Protein AF-0000000077087539 (afdb_homodimer)

Structure (mmCIF, N/CA/C/O backbone):
data_AF-0000000077087539-model_v1
#
loop_
_entity.id
_entity.type
_entity.pdbx_description
1 polymer "5'-nucleotidase domain-containing protein 3"
#
loop_
_atom_site.group_PDB
_atom_site.id
_atom_site.type_symbol
_atom_site.label_atom_id
_atom_site.label_alt_id
_atom_site.label_comp_id
_atom_site.label_asym_id
_atom_site.label_entity_id
_atom_site.label_seq_id
_atom_site.pdbx_PDB_ins_code
_atom_site.Cartn_x
_atom_site.Cartn_y
_atom_site.Cartn_z
_atom_site.occupancy
_atom_site.B_iso_or_equiv
_atom_site.auth_seq_id
_atom_site.auth_comp_id
_atom_site.auth_asym_id
_atom_site.auth_atom_id
_atom_site.pdbx_PDB_model_num
ATOM 1 N N . MET A 1 1 ? 33.438 -67.75 -10.477 1 21.31 1 MET A N 1
ATOM 2 C CA . MET A 1 1 ? 32.438 -68.125 -9.492 1 21.31 1 MET A CA 1
ATOM 3 C C . MET A 1 1 ? 31.578 -66.875 -9.109 1 21.31 1 MET A C 1
ATOM 5 O O . MET A 1 1 ? 32.125 -65.812 -8.727 1 21.31 1 MET A O 1
ATOM 9 N N . LEU A 1 2 ? 30.234 -66.75 -9.617 1 21.5 2 LEU A N 1
ATOM 10 C CA . LEU A 1 2 ? 29.047 -66 -10 1 21.5 2 LEU A CA 1
ATOM 11 C C . LEU A 1 2 ? 28.25 -65.562 -8.766 1 21.5 2 LEU A C 1
ATOM 13 O O . LEU A 1 2 ? 27.516 -66.375 -8.195 1 21.5 2 LEU A O 1
ATOM 17 N N . SER A 1 3 ? 28.906 -65.188 -7.691 1 22.53 3 SER A N 1
ATOM 18 C CA . SER A 1 3 ? 28.234 -65.062 -6.395 1 22.53 3 SER A CA 1
ATOM 19 C C . SER A 1 3 ? 27.078 -64.062 -6.441 1 22.53 3 SER A C 1
ATOM 21 O O . SER A 1 3 ? 27.234 -62.938 -6.922 1 22.53 3 SER A O 1
ATOM 23 N N . PHE A 1 4 ? 25.812 -64.562 -6.543 1 22.36 4 PHE A N 1
ATOM 24 C CA . PHE A 1 4 ? 24.422 -64.188 -6.766 1 22.36 4 PHE A CA 1
ATOM 25 C C . PHE A 1 4 ? 23.906 -63.281 -5.656 1 22.36 4 PHE A C 1
ATOM 27 O O . PHE A 1 4 ? 23.641 -63.719 -4.547 1 22.36 4 PHE A O 1
ATOM 34 N N . ARG A 1 5 ? 24.547 -62.031 -5.441 1 22.62 5 ARG A N 1
ATOM 35 C CA . ARG A 1 5 ? 24.266 -61.062 -4.375 1 22.62 5 ARG A CA 1
ATOM 36 C C . ARG A 1 5 ? 22.797 -60.688 -4.359 1 22.62 5 ARG A C 1
ATOM 38 O O . ARG A 1 5 ? 22.266 -60.219 -5.371 1 22.62 5 ARG A O 1
ATOM 45 N N . ILE A 1 6 ? 22 -61.281 -3.537 1 21.91 6 ILE A N 1
ATOM 46 C CA . ILE A 1 6 ? 20.562 -61.312 -3.287 1 21.91 6 ILE A CA 1
ATOM 47 C C . ILE A 1 6 ? 20.062 -59.906 -2.938 1 21.91 6 ILE A C 1
ATOM 49 O O . ILE A 1 6 ? 20.531 -59.312 -1.961 1 21.91 6 ILE A O 1
ATOM 53 N N . ILE A 1 7 ? 19.734 -59.062 -3.955 1 21.69 7 ILE A N 1
ATOM 54 C CA . ILE A 1 7 ? 19.266 -57.688 -4.035 1 21.69 7 ILE A CA 1
ATOM 55 C C . ILE A 1 7 ? 17.969 -57.531 -3.236 1 21.69 7 ILE A C 1
ATOM 57 O O . ILE A 1 7 ? 16.953 -58.125 -3.59 1 21.69 7 ILE A O 1
ATOM 61 N N . LEU A 1 8 ? 18.109 -57.688 -1.898 1 20.67 8 LEU A N 1
ATOM 62 C CA . LEU A 1 8 ? 16.922 -57.719 -1.051 1 20.67 8 LEU A CA 1
ATOM 63 C C . LEU A 1 8 ? 16.047 -56.5 -1.306 1 20.67 8 LEU A C 1
ATOM 65 O O . LEU A 1 8 ? 16.516 -55.375 -1.283 1 20.67 8 LEU A O 1
ATOM 69 N N . ARG A 1 9 ? 14.914 -56.625 -2.014 1 20.92 9 ARG A N 1
ATOM 70 C CA . ARG A 1 9 ? 13.734 -55.906 -2.482 1 20.92 9 ARG A CA 1
ATOM 71 C C . ARG A 1 9 ? 12.969 -55.312 -1.314 1 20.92 9 ARG A C 1
ATOM 73 O O . ARG A 1 9 ? 12.086 -55.938 -0.743 1 20.92 9 ARG A O 1
ATOM 80 N N . CYS A 1 10 ? 13.648 -54.844 -0.232 1 21.03 10 CYS A N 1
ATOM 81 C CA . CYS A 1 10 ? 12.781 -54.562 0.905 1 21.03 10 CYS A CA 1
ATOM 82 C C . CYS A 1 10 ? 11.727 -53.531 0.537 1 21.03 10 CYS A C 1
ATOM 84 O O . CYS A 1 10 ? 12.047 -52.469 0.022 1 21.03 10 CYS A O 1
ATOM 86 N N . GLY A 1 11 ? 10.508 -53.906 0.21 1 21.8 11 GLY A N 1
ATOM 87 C CA . GLY A 1 11 ? 9.188 -53.375 -0.064 1 21.8 11 GLY A CA 1
ATOM 88 C C . GLY A 1 11 ? 8.711 -52.406 0.992 1 21.8 11 GLY A C 1
ATOM 89 O O . GLY A 1 11 ? 8.039 -52.781 1.948 1 21.8 11 GLY A O 1
ATOM 90 N N . ALA A 1 12 ? 9.523 -51.562 1.632 1 23.72 12 ALA A N 1
ATOM 91 C CA . ALA A 1 12 ? 8.953 -50.906 2.799 1 23.72 12 ALA A CA 1
ATOM 92 C C . ALA A 1 12 ? 7.742 -50.062 2.414 1 23.72 12 ALA A C 1
ATOM 94 O O . ALA A 1 12 ? 7.828 -49.188 1.529 1 23.72 12 ALA A O 1
ATOM 95 N N . ALA A 1 13 ? 6.539 -50.594 2.605 1 24.8 13 ALA A N 1
ATOM 96 C CA . ALA A 1 13 ? 5.176 -50.062 2.627 1 24.8 13 ALA A CA 1
ATOM 97 C C . ALA A 1 13 ? 5.094 -48.781 3.455 1 24.8 13 ALA A C 1
ATOM 99 O O . ALA A 1 13 ? 5.391 -48.781 4.652 1 24.8 13 ALA A O 1
ATOM 100 N N . ARG A 1 14 ? 5.484 -47.688 2.92 1 24.55 14 ARG A N 1
ATOM 101 C CA . ARG A 1 14 ? 5.406 -46.375 3.527 1 24.55 14 ARG A CA 1
ATOM 102 C C . ARG A 1 14 ? 4.039 -46.125 4.164 1 24.55 14 ARG A C 1
ATOM 104 O O . ARG A 1 14 ? 3.021 -46.094 3.469 1 24.55 14 ARG A O 1
ATOM 111 N N . GLN A 1 15 ? 3.857 -46.75 5.359 1 21.64 15 GLN A N 1
ATOM 112 C CA . GLN A 1 15 ? 2.68 -46.5 6.184 1 21.64 15 GLN A CA 1
ATOM 113 C C . GLN A 1 15 ? 2.363 -45.031 6.27 1 21.64 15 GLN A C 1
ATOM 115 O O . GLN A 1 15 ? 3.238 -44.219 6.59 1 21.64 15 GLN A O 1
ATOM 120 N N . ARG A 1 16 ? 1.445 -44.531 5.492 1 23.11 16 ARG A N 1
ATOM 121 C CA . ARG A 1 16 ? 0.649 -43.281 5.504 1 23.11 16 ARG A CA 1
ATOM 122 C C . ARG A 1 16 ? 0.201 -42.938 6.922 1 23.11 16 ARG A C 1
ATOM 124 O O . ARG A 1 16 ? -0.805 -43.469 7.406 1 23.11 16 ARG A O 1
ATOM 131 N N . LEU A 1 17 ? 1.149 -43.031 7.902 1 23.55 17 LEU A N 1
ATOM 132 C CA . LEU A 1 17 ? 0.597 -42.625 9.188 1 23.55 17 LEU A CA 1
ATOM 133 C C . LEU A 1 17 ? -0.102 -41.281 9.078 1 23.55 17 LEU A C 1
ATOM 135 O O . LEU A 1 17 ? 0.52 -40.281 8.703 1 23.55 17 LEU A O 1
ATOM 139 N N . GLY A 1 18 ? -1.341 -41.281 8.695 1 23.72 18 GLY A N 1
ATOM 140 C CA . GLY A 1 18 ? -2.369 -40.25 8.828 1 23.72 18 GLY A CA 1
ATOM 141 C C . GLY A 1 18 ? -2.285 -39.5 10.133 1 23.72 18 GLY A C 1
ATOM 142 O O . GLY A 1 18 ? -2.58 -40.031 11.203 1 23.72 18 GLY A O 1
ATOM 143 N N . TYR A 1 19 ? -1.202 -38.938 10.445 1 23.55 19 TYR A N 1
ATOM 144 C CA . TYR A 1 19 ? -1.21 -38.188 11.68 1 23.55 19 TYR A CA 1
ATOM 145 C C . TYR A 1 19 ? -2.441 -37.281 11.75 1 23.55 19 TYR A C 1
ATOM 147 O O . TYR A 1 19 ? -2.482 -36.219 11.125 1 23.55 19 TYR A O 1
ATOM 155 N N . LYS A 1 20 ? -3.637 -37.812 11.641 1 29.14 20 LYS A N 1
ATOM 156 C CA . LYS A 1 20 ? -4.844 -37.25 12.242 1 29.14 20 LYS A CA 1
ATOM 157 C C . LYS A 1 20 ? -4.57 -36.75 13.656 1 29.14 20 LYS A C 1
ATOM 159 O O . LYS A 1 20 ? -4.465 -37.531 14.602 1 29.14 20 LYS A O 1
ATOM 164 N N . ARG A 1 21 ? -3.646 -35.969 13.945 1 28.3 21 ARG A N 1
ATOM 165 C CA . ARG A 1 21 ? -3.781 -35.406 15.281 1 28.3 21 ARG A CA 1
ATOM 166 C C . ARG A 1 21 ? -5.25 -35.219 15.641 1 28.3 21 ARG A C 1
ATOM 168 O O . ARG A 1 21 ? -5.961 -34.469 14.953 1 28.3 21 ARG A O 1
ATOM 175 N N . CYS A 1 22 ? -5.867 -36.125 16.203 1 29.2 22 CYS A N 1
ATOM 176 C CA . CYS A 1 22 ? -7.09 -36.156 16.984 1 29.2 22 CYS A CA 1
ATOM 177 C C . CYS A 1 22 ? -7.145 -34.938 17.922 1 29.2 22 CYS A C 1
ATOM 179 O O . CYS A 1 22 ? -6.582 -35 19.031 1 29.2 22 CYS A O 1
ATOM 181 N N . LEU A 1 23 ? -6.672 -33.781 17.594 1 33.19 23 LEU A N 1
ATOM 182 C CA . LEU A 1 23 ? -7.195 -32.781 18.547 1 33.19 23 LEU A CA 1
ATOM 183 C C . LEU A 1 23 ? -8.539 -33.25 19.109 1 33.19 23 LEU A C 1
ATOM 185 O O . LEU A 1 23 ? -9.43 -33.625 18.359 1 33.19 23 LEU A O 1
ATOM 189 N N . SER A 1 24 ? -8.484 -34.031 20.094 1 35.06 24 SER A N 1
ATOM 190 C CA . SER A 1 24 ? -9.719 -34.312 20.812 1 35.06 24 SER A CA 1
ATOM 191 C C . SER A 1 24 ? -10.797 -33.281 20.5 1 35.06 24 SER A C 1
ATOM 193 O O . SER A 1 24 ? -10.609 -32.062 20.719 1 35.06 24 SER A O 1
ATOM 195 N N . GLU A 1 25 ? -11.289 -33.25 19.344 1 43.53 25 GLU A N 1
ATOM 196 C CA . GLU A 1 25 ? -12.516 -32.531 19.031 1 43.53 25 GLU A CA 1
ATOM 197 C C . GLU A 1 25 ? -13.43 -32.406 20.25 1 43.53 25 GLU A C 1
ATOM 199 O O . GLU A 1 25 ? -14.195 -33.344 20.531 1 43.53 25 GLU A O 1
ATOM 204 N N . GLN A 1 26 ? -12.867 -32.188 21.328 1 49.78 26 GLN A N 1
ATOM 205 C CA . GLN A 1 26 ? -13.883 -31.859 22.328 1 49.78 26 GLN A CA 1
ATOM 206 C C . GLN A 1 26 ? -15.125 -31.25 21.672 1 49.78 26 GLN A C 1
ATOM 208 O O . GLN A 1 26 ? -15.008 -30.344 20.828 1 49.78 26 GLN A O 1
ATOM 213 N N . ARG A 1 27 ? -16.141 -32.031 21.531 1 64.94 27 ARG A N 1
ATOM 214 C CA . ARG A 1 27 ? -17.438 -31.625 21 1 64.94 27 ARG A CA 1
ATOM 215 C C . ARG A 1 27 ? -17.719 -30.172 21.359 1 64.94 27 ARG A C 1
ATOM 217 O O . ARG A 1 27 ? -17.797 -29.812 22.547 1 64.94 27 ARG A O 1
ATOM 224 N N . VAL A 1 28 ? -17.406 -29.25 20.406 1 80.06 28 VAL A N 1
ATOM 225 C CA . VAL A 1 28 ? -17.766 -27.859 20.594 1 80.06 28 VAL A CA 1
ATOM 226 C C . VAL A 1 28 ? -19.266 -27.75 20.922 1 80.06 28 VAL A C 1
ATOM 228 O O . VAL A 1 28 ? -20.109 -28.25 20.172 1 80.06 28 VAL A O 1
ATOM 231 N N . THR A 1 29 ? -19.562 -27.578 22.188 1 84.62 29 THR A N 1
ATOM 232 C CA . THR A 1 29 ? -20.938 -27.328 22.641 1 84.62 29 THR A CA 1
ATOM 233 C C . THR A 1 29 ? -21.203 -25.844 22.75 1 84.62 29 THR A C 1
ATOM 235 O O . THR A 1 29 ? -20.281 -25.031 22.766 1 84.62 29 THR A O 1
ATOM 238 N N . PRO A 1 30 ? -22.453 -25.516 22.672 1 86.25 30 PRO A N 1
ATOM 239 C CA . PRO A 1 30 ? -22.797 -24.109 22.875 1 86.25 30 PRO A CA 1
ATOM 240 C C . PRO A 1 30 ? -22.219 -23.547 24.156 1 86.25 30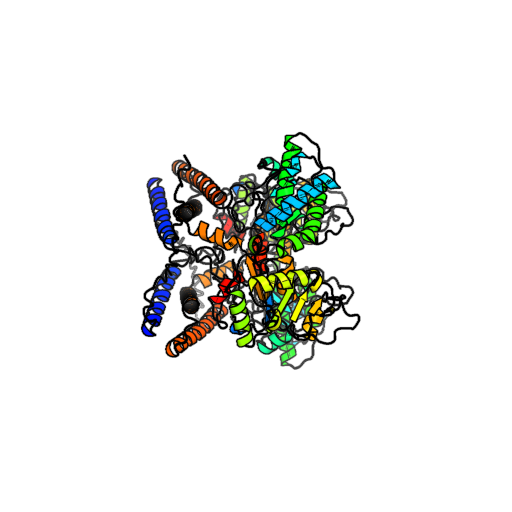 PRO A C 1
ATOM 242 O O . PRO A 1 30 ? -21.781 -22.391 24.188 1 86.25 30 PRO A O 1
ATOM 245 N N . GLU A 1 31 ? -22.188 -24.344 25.156 1 87.81 31 GLU A N 1
ATOM 246 C CA . GLU A 1 31 ? -21.656 -23.891 26.438 1 87.81 31 GLU A CA 1
ATOM 247 C C . GLU A 1 31 ? -20.141 -23.656 26.359 1 87.81 31 GLU A C 1
ATOM 249 O O . GLU A 1 31 ? -19.625 -22.688 26.922 1 87.81 31 GLU A O 1
ATOM 254 N N . SER A 1 32 ? -19.531 -24.5 25.656 1 88.69 32 SER A N 1
ATOM 255 C CA . SER A 1 32 ? -18.094 -24.328 25.5 1 88.69 32 SER A CA 1
ATOM 256 C C . SER A 1 32 ? -17.75 -23.094 24.672 1 88.69 32 SER A C 1
ATOM 258 O O . SER A 1 32 ? -16.75 -22.438 24.922 1 88.69 32 SER A O 1
ATOM 260 N N . LEU A 1 33 ? -18.578 -22.828 23.703 1 89.12 33 LEU A N 1
ATOM 261 C CA . LEU A 1 33 ? -18.359 -21.641 22.859 1 89.12 33 LEU A CA 1
ATOM 262 C C . LEU A 1 33 ? -18.578 -20.375 23.672 1 89.12 33 LEU A C 1
ATOM 264 O O . LEU A 1 33 ? -17.859 -19.391 23.484 1 89.12 33 LEU A O 1
ATOM 268 N N . LEU A 1 34 ? -19.547 -20.438 24.516 1 89.06 34 LEU A N 1
ATOM 269 C CA . LEU A 1 34 ? -19.828 -19.266 25.359 1 89.06 34 LEU A CA 1
ATOM 270 C C . LEU A 1 34 ? -18.688 -19.047 26.359 1 89.06 34 LEU A C 1
ATOM 272 O O . LEU A 1 34 ? -18.344 -17.891 26.656 1 89.06 34 LEU A O 1
ATOM 276 N N . GLU A 1 35 ? -18.109 -20.078 26.797 1 91.88 35 GLU A N 1
ATOM 277 C CA . GLU A 1 35 ? -16.969 -19.969 27.688 1 91.88 35 GLU A CA 1
ATOM 278 C C . GLU A 1 35 ? -15.758 -19.391 26.969 1 91.88 35 GLU A C 1
ATOM 280 O O . GLU A 1 35 ? -15.039 -18.547 27.516 1 91.88 35 GLU A O 1
ATOM 285 N N . GLU A 1 36 ? -15.609 -19.859 25.797 1 91.31 36 GLU A N 1
ATOM 286 C CA . GLU A 1 36 ? -14.508 -19.328 24.984 1 91.31 36 GLU A CA 1
ATOM 287 C C . GLU A 1 36 ? -14.711 -17.844 24.688 1 91.31 36 GLU A C 1
ATOM 289 O O . GLU A 1 36 ? -13.75 -17.078 24.688 1 91.31 36 GLU A O 1
ATOM 294 N N . TYR A 1 37 ? -15.93 -17.562 24.422 1 91.06 37 TYR A N 1
ATOM 295 C CA . TYR A 1 37 ? -16.281 -16.172 24.172 1 91.06 37 TYR A CA 1
ATOM 296 C C . TYR A 1 37 ? -15.938 -15.289 25.375 1 91.06 37 TYR A C 1
ATOM 298 O O . TYR A 1 37 ? -15.273 -14.258 25.219 1 91.06 37 TYR A O 1
ATOM 306 N N . ASN A 1 38 ? -16.297 -15.711 26.516 1 91.88 38 ASN A N 1
ATOM 307 C CA . ASN A 1 38 ? -16.031 -14.945 27.734 1 91.88 38 ASN A CA 1
ATOM 308 C C . ASN A 1 38 ? -14.539 -14.867 28.031 1 91.88 38 ASN A C 1
ATOM 310 O O . ASN A 1 38 ? -14.047 -13.828 28.484 1 91.88 38 ASN A O 1
ATOM 314 N N . GLU A 1 39 ? -13.93 -15.875 27.766 1 92 39 GLU A N 1
ATOM 315 C CA . GLU A 1 39 ? -12.492 -15.891 28.016 1 92 39 GLU A CA 1
ATOM 316 C C . GLU A 1 39 ? -11.766 -14.922 27.078 1 92 39 GLU A C 1
ATOM 318 O O . GLU A 1 39 ? -10.891 -14.172 27.5 1 92 39 GLU A O 1
ATOM 323 N N . LYS A 1 40 ? -12.141 -15 25.828 1 90.69 40 LYS A N 1
ATOM 324 C CA . LYS A 1 40 ? -11.492 -14.148 24.844 1 90.69 40 LYS A CA 1
ATOM 325 C C . LYS A 1 40 ? -11.773 -12.672 25.109 1 90.69 40 LYS A C 1
ATOM 327 O O . LYS A 1 40 ? -10.875 -11.836 25.031 1 90.69 40 LYS A O 1
ATOM 332 N N . ILE A 1 41 ? -12.969 -12.391 25.484 1 90 41 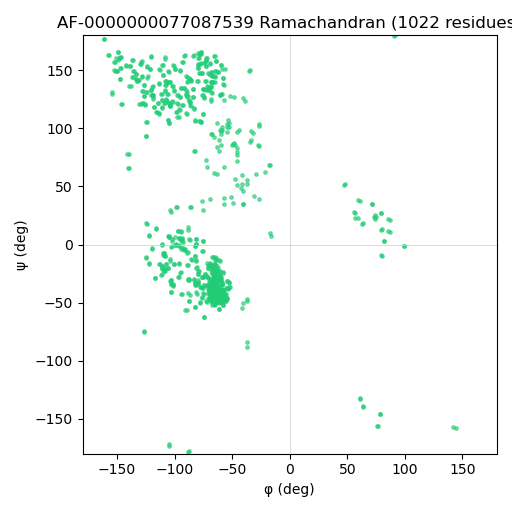ILE A N 1
ATOM 333 C CA . ILE A 1 41 ? -13.344 -11.008 25.734 1 90 41 ILE A CA 1
ATOM 334 C C . ILE A 1 41 ? -12.609 -10.492 26.969 1 90 41 ILE A C 1
ATOM 336 O O . ILE A 1 41 ? -12.102 -9.367 26.969 1 90 41 ILE A O 1
ATOM 340 N N . THR A 1 42 ? -12.539 -11.289 27.953 1 90.25 42 THR A N 1
ATOM 341 C CA . THR A 1 42 ? -11.883 -10.891 29.188 1 90.25 42 THR A CA 1
ATOM 342 C C . THR A 1 42 ? -10.391 -10.672 28.953 1 90.25 42 THR A C 1
ATOM 344 O O . THR A 1 42 ? -9.82 -9.688 29.438 1 90.25 42 THR A O 1
ATOM 347 N N . THR A 1 43 ? -9.836 -11.523 28.25 1 87.06 43 THR A N 1
ATOM 348 C CA . THR A 1 43 ? -8.406 -11.422 27.953 1 87.06 43 THR A CA 1
ATOM 349 C C . THR A 1 43 ? -8.117 -10.156 27.141 1 87.06 43 THR A C 1
ATOM 351 O O . THR A 1 43 ? -7.191 -9.406 27.469 1 87.06 43 THR A O 1
ATOM 354 N N . LEU A 1 44 ? -8.898 -9.938 26.141 1 87.88 44 LEU A N 1
ATOM 355 C CA . LEU A 1 44 ? -8.688 -8.773 25.266 1 87.88 44 LEU A CA 1
ATOM 356 C C . LEU A 1 44 ? -8.984 -7.48 26.016 1 87.88 44 LEU A C 1
ATOM 358 O O . LEU A 1 44 ? -8.289 -6.48 25.828 1 87.88 44 LEU A O 1
ATOM 362 N N . HIS A 1 45 ? -9.977 -7.523 26.859 1 87.56 45 HIS A N 1
ATOM 363 C CA . HIS A 1 45 ? -10.297 -6.348 27.672 1 87.56 45 HIS A CA 1
ATOM 364 C C . HIS A 1 45 ? -9.133 -5.973 28.578 1 87.56 45 HIS A C 1
ATOM 366 O O . HIS A 1 45 ? -8.812 -4.793 28.734 1 87.56 45 HIS A O 1
ATOM 372 N N . LYS A 1 46 ? -8.594 -6.938 29.141 1 84.81 46 LYS A N 1
ATOM 373 C CA . LYS A 1 46 ? -7.457 -6.695 30.031 1 84.81 46 LYS A CA 1
ATOM 374 C C . LYS A 1 46 ? -6.262 -6.152 29.25 1 84.81 46 LYS A C 1
ATOM 376 O O . LYS A 1 46 ? -5.555 -5.262 29.734 1 84.81 46 LYS A O 1
ATOM 381 N N . GLN A 1 47 ? -6.098 -6.645 28.109 1 81.75 47 GLN A N 1
ATOM 382 C CA . GLN A 1 47 ? -4.969 -6.23 27.297 1 81.75 47 GLN A CA 1
ATOM 383 C C . GLN A 1 47 ? -5.137 -4.789 26.812 1 81.75 47 GLN A C 1
ATOM 385 O O . GLN A 1 47 ? -4.172 -4.02 26.797 1 81.75 47 GLN A O 1
ATOM 390 N N . PHE A 1 48 ? -6.363 -4.406 26.469 1 84.69 48 PHE A N 1
ATOM 391 C CA . PHE A 1 48 ? -6.609 -3.08 25.922 1 84.69 48 PHE A CA 1
ATOM 392 C C . PHE A 1 48 ? -6.719 -2.045 27.031 1 84.69 48 PHE A C 1
ATOM 394 O O . PHE A 1 48 ? -6.367 -0.879 26.844 1 84.69 48 PHE A O 1
ATOM 401 N N . ALA A 1 49 ? -7.266 -2.439 28.141 1 81.25 49 ALA A N 1
ATOM 402 C CA . ALA A 1 49 ? -7.547 -1.505 29.234 1 81.25 49 ALA A CA 1
ATOM 403 C C . ALA A 1 49 ? -6.27 -0.823 29.719 1 81.25 49 ALA A C 1
ATOM 405 O O . ALA A 1 49 ? -6.27 0.375 30.016 1 81.25 49 ALA A O 1
ATOM 406 N N . GLY A 1 50 ? -5.188 -1.456 29.688 1 78.5 50 GLY A N 1
ATOM 407 C CA . GLY A 1 50 ? -3.963 -0.885 30.219 1 78.5 50 GLY A CA 1
ATOM 408 C C . GLY A 1 50 ? -3.109 -0.203 29.172 1 78.5 50 GLY A C 1
ATOM 409 O O . GLY A 1 50 ? -2.09 0.412 29.5 1 78.5 50 GLY A O 1
ATOM 410 N N . ARG A 1 51 ? -3.576 -0.128 28.016 1 84.12 51 ARG A N 1
ATOM 411 C CA . ARG A 1 51 ? -2.742 0.43 26.953 1 84.12 51 ARG A CA 1
ATOM 412 C C . ARG A 1 51 ? -3.227 1.819 26.547 1 84.12 51 ARG A C 1
ATOM 414 O O . ARG A 1 51 ? -4.426 2.031 26.344 1 84.12 51 ARG A O 1
ATOM 421 N N . THR A 1 52 ? -2.318 2.727 26.625 1 88.56 52 THR A N 1
ATOM 422 C CA . THR A 1 52 ? -2.648 4.094 26.219 1 88.56 52 THR A CA 1
ATOM 423 C C . THR A 1 52 ? -1.592 4.652 25.281 1 88.56 52 THR A C 1
ATOM 425 O O . THR A 1 52 ? -0.407 4.336 25.406 1 88.56 52 THR A O 1
ATOM 428 N N . VAL A 1 53 ? -2.037 5.359 24.359 1 92.25 53 VAL A N 1
ATOM 429 C CA . VAL A 1 53 ? -1.164 6.051 23.406 1 92.25 53 VAL A CA 1
ATOM 430 C C . VAL A 1 53 ? -1.19 7.555 23.688 1 92.25 53 VAL A C 1
ATOM 432 O O . VAL A 1 53 ? -2.26 8.133 23.891 1 92.25 53 VAL A O 1
ATOM 435 N N . SER A 1 54 ? -0.06 8.148 23.75 1 92.62 54 SER A N 1
ATOM 436 C CA . SER A 1 54 ? -0.002 9.586 23.984 1 92.62 54 SER A CA 1
ATOM 437 C C . SER A 1 54 ? -0.381 10.367 22.734 1 92.62 54 SER A C 1
ATOM 439 O O . SER A 1 54 ? 0.184 10.148 21.656 1 92.62 54 SER A O 1
ATOM 441 N N . PRO A 1 55 ? -1.28 11.273 22.875 1 93.5 55 PRO A N 1
ATOM 442 C CA . PRO A 1 55 ? -1.614 12.125 21.719 1 93.5 55 PRO A CA 1
ATOM 443 C C . PRO A 1 55 ? -0.448 13.008 21.281 1 93.5 55 PRO A C 1
ATOM 445 O O . PRO A 1 55 ? -0.49 13.594 20.203 1 93.5 55 PRO A O 1
ATOM 448 N N . ARG A 1 56 ? 0.595 13.086 22.062 1 93.38 56 ARG A N 1
ATOM 449 C CA . ARG A 1 56 ? 1.752 13.914 21.75 1 93.38 56 ARG A CA 1
ATOM 450 C C . ARG A 1 56 ? 2.854 13.086 21.094 1 93.38 56 ARG A C 1
ATOM 452 O O . ARG A 1 56 ? 3.979 13.562 20.922 1 93.38 56 ARG A O 1
ATOM 459 N N . SER A 1 57 ? 2.512 11.898 20.719 1 94.06 57 SER A N 1
ATOM 460 C CA . SER A 1 57 ? 3.508 11.016 20.125 1 94.06 57 SER A CA 1
ATOM 461 C C . SER A 1 57 ? 3.74 11.344 18.656 1 94.06 57 SER A C 1
ATOM 463 O O . SER A 1 57 ? 2.93 12.039 18.031 1 94.06 57 SER A O 1
ATOM 465 N N . VAL A 1 58 ? 4.938 10.984 18.172 1 97 58 VAL A N 1
ATOM 466 C CA . VAL A 1 58 ? 5.266 10.984 16.75 1 97 58 VAL A CA 1
ATOM 467 C C . VAL A 1 58 ? 5.305 9.555 16.234 1 97 58 VAL A C 1
ATOM 469 O O . VAL A 1 58 ? 6.031 8.711 16.75 1 97 58 VAL A O 1
ATOM 472 N N . PHE A 1 59 ? 4.527 9.344 15.297 1 96.31 59 PHE A N 1
ATOM 473 C CA . PHE A 1 59 ? 4.383 7.984 14.781 1 96.31 59 PHE A CA 1
ATOM 474 C C . PHE A 1 59 ? 5.176 7.809 13.492 1 96.31 59 PHE A C 1
ATOM 476 O O . PHE A 1 59 ? 5.418 8.773 12.766 1 96.31 59 PHE A O 1
ATOM 483 N N . THR A 1 60 ? 5.555 6.559 13.242 1 95 60 THR A N 1
ATOM 484 C CA . THR A 1 60 ? 6.441 6.344 12.102 1 95 60 THR A CA 1
ATOM 485 C C . THR A 1 60 ? 5.945 5.184 11.242 1 95 60 THR A C 1
ATOM 487 O O . THR A 1 60 ? 5.422 4.199 11.766 1 95 60 THR A O 1
ATOM 490 N N . ASN A 1 61 ? 6.062 5.371 9.914 1 90.56 61 ASN A N 1
ATOM 491 C CA . ASN A 1 61 ? 5.746 4.332 8.938 1 90.56 61 ASN A CA 1
ATOM 492 C C . ASN A 1 61 ? 7.004 3.637 8.43 1 90.56 61 ASN A C 1
ATOM 494 O O . ASN A 1 61 ? 6.93 2.547 7.859 1 90.56 61 ASN A O 1
ATOM 498 N N . SER A 1 62 ? 8.125 4.258 8.656 1 87.75 62 SER A N 1
ATOM 499 C CA . SER A 1 62 ? 9.414 3.709 8.25 1 87.75 62 SER A CA 1
ATOM 500 C C . SER A 1 62 ? 10.516 4.109 9.234 1 87.75 62 SER A C 1
ATOM 502 O O . SER A 1 62 ? 10.344 5.051 10.008 1 87.75 62 SER A O 1
ATOM 504 N N . GLU A 1 63 ? 11.57 3.381 9.172 1 88.12 63 GLU A N 1
ATOM 505 C CA . GLU A 1 63 ? 12.68 3.717 10.062 1 88.12 63 GLU A CA 1
ATOM 506 C C . GLU A 1 63 ? 13.312 5.055 9.672 1 88.12 63 GLU A C 1
ATOM 508 O O . GLU A 1 63 ? 13.539 5.32 8.492 1 88.12 63 GLU A O 1
ATOM 513 N N . LEU A 1 64 ? 13.469 5.898 10.68 1 92.06 64 LEU A N 1
ATOM 514 C CA . LEU A 1 64 ? 14.031 7.227 10.445 1 92.06 64 LEU A CA 1
ATOM 515 C C . LEU A 1 64 ? 14.875 7.676 11.641 1 92.06 64 LEU A C 1
ATOM 517 O O . LEU A 1 64 ? 14.398 7.676 12.773 1 92.06 64 LEU A O 1
ATOM 521 N N . SER A 1 65 ? 16.141 7.938 11.32 1 92.5 65 SER A N 1
ATOM 522 C CA . SER A 1 65 ? 17.031 8.484 12.336 1 92.5 65 SER A CA 1
ATOM 523 C C . SER A 1 65 ? 17.219 9.984 12.164 1 92.5 65 SER A C 1
ATOM 525 O O . SER A 1 65 ? 17.719 10.438 11.133 1 92.5 65 SER A O 1
ATOM 527 N N . LEU A 1 66 ? 16.906 10.719 13.18 1 95.5 66 LEU A N 1
ATOM 528 C CA . LEU A 1 66 ? 17.047 12.172 13.125 1 95.5 66 LEU A CA 1
ATOM 529 C C . LEU A 1 66 ? 18.516 12.57 13.086 1 95.5 66 LEU A C 1
ATOM 531 O O . LEU A 1 66 ? 18.859 13.695 12.703 1 95.5 66 LEU A O 1
ATOM 535 N N . ARG A 1 67 ? 19.359 11.656 13.43 1 92 67 ARG A N 1
ATOM 536 C CA . ARG A 1 67 ? 20.781 11.922 13.438 1 92 67 ARG A CA 1
ATOM 537 C C . ARG A 1 67 ? 21.281 12.266 12.039 1 92 67 ARG A C 1
ATOM 539 O O . ARG A 1 67 ? 22.188 13.086 11.875 1 92 67 ARG A O 1
ATOM 546 N N . TYR A 1 68 ? 20.641 11.719 11.086 1 91.75 68 TYR A N 1
ATOM 547 C CA . TYR A 1 68 ? 21.141 11.859 9.719 1 91.75 68 TYR A CA 1
ATOM 548 C C . TYR A 1 68 ? 20.375 12.953 8.977 1 91.75 68 TYR A C 1
ATOM 550 O O . TYR A 1 68 ? 20.656 13.211 7.805 1 91.75 68 TYR A O 1
ATOM 558 N N . ILE A 1 69 ? 19.453 13.547 9.625 1 96.31 69 ILE A N 1
ATOM 559 C CA . ILE A 1 69 ? 18.734 14.664 9.023 1 96.31 69 ILE A CA 1
ATOM 560 C C . ILE A 1 69 ? 19.5 15.961 9.273 1 96.31 69 ILE A C 1
ATOM 562 O O . ILE A 1 69 ? 19.656 16.391 10.422 1 96.31 69 ILE A O 1
ATOM 566 N N . ASN A 1 70 ? 19.891 16.609 8.195 1 97 70 ASN A N 1
ATOM 567 C CA . ASN A 1 70 ? 20.688 17.812 8.328 1 97 70 ASN A CA 1
ATOM 568 C C . ASN A 1 70 ? 19.922 19.047 7.852 1 97 70 ASN A C 1
ATOM 570 O O . ASN A 1 70 ? 20.312 20.188 8.141 1 97 70 ASN A O 1
ATOM 574 N N . VAL A 1 71 ? 18.906 18.797 7.133 1 98.31 71 VAL A N 1
ATOM 575 C CA . VAL A 1 71 ? 18.109 19.891 6.582 1 98.31 71 VAL A CA 1
ATOM 576 C C . VAL A 1 71 ? 16.641 19.703 6.945 1 98.31 71 VAL A C 1
ATOM 578 O O . VAL A 1 71 ? 16.078 18.625 6.711 1 98.31 71 VAL A O 1
ATOM 581 N N . TYR A 1 72 ? 16.078 20.719 7.5 1 98.44 72 TYR A N 1
ATOM 582 C CA . TYR A 1 72 ? 14.656 20.703 7.855 1 98.44 72 TYR A CA 1
ATOM 583 C C . TYR A 1 72 ? 13.875 21.719 7.031 1 98.44 72 TYR A C 1
ATOM 585 O O . TYR A 1 72 ? 14.219 22.906 7.012 1 98.44 72 TYR A O 1
ATOM 593 N N . GLY A 1 73 ? 12.906 21.266 6.328 1 98.31 73 GLY A N 1
ATOM 594 C CA . GLY A 1 73 ? 11.984 22.125 5.598 1 98.31 73 GLY A CA 1
ATOM 595 C C . GLY A 1 73 ? 10.586 22.141 6.188 1 98.31 73 GLY A C 1
ATOM 596 O O . GLY A 1 73 ? 10.094 21.109 6.66 1 98.31 73 GLY A O 1
ATOM 597 N N . PHE A 1 74 ? 9.961 23.312 6.09 1 98.44 74 PHE A N 1
ATOM 598 C CA . PHE A 1 74 ? 8.648 23.453 6.703 1 98.44 74 PHE A CA 1
ATOM 599 C C . PHE A 1 74 ? 7.672 24.125 5.742 1 98.44 74 PHE A C 1
ATOM 601 O O . PHE A 1 74 ? 8.047 25.047 5.008 1 98.44 74 PHE A O 1
ATOM 608 N N . ASP A 1 75 ? 6.434 23.609 5.836 1 97.56 75 ASP A N 1
ATOM 609 C CA . ASP A 1 75 ? 5.316 24.406 5.336 1 97.56 75 ASP A CA 1
ATOM 610 C C . ASP A 1 75 ? 4.852 25.422 6.379 1 97.56 75 ASP A C 1
ATOM 612 O O . ASP A 1 75 ? 5.301 25.391 7.527 1 97.56 75 ASP A O 1
ATOM 616 N N . TYR A 1 76 ? 4.109 26.375 5.867 1 97.31 76 TYR A N 1
ATOM 617 C CA . TYR A 1 76 ? 3.635 27.422 6.758 1 97.31 76 TYR A CA 1
ATOM 618 C C . TYR A 1 76 ? 2.281 27.062 7.355 1 97.31 76 TYR A C 1
ATOM 620 O O . TYR A 1 76 ? 2.164 26.859 8.562 1 97.31 76 TYR A O 1
ATOM 628 N N . ASP A 1 77 ? 1.259 26.781 6.469 1 94.62 77 ASP A N 1
ATOM 629 C CA . ASP A 1 77 ? -0.122 26.578 6.895 1 94.62 77 ASP A CA 1
ATOM 630 C C . ASP A 1 77 ? -0.289 25.219 7.57 1 94.62 77 ASP A C 1
ATOM 632 O O . ASP A 1 77 ? 0.037 24.188 6.98 1 94.62 77 ASP A O 1
ATOM 636 N N . PHE A 1 78 ? -0.822 25.266 8.766 1 94.25 78 PHE A N 1
ATOM 637 C CA . PHE A 1 78 ? -1.131 24.078 9.555 1 94.25 78 PHE A CA 1
ATOM 638 C C . PHE A 1 78 ? 0.141 23.312 9.906 1 94.25 78 PHE A C 1
ATOM 640 O O . PHE A 1 78 ? 0.096 22.109 10.18 1 94.25 78 PHE A O 1
ATOM 647 N N . THR A 1 79 ? 1.255 23.953 9.805 1 96.56 79 THR A N 1
ATOM 648 C CA . THR A 1 79 ? 2.539 23.391 10.188 1 96.56 79 THR A CA 1
ATOM 649 C C . THR A 1 79 ? 3.27 24.312 11.164 1 96.56 79 THR A C 1
ATOM 651 O O . THR A 1 79 ? 3.174 24.141 12.383 1 96.56 79 THR A O 1
ATOM 654 N N . LEU A 1 80 ? 3.852 25.453 10.656 1 97.69 80 LEU A N 1
ATOM 655 C CA . LEU A 1 80 ? 4.461 26.422 11.555 1 97.69 80 LEU A CA 1
ATOM 656 C C . LEU A 1 80 ? 3.395 27.219 12.297 1 97.69 80 LEU A C 1
ATOM 658 O O . LEU A 1 80 ? 3.6 27.625 13.445 1 97.69 80 LEU A O 1
ATOM 662 N N . VAL A 1 81 ? 2.338 27.438 11.547 1 96.25 81 VAL A N 1
ATOM 663 C CA . VAL A 1 81 ? 1.197 28.125 12.133 1 96.25 81 VAL A CA 1
ATOM 664 C C . VAL A 1 81 ? -0.038 27.234 12.078 1 96.25 81 VAL A C 1
ATOM 666 O O . VAL A 1 81 ? -0.351 26.656 11.031 1 96.25 81 VAL A O 1
ATOM 669 N N . GLN A 1 82 ? -0.649 27.094 13.188 1 94.88 82 GLN A N 1
ATOM 670 C CA . GLN A 1 82 ? -1.909 26.359 13.281 1 94.88 82 GLN A CA 1
ATOM 671 C C . GLN A 1 82 ? -3.086 27.312 13.453 1 94.88 82 GLN A C 1
ATOM 673 O O . GLN A 1 82 ? -2.939 28.391 14.023 1 94.88 82 GLN A O 1
ATOM 678 N N . TYR A 1 83 ? -4.18 26.922 12.961 1 94.69 83 TYR A N 1
ATOM 679 C CA . TYR A 1 83 ? -5.34 27.812 12.961 1 94.69 83 TYR A CA 1
ATOM 680 C C . TYR A 1 83 ? -6.438 27.266 13.875 1 94.69 83 TYR A C 1
ATOM 682 O O . TYR A 1 83 ? -6.566 26.062 14.047 1 94.69 83 TYR A O 1
ATOM 690 N N . THR A 1 84 ? -7.188 28.188 14.406 1 94.31 84 THR A N 1
ATOM 691 C CA . THR A 1 84 ? -8.391 27.812 15.148 1 94.31 84 THR A CA 1
ATOM 692 C C . THR A 1 84 ? -9.523 27.453 14.195 1 94.31 84 THR A C 1
ATOM 694 O O . THR A 1 84 ? -9.461 27.766 13 1 94.31 84 THR A O 1
ATOM 697 N N . PRO A 1 85 ? -10.57 26.781 14.734 1 91.88 85 PRO A N 1
ATOM 698 C CA . PRO A 1 85 ? -11.703 26.438 13.875 1 91.88 85 PRO A CA 1
ATOM 699 C C . PRO A 1 85 ? -12.398 27.656 13.281 1 91.88 85 PRO A C 1
ATOM 701 O O . PRO A 1 85 ? -13.164 27.531 12.32 1 91.88 85 PRO A O 1
ATOM 704 N N . GLU A 1 86 ? -12.086 28.797 13.82 1 95.38 86 GLU A N 1
ATOM 705 C CA . GLU A 1 86 ? -12.727 30.031 13.367 1 95.38 86 GLU A CA 1
ATOM 706 C C . GLU A 1 86 ? -12.344 30.344 11.922 1 95.38 86 GLU A C 1
ATOM 708 O O . GLU A 1 86 ? -13.086 31.031 11.211 1 95.38 86 GLU A O 1
ATOM 713 N N . VAL A 1 87 ? -11.203 29.891 11.508 1 94.75 87 VAL A N 1
ATOM 714 C CA . VAL A 1 87 ? -10.766 30.156 10.148 1 94.75 87 VAL A CA 1
ATOM 715 C C . VAL A 1 87 ? -11.656 29.406 9.156 1 94.75 87 VAL A C 1
ATOM 717 O O . VAL A 1 87 ? -12.055 29.969 8.133 1 94.75 87 VAL A O 1
ATOM 720 N N . MET A 1 88 ? -11.984 28.141 9.453 1 94.75 88 MET A N 1
ATOM 721 C CA . MET A 1 88 ? -12.867 27.359 8.586 1 94.75 88 MET A CA 1
ATOM 722 C C . MET A 1 88 ? -14.25 28 8.516 1 94.75 88 MET A C 1
ATOM 724 O O . MET A 1 88 ? -14.867 28.047 7.453 1 94.75 88 MET A O 1
ATOM 728 N N . LYS A 1 89 ? -14.656 28.469 9.672 1 96.12 89 LYS A N 1
ATOM 729 C CA . LYS A 1 89 ? -15.945 29.156 9.727 1 96.12 89 LYS A CA 1
ATOM 730 C C . LYS A 1 89 ? -15.93 30.422 8.859 1 96.12 89 LYS A C 1
ATOM 732 O O . LYS A 1 89 ? -16.906 30.703 8.156 1 96.12 89 LYS A O 1
ATOM 737 N N . LEU A 1 90 ? -14.844 31.125 8.961 1 96.25 90 LEU A N 1
ATOM 738 C CA . LEU A 1 90 ? -14.688 32.344 8.172 1 96.25 90 LEU A CA 1
ATOM 739 C C . LEU A 1 90 ? -14.773 32.031 6.68 1 96.25 90 LEU A C 1
ATOM 741 O O . LEU A 1 90 ? -15.492 32.719 5.941 1 96.25 90 LEU A O 1
ATOM 745 N N . ILE A 1 91 ? -14.062 31.031 6.223 1 96.12 91 ILE A N 1
ATOM 746 C CA . ILE A 1 91 ? -14.047 30.656 4.812 1 96.12 91 ILE A CA 1
ATOM 747 C C . ILE A 1 91 ? -15.438 30.203 4.379 1 96.12 91 ILE A C 1
ATOM 749 O O . ILE A 1 91 ? -15.922 30.609 3.318 1 96.12 91 ILE A O 1
ATOM 753 N N . TYR A 1 92 ? -16.078 29.391 5.215 1 97.44 92 TYR A N 1
ATOM 754 C CA . TYR A 1 92 ? -17.438 28.938 4.949 1 97.44 92 TYR A CA 1
ATOM 755 C C . TYR A 1 92 ? -18.391 30.109 4.801 1 97.44 92 TYR A C 1
ATOM 757 O O . TYR A 1 92 ? -19.141 30.188 3.824 1 97.44 92 TYR A O 1
ATOM 765 N N . ASP A 1 93 ? -18.328 31.062 5.672 1 97.25 93 ASP A N 1
ATOM 766 C CA . ASP A 1 93 ? -19.25 32.188 5.715 1 97.25 93 ASP A CA 1
ATOM 767 C C . ASP A 1 93 ? -19.031 33.125 4.52 1 97.25 93 ASP A C 1
ATOM 769 O O . ASP A 1 93 ? -19.984 33.562 3.883 1 97.25 93 ASP A O 1
ATOM 773 N N . GLU A 1 94 ? -17.797 33.406 4.266 1 96.81 94 GLU A N 1
ATOM 774 C CA . GLU A 1 94 ? -17.5 34.281 3.143 1 96.81 94 GLU A CA 1
ATOM 775 C C . GLU A 1 94 ? -17.875 33.625 1.814 1 96.81 94 GLU A C 1
ATOM 777 O O . GLU A 1 94 ? -18.297 34.312 0.875 1 96.81 94 GLU A O 1
ATOM 782 N N . SER A 1 95 ? -17.703 32.312 1.71 1 97.5 95 SER A N 1
ATOM 783 C CA . SER A 1 95 ? -18.016 31.594 0.482 1 97.5 95 SER A CA 1
ATOM 784 C C . SER A 1 95 ? -19.516 31.562 0.238 1 97.5 95 SER A C 1
ATOM 786 O O . SER A 1 95 ? -19.969 31.766 -0.888 1 97.5 95 SER A O 1
ATOM 788 N N . LYS A 1 96 ? -20.281 31.25 1.28 1 97.69 96 LYS A N 1
ATOM 789 C CA . LYS A 1 96 ? -21.734 31.188 1.096 1 97.69 96 LYS A CA 1
ATOM 790 C C . LYS A 1 96 ? -22.281 32.562 0.675 1 97.69 96 LYS A C 1
ATOM 792 O O . LYS A 1 96 ? -23.203 32.625 -0.154 1 97.69 96 LYS A O 1
ATOM 797 N N . LYS A 1 97 ? -21.766 33.625 1.246 1 96.94 97 LYS A N 1
ATOM 798 C CA . LYS A 1 97 ? -22.188 34.969 0.854 1 96.94 97 LYS A CA 1
ATOM 799 C C . LYS A 1 97 ? -21.891 35.219 -0.622 1 96.94 97 LYS A C 1
ATOM 801 O O . LYS A 1 97 ? -22.719 35.812 -1.335 1 96.94 97 LYS A O 1
ATOM 806 N N . ARG A 1 98 ? -20.75 34.812 -1.012 1 96.25 98 ARG A N 1
ATOM 807 C CA . ARG A 1 98 ? -20.344 35.031 -2.396 1 96.25 98 ARG A CA 1
ATOM 808 C C . ARG A 1 98 ? -21.203 34.219 -3.357 1 96.25 98 ARG A C 1
ATOM 810 O O . ARG A 1 98 ? -21.531 34.688 -4.453 1 96.25 98 ARG A O 1
ATOM 817 N N . LEU A 1 99 ? -21.531 33 -3 1 97.56 99 LEU A N 1
ATOM 818 C CA . LEU A 1 99 ? -22.375 32.156 -3.834 1 97.56 99 LEU A CA 1
ATOM 819 C C . LEU A 1 99 ? -23.75 32.812 -4.047 1 97.56 99 LEU A C 1
ATOM 821 O O . LEU A 1 99 ? -24.266 32.812 -5.164 1 97.56 99 LEU A O 1
ATOM 825 N N . VAL A 1 100 ? -24.297 33.438 -3.041 1 97.44 100 VAL A N 1
ATOM 826 C CA . VAL A 1 100 ? -25.609 34.062 -3.119 1 97.44 100 VAL A CA 1
ATOM 827 C C . VAL A 1 100 ? -25.5 35.375 -3.885 1 97.44 100 VAL A C 1
ATOM 829 O O . VAL A 1 100 ? -26.266 35.625 -4.82 1 97.44 100 VAL A O 1
ATOM 832 N N . ASN A 1 101 ? -24.5 36.156 -3.566 1 96.56 101 ASN A N 1
ATOM 833 C CA . ASN A 1 101 ? -24.406 37.531 -4.09 1 96.56 101 ASN A CA 1
ATOM 834 C C . ASN A 1 101 ? -23.906 37.531 -5.531 1 96.56 101 ASN A C 1
ATOM 836 O O . ASN A 1 101 ? -24.328 38.375 -6.332 1 96.56 101 ASN A O 1
ATOM 840 N N . LYS A 1 102 ? -23.016 36.656 -5.875 1 94.88 102 LYS A N 1
ATOM 841 C CA . LYS A 1 102 ? -22.375 36.719 -7.188 1 94.88 102 LYS A CA 1
ATOM 842 C C . LYS A 1 102 ? -22.953 35.688 -8.141 1 94.88 102 LYS A C 1
ATOM 844 O O . LYS A 1 102 ? -22.953 35.875 -9.359 1 94.88 102 LYS A O 1
ATOM 849 N N . LEU A 1 103 ? -23.359 34.5 -7.617 1 95.56 103 LEU A N 1
ATOM 850 C CA . LEU A 1 103 ? -23.781 33.438 -8.516 1 95.56 103 LEU A CA 1
ATOM 851 C C . LEU A 1 103 ? -25.281 33.219 -8.438 1 95.56 103 LEU A C 1
ATOM 853 O O . LEU A 1 103 ? -25.828 32.375 -9.156 1 95.56 103 LEU A O 1
ATOM 857 N N . GLY A 1 104 ? -26.047 33.844 -7.527 1 94.94 104 GLY A N 1
ATOM 858 C CA . GLY A 1 104 ? -27.5 33.875 -7.527 1 94.94 104 GLY A CA 1
ATOM 859 C C . GLY A 1 104 ? -28.109 32.688 -6.812 1 94.94 104 GLY A C 1
ATOM 860 O O . GLY A 1 104 ? -29.234 32.281 -7.109 1 94.94 104 GLY A O 1
ATOM 861 N N . TYR A 1 105 ? -27.406 32.062 -5.98 1 96.75 105 TYR A N 1
ATOM 862 C CA . TYR A 1 105 ? -27.969 30.984 -5.184 1 96.75 105 TYR A CA 1
ATOM 863 C C . TYR A 1 105 ? -29.047 31.516 -4.238 1 96.75 105 TYR A C 1
ATOM 865 O O . TYR A 1 105 ? -29.125 32.719 -3.988 1 96.75 105 TYR A O 1
ATOM 873 N N . PRO A 1 106 ? -29.891 30.672 -3.721 1 96 106 PRO A N 1
ATOM 874 C CA . PRO A 1 106 ? -30.984 31.109 -2.852 1 96 106 PRO A CA 1
ATOM 875 C C . PRO A 1 106 ? -30.5 31.875 -1.627 1 96 106 PRO A C 1
ATOM 877 O O . PRO A 1 106 ? -29.5 31.516 -1.02 1 96 106 PRO A O 1
ATOM 880 N N . GLU A 1 107 ? -31.219 32.875 -1.205 1 96.62 107 GLU A N 1
ATOM 881 C CA . GLU A 1 107 ? -30.859 33.781 -0.121 1 96.62 107 GLU A CA 1
ATOM 882 C C . GLU A 1 107 ? -30.75 33.031 1.208 1 96.62 107 GLU A C 1
ATOM 884 O O . GLU A 1 107 ? -29.953 33.406 2.068 1 96.62 107 GLU A O 1
ATOM 889 N N . ARG A 1 108 ? -31.484 32.031 1.37 1 95.94 108 ARG A N 1
ATOM 890 C CA . ARG A 1 108 ? -31.516 31.25 2.611 1 95.94 108 ARG A CA 1
ATOM 891 C C . ARG A 1 108 ? -30.156 30.656 2.928 1 95.94 108 ARG A C 1
ATOM 893 O O . ARG A 1 108 ? -29.844 30.375 4.086 1 95.94 108 ARG A O 1
ATOM 900 N N . ILE A 1 109 ? -29.359 30.516 1.966 1 96.62 109 ILE A N 1
ATOM 901 C CA . ILE A 1 109 ? -28.047 29.906 2.119 1 96.62 109 ILE A CA 1
ATOM 902 C C . ILE A 1 109 ? -27.172 30.797 3.008 1 96.62 109 ILE A C 1
ATOM 904 O O . ILE A 1 109 ? -26.312 30.297 3.744 1 96.62 109 ILE A O 1
ATOM 908 N N . LYS A 1 110 ? -27.375 32.062 3.061 1 96.38 110 LYS A N 1
ATOM 909 C CA . LYS A 1 110 ? -26.609 33 3.875 1 96.38 110 LYS A CA 1
ATOM 910 C C . LYS A 1 110 ? -26.766 32.719 5.363 1 96.38 110 LYS A C 1
ATOM 912 O O . LYS A 1 110 ? -25.922 33.094 6.172 1 96.38 110 LYS A O 1
ATOM 917 N N . SER A 1 111 ? -27.812 31.969 5.723 1 96.12 111 SER A N 1
ATOM 918 C CA . SER A 1 111 ? -28.094 31.703 7.125 1 96.12 111 SER A CA 1
ATOM 919 C C . SER A 1 111 ? -27.469 30.391 7.586 1 96.12 111 SER A C 1
ATOM 921 O O . SER A 1 111 ? -27.516 30.062 8.773 1 96.12 111 SER A O 1
ATOM 923 N N . PHE A 1 112 ? -26.875 29.75 6.68 1 97.25 112 PHE A N 1
ATOM 924 C CA . PHE A 1 112 ? -26.234 28.484 7.039 1 97.25 112 PHE A CA 1
ATOM 925 C C . PHE A 1 112 ? -25.125 28.703 8.062 1 97.25 112 PHE A C 1
ATOM 927 O O . PHE A 1 112 ? -24.531 29.781 8.117 1 97.25 112 PHE A O 1
ATOM 934 N N . GLU A 1 113 ? -24.922 27.734 8.898 1 96.56 113 GLU A N 1
ATOM 935 C CA . GLU A 1 113 ? -23.844 27.75 9.883 1 96.56 113 GLU A CA 1
ATOM 936 C C . GLU A 1 113 ? -22.891 26.594 9.688 1 96.56 113 GLU A C 1
ATOM 938 O O . GLU A 1 113 ? -23.312 25.453 9.453 1 96.56 113 GLU A O 1
ATOM 943 N N . TYR A 1 114 ? -21.656 26.953 9.773 1 96.44 114 TYR A N 1
ATOM 944 C CA . TYR A 1 114 ? -20.625 25.938 9.594 1 96.44 114 TYR A CA 1
ATOM 945 C C . TYR A 1 114 ? -20.641 24.953 10.75 1 96.44 114 TYR A C 1
ATOM 947 O O . TYR A 1 114 ? -20.578 25.344 11.914 1 96.44 114 TYR A O 1
ATOM 955 N N . ASN A 1 115 ? -20.766 23.656 10.453 1 94.81 115 ASN A N 1
ATOM 956 C CA . ASN A 1 115 ? -20.656 22.562 11.414 1 94.81 115 ASN A CA 1
ATOM 957 C C . ASN A 1 115 ? -19.344 21.812 11.258 1 94.81 115 ASN A C 1
ATOM 959 O O . ASN A 1 115 ? -19.188 21.031 10.312 1 94.81 115 ASN A O 1
ATOM 963 N N . PRO A 1 116 ? -18.406 21.984 12.188 1 91.56 116 PRO A N 1
ATOM 964 C CA . PRO A 1 116 ? -17.094 21.359 12.055 1 91.56 116 PRO A CA 1
ATOM 965 C C . PRO A 1 116 ? -17.172 19.828 12.102 1 91.56 116 PRO A C 1
ATOM 967 O O . PRO A 1 116 ? -16.219 19.156 11.695 1 91.56 116 PRO A O 1
ATOM 970 N N . ASP A 1 117 ? -18.266 19.234 12.5 1 90.44 117 ASP A N 1
ATOM 971 C CA . ASP A 1 117 ? -18.375 17.781 12.641 1 90.44 117 ASP A CA 1
ATOM 972 C C . ASP A 1 117 ? -19.125 17.172 11.461 1 90.44 117 ASP A C 1
ATOM 974 O O . ASP A 1 117 ? -19.344 15.961 11.422 1 90.44 117 ASP A O 1
ATOM 978 N N . LEU A 1 118 ? -19.484 18 10.531 1 94.25 118 LEU A N 1
ATOM 979 C CA . LEU A 1 118 ? -20.312 17.531 9.43 1 94.25 118 LEU A CA 1
ATOM 980 C C . LEU A 1 118 ? -19.516 16.594 8.516 1 94.25 118 LEU A C 1
ATOM 982 O O . LEU A 1 118 ? -20.031 15.562 8.086 1 94.25 118 LEU A O 1
ATOM 986 N N . VAL A 1 119 ? -18.312 17.047 8.188 1 95.12 119 VAL A N 1
ATOM 987 C CA . VAL A 1 119 ? -17.484 16.297 7.25 1 95.12 119 VAL A CA 1
ATOM 988 C C . VAL A 1 119 ? -16.094 16.094 7.832 1 95.12 119 VAL A C 1
ATOM 990 O O . VAL A 1 119 ? -15.672 16.828 8.734 1 95.12 119 VAL A O 1
ATOM 993 N N . ILE A 1 120 ? -15.422 15.078 7.398 1 95.31 120 ILE A N 1
ATOM 994 C CA . ILE A 1 120 ? -14.07 14.781 7.852 1 95.31 120 ILE A CA 1
ATOM 995 C C . ILE A 1 120 ? -13.109 14.789 6.664 1 95.31 120 ILE A C 1
ATOM 997 O O . ILE A 1 120 ? -13.539 14.664 5.512 1 95.31 120 ILE A O 1
ATOM 1001 N N . ARG A 1 121 ? -11.883 14.906 6.945 1 94.31 121 ARG A N 1
ATOM 1002 C CA . ARG A 1 121 ? -10.844 14.852 5.926 1 94.31 121 ARG A CA 1
ATOM 1003 C C . ARG A 1 121 ? -10.758 13.461 5.309 1 94.31 121 ARG A C 1
ATOM 1005 O O . ARG A 1 121 ? -10.992 12.461 5.988 1 94.31 121 ARG A O 1
ATOM 1012 N N . GLY A 1 122 ? -10.461 13.398 4.043 1 94.88 122 GLY A N 1
ATOM 1013 C CA . GLY A 1 122 ? -10.211 12.117 3.396 1 94.88 122 GLY A CA 1
ATOM 1014 C C . GLY A 1 122 ? -11.406 11.594 2.627 1 94.88 122 GLY A C 1
ATOM 1015 O O . GLY A 1 122 ? -11.32 10.57 1.95 1 94.88 122 GLY A O 1
ATOM 1016 N N . LEU A 1 123 ? -12.508 12.32 2.645 1 96.25 123 LEU A N 1
ATOM 1017 C CA . LEU A 1 123 ? -13.719 11.883 1.951 1 96.25 123 LEU A CA 1
ATOM 1018 C C . LEU A 1 123 ? -13.562 12.031 0.442 1 96.25 123 LEU A C 1
ATOM 1020 O O . LEU A 1 123 ? -12.734 12.82 -0.026 1 96.25 123 LEU A O 1
ATOM 1024 N N . HIS A 1 124 ? -14.328 11.188 -0.283 1 95.5 124 HIS A N 1
ATOM 1025 C CA . HIS A 1 124 ? -14.438 11.273 -1.734 1 95.5 124 HIS A CA 1
ATOM 1026 C C . HIS A 1 124 ? -15.789 11.836 -2.152 1 95.5 124 HIS A C 1
ATOM 1028 O O . HIS A 1 124 ? -16.812 11.539 -1.525 1 95.5 124 HIS A O 1
ATOM 1034 N N . LEU A 1 125 ? -15.781 12.656 -3.117 1 95.62 125 LEU A N 1
ATOM 1035 C CA . LEU A 1 125 ? -17.016 13.133 -3.736 1 95.62 125 LEU A CA 1
ATOM 1036 C C . LEU A 1 125 ? -17.156 12.578 -5.152 1 95.62 125 LEU A C 1
ATOM 1038 O O . LEU A 1 125 ? -16.281 12.766 -5.988 1 95.62 125 LEU A O 1
ATOM 1042 N N . ASP A 1 126 ? -18.188 11.828 -5.367 1 94.31 126 ASP A N 1
ATOM 1043 C CA . ASP A 1 126 ? -18.609 11.531 -6.73 1 94.31 126 ASP A CA 1
ATOM 1044 C C . ASP A 1 126 ? -19.391 12.695 -7.332 1 94.31 126 ASP A C 1
ATOM 1046 O O . ASP A 1 126 ? -20.578 12.875 -7.035 1 94.31 126 ASP A O 1
ATOM 1050 N N . ILE A 1 127 ? -18.844 13.406 -8.195 1 92.06 127 ILE A N 1
ATOM 1051 C CA . ILE A 1 127 ? -19.359 14.672 -8.703 1 92.06 127 ILE A CA 1
ATOM 1052 C C . ILE A 1 127 ? -20.641 14.414 -9.492 1 92.06 127 ILE A C 1
ATOM 1054 O O . ILE A 1 127 ? -21.594 15.203 -9.414 1 92.06 127 ILE A O 1
ATOM 1058 N N . ARG A 1 128 ? -20.75 13.383 -10.211 1 89.75 128 ARG A N 1
ATOM 1059 C CA . ARG A 1 128 ? -21.875 13.094 -11.078 1 89.75 128 ARG A CA 1
ATOM 1060 C C . ARG A 1 128 ? -23.125 12.766 -10.25 1 89.75 128 ARG A C 1
ATOM 1062 O O . ARG A 1 128 ? -24.203 13.281 -10.516 1 89.75 128 ARG A O 1
ATOM 1069 N N . ASN A 1 129 ? -22.938 11.992 -9.227 1 91.88 129 ASN A N 1
ATOM 1070 C CA . ASN A 1 129 ? -24.078 11.547 -8.43 1 91.88 129 ASN A CA 1
ATOM 1071 C C . ASN A 1 129 ? -24.281 12.438 -7.203 1 91.88 129 ASN A C 1
ATOM 1073 O O . ASN A 1 129 ? -25.344 12.398 -6.578 1 91.88 129 ASN A O 1
ATOM 1077 N N . GLY A 1 130 ? -23.266 13.203 -6.871 1 95 130 GLY A N 1
ATOM 1078 C CA . GLY A 1 130 ? -23.344 14.039 -5.684 1 95 130 GLY A CA 1
ATOM 1079 C C . GLY A 1 130 ? -23.188 13.258 -4.391 1 95 130 GLY A C 1
ATOM 1080 O O . GLY A 1 130 ? -23.703 13.664 -3.348 1 95 130 GLY A O 1
ATOM 1081 N N . TYR A 1 131 ? -22.531 12.078 -4.434 1 96.44 131 TYR A N 1
ATOM 1082 C CA . TYR A 1 131 ? -22.328 11.25 -3.252 1 96.44 131 TYR A CA 1
ATOM 1083 C C . TYR A 1 131 ? -21.031 11.633 -2.541 1 96.44 131 TYR A C 1
ATOM 1085 O O . TYR A 1 131 ? -19.984 11.797 -3.18 1 96.44 131 TYR A O 1
ATOM 1093 N N . ILE A 1 132 ? -21.141 11.898 -1.277 1 97.25 132 ILE A N 1
ATOM 1094 C CA . ILE A 1 132 ? -19.969 11.969 -0.422 1 97.25 132 ILE A CA 1
ATOM 1095 C C . ILE A 1 132 ? -19.75 10.617 0.262 1 97.25 132 ILE A C 1
ATOM 1097 O O . ILE A 1 132 ? -20.672 10.07 0.875 1 97.25 132 ILE A O 1
ATOM 1101 N N . MET A 1 133 ? -18.547 10.086 0.13 1 95.75 133 MET A N 1
ATOM 1102 C CA . MET A 1 133 ? -18.375 8.719 0.62 1 95.75 133 MET A CA 1
ATOM 1103 C C . MET A 1 133 ? -16.953 8.508 1.137 1 95.75 133 MET A C 1
ATOM 1105 O O . MET A 1 133 ? -16.062 9.32 0.868 1 95.75 133 MET A O 1
ATOM 1109 N N . LYS A 1 134 ? -16.797 7.547 1.907 1 95.62 134 LYS A N 1
ATOM 1110 C CA . LYS A 1 134 ? -15.492 7.086 2.385 1 95.62 134 LYS A CA 1
ATOM 1111 C C . LYS A 1 134 ? -15.094 5.77 1.723 1 95.62 134 LYS A C 1
ATOM 1113 O O . LYS A 1 134 ? -15.938 4.895 1.521 1 95.62 134 LYS A O 1
ATOM 1118 N N . MET A 1 135 ? -13.891 5.645 1.333 1 93.38 135 MET A N 1
ATOM 1119 C CA . MET A 1 135 ? -13.375 4.438 0.7 1 93.38 135 MET A CA 1
ATOM 1120 C C . MET A 1 135 ? -12.211 3.859 1.499 1 93.38 135 MET A C 1
ATOM 1122 O O . MET A 1 135 ? -11.477 4.598 2.16 1 93.38 135 MET A O 1
ATOM 1126 N N . ASP A 1 136 ? -12.078 2.604 1.409 1 90.94 136 ASP A N 1
ATOM 1127 C CA . ASP A 1 136 ? -10.953 1.974 2.104 1 90.94 136 ASP A CA 1
ATOM 1128 C C . ASP A 1 136 ? -9.711 1.95 1.226 1 90.94 136 ASP A C 1
ATOM 1130 O O . ASP A 1 136 ? -9.695 2.523 0.135 1 90.94 136 ASP A O 1
ATOM 1134 N N . ALA A 1 137 ? -8.648 1.38 1.739 1 88.38 137 ALA A N 1
ATOM 1135 C CA . ALA A 1 137 ? -7.344 1.37 1.082 1 88.38 137 ALA A CA 1
ATOM 1136 C C . ALA A 1 137 ? -7.379 0.533 -0.193 1 88.38 137 ALA A C 1
ATOM 1138 O O . ALA A 1 137 ? -6.465 0.609 -1.019 1 88.38 137 ALA A O 1
ATOM 1139 N N . TYR A 1 138 ? -8.422 -0.226 -0.432 1 81.06 138 TYR A N 1
ATOM 1140 C CA . TYR A 1 138 ? -8.5 -1.157 -1.552 1 81.06 138 TYR A CA 1
ATOM 1141 C C . TYR A 1 138 ? -9.602 -0.756 -2.523 1 81.06 138 TYR A C 1
ATOM 1143 O O . TYR A 1 138 ? -10.117 -1.593 -3.27 1 81.06 138 TYR A O 1
ATOM 1151 N N . HIS A 1 139 ? -10.125 0.464 -2.412 1 86.94 139 HIS A N 1
ATOM 1152 C CA . HIS A 1 139 ? -11.031 1.107 -3.354 1 86.94 139 HIS A CA 1
ATOM 1153 C C . HIS A 1 139 ? -12.461 0.598 -3.178 1 86.94 139 HIS A C 1
ATOM 1155 O O . HIS A 1 139 ? -13.234 0.556 -4.141 1 86.94 139 HIS A O 1
ATOM 1161 N N . HIS A 1 140 ? -12.766 0.176 -2.018 1 87.62 140 HIS A N 1
ATOM 1162 C CA . HIS A 1 140 ? -14.141 -0.222 -1.754 1 87.62 140 HIS A CA 1
ATOM 1163 C C . HIS A 1 140 ? -14.891 0.864 -0.991 1 87.62 140 HIS A C 1
ATOM 1165 O O . HIS A 1 140 ? -14.383 1.393 0.002 1 87.62 140 HIS A O 1
ATOM 1171 N N . ILE A 1 141 ? -16.062 1.066 -1.432 1 92.75 141 ILE A N 1
ATOM 1172 C CA . ILE A 1 141 ? -16.922 2.057 -0.808 1 92.75 141 ILE A CA 1
ATOM 1173 C C . ILE A 1 141 ? -17.438 1.523 0.526 1 92.75 141 ILE A C 1
ATOM 1175 O O . ILE A 1 141 ? -17.828 0.353 0.629 1 92.75 141 ILE A O 1
ATOM 1179 N N . GLN A 1 142 ? -17.359 2.352 1.52 1 93.69 142 GLN A N 1
ATOM 1180 C CA . GLN A 1 142 ? -18.047 2.033 2.766 1 93.69 142 GLN A CA 1
ATOM 1181 C C . GLN A 1 142 ? -19.516 2.422 2.695 1 93.69 142 GLN A C 1
ATOM 1183 O O . GLN A 1 142 ? -19.875 3.584 2.906 1 93.69 142 GLN A O 1
ATOM 1188 N N . LEU A 1 143 ? -20.344 1.466 2.586 1 92.38 143 LEU A N 1
ATOM 1189 C CA . LEU A 1 143 ? -21.75 1.687 2.262 1 92.38 143 LEU A CA 1
ATOM 1190 C C . LEU A 1 143 ? -22.453 2.492 3.357 1 92.38 143 LEU A C 1
ATOM 1192 O O . LEU A 1 143 ? -23.297 3.332 3.07 1 92.38 143 LEU A O 1
ATOM 1196 N N . ALA A 1 144 ? -21.984 2.32 4.555 1 91.56 144 ALA A N 1
ATOM 1197 C CA . ALA A 1 144 ? -22.641 2.977 5.676 1 91.56 144 ALA A CA 1
ATOM 1198 C C . ALA A 1 144 ? -22.203 4.434 5.801 1 91.56 144 ALA A C 1
ATOM 1200 O O . ALA A 1 144 ? -22.672 5.152 6.688 1 91.56 144 ALA A O 1
ATOM 1201 N N . SER A 1 145 ? -21.422 4.895 4.879 1 93.88 145 SER A N 1
ATOM 1202 C CA . SER A 1 145 ? -20.906 6.254 4.973 1 93.88 145 SER A CA 1
ATOM 1203 C C . SER A 1 145 ? -21.281 7.082 3.748 1 93.88 145 SER A C 1
ATOM 1205 O O . SER A 1 145 ? -20.828 8.219 3.594 1 93.88 145 SER A O 1
ATOM 1207 N N . VAL A 1 146 ? -22.094 6.562 2.896 1 96.94 146 VAL A N 1
ATOM 1208 C CA . VAL A 1 146 ? -22.422 7.273 1.663 1 96.94 146 VAL A CA 1
ATOM 1209 C C . VAL A 1 146 ? -23.594 8.219 1.9 1 96.94 146 VAL A C 1
ATOM 1211 O O . VAL A 1 146 ? -24.672 7.789 2.34 1 96.94 146 VAL A O 1
ATOM 1214 N N . HIS A 1 147 ? -23.344 9.484 1.591 1 97.62 147 HIS A N 1
ATOM 1215 C CA . HIS A 1 147 ? -24.391 10.484 1.811 1 97.62 147 HIS A CA 1
ATOM 1216 C C . HIS A 1 147 ? -24.641 11.312 0.555 1 97.62 147 HIS A C 1
ATOM 1218 O O . HIS A 1 147 ? -23.703 11.57 -0.216 1 97.62 147 HIS A O 1
ATOM 1224 N N . ARG A 1 148 ? -25.797 11.672 0.313 1 97.19 148 ARG A N 1
ATOM 1225 C CA . ARG A 1 148 ? -26.234 12.734 -0.59 1 97.19 148 ARG A CA 1
ATOM 1226 C C . ARG A 1 148 ? -26.922 13.859 0.179 1 97.19 148 ARG A C 1
ATOM 1228 O O . ARG A 1 148 ? -28 13.68 0.729 1 97.19 148 ARG A O 1
ATOM 1235 N N . GLY A 1 149 ? -26.281 15.031 0.181 1 96.81 149 GLY A N 1
ATOM 1236 C CA . GLY A 1 149 ? -26.688 15.992 1.198 1 96.81 149 GLY A CA 1
ATOM 1237 C C . GLY A 1 149 ? -26.469 15.484 2.613 1 96.81 149 GLY A C 1
ATOM 1238 O O . GLY A 1 149 ? -25.391 15.008 2.947 1 96.81 149 GLY A O 1
ATOM 1239 N N . HIS A 1 150 ? -27.469 15.625 3.453 1 96.44 150 HIS A N 1
ATOM 1240 C CA . HIS A 1 150 ? -27.359 15.172 4.836 1 96.44 150 HIS A CA 1
ATOM 1241 C C . HIS A 1 150 ? -27.922 13.758 4.996 1 96.44 150 HIS A C 1
ATOM 1243 O O . HIS A 1 150 ? -27.953 13.227 6.105 1 96.44 150 HIS A O 1
ATOM 1249 N N . ARG A 1 151 ? -28.203 13.094 3.928 1 95.75 151 ARG A N 1
ATOM 1250 C CA . ARG A 1 151 ? -28.969 11.852 4.02 1 95.75 151 ARG A CA 1
ATOM 1251 C C . ARG A 1 151 ? -28.109 10.656 3.607 1 95.75 151 ARG A C 1
ATOM 1253 O O . ARG A 1 151 ? -27.391 10.711 2.611 1 95.75 151 ARG A O 1
ATOM 1260 N N . LEU A 1 152 ? -28.312 9.648 4.387 1 96.12 152 LEU A N 1
ATOM 1261 C CA . LEU A 1 152 ? -27.672 8.383 4.043 1 96.12 152 LEU A CA 1
ATOM 1262 C C . LEU A 1 152 ? -28.312 7.754 2.816 1 96.12 152 LEU A C 1
ATOM 1264 O O . LEU A 1 152 ? -29.547 7.734 2.701 1 96.12 152 LEU A O 1
ATOM 1268 N N . VAL A 1 153 ? -27.547 7.328 1.902 1 96.94 153 VAL A N 1
ATOM 1269 C CA . VAL A 1 153 ? -28.047 6.695 0.688 1 96.94 153 VAL A CA 1
ATOM 1270 C C . VAL A 1 153 ? -28.25 5.199 0.928 1 96.94 153 VAL A C 1
ATOM 1272 O O . VAL A 1 153 ? -27.438 4.559 1.598 1 96.94 153 VAL A O 1
ATOM 1275 N N . ASP A 1 154 ? -29.25 4.668 0.383 1 96.25 154 ASP A N 1
ATOM 1276 C CA . ASP A 1 154 ? -29.5 3.234 0.479 1 96.25 154 ASP A CA 1
ATOM 1277 C C . ASP A 1 154 ? -28.359 2.434 -0.13 1 96.25 154 ASP A C 1
ATOM 1279 O O . ASP A 1 154 ? -27.953 2.688 -1.265 1 96.25 154 ASP A O 1
ATOM 1283 N N . PRO A 1 155 ? -27.875 1.502 0.645 1 94 155 PRO A N 1
ATOM 1284 C CA . PRO A 1 155 ? -26.75 0.701 0.157 1 94 155 PRO A CA 1
ATOM 1285 C C . PRO A 1 155 ? -27.031 0.065 -1.204 1 94 155 PRO A C 1
ATOM 1287 O O . PRO A 1 155 ? -26.125 -0.02 -2.043 1 94 155 PRO A O 1
ATOM 1290 N N . GLN A 1 156 ? -28.25 -0.378 -1.428 1 94.12 156 GLN A N 1
ATOM 1291 C CA . GLN A 1 156 ? -28.562 -1.025 -2.695 1 94.12 156 GLN A CA 1
ATOM 1292 C C . GLN A 1 156 ? -28.469 -0.041 -3.857 1 94.12 156 GLN A C 1
ATOM 1294 O O . GLN A 1 156 ? -28.031 -0.406 -4.953 1 94.12 156 GLN A O 1
ATOM 1299 N N . VAL A 1 157 ? -28.828 1.15 -3.596 1 94.94 157 VAL A N 1
ATOM 1300 C CA . VAL A 1 157 ? -28.734 2.184 -4.621 1 94.94 157 VAL A CA 1
ATOM 1301 C C . VAL A 1 157 ? -27.266 2.432 -4.969 1 94.94 157 VAL A C 1
ATOM 1303 O O . VAL A 1 157 ? -26.922 2.611 -6.141 1 94.94 157 VAL A O 1
ATOM 1306 N N . VAL A 1 158 ? -26.453 2.422 -3.973 1 93.88 158 VAL A N 1
ATOM 1307 C CA . VAL A 1 158 ? -25.016 2.619 -4.184 1 93.88 158 VAL A CA 1
ATOM 1308 C C . VAL A 1 158 ? -24.438 1.449 -4.977 1 93.88 158 VAL A C 1
ATOM 1310 O O . VAL A 1 158 ? -23.719 1.651 -5.953 1 93.88 158 VAL A O 1
ATOM 1313 N N . ILE A 1 159 ? -24.797 0.269 -4.641 1 89.69 159 ILE A N 1
ATOM 1314 C CA . ILE A 1 159 ? -24.297 -0.937 -5.297 1 89.69 159 ILE A CA 1
ATOM 1315 C C . ILE A 1 159 ? -24.734 -0.935 -6.766 1 89.69 159 ILE A C 1
ATOM 1317 O O . ILE A 1 159 ? -23.938 -1.274 -7.648 1 89.69 159 ILE A O 1
ATOM 1321 N N . ASP A 1 160 ? -25.906 -0.514 -7.027 1 89.31 160 ASP A N 1
ATOM 1322 C CA . ASP A 1 160 ? -26.438 -0.47 -8.391 1 89.31 160 ASP A CA 1
ATOM 1323 C C . ASP A 1 160 ? -25.734 0.602 -9.219 1 89.31 160 ASP A C 1
ATOM 1325 O O . ASP A 1 160 ? -25.516 0.426 -10.414 1 89.31 160 ASP A O 1
ATOM 1329 N N . SER A 1 161 ? -25.375 1.654 -8.555 1 88.88 161 SER A N 1
ATOM 1330 C CA . SER A 1 161 ? -24.75 2.775 -9.25 1 88.88 161 SER A CA 1
ATOM 1331 C C . SER A 1 161 ? -23.344 2.414 -9.734 1 88.88 161 SER A C 1
ATOM 1333 O O . SER A 1 161 ? -22.891 2.898 -10.773 1 88.88 161 SER A O 1
ATOM 1335 N N . TYR A 1 162 ? -22.703 1.506 -9.008 1 85.19 162 TYR A N 1
ATOM 1336 C CA . TYR A 1 162 ? -21.297 1.237 -9.336 1 85.19 162 TYR A CA 1
ATOM 1337 C C . TYR A 1 162 ? -21.109 -0.223 -9.719 1 85.19 162 TYR A C 1
ATOM 1339 O O . TYR A 1 162 ? -20.016 -0.622 -10.125 1 85.19 162 TYR A O 1
ATOM 1347 N N . GLY A 1 163 ? -22.172 -0.974 -9.625 1 78.31 163 GLY A N 1
ATOM 1348 C CA . GLY A 1 163 ? -22.047 -2.396 -9.906 1 78.31 163 GLY A CA 1
ATOM 1349 C C . GLY A 1 163 ? -21.344 -3.162 -8.797 1 78.31 163 GLY A C 1
ATOM 1350 O O . GLY A 1 163 ? -20.703 -4.191 -9.055 1 78.31 163 GLY A O 1
ATOM 1351 N N . GLY A 1 164 ? -21.359 -2.574 -7.621 1 83.19 164 GLY A N 1
ATOM 1352 C CA . GLY A 1 164 ? -20.688 -3.113 -6.453 1 83.19 164 GLY A CA 1
ATOM 1353 C C . GLY A 1 164 ? -20.094 -2.041 -5.559 1 83.19 164 GLY A C 1
ATOM 1354 O O . GLY A 1 164 ? -20.562 -0.899 -5.559 1 83.19 164 GLY A O 1
ATOM 1355 N N . THR A 1 165 ? -19.125 -2.467 -4.793 1 87.19 165 THR A N 1
ATOM 1356 C CA . THR A 1 165 ? -18.531 -1.483 -3.893 1 87.19 165 THR A CA 1
ATOM 1357 C C . THR A 1 165 ? -17.125 -1.092 -4.363 1 87.19 165 THR A C 1
ATOM 1359 O O . THR A 1 165 ? -16.547 -0.135 -3.854 1 87.19 165 THR A O 1
ATOM 1362 N N . HIS A 1 166 ? -16.656 -1.844 -5.324 1 86.06 166 HIS A N 1
ATOM 1363 C CA . HIS A 1 166 ? -15.305 -1.562 -5.805 1 86.06 166 HIS A CA 1
ATOM 1364 C C . HIS A 1 166 ? -15.305 -0.448 -6.844 1 86.06 166 HIS A C 1
ATOM 1366 O O . HIS A 1 166 ? -16.125 -0.452 -7.762 1 86.06 166 HIS A O 1
ATOM 1372 N N . ILE A 1 167 ? -14.422 0.494 -6.719 1 88.06 167 ILE A N 1
ATOM 1373 C CA . ILE A 1 167 ? -14.234 1.56 -7.695 1 88.06 167 ILE A CA 1
ATOM 1374 C C . ILE A 1 167 ? -12.984 1.287 -8.523 1 88.06 167 ILE A C 1
ATOM 1376 O O . ILE A 1 167 ? -11.875 1.221 -7.984 1 88.06 167 ILE A O 1
ATOM 1380 N N . PRO A 1 168 ? -13.164 1.135 -9.828 1 82.5 168 PRO A N 1
ATOM 1381 C CA . PRO A 1 168 ? -12.008 0.863 -10.68 1 82.5 168 PRO A CA 1
ATOM 1382 C C . PRO A 1 168 ? -11 2.012 -10.695 1 82.5 168 PRO A C 1
ATOM 1384 O O . PRO A 1 168 ? -11.375 3.168 -10.484 1 82.5 168 PRO A O 1
ATOM 1387 N N . LEU A 1 169 ? -9.797 1.694 -11.039 1 76.75 169 LEU A N 1
ATOM 1388 C CA . LEU A 1 169 ? -8.672 2.631 -10.992 1 76.75 169 LEU A CA 1
ATOM 1389 C C . LEU A 1 169 ? -8.898 3.793 -11.953 1 76.75 169 LEU A C 1
ATOM 1391 O O . LEU A 1 169 ? -8.539 4.934 -11.648 1 76.75 169 LEU A O 1
ATOM 1395 N N . HIS A 1 170 ? -9.461 3.533 -13.047 1 72.25 170 HIS A N 1
ATOM 1396 C CA . HIS A 1 170 ? -9.602 4.574 -14.062 1 72.25 170 HIS A CA 1
ATOM 1397 C C . HIS A 1 170 ? -10.586 5.645 -13.609 1 72.25 170 HIS A C 1
ATOM 1399 O O . HIS A 1 170 ? -10.531 6.785 -14.078 1 72.25 170 HIS A O 1
ATOM 1405 N N . ILE A 1 171 ? -11.383 5.262 -12.641 1 74.31 171 ILE A N 1
ATOM 1406 C CA . ILE A 1 171 ? -12.328 6.223 -12.078 1 74.31 171 ILE A CA 1
ATOM 1407 C C . ILE A 1 171 ? -11.656 7.008 -10.953 1 74.31 171 ILE A C 1
ATOM 1409 O O . ILE A 1 171 ? -11.977 8.172 -10.727 1 74.31 171 ILE A O 1
ATOM 1413 N N . MET A 1 172 ? -10.664 6.34 -10.25 1 72.19 172 MET A N 1
ATOM 1414 C CA . MET A 1 172 ? -9.992 6.93 -9.094 1 72.19 172 MET A CA 1
ATOM 1415 C C . MET A 1 172 ? -9 8 -9.531 1 72.19 172 MET A C 1
ATOM 1417 O O . MET A 1 172 ? -8.797 8.992 -8.828 1 72.19 172 MET A O 1
ATOM 1421 N N . ASP A 1 173 ? -7.918 7.625 -10.344 1 56.62 173 ASP A N 1
ATOM 1422 C CA . ASP A 1 173 ? -6.762 8.445 -10.695 1 56.62 173 ASP A CA 1
ATOM 1423 C C . ASP A 1 173 ? -7.191 9.836 -11.156 1 56.62 173 ASP A C 1
ATOM 1425 O O . ASP A 1 173 ? -7.973 9.969 -12.102 1 56.62 173 ASP A O 1
ATOM 1429 N N . ASP A 1 174 ? -7.352 10.672 -10.086 1 49.47 174 ASP A N 1
ATOM 1430 C CA . ASP A 1 174 ? -7.586 12.117 -10.078 1 49.47 174 ASP A CA 1
ATOM 1431 C C . ASP A 1 174 ? -6.797 12.805 -11.188 1 49.47 174 ASP A C 1
ATOM 1433 O O . ASP A 1 174 ? -7.031 13.977 -11.484 1 49.47 174 ASP A O 1
ATOM 1437 N N . HIS A 1 175 ? -5.465 12.305 -11.148 1 40.69 175 HIS A N 1
ATOM 1438 C CA . HIS A 1 175 ? -4.57 13.336 -11.664 1 40.69 175 HIS A CA 1
ATOM 1439 C C . HIS A 1 175 ? -5.215 14.094 -12.812 1 40.69 175 HIS A C 1
ATOM 1441 O O . HIS A 1 175 ? -5.082 15.32 -12.906 1 40.69 175 HIS A O 1
ATOM 1447 N N . HIS A 1 176 ? -5.027 13.539 -14.148 1 33.25 176 HIS A N 1
ATOM 1448 C CA . HIS A 1 176 ? -5.234 14.469 -15.258 1 33.25 176 HIS A CA 1
ATOM 1449 C C . HIS A 1 176 ? -6.715 14.789 -15.438 1 33.25 176 HIS A C 1
ATOM 1451 O O . HIS A 1 176 ? -7.516 13.898 -15.727 1 33.25 176 HIS A O 1
ATOM 1457 N N . HIS A 1 177 ? -7.316 15.562 -14.57 1 35.38 177 HIS A N 1
ATOM 1458 C CA . HIS A 1 177 ? -8.344 16.281 -15.32 1 35.38 177 HIS A CA 1
ATOM 1459 C C . HIS A 1 177 ? -8.078 16.203 -16.828 1 35.38 177 HIS A C 1
ATOM 1461 O O . HIS A 1 177 ? -7.898 17.234 -17.484 1 35.38 177 HIS A O 1
ATOM 1467 N N . ARG A 1 178 ? -7.125 15.375 -17.297 1 33.5 178 ARG A N 1
ATOM 1468 C CA . ARG A 1 178 ? -7.066 15.406 -18.75 1 33.5 178 ARG A CA 1
ATOM 1469 C C . ARG A 1 178 ? -8.398 14.984 -19.359 1 33.5 178 ARG A C 1
ATOM 1471 O O . ARG A 1 178 ? -8.992 13.992 -18.938 1 33.5 178 ARG A O 1
ATOM 1478 N N . THR A 1 179 ? -9.102 15.867 -19.672 1 33.62 179 THR A N 1
ATOM 1479 C CA . THR A 1 179 ? -10.016 15.602 -20.781 1 33.62 179 THR A CA 1
ATOM 1480 C C . THR A 1 179 ? -9.516 14.438 -21.641 1 33.62 179 THR A C 1
ATOM 1482 O O . THR A 1 179 ? -8.469 14.547 -22.281 1 33.62 179 THR A O 1
ATOM 1485 N N . THR A 1 180 ? -9.359 13.266 -21.266 1 34.84 180 THR A N 1
ATOM 1486 C CA . THR A 1 180 ? -9.133 12.289 -22.328 1 34.84 180 THR A CA 1
ATOM 1487 C C . THR A 1 180 ? -9.945 12.648 -23.578 1 34.84 180 THR A C 1
ATOM 1489 O O . THR A 1 180 ? -10.914 13.398 -23.484 1 34.84 180 THR A O 1
ATOM 1492 N N . ALA A 1 181 ? -9.352 12.266 -24.734 1 32.62 181 ALA A N 1
ATOM 1493 C CA . ALA A 1 181 ? -10.039 12.508 -26 1 32.62 181 ALA A CA 1
ATOM 1494 C C . ALA A 1 181 ? -11.531 12.227 -25.875 1 32.62 181 ALA A C 1
ATOM 1496 O O . ALA A 1 181 ? -12.344 12.867 -26.547 1 32.62 181 ALA A O 1
ATOM 1497 N N . GLU A 1 182 ? -11.852 11 -25.312 1 37.81 182 GLU A N 1
ATOM 1498 C CA . GLU A 1 182 ? -13.266 10.703 -25.469 1 37.81 182 GLU A CA 1
ATOM 1499 C C . GLU A 1 182 ? -14.094 11.289 -24.328 1 37.81 182 GLU A C 1
ATOM 1501 O O . GLU A 1 182 ? -15.219 10.852 -24.078 1 37.81 182 GLU A O 1
ATOM 1506 N N . GLY A 1 183 ? -13.805 12.445 -23.656 1 37.84 183 GLY A N 1
ATOM 1507 C CA . GLY A 1 183 ? -14.711 13.219 -22.828 1 37.84 183 GLY A CA 1
ATOM 1508 C C . GLY A 1 183 ? -14.891 12.641 -21.438 1 37.84 183 GLY A C 1
ATOM 1509 O O . GLY A 1 183 ? -15.812 13.023 -20.703 1 37.84 183 GLY A O 1
ATOM 1510 N N . SER A 1 184 ? -14.453 11.508 -21.047 1 40.28 184 SER A N 1
ATOM 1511 C CA . SER A 1 184 ? -14.93 11.016 -19.766 1 40.28 184 SER A CA 1
ATOM 1512 C C . SER A 1 184 ? -14.133 11.602 -18.609 1 40.28 184 SER A C 1
ATOM 1514 O O . SER A 1 184 ? -12.914 11.414 -18.531 1 40.28 184 SER A O 1
ATOM 1516 N N . SER A 1 185 ? -14.266 12.781 -18.047 1 46.5 185 SER A N 1
ATOM 1517 C CA . SER A 1 185 ? -13.844 13.484 -16.844 1 46.5 185 SER A CA 1
ATOM 1518 C C . SER A 1 185 ? -13.914 12.57 -15.625 1 46.5 185 SER A C 1
ATOM 1520 O O . SER A 1 185 ? -14.812 11.742 -15.516 1 46.5 185 SER A O 1
ATOM 1522 N N . THR A 1 186 ? -12.844 12.477 -14.953 1 56.53 186 THR A N 1
ATOM 1523 C CA . THR A 1 186 ? -12.836 11.75 -13.688 1 56.53 186 THR A CA 1
ATOM 1524 C C . THR A 1 186 ? -13.953 12.242 -12.766 1 56.53 186 THR A C 1
ATOM 1526 O O . THR A 1 186 ? -14.203 13.445 -12.68 1 56.53 186 THR A O 1
ATOM 1529 N N . ASN A 1 187 ? -14.773 11.359 -12.242 1 79.19 187 ASN A N 1
ATOM 1530 C CA . ASN A 1 187 ? -16 11.641 -11.516 1 79.19 187 ASN A CA 1
ATOM 1531 C C . ASN A 1 187 ? -15.773 11.633 -10.008 1 79.19 187 ASN A C 1
ATOM 1533 O O . ASN A 1 187 ? -16.656 12.047 -9.242 1 79.19 187 ASN A O 1
ATOM 1537 N N . LEU A 1 188 ? -14.406 11.352 -9.602 1 89.69 188 LEU A N 1
ATOM 1538 C CA . LEU A 1 188 ? -14.227 11.266 -8.156 1 89.69 188 LEU A CA 1
ATOM 1539 C C . LEU A 1 188 ? -13.141 12.219 -7.68 1 89.69 188 LEU A C 1
ATOM 1541 O O . LEU A 1 188 ? -12.078 12.312 -8.289 1 89.69 188 LEU A O 1
ATOM 1545 N N . VAL A 1 189 ? -13.406 13 -6.664 1 91.38 189 VAL A N 1
ATOM 1546 C CA . VAL A 1 189 ? -12.453 13.914 -6.047 1 91.38 189 VAL A CA 1
ATOM 1547 C C . VAL A 1 189 ? -12.266 13.555 -4.574 1 91.38 189 VAL A C 1
ATOM 1549 O O . VAL A 1 189 ? -13.234 13.273 -3.869 1 91.38 189 VAL A O 1
ATOM 1552 N N . GLN A 1 190 ? -10.992 13.484 -4.137 1 93 190 GLN A N 1
ATOM 1553 C CA . GLN A 1 190 ? -10.727 13.242 -2.725 1 93 190 GLN A CA 1
ATOM 1554 C C . GLN A 1 190 ? -10.289 14.523 -2.018 1 93 190 GLN A C 1
ATOM 1556 O O . GLN A 1 190 ? -9.5 15.297 -2.559 1 93 190 GLN A O 1
ATOM 1561 N N . PHE A 1 191 ? -10.758 14.734 -0.82 1 93.81 191 PHE A N 1
ATOM 1562 C CA . PHE A 1 191 ? -10.445 15.93 -0.045 1 93.81 191 PHE A CA 1
ATOM 1563 C C . PHE A 1 191 ? -9.438 15.617 1.05 1 93.81 191 PHE A C 1
ATOM 1565 O O . PHE A 1 191 ? -9.805 15.148 2.129 1 93.81 191 PHE A O 1
ATOM 1572 N N . LEU A 1 192 ? -8.203 16.031 0.827 1 91.31 192 LEU A N 1
ATOM 1573 C CA . LEU A 1 192 ? -7.109 15.625 1.705 1 91.31 192 LEU A CA 1
ATOM 1574 C C . LEU A 1 192 ? -6.656 16.797 2.576 1 91.31 192 LEU A C 1
ATOM 1576 O O . LEU A 1 192 ? -5.969 16.594 3.578 1 91.31 192 LEU A O 1
ATOM 1580 N N . ASP A 1 193 ? -7.031 17.922 2.195 1 87.12 193 ASP A N 1
ATOM 1581 C CA . ASP A 1 193 ? -6.527 19.125 2.852 1 87.12 193 ASP A CA 1
ATOM 1582 C C . ASP A 1 193 ? -7.543 19.672 3.857 1 87.12 193 ASP A C 1
ATOM 1584 O O . ASP A 1 193 ? -8.75 19.578 3.637 1 87.12 193 ASP A O 1
ATOM 1588 N N . SER A 1 194 ? -7.023 20.281 4.812 1 86.25 194 SER A N 1
ATOM 1589 C CA . SER A 1 194 ? -7.887 20.844 5.848 1 86.25 194 SER A CA 1
ATOM 1590 C C . SER A 1 194 ? -8.727 21.984 5.301 1 86.25 194 SER A C 1
ATOM 1592 O O . SER A 1 194 ? -9.875 22.172 5.703 1 86.25 194 SER A O 1
ATOM 1594 N N . PHE A 1 195 ? -8.188 22.688 4.371 1 86.5 195 PHE A N 1
ATOM 1595 C CA . PHE A 1 195 ? -8.883 23.844 3.844 1 86.5 195 PHE A CA 1
ATOM 1596 C C . PHE A 1 195 ? -10.023 23.438 2.922 1 86.5 195 PHE A C 1
ATOM 1598 O O . PHE A 1 195 ? -10.844 24.266 2.527 1 86.5 195 PHE A O 1
ATOM 1605 N N . SER A 1 196 ? -10.094 22.156 2.68 1 90.69 196 SER A N 1
ATOM 1606 C CA . SER A 1 196 ? -11.164 21.688 1.799 1 90.69 196 SER A CA 1
ATOM 1607 C C . SER A 1 196 ? -12.43 21.375 2.582 1 90.69 196 SER A C 1
ATOM 1609 O O . SER A 1 196 ? -13.5 21.188 1.994 1 90.69 196 SER A O 1
ATOM 1611 N N . LEU A 1 197 ? -12.398 21.422 3.85 1 94.12 197 LEU A N 1
ATOM 1612 C CA . LEU A 1 197 ? -13.531 21.016 4.684 1 94.12 197 LEU A CA 1
ATOM 1613 C C . LEU A 1 197 ? -14.711 21.969 4.496 1 94.12 197 LEU A C 1
ATOM 1615 O O . LEU A 1 197 ? -15.844 21.516 4.336 1 94.12 197 LEU A O 1
ATOM 1619 N N . PRO A 1 198 ? -14.445 23.281 4.434 1 95.56 198 PRO A N 1
ATOM 1620 C CA . PRO A 1 198 ? -15.578 24.172 4.176 1 95.56 198 PRO A CA 1
ATOM 1621 C C . PRO A 1 198 ? -16.219 23.938 2.805 1 95.56 198 PRO A C 1
ATOM 1623 O O . PRO A 1 198 ? -17.422 24.109 2.645 1 95.56 198 PRO A O 1
ATOM 1626 N N . GLU A 1 199 ? -15.375 23.594 1.885 1 96.31 199 GLU A N 1
ATOM 1627 C CA . GLU A 1 199 ? -15.859 23.312 0.538 1 96.31 199 GLU A CA 1
ATOM 1628 C C . GLU A 1 199 ? -16.828 22.125 0.538 1 96.31 199 GLU A C 1
ATOM 1630 O O . GLU A 1 199 ? -17.922 22.203 -0.016 1 96.31 199 GLU A O 1
ATOM 1635 N N . VAL A 1 200 ? -16.453 21.094 1.191 1 96.75 200 VAL A N 1
ATOM 1636 C CA . VAL A 1 200 ? -17.266 19.891 1.25 1 96.75 200 VAL A CA 1
ATOM 1637 C C . VAL A 1 200 ? -18.547 20.172 2.055 1 96.75 200 VAL A C 1
ATOM 1639 O O . VAL A 1 200 ? -19.641 19.766 1.663 1 96.75 200 VAL A O 1
ATOM 1642 N N . ALA A 1 201 ? -18.375 20.844 3.15 1 97.5 201 ALA A N 1
ATOM 1643 C CA . ALA A 1 201 ? -19.516 21.156 3.996 1 97.5 201 ALA A CA 1
ATOM 1644 C C . ALA A 1 201 ? -20.547 22 3.234 1 97.5 201 ALA A C 1
ATOM 1646 O O . ALA A 1 201 ? -21.75 21.734 3.311 1 97.5 201 ALA A O 1
ATOM 1647 N N . LEU A 1 202 ? -20.047 23 2.527 1 97.75 202 LEU A N 1
ATOM 1648 C CA . LEU A 1 202 ? -20.938 23.844 1.757 1 97.75 202 LEU A CA 1
ATOM 1649 C C . LEU A 1 202 ? -21.656 23.047 0.675 1 97.75 202 LEU A C 1
ATOM 1651 O O . LEU A 1 202 ? -22.844 23.25 0.441 1 97.75 202 LEU A O 1
ATOM 1655 N N . PHE A 1 203 ? -20.953 22.203 -0.005 1 98.06 203 PHE A N 1
ATOM 1656 C CA . PHE A 1 203 ? -21.547 21.359 -1.022 1 98.06 203 PHE A CA 1
ATOM 1657 C C . PHE A 1 203 ? -22.672 20.516 -0.43 1 98.06 203 PHE A C 1
ATOM 1659 O O . PHE A 1 203 ? -23.75 20.422 -1.01 1 98.06 203 PHE A O 1
ATOM 1666 N N . VAL A 1 204 ? -22.391 19.922 0.717 1 97.81 204 VAL A N 1
ATOM 1667 C CA . VAL A 1 204 ? -23.359 19.031 1.374 1 97.81 204 VAL A CA 1
ATOM 1668 C C . VAL A 1 204 ? -24.578 19.844 1.81 1 97.81 204 VAL A C 1
ATOM 1670 O O . VAL A 1 204 ? -25.719 19.422 1.566 1 97.81 204 VAL A O 1
ATOM 1673 N N . ASP A 1 205 ? -24.391 20.984 2.43 1 98.12 205 ASP A N 1
ATOM 1674 C CA . ASP A 1 205 ? -25.469 21.812 2.953 1 98.12 205 ASP A CA 1
ATOM 1675 C C . ASP A 1 205 ? -26.359 22.344 1.824 1 98.12 205 ASP A C 1
ATOM 1677 O O . ASP A 1 205 ? -27.578 22.297 1.922 1 98.12 205 ASP A O 1
ATOM 1681 N N . ILE A 1 206 ? -25.719 22.828 0.78 1 98.12 206 ILE A N 1
ATOM 1682 C CA . ILE A 1 206 ? -26.484 23.391 -0.33 1 98.12 206 ILE A CA 1
ATOM 1683 C C . ILE A 1 206 ? -27.234 22.266 -1.052 1 98.12 206 ILE A C 1
ATOM 1685 O O . ILE A 1 206 ? -28.406 22.438 -1.428 1 98.12 206 ILE A O 1
ATOM 1689 N N . SER A 1 207 ? -26.562 21.125 -1.275 1 97.69 207 SER A N 1
ATOM 1690 C CA . SER A 1 207 ? -27.234 19.984 -1.882 1 97.69 207 SER A CA 1
ATOM 1691 C C . SER A 1 207 ? -28.5 19.609 -1.105 1 97.69 207 SER A C 1
ATOM 1693 O O . SER A 1 207 ? -29.547 19.375 -1.698 1 97.69 207 SER A O 1
ATOM 1695 N N . GLU A 1 208 ? -28.359 19.531 0.226 1 97.44 208 GLU A N 1
ATOM 1696 C CA . GLU A 1 208 ? -29.5 19.188 1.076 1 97.44 208 GLU A CA 1
ATOM 1697 C C . GLU A 1 208 ? -30.641 20.188 0.911 1 97.44 208 GLU A C 1
ATOM 1699 O O . GLU A 1 208 ? -31.797 19.812 0.831 1 97.44 208 GLU A O 1
ATOM 1704 N N . TYR A 1 209 ? -30.281 21.438 0.908 1 97.5 209 TYR A N 1
ATOM 1705 C CA . TYR A 1 209 ? -31.281 22.484 0.758 1 97.5 209 TYR A CA 1
ATOM 1706 C C . TYR A 1 209 ? -32.031 22.359 -0.571 1 97.5 209 TYR A C 1
ATOM 1708 O O . TYR A 1 209 ? -33.25 22.422 -0.617 1 97.5 209 TYR A O 1
ATOM 1716 N N . LEU A 1 210 ? -31.266 22.172 -1.654 1 96.75 210 LEU A N 1
ATOM 1717 C CA . LEU A 1 210 ? -31.859 22.078 -2.982 1 96.75 210 LEU A CA 1
ATOM 1718 C C . LEU A 1 210 ? -32.719 20.828 -3.092 1 96.75 210 LEU A C 1
ATOM 1720 O O . LEU A 1 210 ? -33.812 20.891 -3.658 1 96.75 210 LEU A O 1
ATOM 1724 N N . ILE A 1 211 ? -32.312 19.781 -2.512 1 96.12 211 ILE A N 1
ATOM 1725 C CA . ILE A 1 211 ? -33.062 18.547 -2.539 1 96.12 211 ILE A CA 1
ATOM 1726 C C . ILE A 1 211 ? -34.344 18.703 -1.724 1 96.12 211 ILE A C 1
ATOM 1728 O O . ILE A 1 211 ? -35.438 18.359 -2.191 1 96.12 211 ILE A O 1
ATOM 1732 N N . SER A 1 212 ? -34.25 19.234 -0.542 1 96.31 212 SER A N 1
ATOM 1733 C CA . SER A 1 212 ? -35.375 19.344 0.377 1 96.31 212 SER A CA 1
ATOM 1734 C C . SER A 1 212 ? -36.438 20.312 -0.161 1 96.31 212 SER A C 1
ATOM 1736 O O . SER A 1 212 ? -37.594 20.203 0.177 1 96.31 212 SER A O 1
ATOM 1738 N N . HIS A 1 213 ? -36.062 21.172 -0.99 1 96.25 213 HIS A N 1
ATOM 1739 C CA . HIS A 1 213 ? -36.969 22.156 -1.548 1 96.25 213 HIS A CA 1
ATOM 1740 C C . HIS A 1 213 ? -37.344 21.797 -2.986 1 96.25 213 HIS A C 1
ATOM 1742 O O . HIS A 1 213 ? -37.906 22.625 -3.705 1 96.25 213 HIS A O 1
ATOM 1748 N N . ASN A 1 214 ? -36.969 20.719 -3.463 1 95.31 214 ASN A N 1
ATOM 1749 C CA . ASN A 1 214 ? -37.281 20.172 -4.773 1 95.31 214 ASN A CA 1
ATOM 1750 C C . ASN A 1 214 ? -36.812 21.094 -5.898 1 95.31 214 ASN A C 1
ATOM 1752 O O . ASN A 1 214 ? -37.562 21.344 -6.848 1 95.31 214 ASN A O 1
ATOM 1756 N N . ILE A 1 215 ? -35.719 21.625 -5.656 1 94.5 215 ILE A N 1
ATOM 1757 C CA . ILE A 1 215 ? -35.094 22.438 -6.699 1 94.5 215 ILE A CA 1
ATOM 1758 C C . ILE A 1 215 ? -34.125 21.562 -7.508 1 94.5 215 ILE A C 1
ATOM 1760 O O . ILE A 1 215 ? -33.219 20.953 -6.949 1 94.5 215 ILE A O 1
ATOM 1764 N N . SER A 1 216 ? -34.406 21.484 -8.758 1 93.12 216 SER A N 1
ATOM 1765 C CA . SER A 1 216 ? -33.562 20.672 -9.625 1 93.12 216 SER A CA 1
ATOM 1766 C C . SER A 1 216 ? -32.188 21.297 -9.797 1 93.12 216 SER A C 1
ATOM 1768 O O . SER A 1 216 ? -32.062 22.516 -9.945 1 93.12 216 SER A O 1
ATOM 1770 N N . PHE A 1 217 ? -31.141 20.484 -9.695 1 94 217 PHE A N 1
ATOM 1771 C CA . PHE A 1 217 ? -29.781 20.969 -9.891 1 94 217 PHE A CA 1
ATOM 1772 C C . PHE A 1 217 ? -28.859 19.844 -10.391 1 94 217 PHE A C 1
ATOM 1774 O O . PHE A 1 217 ? -29.203 18.672 -10.273 1 94 217 PHE A O 1
ATOM 1781 N N . ASP A 1 218 ? -27.781 20.234 -11.031 1 94.44 218 ASP A N 1
ATOM 1782 C CA . ASP A 1 218 ? -26.719 19.328 -11.422 1 94.44 218 ASP A CA 1
ATOM 1783 C C . ASP A 1 218 ? -25.562 19.359 -10.414 1 94.44 218 ASP A C 1
ATOM 1785 O O . ASP A 1 218 ? -24.938 20.406 -10.219 1 94.44 218 ASP A O 1
ATOM 1789 N N . PRO A 1 219 ? -25.25 18.25 -9.852 1 94.56 219 PRO A N 1
ATOM 1790 C CA . PRO A 1 219 ? -24.203 18.234 -8.828 1 94.56 219 PRO A CA 1
ATOM 1791 C C . PRO A 1 219 ? -22.859 18.703 -9.359 1 94.56 219 PRO A C 1
ATOM 1793 O O . PRO A 1 219 ? -22.047 19.266 -8.609 1 94.56 219 PRO A O 1
ATOM 1796 N N . GLU A 1 220 ? -22.578 18.516 -10.57 1 93.06 220 GLU A N 1
ATOM 1797 C CA . GLU A 1 220 ? -21.312 18.938 -11.148 1 93.06 220 GLU A CA 1
ATOM 1798 C C . GLU A 1 220 ? -21.203 20.469 -11.164 1 93.06 220 GLU A C 1
ATOM 1800 O O . GLU A 1 220 ? -20.156 21.016 -10.844 1 93.06 220 GLU A O 1
ATOM 1805 N N . TYR A 1 221 ? -22.281 21.094 -11.531 1 94.19 221 TYR A N 1
ATOM 1806 C CA . TYR A 1 221 ? -22.281 22.562 -11.531 1 94.19 221 TYR A CA 1
ATOM 1807 C C . TYR A 1 221 ? -22.141 23.109 -10.117 1 94.19 221 TYR A C 1
ATOM 1809 O O . TYR A 1 221 ? -21.438 24.078 -9.883 1 94.19 221 TYR A O 1
ATOM 1817 N N . LEU A 1 222 ? -22.875 22.469 -9.305 1 96.5 222 LEU A N 1
ATOM 1818 C CA . LEU A 1 222 ? -22.797 22.891 -7.914 1 96.5 222 LEU A CA 1
ATOM 1819 C C . LEU A 1 222 ? -21.359 22.75 -7.391 1 96.5 222 LEU A C 1
ATOM 1821 O O . LEU A 1 222 ? -20.844 23.672 -6.742 1 96.5 222 LEU A O 1
ATOM 1825 N N . TYR A 1 223 ? -20.766 21.641 -7.688 1 96.06 223 TYR A N 1
ATOM 1826 C CA . TYR A 1 223 ? -19.406 21.406 -7.223 1 96.06 223 TYR A CA 1
ATOM 1827 C C . TYR A 1 223 ? -18.438 22.453 -7.777 1 96.06 223 TYR A C 1
ATOM 1829 O O . TYR A 1 223 ? -17.641 23.016 -7.035 1 96.06 223 TYR A O 1
ATOM 1837 N N . LEU A 1 224 ? -18.5 22.688 -9.031 1 94.81 224 LEU A N 1
ATOM 1838 C CA . LEU A 1 224 ? -17.594 23.641 -9.688 1 94.81 224 LEU A CA 1
ATOM 1839 C C . LEU A 1 224 ? -17.766 25.031 -9.109 1 94.81 224 LEU A C 1
ATOM 1841 O O . LEU A 1 224 ? -16.781 25.734 -8.859 1 94.81 224 LEU A O 1
ATOM 1845 N N . ASP A 1 225 ? -18.984 25.406 -8.844 1 96.88 225 ASP A N 1
ATOM 1846 C CA . ASP A 1 225 ? -19.266 26.719 -8.273 1 96.88 225 ASP A CA 1
ATOM 1847 C C . ASP A 1 225 ? -18.688 26.828 -6.863 1 96.88 225 ASP A C 1
ATOM 1849 O O . ASP A 1 225 ? -18.062 27.828 -6.527 1 96.88 225 ASP A O 1
ATOM 1853 N N . VAL A 1 226 ? -18.938 25.797 -6.133 1 97.19 226 VAL A N 1
ATOM 1854 C CA . VAL A 1 226 ? -18.5 25.812 -4.746 1 97.19 226 VAL A CA 1
ATOM 1855 C C . VAL A 1 226 ? -16.969 25.781 -4.691 1 97.19 226 VAL A C 1
ATOM 1857 O O . VAL A 1 226 ? -16.344 26.547 -3.953 1 97.19 226 VAL A O 1
ATOM 1860 N N . GLU A 1 227 ? -16.375 24.875 -5.418 1 95.25 227 GLU A N 1
ATOM 1861 C CA . GLU A 1 227 ? -14.914 24.719 -5.438 1 95.25 227 GLU A CA 1
ATOM 1862 C C . GLU A 1 227 ? -14.234 26.031 -5.84 1 95.25 227 GLU A C 1
ATOM 1864 O O . GLU A 1 227 ? -13.312 26.484 -5.168 1 95.25 227 GLU A O 1
ATOM 1869 N N . GLU A 1 228 ? -14.703 26.625 -6.906 1 94.56 228 GLU A N 1
ATOM 1870 C CA . GLU A 1 228 ? -14.133 27.875 -7.398 1 94.56 228 GLU A CA 1
ATOM 1871 C C . GLU A 1 228 ? -14.312 29 -6.379 1 94.56 228 GLU A C 1
ATOM 1873 O O . GLU A 1 228 ? -13.398 29.797 -6.156 1 94.56 228 GLU A O 1
ATOM 1878 N N . THR A 1 229 ? -15.469 29.078 -5.852 1 96.12 229 THR A N 1
ATOM 1879 C CA . THR A 1 229 ? -15.766 30.125 -4.891 1 96.12 229 THR A CA 1
ATOM 1880 C C . THR A 1 229 ? -14.883 30 -3.654 1 96.12 229 THR A C 1
ATOM 1882 O O . THR A 1 229 ? -14.305 30.984 -3.195 1 96.12 229 THR A O 1
ATOM 1885 N N . VAL A 1 230 ? -14.82 28.812 -3.096 1 95.19 230 VAL A N 1
ATOM 1886 C CA . VAL A 1 230 ? -14.023 28.594 -1.894 1 95.19 230 VAL A CA 1
ATOM 1887 C C . VAL A 1 230 ? -12.555 28.875 -2.189 1 95.19 230 VAL A C 1
ATOM 1889 O O . VAL A 1 230 ? -11.852 29.469 -1.371 1 95.19 230 VAL A O 1
ATOM 1892 N N . LYS A 1 231 ? -12.078 28.406 -3.293 1 91.06 231 LYS A N 1
ATOM 1893 C CA . LYS A 1 231 ? -10.703 28.672 -3.689 1 91.06 231 LYS A CA 1
ATOM 1894 C C . LYS A 1 231 ? -10.43 30.172 -3.777 1 91.06 231 LYS A C 1
ATOM 1896 O O . LYS A 1 231 ? -9.406 30.641 -3.289 1 91.06 231 LYS A O 1
ATOM 1901 N N . ASN A 1 232 ? -11.344 30.875 -4.336 1 91.19 232 ASN A N 1
ATOM 1902 C CA . ASN A 1 232 ? -11.211 32.312 -4.477 1 91.19 232 ASN A CA 1
ATOM 1903 C C . ASN A 1 232 ? -11.219 33.031 -3.121 1 91.19 232 ASN A C 1
ATOM 1905 O O . ASN A 1 232 ? -10.461 33.969 -2.904 1 91.19 232 ASN A O 1
ATOM 1909 N N . VAL A 1 233 ? -12.07 32.562 -2.34 1 92.5 233 VAL A N 1
ATOM 1910 C CA . VAL A 1 233 ? -12.148 33.156 -1.006 1 92.5 233 VAL A CA 1
ATOM 1911 C C . VAL A 1 233 ? -10.859 32.875 -0.237 1 92.5 233 VAL A C 1
ATOM 1913 O O . VAL A 1 233 ? -10.297 33.75 0.395 1 92.5 233 VAL A O 1
ATOM 1916 N N . HIS A 1 234 ? -10.414 31.672 -0.302 1 84.69 234 HIS A N 1
ATOM 1917 C CA . HIS A 1 234 ? -9.219 31.25 0.412 1 84.69 234 HIS A CA 1
ATOM 1918 C C . HIS A 1 234 ? -8.008 32.062 -0.008 1 84.69 234 HIS A C 1
ATOM 1920 O O . HIS A 1 234 ? -7.195 32.469 0.834 1 84.69 234 HIS A O 1
ATOM 1926 N N . TYR A 1 235 ? -7.91 32.344 -1.284 1 79.75 235 TYR A N 1
ATOM 1927 C CA . TYR A 1 235 ? -6.723 33.031 -1.788 1 79.75 235 TYR A CA 1
ATOM 1928 C C . TYR A 1 235 ? -6.957 34.531 -1.885 1 79.75 235 TYR A C 1
ATOM 1930 O O . TYR A 1 235 ? -6.082 35.281 -2.334 1 79.75 235 TYR A O 1
ATOM 1938 N N . SER A 1 236 ? -8.07 34.844 -1.41 1 83.56 236 SER A N 1
ATOM 1939 C CA . SER A 1 236 ? -8.383 36.281 -1.451 1 83.56 236 SER A CA 1
ATOM 1940 C C . SER A 1 236 ? -7.676 37.031 -0.325 1 83.56 236 SER A C 1
ATOM 1942 O O . SER A 1 236 ? -7.328 36.438 0.699 1 83.56 236 SER A O 1
ATOM 1944 N N . ASN A 1 237 ? -7.566 38.25 -0.496 1 83.69 237 ASN A N 1
ATOM 1945 C CA . ASN A 1 237 ? -6.98 39.125 0.509 1 83.69 237 ASN A CA 1
ATOM 1946 C C . ASN A 1 237 ? -7.883 39.281 1.732 1 83.69 237 ASN A C 1
ATOM 1948 O O . ASN A 1 237 ? -7.406 39.562 2.832 1 83.69 237 ASN A O 1
ATOM 1952 N N . LEU A 1 238 ? -9.047 38.969 1.51 1 89.44 238 LEU A N 1
ATOM 1953 C CA . LEU A 1 238 ? -10.016 39.156 2.59 1 89.44 238 LEU A CA 1
ATOM 1954 C C . LEU A 1 238 ? -9.711 38.188 3.744 1 89.44 238 LEU A C 1
ATOM 1956 O O . LEU A 1 238 ? -9.672 38.625 4.902 1 89.44 238 LEU A O 1
ATOM 1960 N N . VAL A 1 239 ? -9.586 36.969 3.486 1 91.31 239 VAL A N 1
ATOM 1961 C CA . VAL A 1 239 ? -9.336 35.969 4.523 1 91.31 239 VAL A CA 1
ATOM 1962 C C . VAL A 1 239 ? -8 36.25 5.203 1 91.31 239 VAL A C 1
ATOM 1964 O O . VAL A 1 239 ? -7.91 36.25 6.434 1 91.31 239 VAL A O 1
ATOM 1967 N N . HIS A 1 240 ? -7.051 36.531 4.434 1 90.81 240 HIS A N 1
ATOM 1968 C CA . HIS A 1 240 ? -5.727 36.812 4.965 1 90.81 240 HIS A CA 1
ATOM 1969 C C . HIS A 1 240 ? -5.75 38.062 5.867 1 90.81 240 HIS A C 1
ATOM 1971 O O . HIS A 1 240 ? -5.211 38.031 6.977 1 90.81 240 HIS A O 1
ATOM 1977 N N . THR A 1 241 ? -6.371 39.062 5.41 1 93.62 241 THR A N 1
ATOM 1978 C CA . THR A 1 241 ? -6.438 40.312 6.16 1 93.62 241 THR A CA 1
ATOM 1979 C C . THR A 1 241 ? -7.215 40.125 7.457 1 93.62 241 THR A C 1
ATOM 1981 O O . THR A 1 241 ? -6.852 40.688 8.492 1 93.62 241 THR A O 1
ATOM 1984 N N . THR A 1 242 ? -8.258 39.406 7.328 1 95.25 242 THR A N 1
ATOM 1985 C CA . THR A 1 242 ? -9.078 39.156 8.516 1 95.25 242 THR A CA 1
ATOM 1986 C C . THR A 1 242 ? -8.266 38.406 9.578 1 95.25 242 THR A C 1
ATOM 1988 O O . THR A 1 242 ? -8.336 38.75 10.766 1 95.25 242 THR A O 1
ATOM 1991 N N . ILE A 1 243 ? -7.535 37.438 9.188 1 94.75 243 ILE A N 1
ATOM 1992 C CA . ILE A 1 243 ? -6.723 36.656 10.109 1 94.75 243 ILE A CA 1
ATOM 1993 C C . ILE A 1 243 ? -5.641 37.531 10.727 1 94.75 243 ILE A C 1
ATOM 1995 O O . ILE A 1 243 ? -5.43 37.5 11.945 1 94.75 243 ILE A O 1
ATOM 1999 N N . VAL A 1 244 ? -4.98 38.375 9.906 1 93.25 244 VAL A N 1
ATOM 2000 C CA . VAL A 1 244 ? -3.85 39.188 10.344 1 93.25 244 VAL A CA 1
ATOM 2001 C C . VAL A 1 244 ? -4.336 40.312 11.266 1 93.25 244 VAL A C 1
ATOM 2003 O O . VAL A 1 244 ? -3.615 40.75 12.172 1 93.25 244 VAL A O 1
ATOM 2006 N N . ASN A 1 245 ? -5.527 40.688 11.078 1 95.12 245 ASN A N 1
ATOM 2007 C CA . ASN A 1 245 ? -6.082 41.781 11.883 1 95.12 245 ASN A CA 1
ATOM 2008 C C . ASN A 1 245 ? -6.508 41.312 13.266 1 95.12 245 ASN A C 1
ATOM 2010 O O . ASN A 1 245 ? -6.66 42.125 14.188 1 95.12 245 ASN A O 1
ATOM 2014 N N . ASP A 1 246 ? -6.766 40.062 13.398 1 96.75 246 ASP A N 1
ATOM 2015 C CA . ASP A 1 246 ? -7.109 39.469 14.688 1 96.75 246 ASP A CA 1
ATOM 2016 C C . ASP A 1 246 ? -6.453 38.094 14.859 1 96.75 246 ASP A C 1
ATOM 2018 O O . ASP A 1 246 ? -7.145 37.094 14.992 1 96.75 246 ASP A O 1
ATOM 2022 N N . PRO A 1 247 ? -5.199 38.125 14.922 1 96.12 247 PRO A N 1
ATOM 2023 C CA . PRO A 1 247 ? -4.484 36.844 14.953 1 96.12 247 PRO A CA 1
ATOM 2024 C C . PRO A 1 247 ? -4.793 36.031 16.203 1 96.12 247 PRO A C 1
ATOM 2026 O O . PRO A 1 247 ? -4.785 34.781 16.156 1 96.12 247 PRO A O 1
ATOM 2029 N N . ASP A 1 248 ? -5.117 36.594 17.344 1 96.25 248 ASP A N 1
ATOM 2030 C CA . ASP A 1 248 ? -5.414 35.875 18.578 1 96.25 248 ASP A CA 1
ATOM 2031 C C . ASP A 1 248 ? -6.664 35 18.422 1 96.25 248 ASP A C 1
ATOM 2033 O O . ASP A 1 248 ? -6.781 33.969 19.047 1 96.25 248 ASP A O 1
ATOM 2037 N N . ARG A 1 249 ? -7.527 35.469 17.609 1 96.56 249 ARG A N 1
ATOM 2038 C CA . ARG A 1 249 ? -8.773 34.75 17.375 1 96.56 249 ARG A CA 1
ATOM 2039 C C . ARG A 1 249 ? -8.57 33.594 16.391 1 96.56 249 ARG A C 1
ATOM 2041 O O . ARG A 1 249 ? -9.195 32.562 16.531 1 96.56 249 ARG A O 1
ATOM 2048 N N . TYR A 1 250 ? -7.695 33.75 15.453 1 96.88 250 TYR A N 1
ATOM 2049 C CA . TYR A 1 250 ? -7.668 32.844 14.312 1 96.88 250 TYR A CA 1
ATOM 2050 C C . TYR A 1 250 ? -6.426 31.969 14.352 1 96.88 250 TYR A C 1
ATOM 2052 O O . TYR A 1 250 ? -6.387 30.906 13.711 1 96.88 250 TYR A O 1
ATOM 2060 N N . ILE A 1 251 ? -5.414 32.344 15.047 1 97 251 ILE A N 1
ATOM 2061 C CA . ILE A 1 251 ? -4.16 31.594 15.086 1 97 251 ILE A CA 1
ATOM 2062 C C . ILE A 1 251 ? -3.973 30.984 16.469 1 97 251 ILE A C 1
ATOM 2064 O O . ILE A 1 251 ? -4.164 31.656 17.484 1 97 251 ILE A O 1
ATOM 2068 N N . GLU A 1 252 ? -3.689 29.688 16.484 1 95.44 252 GLU A N 1
ATOM 2069 C CA . GLU A 1 252 ? -3.408 29 17.75 1 95.44 252 GLU A CA 1
ATOM 2070 C C . GLU A 1 252 ? -2.033 29.375 18.281 1 95.44 252 GLU A C 1
ATOM 2072 O O . GLU A 1 252 ? -1.079 29.531 17.516 1 95.44 252 GLU A O 1
ATOM 2077 N N . PRO A 1 253 ? -1.961 29.547 19.609 1 94.06 253 PRO A N 1
ATOM 2078 C CA . PRO A 1 253 ? -0.637 29.797 20.172 1 94.06 253 PRO A CA 1
ATOM 2079 C C . PRO A 1 253 ? 0.311 28.609 20.016 1 94.06 253 PRO A C 1
ATOM 2081 O O . PRO A 1 253 ? -0.128 27.453 20.016 1 94.06 253 PRO A O 1
ATOM 2084 N N . PHE A 1 254 ? 1.552 28.922 19.797 1 93.81 254 PHE A N 1
ATOM 2085 C CA . PHE A 1 254 ? 2.605 27.922 19.672 1 93.81 254 PHE A CA 1
ATOM 2086 C C . PHE A 1 254 ? 3.877 28.375 20.375 1 93.81 254 PHE A C 1
ATOM 2088 O O . PHE A 1 254 ? 4.887 28.656 19.734 1 93.81 254 PHE A O 1
ATOM 2095 N N . PRO A 1 255 ? 3.887 28.25 21.688 1 91.62 255 PRO A N 1
ATOM 2096 C CA . PRO A 1 255 ? 5.004 28.812 22.453 1 91.62 255 PRO A CA 1
ATOM 2097 C C . PRO A 1 255 ? 6.324 28.109 22.172 1 91.62 255 PRO A C 1
ATOM 2099 O O . PRO A 1 255 ? 7.391 28.719 22.281 1 91.62 255 PRO A O 1
ATOM 2102 N N . ASN A 1 256 ? 6.277 26.844 21.719 1 93.69 256 ASN A N 1
ATOM 2103 C CA . ASN A 1 256 ? 7.508 26.078 21.578 1 93.69 256 ASN A CA 1
ATOM 2104 C C . ASN A 1 256 ? 8.07 26.188 20.156 1 93.69 256 ASN A C 1
ATOM 2106 O O . ASN A 1 256 ? 9.047 25.5 19.828 1 93.69 256 ASN A O 1
ATOM 2110 N N . LEU A 1 257 ? 7.473 27 19.359 1 96.19 257 LEU A N 1
ATOM 2111 C CA . LEU A 1 257 ? 7.961 27.094 17.984 1 96.19 257 LEU A CA 1
ATOM 2112 C C . LEU A 1 257 ? 9.367 27.688 17.938 1 96.19 257 LEU A C 1
ATOM 2114 O O . LEU A 1 257 ? 10.266 27.109 17.312 1 96.19 257 LEU A O 1
ATOM 2118 N N . LEU A 1 258 ? 9.555 28.859 18.609 1 95.75 258 LEU A N 1
ATOM 2119 C CA . LEU A 1 258 ? 10.859 29.516 18.594 1 95.75 258 LEU A CA 1
ATOM 2120 C C . LEU A 1 258 ? 11.922 28.625 19.219 1 95.75 258 LEU A C 1
ATOM 2122 O O . LEU A 1 258 ? 13.008 28.453 18.656 1 95.75 258 LEU A O 1
ATOM 2126 N N . PRO A 1 259 ? 11.617 28.016 20.375 1 96.12 259 PRO A N 1
ATOM 2127 C CA . PRO A 1 259 ? 12.586 27.078 20.938 1 96.12 259 PRO A CA 1
ATOM 2128 C C . PRO A 1 259 ? 12.938 25.938 20 1 96.12 259 PRO A C 1
ATOM 2130 O O . PRO A 1 259 ? 14.094 25.516 19.922 1 96.12 259 PRO A O 1
ATOM 2133 N N . LEU A 1 260 ? 12.008 25.438 19.312 1 96.75 260 LEU A N 1
ATOM 2134 C CA . LEU A 1 260 ? 12.227 24.344 18.391 1 96.75 260 LEU A CA 1
ATOM 2135 C C . LEU A 1 260 ? 13.164 24.75 17.25 1 96.75 260 LEU A C 1
ATOM 2137 O O . LEU A 1 260 ? 14.148 24.062 16.969 1 96.75 260 LEU A O 1
ATOM 2141 N N . LEU A 1 261 ? 12.898 25.859 16.625 1 97.56 261 LEU A N 1
ATOM 2142 C CA . LEU A 1 261 ? 13.719 26.359 15.516 1 97.56 261 LEU A CA 1
ATOM 2143 C C . LEU A 1 261 ? 15.117 26.719 16 1 97.56 261 LEU A C 1
ATOM 2145 O O . LEU A 1 261 ? 16.109 26.469 15.297 1 97.56 261 LEU A O 1
ATOM 2149 N N . THR A 1 262 ? 15.188 27.281 17.172 1 97.12 262 THR A N 1
ATOM 2150 C CA . THR A 1 262 ? 16.469 27.641 17.75 1 97.12 262 THR A CA 1
ATOM 2151 C C . THR A 1 262 ? 17.312 26.406 18.031 1 97.12 262 THR A C 1
ATOM 2153 O O . THR A 1 262 ? 18.531 26.406 17.797 1 97.12 262 THR A O 1
ATOM 2156 N N . ARG A 1 263 ? 16.688 25.422 18.531 1 97.06 263 ARG A N 1
ATOM 2157 C CA . ARG A 1 263 ? 17.375 24.172 18.781 1 97.06 263 ARG A CA 1
ATOM 2158 C C . ARG A 1 263 ? 17.984 23.609 17.516 1 97.06 263 ARG A C 1
ATOM 2160 O O . ARG A 1 263 ? 19.125 23.141 17.516 1 97.06 263 ARG A O 1
ATOM 2167 N N . LEU A 1 264 ? 17.281 23.656 16.453 1 97.75 264 LEU A N 1
ATOM 2168 C CA . LEU A 1 264 ? 17.781 23.156 15.18 1 97.75 264 LEU A CA 1
ATOM 2169 C C . LEU A 1 264 ? 18.938 24 14.68 1 97.75 264 LEU A C 1
ATOM 2171 O O . LEU A 1 264 ? 19.969 23.469 14.258 1 97.75 264 LEU A O 1
ATOM 2175 N N . LYS A 1 265 ? 18.766 25.266 14.82 1 96.94 265 LYS A N 1
ATOM 2176 C CA . LYS A 1 265 ? 19.828 26.172 14.383 1 96.94 265 LYS A CA 1
ATOM 2177 C C . LYS A 1 265 ? 21.094 25.984 15.203 1 96.94 265 LYS A C 1
ATOM 2179 O O . LYS A 1 265 ? 22.188 25.938 14.648 1 96.94 265 LYS A O 1
ATOM 2184 N N . ASP A 1 266 ? 20.953 25.875 16.453 1 97.12 266 ASP A N 1
ATOM 2185 C CA . ASP A 1 266 ? 22.094 25.703 17.359 1 97.12 266 ASP A CA 1
ATOM 2186 C C . ASP A 1 266 ? 22.828 24.391 17.094 1 97.12 266 ASP A C 1
ATOM 2188 O O . ASP A 1 266 ? 24.031 24.297 17.312 1 97.12 266 ASP A O 1
ATOM 2192 N N . ALA A 1 267 ? 22.094 23.453 16.641 1 97.06 267 ALA A N 1
ATOM 2193 C CA . ALA A 1 267 ? 22.688 22.141 16.344 1 97.06 267 ALA A CA 1
ATOM 2194 C C . ALA A 1 267 ? 23.344 22.141 14.969 1 97.06 267 ALA A C 1
ATOM 2196 O O . ALA A 1 267 ? 23.859 21.109 14.523 1 97.06 267 ALA A O 1
ATOM 2197 N N . GLY A 1 268 ? 23.266 23.25 14.289 1 96.88 268 GLY A N 1
ATOM 2198 C CA . GLY A 1 268 ? 23.922 23.375 13 1 96.88 268 GLY A CA 1
ATOM 2199 C C . GLY A 1 268 ? 23.078 22.859 11.844 1 96.88 268 GLY A C 1
ATOM 2200 O O . GLY A 1 268 ? 23.594 22.672 10.734 1 96.88 268 GLY A O 1
ATOM 2201 N N . LYS A 1 269 ? 21.828 22.594 12.102 1 97.88 269 LYS A N 1
ATOM 2202 C CA . LYS A 1 269 ? 20.938 22.141 11.031 1 97.88 269 LYS A CA 1
ATOM 2203 C C . LYS A 1 269 ? 20.531 23.297 10.125 1 97.88 269 LYS A C 1
ATOM 2205 O O . LYS A 1 269 ? 20.438 24.438 10.578 1 97.88 269 LYS A O 1
ATOM 2210 N N . LYS A 1 270 ? 20.344 22.953 8.836 1 98.25 270 LYS A N 1
ATOM 2211 C CA . LYS A 1 270 ? 19.797 23.938 7.906 1 98.25 270 LYS A CA 1
ATOM 2212 C C . LYS A 1 270 ? 18.266 23.938 7.938 1 98.25 270 LYS A C 1
ATOM 2214 O O . LYS A 1 270 ? 17.641 22.875 8.07 1 98.25 270 LYS A O 1
ATOM 2219 N N . ILE A 1 271 ? 17.734 25.141 7.84 1 98.44 271 ILE A N 1
ATOM 2220 C CA . ILE A 1 271 ? 16.297 25.281 7.938 1 98.44 271 ILE A CA 1
ATOM 2221 C C . ILE A 1 271 ? 15.773 26.078 6.75 1 98.44 271 ILE A C 1
ATOM 2223 O O . ILE A 1 271 ? 16.328 27.141 6.414 1 98.44 271 ILE A O 1
ATOM 2227 N N . PHE A 1 272 ? 14.688 25.578 6.086 1 98.44 272 PHE A N 1
ATOM 2228 C CA . PHE A 1 272 ? 14.078 26.375 5.027 1 98.44 272 PHE A CA 1
ATOM 2229 C C . PHE A 1 272 ? 12.555 26.344 5.137 1 98.44 272 PHE A C 1
ATOM 2231 O O . PHE A 1 272 ? 11.984 25.422 5.715 1 98.44 272 PHE A O 1
ATOM 2238 N N . LEU A 1 273 ? 11.961 27.438 4.703 1 98.44 273 LEU A N 1
ATOM 2239 C CA . LEU A 1 273 ? 10.516 27.562 4.586 1 98.44 273 LEU A CA 1
ATOM 2240 C C . LEU A 1 273 ? 10.086 27.562 3.123 1 98.44 273 LEU A C 1
ATOM 2242 O O . LEU A 1 273 ? 10.641 28.312 2.312 1 98.44 273 LEU A O 1
ATOM 2246 N N . LEU A 1 274 ? 9.273 26.656 2.746 1 97.88 274 LEU A N 1
ATOM 2247 C CA . LEU A 1 274 ? 8.695 26.547 1.409 1 97.88 274 LEU A CA 1
ATOM 2248 C C . LEU A 1 274 ? 7.176 26.516 1.471 1 97.88 274 LEU A C 1
ATOM 2250 O O . LEU A 1 274 ? 6.578 25.516 1.854 1 97.88 274 LEU A O 1
ATOM 2254 N N . THR A 1 275 ? 6.477 27.594 1.112 1 96.88 275 THR A N 1
ATOM 2255 C CA . THR A 1 275 ? 5.035 27.719 1.303 1 96.88 275 THR A CA 1
ATOM 2256 C C . THR A 1 275 ? 4.383 28.375 0.086 1 96.88 275 THR A C 1
ATOM 2258 O O . THR A 1 275 ? 5.059 29.031 -0.71 1 96.88 275 THR A O 1
ATOM 2261 N N . ASN A 1 276 ? 3.141 28.094 -0.125 1 93 276 ASN A N 1
ATOM 2262 C CA . ASN A 1 276 ? 2.365 28.734 -1.18 1 93 276 ASN A CA 1
ATOM 2263 C C . ASN A 1 276 ? 1.841 30.094 -0.739 1 93 276 ASN A C 1
ATOM 2265 O O . ASN A 1 276 ? 1.378 30.891 -1.564 1 93 276 ASN A O 1
ATOM 2269 N N . SER A 1 277 ? 1.942 30.453 0.503 1 93.25 277 SER A N 1
ATOM 2270 C CA . SER A 1 277 ? 1.413 31.703 1.045 1 93.25 277 SER A CA 1
ATOM 2271 C C . SER A 1 277 ? 2.334 32.875 0.73 1 93.25 277 SER A C 1
ATOM 2273 O O . SER A 1 277 ? 3.549 32.688 0.608 1 93.25 277 SER A O 1
ATOM 2275 N N . GLU A 1 278 ? 1.737 34.031 0.636 1 91.75 278 GLU A N 1
ATOM 2276 C CA . GLU A 1 278 ? 2.502 35.25 0.401 1 91.75 278 GLU A CA 1
ATOM 2277 C C . GLU A 1 278 ? 3.258 35.656 1.656 1 91.75 278 GLU A C 1
ATOM 2279 O O . GLU A 1 278 ? 2.805 35.406 2.775 1 91.75 278 GLU A O 1
ATOM 2284 N N . PHE A 1 279 ? 4.297 36.406 1.439 1 93.31 279 PHE A N 1
ATOM 2285 C CA . PHE A 1 279 ? 5.211 36.719 2.537 1 93.31 279 PHE A CA 1
ATOM 2286 C C . PHE A 1 279 ? 4.535 37.594 3.584 1 93.31 279 PHE A C 1
ATOM 2288 O O . PHE A 1 279 ? 4.766 37.438 4.785 1 93.31 279 PHE A O 1
ATOM 2295 N N . ASP A 1 280 ? 3.814 38.531 3.139 1 91.06 280 ASP A N 1
ATOM 2296 C CA . ASP A 1 280 ? 3.188 39.438 4.102 1 91.06 280 ASP A CA 1
ATOM 2297 C C . ASP A 1 280 ? 2.336 38.656 5.105 1 91.06 280 ASP A C 1
ATOM 2299 O O . ASP A 1 280 ? 2.377 38.938 6.305 1 91.06 280 ASP A O 1
ATOM 2303 N N . PHE A 1 281 ? 1.609 37.812 4.629 1 93.88 281 PHE A N 1
ATOM 2304 C CA . PHE A 1 281 ? 0.775 36.969 5.473 1 93.88 281 PHE A CA 1
ATOM 2305 C C . PHE A 1 281 ? 1.633 36.125 6.391 1 93.88 281 PHE A C 1
ATOM 2307 O O . PHE A 1 281 ? 1.368 36.031 7.59 1 93.88 281 PHE A O 1
ATOM 2314 N N . VAL A 1 282 ? 2.672 35.5 5.816 1 95.44 282 VAL A N 1
ATOM 2315 C CA . VAL A 1 282 ? 3.582 34.625 6.559 1 95.44 282 VAL A CA 1
ATOM 2316 C C . VAL A 1 282 ? 4.277 35.438 7.656 1 95.44 282 VAL A C 1
ATOM 2318 O O . VAL A 1 282 ? 4.363 34.969 8.805 1 95.44 282 VAL A O 1
ATOM 2321 N N . ASN A 1 283 ? 4.742 36.625 7.273 1 94.38 283 ASN A N 1
ATOM 2322 C CA . ASN A 1 283 ? 5.488 37.438 8.203 1 94.38 283 ASN A CA 1
ATOM 2323 C C . ASN A 1 283 ? 4.645 37.844 9.414 1 94.38 283 ASN A C 1
ATOM 2325 O O . ASN A 1 283 ? 5.113 37.75 10.555 1 94.38 283 ASN A O 1
ATOM 2329 N N . ARG A 1 284 ? 3.461 38.188 9.211 1 94.38 284 ARG A N 1
ATOM 2330 C CA . ARG A 1 284 ? 2.582 38.594 10.297 1 94.38 284 ARG A CA 1
ATOM 2331 C C . ARG A 1 284 ? 2.262 37.438 11.211 1 94.38 284 ARG A C 1
ATOM 2333 O O . ARG A 1 284 ? 2.244 37.562 12.438 1 94.38 284 ARG A O 1
ATOM 2340 N N . GLY A 1 285 ? 1.972 36.312 10.578 1 96.06 285 GLY A N 1
ATOM 2341 C CA . GLY A 1 285 ? 1.698 35.125 11.367 1 96.06 285 GLY A CA 1
ATOM 2342 C C . GLY A 1 285 ? 2.889 34.688 12.195 1 96.06 285 GLY A C 1
ATOM 2343 O O . GLY A 1 285 ? 2.746 34.375 13.383 1 96.06 285 GLY A O 1
ATOM 2344 N N . MET A 1 286 ? 4.016 34.688 11.578 1 97.06 286 MET A N 1
ATOM 2345 C CA . MET A 1 286 ? 5.23 34.25 12.266 1 97.06 286 MET A CA 1
ATOM 2346 C C . MET A 1 286 ? 5.594 35.219 13.391 1 97.06 286 MET A C 1
ATOM 2348 O O . MET A 1 286 ? 6 34.781 14.477 1 97.06 286 MET A O 1
ATOM 2352 N N . CYS A 1 287 ? 5.492 36.469 13.148 1 96 287 CYS A N 1
ATOM 2353 C CA . CYS A 1 287 ? 5.746 37.469 14.195 1 96 287 CYS A CA 1
ATOM 2354 C C . CYS A 1 287 ? 4.809 37.25 15.383 1 96 287 CYS A C 1
ATOM 2356 O O . CYS A 1 287 ? 5.227 37.344 16.531 1 96 287 CYS A O 1
ATOM 2358 N N . HIS A 1 288 ? 3.613 36.938 15.039 1 96.06 288 HIS A N 1
ATOM 2359 C CA . HIS A 1 288 ? 2.613 36.75 16.078 1 96.06 288 HIS A CA 1
ATOM 2360 C C . HIS A 1 288 ? 2.914 35.5 16.922 1 96.06 288 HIS A C 1
ATOM 2362 O O . HIS A 1 288 ? 2.861 35.531 18.141 1 96.06 288 HIS A O 1
ATOM 2368 N N . VAL A 1 289 ? 3.225 34.406 16.266 1 96.38 289 VAL A N 1
ATOM 2369 C CA . VAL A 1 289 ? 3.381 33.125 16.953 1 96.38 289 VAL A CA 1
ATOM 2370 C C . VAL A 1 289 ? 4.707 33.094 17.703 1 96.38 289 VAL A C 1
ATOM 2372 O O . VAL A 1 289 ? 4.789 32.562 18.812 1 96.38 289 VAL A O 1
ATOM 2375 N N . THR A 1 290 ? 5.742 33.656 17.141 1 95.75 290 THR A N 1
ATOM 2376 C CA . THR A 1 290 ? 7.07 33.594 17.75 1 95.75 290 THR A CA 1
ATOM 2377 C C . THR A 1 290 ? 7.285 34.75 18.703 1 95.75 290 THR A C 1
ATOM 2379 O O . THR A 1 290 ? 8.219 34.75 19.516 1 95.75 290 THR A O 1
ATOM 2382 N N . LYS A 1 291 ? 6.504 35.75 18.594 1 94.25 291 LYS A N 1
ATOM 2383 C CA . LYS A 1 291 ? 6.691 37 19.328 1 94.25 291 LYS A CA 1
ATOM 2384 C C . LYS A 1 291 ? 8.078 37.594 19.078 1 94.25 291 LYS A C 1
ATOM 2386 O O . LYS A 1 291 ? 8.688 38.156 19.984 1 94.25 291 LYS A O 1
ATOM 2391 N N . SER A 1 292 ? 8.586 37.281 17.922 1 92.94 292 SER A N 1
ATOM 2392 C CA . SER A 1 292 ? 9.898 37.781 17.516 1 92.94 292 SER A CA 1
ATOM 2393 C C . SER A 1 292 ? 9.852 38.375 16.125 1 92.94 292 SER A C 1
ATOM 2395 O O . SER A 1 292 ? 9.586 37.688 15.133 1 92.94 292 SER A O 1
ATOM 2397 N N . PRO A 1 293 ? 10.195 39.625 16.016 1 92.25 293 PRO A N 1
ATOM 2398 C CA . PRO A 1 293 ? 10.227 40.281 14.695 1 92.25 293 PRO A CA 1
ATOM 2399 C C . PRO A 1 293 ? 11.375 39.781 13.82 1 92.25 293 PRO A C 1
ATOM 2401 O O . PRO A 1 293 ? 11.352 39.938 12.602 1 92.25 293 PRO A O 1
ATOM 2404 N N . ASP A 1 294 ? 12.391 39.125 14.477 1 94.38 294 ASP A N 1
ATOM 2405 C CA . ASP A 1 294 ? 13.562 38.688 13.734 1 94.38 294 ASP A CA 1
ATOM 2406 C C . ASP A 1 294 ? 13.516 37.156 13.484 1 94.38 294 ASP A C 1
ATOM 2408 O O . ASP A 1 294 ? 14.562 36.5 13.445 1 94.38 294 ASP A O 1
ATOM 2412 N N . TRP A 1 295 ? 12.297 36.625 13.391 1 96.19 295 TRP A N 1
ATOM 2413 C CA . TRP A 1 295 ? 12.141 35.188 13.227 1 96.19 295 TRP A CA 1
ATOM 2414 C C . TRP A 1 295 ? 12.867 34.688 11.977 1 96.19 295 TRP A C 1
ATOM 2416 O O . TRP A 1 295 ? 13.297 33.531 11.914 1 96.19 295 TRP A O 1
ATOM 2426 N N . ARG A 1 296 ? 13.094 35.531 10.984 1 95.75 296 ARG A N 1
ATOM 2427 C CA . ARG A 1 296 ? 13.719 35.188 9.711 1 95.75 296 ARG A CA 1
ATOM 2428 C C . ARG A 1 296 ? 15.156 34.719 9.914 1 95.75 296 ARG A C 1
ATOM 2430 O O . ARG A 1 296 ? 15.68 33.938 9.125 1 95.75 296 ARG A O 1
ATOM 2437 N N . ASP A 1 297 ? 15.781 35.156 10.977 1 95.81 297 ASP A N 1
ATOM 2438 C CA . ASP A 1 297 ? 17.172 34.844 11.242 1 95.81 297 ASP A CA 1
ATOM 2439 C C . ASP A 1 297 ? 17.359 33.344 11.484 1 95.81 297 ASP A C 1
ATOM 2441 O O . ASP A 1 297 ? 18.469 32.844 11.391 1 95.81 297 ASP A O 1
ATOM 2445 N N . LEU A 1 298 ? 16.328 32.719 11.75 1 96.38 298 LEU A N 1
ATOM 2446 C CA . LEU A 1 298 ? 16.406 31.312 12.078 1 96.38 298 LEU A CA 1
ATOM 2447 C C . LEU A 1 298 ? 16.406 30.453 10.812 1 96.38 298 LEU A C 1
ATOM 2449 O O . LEU A 1 298 ? 16.719 29.266 10.859 1 96.38 298 LEU A O 1
ATOM 2453 N N . PHE A 1 299 ? 16.078 31.016 9.672 1 98.06 299 PHE A N 1
ATOM 2454 C CA . PHE A 1 299 ? 15.93 30.266 8.438 1 98.06 299 PHE A CA 1
ATOM 2455 C C . PHE A 1 299 ? 17.094 30.547 7.492 1 98.06 299 PHE A C 1
ATOM 2457 O O . PHE A 1 299 ? 17.562 31.688 7.398 1 98.06 299 PHE A O 1
ATOM 2464 N N . ASP A 1 300 ? 17.516 29.531 6.848 1 98 300 ASP A N 1
ATOM 2465 C CA . ASP A 1 300 ? 18.516 29.703 5.812 1 98 300 ASP A CA 1
ATOM 2466 C C . ASP A 1 300 ? 17.891 30.188 4.504 1 98 300 ASP A C 1
ATOM 2468 O O . ASP A 1 300 ? 18.469 31.031 3.809 1 98 300 ASP A O 1
ATOM 2472 N N . VAL A 1 301 ? 16.797 29.641 4.145 1 97.88 301 VAL A N 1
ATOM 2473 C CA . VAL A 1 301 ? 16.109 30.016 2.912 1 97.88 301 VAL A CA 1
ATOM 2474 C C . VAL A 1 301 ? 14.602 30.109 3.17 1 97.88 301 VAL A C 1
ATOM 2476 O O . VAL A 1 301 ? 14.039 29.281 3.883 1 97.88 301 VAL A O 1
ATOM 2479 N N . ILE A 1 302 ? 14 31.141 2.646 1 97.75 302 ILE A N 1
ATOM 2480 C CA . ILE A 1 302 ? 12.547 31.281 2.693 1 97.75 302 ILE A CA 1
ATOM 2481 C C . ILE A 1 302 ? 12 31.5 1.282 1 97.75 302 ILE A C 1
ATOM 2483 O O . ILE A 1 302 ? 12.398 32.438 0.591 1 97.75 302 ILE A O 1
ATOM 2487 N N . VAL A 1 303 ? 11.133 30.609 0.875 1 97.44 303 VAL A N 1
ATOM 2488 C CA . VAL A 1 303 ? 10.461 30.719 -0.419 1 97.44 303 VAL A CA 1
ATOM 2489 C C . VAL A 1 303 ? 8.953 30.859 -0.214 1 97.44 303 VAL A C 1
ATOM 2491 O O . VAL A 1 303 ? 8.312 29.953 0.316 1 97.44 303 VAL A O 1
ATOM 2494 N N . CYS A 1 304 ? 8.359 31.922 -0.615 1 95.25 304 CYS A N 1
ATOM 2495 C CA . CYS A 1 304 ? 6.926 32.156 -0.548 1 95.25 304 CYS A CA 1
ATOM 2496 C C . CYS A 1 304 ? 6.297 32.094 -1.936 1 95.25 304 CYS A C 1
ATOM 2498 O O . CYS A 1 304 ? 7 32.188 -2.943 1 95.25 304 CYS A O 1
ATOM 2500 N N . SER A 1 305 ? 5.008 31.906 -1.996 1 93.81 305 SER A N 1
ATOM 2501 C CA . SER A 1 305 ? 4.309 31.766 -3.268 1 93.81 305 SER A CA 1
ATOM 2502 C C . SER A 1 305 ? 5.031 30.781 -4.191 1 93.81 305 SER A C 1
ATOM 2504 O O . SER A 1 305 ? 5.32 31.109 -5.344 1 93.81 305 SER A O 1
ATOM 2506 N N . ALA A 1 306 ? 5.312 29.641 -3.672 1 94.88 306 ALA A N 1
ATOM 2507 C CA . ALA A 1 306 ? 6.148 28.672 -4.359 1 94.88 306 ALA A CA 1
ATOM 2508 C C . ALA A 1 306 ? 5.344 27.891 -5.395 1 94.88 306 ALA A C 1
ATOM 2510 O O . ALA A 1 306 ? 5.914 27.219 -6.266 1 94.88 306 ALA A O 1
ATOM 2511 N N . ARG A 1 307 ? 3.988 27.875 -5.27 1 92.56 307 ARG A N 1
ATOM 2512 C CA . ARG A 1 307 ? 3.09 27.234 -6.227 1 92.56 307 ARG A CA 1
ATOM 2513 C C . ARG A 1 307 ? 3.178 25.719 -6.133 1 92.56 307 ARG A C 1
ATOM 2515 O O . ARG A 1 307 ? 3.26 25.031 -7.156 1 92.56 307 ARG A O 1
ATOM 2522 N N . LYS A 1 308 ? 3.369 25.234 -4.957 1 91.62 308 LYS A N 1
ATOM 2523 C CA . LYS A 1 308 ? 3.256 23.781 -4.805 1 91.62 308 LYS A CA 1
ATOM 2524 C C . LYS A 1 308 ? 1.887 23.281 -5.262 1 91.62 308 LYS A C 1
ATOM 2526 O O . LYS A 1 308 ? 0.873 23.953 -5.031 1 91.62 308 LYS A O 1
ATOM 2531 N N . PRO A 1 309 ? 1.815 22.203 -5.965 1 89.81 309 PRO A N 1
ATOM 2532 C CA . PRO A 1 309 ? 2.812 21.156 -6.223 1 89.81 309 PRO A CA 1
ATOM 2533 C C . PRO A 1 309 ? 3.641 21.438 -7.477 1 89.81 309 PRO A C 1
ATOM 2535 O O . PRO A 1 309 ? 4.59 20.703 -7.77 1 89.81 309 PRO A O 1
ATOM 2538 N N . LEU A 1 310 ? 3.357 22.469 -8.227 1 89.12 310 LEU A N 1
ATOM 2539 C CA . LEU A 1 310 ? 4.066 22.781 -9.461 1 89.12 310 LEU A CA 1
ATOM 2540 C C . LEU A 1 310 ? 5.547 23.031 -9.195 1 89.12 310 LEU A C 1
ATOM 2542 O O . LEU A 1 310 ? 6.383 22.812 -10.078 1 89.12 310 LEU A O 1
ATOM 2546 N N . PHE A 1 311 ? 5.824 23.453 -8.031 1 93.94 311 PHE A N 1
ATOM 2547 C CA . PHE A 1 311 ? 7.207 23.672 -7.621 1 93.94 311 PHE A CA 1
ATOM 2548 C C . PHE A 1 311 ? 8.047 22.422 -7.883 1 93.94 311 PHE A C 1
ATOM 2550 O O . PHE A 1 311 ? 9.227 22.516 -8.234 1 93.94 311 PHE A O 1
ATOM 2557 N N . TYR A 1 312 ? 7.453 21.266 -7.758 1 90.06 312 TYR A N 1
ATOM 2558 C CA . TYR A 1 312 ? 8.18 20 -7.82 1 90.06 312 TYR A CA 1
ATOM 2559 C C . TYR A 1 312 ? 8.148 19.422 -9.227 1 90.06 312 TYR A C 1
ATOM 2561 O O . TYR A 1 312 ? 8.992 18.594 -9.586 1 90.06 312 TYR A O 1
ATOM 2569 N N . SER A 1 313 ? 7.211 19.781 -9.992 1 83.25 313 SER A N 1
ATOM 2570 C CA . SER A 1 313 ? 7.02 19.141 -11.281 1 83.25 313 SER A CA 1
ATOM 2571 C C . SER A 1 313 ? 7.527 20.016 -12.422 1 83.25 313 SER A C 1
ATOM 2573 O O . SER A 1 313 ? 7.902 19.516 -13.484 1 83.25 313 SER A O 1
ATOM 2575 N N . SER A 1 314 ? 7.461 21.344 -12.25 1 78.69 314 SER A N 1
ATOM 2576 C CA . SER A 1 314 ? 7.863 22.281 -13.297 1 78.69 314 SER A CA 1
ATOM 2577 C C . SER A 1 314 ? 9.344 22.625 -13.188 1 78.69 314 SER A C 1
ATOM 2579 O O . SER A 1 314 ? 9.844 22.922 -12.102 1 78.69 314 SER A O 1
ATOM 2581 N N . VAL A 1 315 ? 10 22.531 -14.328 1 80 315 VAL A N 1
ATOM 2582 C CA . VAL A 1 315 ? 11.422 22.828 -14.312 1 80 315 VAL A CA 1
ATOM 2583 C C . VAL A 1 315 ? 11.664 24.203 -14.93 1 80 315 VAL A C 1
ATOM 2585 O O . VAL A 1 315 ? 12.797 24.703 -14.93 1 80 315 VAL A O 1
ATOM 2588 N N . ASN A 1 316 ? 10.672 24.891 -15.219 1 83.12 316 ASN A N 1
ATOM 2589 C CA . ASN A 1 316 ? 10.891 26.062 -16.062 1 83.12 316 ASN A CA 1
ATOM 2590 C C . ASN A 1 316 ? 10.695 27.359 -15.273 1 83.12 316 ASN A C 1
ATOM 2592 O O . ASN A 1 316 ? 11.023 28.438 -15.766 1 83.12 316 ASN A O 1
ATOM 2596 N N . ARG A 1 317 ? 10.227 27.375 -14.109 1 88.56 317 ARG A N 1
ATOM 2597 C CA . ARG A 1 317 ? 9.992 28.609 -13.367 1 88.56 317 ARG A CA 1
ATOM 2598 C C . ARG A 1 317 ? 11.164 28.922 -12.445 1 88.56 317 ARG A C 1
ATOM 2600 O O . ARG A 1 317 ? 11.352 28.266 -11.422 1 88.56 317 ARG A O 1
ATOM 2607 N N . PRO A 1 318 ? 11.883 29.906 -12.75 1 91.44 318 PRO A N 1
ATOM 2608 C CA . PRO A 1 318 ? 13.047 30.219 -11.922 1 91.44 318 PRO A CA 1
ATOM 2609 C C . PRO A 1 318 ? 12.68 30.953 -10.633 1 91.44 318 PRO A C 1
ATOM 2611 O O . PRO A 1 318 ? 11.578 31.5 -10.523 1 91.44 318 PRO A O 1
ATOM 2614 N N . PHE A 1 319 ? 13.625 30.969 -9.688 1 94.75 319 PHE A N 1
ATOM 2615 C CA . PHE A 1 319 ? 13.484 31.766 -8.469 1 94.75 319 PHE A CA 1
ATOM 2616 C C . PHE A 1 319 ? 13.547 33.25 -8.781 1 94.75 319 PHE A C 1
ATOM 2618 O O . PHE A 1 319 ? 14.266 33.656 -9.695 1 94.75 319 PHE A O 1
ATOM 2625 N N . ARG A 1 320 ? 12.781 34 -8.023 1 94.44 320 ARG A N 1
ATOM 2626 C CA . ARG A 1 320 ? 12.914 35.438 -8.023 1 94.44 320 ARG A CA 1
ATOM 2627 C C . ARG A 1 320 ? 13.109 35.969 -6.605 1 94.44 320 ARG A C 1
ATOM 2629 O O . ARG A 1 320 ? 12.461 35.5 -5.668 1 94.44 320 ARG A O 1
ATOM 2636 N N . ALA A 1 321 ? 14.031 36.906 -6.496 1 94.75 321 ALA A N 1
ATOM 2637 C CA . ALA A 1 321 ? 14.25 37.531 -5.199 1 94.75 321 ALA A CA 1
ATOM 2638 C C . ALA A 1 321 ? 13.203 38.625 -4.934 1 94.75 321 ALA A C 1
ATOM 2640 O O . ALA A 1 321 ? 12.812 39.344 -5.848 1 94.75 321 ALA A O 1
ATOM 2641 N N . LEU A 1 322 ? 12.797 38.656 -3.701 1 92.44 322 LEU A N 1
ATOM 2642 C CA . LEU A 1 322 ? 11.867 39.688 -3.309 1 92.44 322 LEU A CA 1
ATOM 2643 C C . LEU A 1 322 ? 12.617 40.875 -2.717 1 92.44 322 LEU A C 1
ATOM 2645 O O . LEU A 1 322 ? 13.516 40.719 -1.892 1 92.44 322 LEU A O 1
ATOM 2649 N N . ASP A 1 323 ? 12.156 42 -3.195 1 83.5 323 ASP A N 1
ATOM 2650 C CA . ASP A 1 323 ? 12.727 43.219 -2.629 1 83.5 323 ASP A CA 1
ATOM 2651 C C . ASP A 1 323 ? 12.312 43.406 -1.17 1 83.5 323 ASP A C 1
ATOM 2653 O O . ASP A 1 323 ? 11.133 43.25 -0.832 1 83.5 323 ASP A O 1
ATOM 2657 N N . GLN A 1 324 ? 13.172 43.75 -0.29 1 77.06 324 GLN A N 1
ATOM 2658 C CA . GLN A 1 324 ? 12.906 43.812 1.144 1 77.06 324 GLN A CA 1
ATOM 2659 C C . GLN A 1 324 ? 11.945 44.969 1.475 1 77.06 324 GLN A C 1
ATOM 2661 O O . GLN A 1 324 ? 11.172 44.875 2.426 1 77.06 324 GLN A O 1
ATOM 2666 N N . GLU A 1 325 ? 12.062 46.031 0.722 1 77.31 325 GLU A N 1
ATOM 2667 C CA . GLU A 1 325 ? 11.266 47.219 1.008 1 77.31 325 GLU A CA 1
ATOM 2668 C C . GLU A 1 325 ? 9.898 47.125 0.331 1 77.31 325 GLU A C 1
ATOM 2670 O O . GLU A 1 325 ? 8.867 47.375 0.965 1 77.31 325 GLU A O 1
ATOM 2675 N N . THR A 1 326 ? 9.891 46.688 -0.904 1 79.44 326 THR A N 1
ATOM 2676 C CA . THR A 1 326 ? 8.664 46.75 -1.686 1 79.44 326 THR A CA 1
ATOM 2677 C C . THR A 1 326 ? 8.023 45.375 -1.791 1 79.44 326 THR A C 1
ATOM 2679 O O . THR A 1 326 ? 6.852 45.25 -2.158 1 79.44 326 THR A O 1
ATOM 2682 N N . MET A 1 327 ? 8.719 44.406 -1.438 1 82 327 MET A N 1
ATOM 2683 C CA . MET A 1 327 ? 8.289 43 -1.554 1 82 327 MET A CA 1
ATOM 2684 C C . MET A 1 327 ? 7.934 42.656 -2.996 1 82 327 MET A C 1
ATOM 2686 O O . MET A 1 327 ? 7.145 41.75 -3.246 1 82 327 MET A O 1
ATOM 2690 N N . MET A 1 328 ? 8.523 43.469 -3.977 1 85.88 328 MET A N 1
ATOM 2691 C CA . MET A 1 328 ? 8.359 43.156 -5.398 1 85.88 328 MET A CA 1
ATOM 2692 C C . MET A 1 328 ? 9.469 42.25 -5.898 1 85.88 328 MET A C 1
ATOM 2694 O O . MET A 1 328 ? 10.617 42.375 -5.488 1 85.88 328 MET A O 1
ATOM 2698 N N . PRO A 1 329 ? 9.094 41.406 -6.777 1 89.56 329 PRO A N 1
ATOM 2699 C CA . PRO A 1 329 ? 10.102 40.5 -7.312 1 89.56 329 PRO A CA 1
ATOM 2700 C C . PRO A 1 329 ? 11.156 41.219 -8.156 1 89.56 329 PRO A C 1
ATOM 2702 O O . PRO A 1 329 ? 10.828 42.125 -8.93 1 89.56 329 PRO A O 1
ATOM 2705 N N . SER A 1 330 ? 12.336 40.781 -7.973 1 87.75 330 SER A N 1
ATOM 2706 C CA . SER A 1 330 ? 13.453 41.312 -8.742 1 87.75 330 SER A CA 1
ATOM 2707 C C . SER A 1 330 ? 13.492 40.75 -10.148 1 87.75 330 SER A C 1
ATOM 2709 O O . SER A 1 330 ? 12.969 39.656 -10.391 1 87.75 330 SER A O 1
ATOM 2711 N N . TRP A 1 331 ? 14.156 41.5 -11.133 1 85.69 331 TRP A N 1
ATOM 2712 C CA . TRP A 1 331 ? 14.297 41.062 -12.516 1 85.69 331 TRP A CA 1
ATOM 2713 C C . TRP A 1 331 ? 15.617 40.344 -12.719 1 85.69 331 TRP A C 1
ATOM 2715 O O . TRP A 1 331 ? 15.859 39.75 -13.781 1 85.69 331 TRP A O 1
ATOM 2725 N N . GLN A 1 332 ? 16.375 40.312 -11.703 1 86.12 332 GLN A N 1
ATOM 2726 C CA . GLN A 1 332 ? 17.672 39.656 -11.812 1 86.12 332 GLN A CA 1
ATOM 2727 C C . GLN A 1 332 ? 17.562 38.156 -11.492 1 86.12 332 GLN A C 1
ATOM 2729 O O . GLN A 1 332 ? 16.859 37.781 -10.555 1 86.12 332 GLN A O 1
ATOM 2734 N N . ARG A 1 333 ? 18.312 37.438 -12.281 1 89.31 333 ARG A N 1
ATOM 2735 C CA . ARG A 1 333 ? 18.328 36 -12.062 1 89.31 333 ARG A CA 1
ATOM 2736 C C . ARG A 1 333 ? 19.016 35.656 -10.742 1 89.31 333 ARG A C 1
ATOM 2738 O O . ARG A 1 333 ? 20.031 36.281 -10.383 1 89.31 333 ARG A O 1
ATOM 2745 N N . VAL A 1 334 ? 18.484 34.75 -10.078 1 91.94 334 VAL A N 1
ATOM 2746 C CA . VAL A 1 334 ? 19.031 34.312 -8.797 1 91.94 334 VAL A CA 1
ATOM 2747 C C . VAL A 1 334 ? 20.156 33.312 -9.016 1 91.94 334 VAL A C 1
ATOM 2749 O O . VAL A 1 334 ? 19.953 32.25 -9.609 1 91.94 334 VAL A O 1
ATOM 2752 N N . ALA A 1 335 ? 21.328 33.625 -8.633 1 89.5 335 ALA A N 1
ATOM 2753 C CA . ALA A 1 335 ? 22.5 32.75 -8.812 1 89.5 335 ALA A CA 1
ATOM 2754 C C . ALA A 1 335 ? 22.781 31.938 -7.555 1 89.5 335 ALA A C 1
ATOM 2756 O O . ALA A 1 335 ? 23.375 30.875 -7.621 1 89.5 335 ALA A O 1
ATOM 2757 N N . GLU A 1 336 ? 22.391 32.5 -6.477 1 92.5 336 GLU A N 1
ATOM 2758 C CA . GLU A 1 336 ? 22.562 31.828 -5.195 1 92.5 336 GLU A CA 1
ATOM 2759 C C . GLU A 1 336 ? 21.438 32.156 -4.23 1 92.5 336 GLU A C 1
ATOM 2761 O O . GLU A 1 336 ? 20.828 33.25 -4.328 1 92.5 336 GLU A O 1
ATOM 2766 N N . LEU A 1 337 ? 21.203 31.25 -3.379 1 92.44 337 LEU A N 1
ATOM 2767 C CA . LEU A 1 337 ? 20.219 31.516 -2.336 1 92.44 337 LEU A CA 1
ATOM 2768 C C . LEU A 1 337 ? 20.906 31.984 -1.058 1 92.44 337 LEU A C 1
ATOM 2770 O O . LEU A 1 337 ? 21.656 31.25 -0.436 1 92.44 337 LEU A O 1
ATOM 2774 N N . ARG A 1 338 ? 20.578 33.188 -0.726 1 91.56 338 ARG A N 1
ATOM 2775 C CA . ARG A 1 338 ? 21.172 33.812 0.446 1 91.56 338 ARG A CA 1
ATOM 2776 C C . ARG A 1 338 ? 20.328 33.562 1.69 1 91.56 338 ARG A C 1
ATOM 2778 O O . ARG A 1 338 ? 19.141 33.219 1.588 1 91.56 338 ARG A O 1
ATOM 2785 N N . PRO A 1 339 ? 20.953 33.781 2.824 1 91.62 339 PRO A N 1
ATOM 2786 C CA . PRO A 1 339 ? 20.203 33.562 4.066 1 91.62 339 PRO A CA 1
ATOM 2787 C C . PRO A 1 339 ? 18.938 34.438 4.141 1 91.62 339 PRO A C 1
ATOM 2789 O O . PRO A 1 339 ? 18.922 35.562 3.641 1 91.62 339 PRO A O 1
ATOM 2792 N N . ALA A 1 340 ? 17.969 33.906 4.848 1 91.5 340 ALA A N 1
ATOM 2793 C CA . ALA A 1 340 ? 16.641 34.5 4.879 1 91.5 340 ALA A CA 1
ATOM 2794 C C . ALA A 1 340 ? 16.672 35.906 5.5 1 91.5 340 ALA A C 1
ATOM 2796 O O . ALA A 1 340 ? 15.812 36.75 5.211 1 91.5 340 ALA A O 1
ATOM 2797 N N . ARG A 1 341 ? 17.672 36.188 6.297 1 89.38 341 ARG A N 1
ATOM 2798 C CA . ARG A 1 341 ? 17.828 37.5 6.887 1 89.38 341 ARG A CA 1
ATOM 2799 C C . ARG A 1 341 ? 18.094 38.562 5.809 1 89.38 341 ARG A C 1
ATOM 2801 O O . ARG A 1 341 ? 17.734 39.719 5.961 1 89.38 341 ARG A O 1
ATOM 2808 N N . GLU A 1 342 ? 18.625 38.125 4.734 1 90.19 342 GLU A N 1
ATOM 2809 C CA . GLU A 1 342 ? 19.078 39.031 3.697 1 90.19 342 GLU A CA 1
ATOM 2810 C C . GLU A 1 342 ? 18.109 39.062 2.529 1 90.19 342 GLU A C 1
ATOM 2812 O O . GLU A 1 342 ? 17.844 40.156 1.97 1 90.19 342 GLU A O 1
ATOM 2817 N N . CYS A 1 343 ? 17.625 37.906 2.203 1 92.44 343 CYS A N 1
ATOM 2818 C CA . CYS A 1 343 ? 16.828 37.875 0.982 1 92.44 343 CYS A CA 1
ATOM 2819 C C . CYS A 1 343 ? 15.727 36.844 1.087 1 92.44 343 CYS A C 1
ATOM 2821 O O . CYS A 1 343 ? 15.914 35.781 1.698 1 92.44 343 CYS A O 1
ATOM 2823 N N . LEU A 1 344 ? 14.602 37.281 0.492 1 95.38 344 LEU A N 1
ATOM 2824 C CA . LEU A 1 344 ? 13.461 36.375 0.353 1 95.38 344 LEU A CA 1
ATOM 2825 C C . LEU A 1 344 ? 13.234 36 -1.109 1 95.38 344 LEU A C 1
ATOM 2827 O O . LEU A 1 344 ? 13.617 36.75 -2.01 1 95.38 344 LEU A O 1
ATOM 2831 N N . TYR A 1 345 ? 12.625 34.844 -1.296 1 96.62 345 TYR A N 1
ATOM 2832 C CA . TYR A 1 345 ? 12.453 34.375 -2.674 1 96.62 345 TYR A CA 1
ATOM 2833 C C . TYR A 1 345 ? 11.008 34 -2.943 1 96.62 345 TYR A C 1
ATOM 2835 O O . TYR A 1 345 ? 10.25 33.719 -2.012 1 96.62 345 TYR A O 1
ATOM 2843 N N . THR A 1 346 ? 10.609 34 -4.172 1 95 346 THR A N 1
ATOM 2844 C CA . THR A 1 346 ? 9.305 33.562 -4.652 1 95 346 THR A CA 1
ATOM 2845 C C . THR A 1 346 ? 9.453 32.719 -5.914 1 95 346 THR A C 1
ATOM 2847 O O . THR A 1 346 ? 10.523 32.688 -6.523 1 95 346 THR A O 1
ATOM 2850 N N . GLN A 1 347 ? 8.375 31.859 -6.215 1 93.94 347 GLN A N 1
ATOM 2851 C CA . GLN A 1 347 ? 8.383 30.969 -7.379 1 93.94 347 GLN A CA 1
ATOM 2852 C C . GLN A 1 347 ? 9.5 29.938 -7.273 1 93.94 347 GLN A C 1
ATOM 2854 O O . GLN A 1 347 ? 9.672 29.297 -6.23 1 93.94 347 GLN A O 1
ATOM 2859 N N . GLY A 1 348 ? 10.133 29.672 -8.336 1 93.38 348 GLY A N 1
ATOM 2860 C CA . GLY A 1 348 ? 11.219 28.703 -8.32 1 93.38 348 GLY A CA 1
ATOM 2861 C C . GLY A 1 348 ? 10.773 27.281 -8.625 1 93.38 348 GLY A C 1
ATOM 2862 O O . GLY A 1 348 ? 9.594 27.047 -8.898 1 93.38 348 GLY A O 1
ATOM 2863 N N . ASN A 1 349 ? 11.68 26.391 -8.625 1 94.38 349 ASN A N 1
ATOM 2864 C CA . ASN A 1 349 ? 11.438 24.969 -8.836 1 94.38 349 ASN A CA 1
ATOM 2865 C C . ASN A 1 349 ? 12.453 24.109 -8.086 1 94.38 349 ASN A C 1
ATOM 2867 O O . ASN A 1 349 ? 13.508 24.594 -7.688 1 94.38 349 ASN A O 1
ATOM 2871 N N . ILE A 1 350 ? 12.133 22.891 -7.992 1 93.69 350 ILE A N 1
ATOM 2872 C CA . ILE A 1 350 ? 12.875 21.984 -7.109 1 93.69 350 ILE A CA 1
ATOM 2873 C C . ILE A 1 350 ? 14.258 21.719 -7.691 1 93.69 350 ILE A C 1
ATOM 2875 O O . ILE A 1 350 ? 15.234 21.562 -6.953 1 93.69 350 ILE A O 1
ATOM 2879 N N . SER A 1 351 ? 14.367 21.594 -8.984 1 90.88 351 SER A N 1
ATOM 2880 C CA . SER A 1 351 ? 15.656 21.344 -9.617 1 90.88 351 SER A CA 1
ATOM 2881 C C . SER A 1 351 ? 16.656 22.438 -9.297 1 90.88 351 SER A C 1
ATOM 2883 O O . SER A 1 351 ? 17.812 22.156 -8.945 1 90.88 351 SER A O 1
ATOM 2885 N N . GLU A 1 352 ? 16.234 23.625 -9.484 1 94 352 GLU A N 1
ATOM 2886 C CA . GLU A 1 352 ? 17.078 24.781 -9.164 1 94 352 GLU A CA 1
ATOM 2887 C C . GLU A 1 352 ? 17.375 24.844 -7.672 1 94 352 GLU A C 1
ATOM 2889 O O . GLU A 1 352 ? 18.484 25.203 -7.27 1 94 352 GLU A O 1
ATOM 2894 N N . PHE A 1 353 ? 16.406 24.547 -6.902 1 95.56 353 PHE A N 1
ATOM 2895 C CA . PHE A 1 353 ? 16.578 24.562 -5.453 1 95.56 353 PHE A CA 1
ATOM 2896 C C . PHE A 1 353 ? 17.688 23.625 -5.023 1 95.56 353 PHE A C 1
ATOM 2898 O O . PHE A 1 353 ? 18.578 24 -4.25 1 95.56 353 PHE A O 1
ATOM 2905 N N . ILE A 1 354 ? 17.641 22.438 -5.516 1 92.31 354 ILE A N 1
ATOM 2906 C CA . ILE A 1 354 ? 18.625 21.406 -5.172 1 92.31 354 ILE A CA 1
ATOM 2907 C C . ILE A 1 354 ? 20 21.812 -5.715 1 92.31 354 ILE A C 1
ATOM 2909 O O . ILE A 1 354 ? 21.016 21.641 -5.039 1 92.31 354 ILE A O 1
ATOM 2913 N N . LYS A 1 355 ? 20 22.328 -6.879 1 92.19 355 LYS A N 1
ATOM 2914 C CA . LYS A 1 355 ? 21.25 22.75 -7.488 1 92.19 355 LYS A CA 1
ATOM 2915 C C . LYS A 1 355 ? 21.922 23.844 -6.656 1 92.19 355 LYS A C 1
ATOM 2917 O O . LYS A 1 355 ? 23.125 23.828 -6.441 1 92.19 355 LYS A O 1
ATOM 2922 N N . LEU A 1 356 ? 21.172 24.766 -6.211 1 94.62 356 LEU A N 1
ATOM 2923 C CA . LEU A 1 356 ? 21.703 25.953 -5.527 1 94.62 356 LEU A CA 1
ATOM 2924 C C . LEU A 1 356 ? 22.031 25.625 -4.074 1 94.62 356 LEU A C 1
ATOM 2926 O O . LEU A 1 356 ? 22.938 26.219 -3.494 1 94.62 356 LEU A O 1
ATOM 2930 N N . THR A 1 357 ? 21.328 24.703 -3.428 1 94.75 357 THR A N 1
ATOM 2931 C CA . THR A 1 357 ? 21.5 24.453 -2.004 1 94.75 357 THR A CA 1
ATOM 2932 C C . THR A 1 357 ? 22.328 23.172 -1.788 1 94.75 357 THR A C 1
ATOM 2934 O O . THR A 1 357 ? 23 23.031 -0.761 1 94.75 357 THR A O 1
ATOM 2937 N N . GLY A 1 358 ? 22.109 22.203 -2.75 1 91.31 358 GLY A N 1
ATOM 2938 C CA . GLY A 1 358 ? 22.734 20.906 -2.588 1 91.31 358 GLY A CA 1
ATOM 2939 C C . GLY A 1 358 ? 21.969 19.984 -1.641 1 91.31 358 GLY A C 1
ATOM 2940 O O . GLY A 1 358 ? 22.453 18.906 -1.286 1 91.31 358 GLY A O 1
ATOM 2941 N N . TRP A 1 359 ? 20.859 20.438 -1.157 1 92.44 359 TRP A N 1
ATOM 2942 C CA . TRP A 1 359 ? 20.078 19.656 -0.208 1 92.44 359 TRP A CA 1
ATOM 2943 C C . TRP A 1 359 ? 19.297 18.547 -0.919 1 92.44 359 TRP A C 1
ATOM 2945 O O . TRP A 1 359 ? 18.266 18.812 -1.533 1 92.44 359 TRP A O 1
ATOM 2955 N N . ARG A 1 360 ? 19.75 17.266 -0.784 1 86 360 ARG A N 1
ATOM 2956 C CA . ARG A 1 360 ? 19.141 16.172 -1.538 1 86 360 ARG A CA 1
ATOM 2957 C C . ARG A 1 360 ? 19.062 14.914 -0.692 1 86 360 ARG A C 1
ATOM 2959 O O . ARG A 1 360 ? 19.766 14.773 0.307 1 86 360 ARG A O 1
ATOM 2966 N N . GLY A 1 361 ? 18.062 14.125 -1.092 1 84.06 361 GLY A N 1
ATOM 2967 C CA . GLY A 1 361 ? 18.031 12.75 -0.613 1 84.06 361 GLY A CA 1
ATOM 2968 C C . GLY A 1 361 ? 17.516 12.625 0.808 1 84.06 361 GLY A C 1
ATOM 2969 O O . GLY A 1 361 ? 16.672 13.414 1.235 1 84.06 361 GLY A O 1
ATOM 2970 N N . ASN A 1 362 ? 18.062 11.664 1.553 1 84.44 362 ASN A N 1
ATOM 2971 C CA . ASN A 1 362 ? 17.484 11.211 2.814 1 84.44 362 ASN A CA 1
ATOM 2972 C C . ASN A 1 362 ? 18 12.039 3.992 1 84.44 362 ASN A C 1
ATOM 2974 O O . ASN A 1 362 ? 17.719 11.711 5.148 1 84.44 362 ASN A O 1
ATOM 2978 N N . HIS A 1 363 ? 18.609 13.18 3.658 1 92 363 HIS A N 1
ATOM 2979 C CA . HIS A 1 363 ? 19.078 14.039 4.738 1 92 363 HIS A CA 1
ATOM 2980 C C . HIS A 1 363 ? 18.141 15.234 4.93 1 92 363 HIS A C 1
ATOM 2982 O O . HIS A 1 363 ? 18.375 16.062 5.805 1 92 363 HIS A O 1
ATOM 2988 N N . VAL A 1 364 ? 17.156 15.273 4.094 1 96.06 364 VAL A N 1
ATOM 2989 C CA . VAL A 1 364 ? 16.188 16.359 4.168 1 96.06 364 VAL A CA 1
ATOM 2990 C C . VAL A 1 364 ? 14.875 15.828 4.758 1 96.06 364 VAL A C 1
ATOM 2992 O O . VAL A 1 364 ? 14.383 14.773 4.352 1 96.06 364 VAL A O 1
ATOM 2995 N N . LEU A 1 365 ? 14.383 16.5 5.727 1 97.75 365 LEU A N 1
ATOM 2996 C CA . LEU A 1 365 ? 13.062 16.219 6.285 1 97.75 365 LEU A CA 1
ATOM 2997 C C . LEU A 1 365 ? 12.102 17.375 6.023 1 97.75 365 LEU A C 1
ATOM 2999 O O . LEU A 1 365 ? 12.312 18.484 6.523 1 97.75 365 LEU A O 1
ATOM 3003 N N . TYR A 1 366 ? 11.148 17.156 5.246 1 98.12 366 TYR A N 1
ATOM 3004 C CA . TYR A 1 366 ? 10.141 18.172 4.98 1 98.12 366 TYR A CA 1
ATOM 3005 C C . TYR A 1 366 ? 8.875 17.906 5.785 1 98.12 366 TYR A C 1
ATOM 3007 O O . TYR A 1 366 ? 8.375 16.781 5.816 1 98.12 366 TYR A O 1
ATOM 3015 N N . ILE A 1 367 ? 8.367 18.906 6.418 1 98.38 367 ILE A N 1
ATOM 3016 C CA . ILE A 1 367 ? 7.219 18.766 7.305 1 98.38 367 ILE A CA 1
ATOM 3017 C C . ILE A 1 367 ? 6.066 19.625 6.777 1 98.38 367 ILE A C 1
ATOM 3019 O O . ILE A 1 367 ? 6.23 20.828 6.539 1 98.38 367 ILE A O 1
ATOM 3023 N N . GLY A 1 368 ? 4.918 19.016 6.598 1 97 368 GLY A N 1
ATOM 3024 C CA . GLY A 1 368 ? 3.748 19.719 6.094 1 97 368 GLY A CA 1
ATOM 3025 C C . GLY A 1 368 ? 2.447 18.984 6.379 1 97 368 GLY A C 1
ATOM 3026 O O . GLY A 1 368 ? 2.457 17.875 6.91 1 97 368 GLY A O 1
ATOM 3027 N N . ASP A 1 369 ? 1.36 19.594 6.008 1 94 369 ASP A N 1
ATOM 3028 C CA . ASP A 1 369 ? 0.061 19.016 6.344 1 94 369 ASP A CA 1
ATOM 3029 C C . ASP A 1 369 ? -0.634 18.469 5.105 1 94 369 ASP A C 1
ATOM 3031 O O . ASP A 1 369 ? -1.543 17.641 5.215 1 94 369 ASP A O 1
ATOM 3035 N N . HIS A 1 370 ? -0.247 18.969 3.967 1 92.81 370 HIS A N 1
ATOM 3036 C CA . HIS A 1 370 ? -0.898 18.516 2.74 1 92.81 370 HIS A CA 1
ATOM 3037 C C . HIS A 1 370 ? -0.191 17.297 2.154 1 92.81 370 HIS A C 1
ATOM 3039 O O . HIS A 1 370 ? 0.871 17.438 1.541 1 92.81 370 HIS A O 1
ATOM 3045 N N . LEU A 1 371 ? -0.842 16.219 2.178 1 91.44 371 LEU A N 1
ATOM 3046 C CA . LEU A 1 371 ? -0.228 14.961 1.773 1 91.44 371 LEU A CA 1
ATOM 3047 C C . LEU A 1 371 ? 0.222 15.023 0.318 1 91.44 371 LEU A C 1
ATOM 3049 O O . LEU A 1 371 ? 1.316 14.562 -0.017 1 91.44 371 LEU A O 1
ATOM 3053 N N . LEU A 1 372 ? -0.514 15.602 -0.488 1 88.5 372 LEU A N 1
ATOM 3054 C CA . LEU A 1 372 ? -0.223 15.57 -1.917 1 88.5 372 LEU A CA 1
ATOM 3055 C C . LEU A 1 372 ? 0.727 16.703 -2.305 1 88.5 372 LEU A C 1
ATOM 3057 O O . LEU A 1 372 ? 1.79 16.453 -2.879 1 88.5 372 LEU A O 1
ATOM 3061 N N . SER A 1 373 ? 0.427 17.875 -1.875 1 87.44 373 SER A N 1
ATOM 3062 C CA . SER A 1 373 ? 1.198 19.016 -2.334 1 87.44 373 SER A CA 1
ATOM 3063 C C . SER A 1 373 ? 2.518 19.141 -1.578 1 87.44 373 SER A C 1
ATOM 3065 O O . SER A 1 373 ? 3.51 19.625 -2.123 1 87.44 373 SER A O 1
ATOM 3067 N N . ASP A 1 374 ? 2.51 18.609 -0.381 1 91.06 374 ASP A N 1
ATOM 3068 C CA . ASP A 1 374 ? 3.699 18.797 0.443 1 91.06 374 ASP A CA 1
ATOM 3069 C C . ASP A 1 374 ? 4.574 17.547 0.435 1 91.06 374 ASP A C 1
ATOM 3071 O O . ASP A 1 374 ? 5.801 17.641 0.542 1 91.06 374 ASP A O 1
ATOM 3075 N N . LEU A 1 375 ? 3.936 16.438 0.381 1 93.38 375 LEU A N 1
ATOM 3076 C CA . LEU A 1 375 ? 4.707 15.281 0.813 1 93.38 375 LEU A CA 1
ATOM 3077 C C . LEU A 1 375 ? 4.887 14.289 -0.331 1 93.38 375 LEU A C 1
ATOM 3079 O O . LEU A 1 375 ? 5.891 13.578 -0.385 1 93.38 375 LEU A O 1
ATOM 3083 N N . SER A 1 376 ? 3.996 14.219 -1.237 1 91.38 376 SER A N 1
ATOM 3084 C CA . SER A 1 376 ? 4.02 13.188 -2.271 1 91.38 376 SER A CA 1
ATOM 3085 C C . SER A 1 376 ? 5.281 13.297 -3.127 1 91.38 376 SER A C 1
ATOM 3087 O O . SER A 1 376 ? 6.07 12.352 -3.191 1 91.38 376 SER A O 1
ATOM 3089 N N . ASN A 1 377 ? 5.512 14.43 -3.689 1 88.94 377 ASN A N 1
ATOM 3090 C CA . ASN A 1 377 ? 6.641 14.609 -4.598 1 88.94 377 ASN A CA 1
ATOM 3091 C C . ASN A 1 377 ? 7.973 14.523 -3.857 1 88.94 377 ASN A C 1
ATOM 3093 O O . ASN A 1 377 ? 8.875 13.797 -4.273 1 88.94 377 ASN A O 1
ATOM 3097 N N . PRO A 1 378 ? 8.102 15.219 -2.746 1 91.06 378 PRO A N 1
ATOM 3098 C CA . PRO A 1 378 ? 9.359 15.102 -1.998 1 91.06 378 PRO A CA 1
ATOM 3099 C C . PRO A 1 378 ? 9.695 13.656 -1.636 1 91.06 378 PRO A C 1
ATOM 3101 O O . PRO A 1 378 ? 10.859 13.258 -1.71 1 91.06 378 PRO A O 1
ATOM 3104 N N . SER A 1 379 ? 8.734 12.93 -1.319 1 89.81 379 SER A N 1
ATOM 3105 C CA . SER A 1 379 ? 8.953 11.547 -0.91 1 89.81 379 SER A CA 1
ATOM 3106 C C . SER A 1 379 ? 9.211 10.648 -2.115 1 89.81 379 SER A C 1
ATOM 3108 O O . SER A 1 379 ? 10.234 9.961 -2.172 1 89.81 379 SER A O 1
ATOM 3110 N N . LEU A 1 380 ? 8.383 10.734 -3.102 1 86.25 380 LEU A N 1
ATOM 3111 C CA . LEU A 1 380 ? 8.375 9.766 -4.188 1 86.25 380 LEU A CA 1
ATOM 3112 C C . LEU A 1 380 ? 9.422 10.109 -5.238 1 86.25 380 LEU A C 1
ATOM 3114 O O . LEU A 1 380 ? 9.969 9.227 -5.895 1 86.25 380 LEU A O 1
ATOM 3118 N N . HIS A 1 381 ? 9.711 11.367 -5.395 1 84.25 381 HIS A N 1
ATOM 3119 C CA . HIS A 1 381 ? 10.562 11.758 -6.516 1 84.25 381 HIS A CA 1
ATOM 3120 C C . HIS A 1 381 ? 11.922 12.25 -6.031 1 84.25 381 HIS A C 1
ATOM 3122 O O . HIS A 1 381 ? 12.914 12.141 -6.754 1 84.25 381 HIS A O 1
ATOM 3128 N N . LEU A 1 382 ? 11.977 12.75 -4.805 1 86.56 382 LEU A N 1
ATOM 3129 C CA . LEU A 1 382 ? 13.234 13.352 -4.355 1 86.56 382 LEU A CA 1
ATOM 3130 C C . LEU A 1 382 ? 13.914 12.477 -3.312 1 86.56 382 LEU A C 1
ATOM 3132 O O . LEU A 1 382 ? 15.094 12.672 -3.012 1 86.56 382 LEU A O 1
ATOM 3136 N N . GLY A 1 383 ? 13.117 11.625 -2.721 1 85.94 383 GLY A N 1
ATOM 3137 C CA . GLY A 1 383 ? 13.688 10.773 -1.685 1 85.94 383 GLY A CA 1
ATOM 3138 C C . GLY A 1 383 ? 13.836 11.484 -0.353 1 85.94 383 GLY A C 1
ATOM 3139 O O . GLY A 1 383 ? 14.578 11.023 0.519 1 85.94 383 GLY A O 1
ATOM 3140 N N . TRP A 1 384 ? 13.227 12.633 -0.204 1 92.88 384 TRP A N 1
ATOM 3141 C CA . TRP A 1 384 ? 13.203 13.312 1.088 1 92.88 384 TRP A CA 1
ATOM 3142 C C . TRP A 1 384 ? 12.43 12.492 2.119 1 92.88 384 TRP A C 1
ATOM 3144 O O . TRP A 1 384 ? 11.586 11.664 1.76 1 92.88 384 TRP A O 1
ATOM 3154 N N . LYS A 1 385 ? 12.883 12.672 3.342 1 95.19 385 LYS A N 1
ATOM 3155 C CA . LYS A 1 385 ? 11.992 12.234 4.414 1 95.19 385 LYS A CA 1
ATOM 3156 C C . LYS A 1 385 ? 10.875 13.25 4.648 1 95.19 385 LYS A C 1
ATOM 3158 O O . LYS A 1 385 ? 11.047 14.438 4.375 1 95.19 385 LYS A O 1
ATOM 3163 N N . THR A 1 386 ? 9.766 12.719 5.027 1 97.25 386 THR A N 1
ATOM 3164 C CA . THR A 1 386 ? 8.617 13.609 5.184 1 97.25 386 THR A CA 1
ATOM 3165 C C . THR A 1 386 ? 7.898 13.336 6.504 1 97.25 386 THR A C 1
ATOM 3167 O O . THR A 1 386 ? 7.902 12.203 6.996 1 97.25 386 THR A O 1
ATOM 3170 N N . CYS A 1 387 ? 7.375 14.359 7.062 1 98.25 387 CYS A N 1
ATOM 3171 C CA . CYS A 1 387 ? 6.562 14.297 8.273 1 98.25 387 CYS A CA 1
ATOM 3172 C C . CYS A 1 387 ? 5.23 15.008 8.07 1 98.25 387 CYS A C 1
ATOM 3174 O O . CYS A 1 387 ? 5.199 16.203 7.77 1 98.25 387 CYS A O 1
ATOM 3176 N N . ALA A 1 388 ? 4.172 14.273 8.266 1 97.81 388 ALA A N 1
ATOM 3177 C CA . ALA A 1 388 ? 2.842 14.852 8.094 1 97.81 388 ALA A CA 1
ATOM 3178 C C . ALA A 1 388 ? 2.305 15.406 9.406 1 97.81 388 ALA A C 1
ATOM 3180 O O . ALA A 1 388 ? 2.42 14.758 10.453 1 97.81 388 ALA A O 1
ATOM 3181 N N . ILE A 1 389 ? 1.76 16.594 9.328 1 97.25 389 ILE A N 1
ATOM 3182 C CA . ILE A 1 389 ? 1.046 17.172 10.461 1 97.25 389 ILE A CA 1
ATOM 3183 C C . ILE A 1 389 ? -0.457 16.953 10.289 1 97.25 389 ILE A C 1
ATOM 3185 O O . ILE A 1 389 ? -1.065 17.516 9.367 1 97.25 389 ILE A O 1
ATOM 3189 N N . ILE A 1 390 ? -1.002 16.156 11.188 1 96.31 390 ILE A N 1
ATOM 3190 C CA . ILE A 1 390 ? -2.424 15.828 11.148 1 96.31 390 ILE A CA 1
ATOM 3191 C C . ILE A 1 390 ? -3.072 16.172 12.484 1 96.31 390 ILE A C 1
ATOM 3193 O O . ILE A 1 390 ? -3.203 15.312 13.359 1 96.31 390 ILE A O 1
ATOM 3197 N N . PRO A 1 391 ? -3.611 17.344 12.586 1 94.06 391 PRO A N 1
ATOM 3198 C CA . PRO A 1 391 ? -4.168 17.781 13.867 1 94.06 391 PRO A CA 1
ATOM 3199 C C . PRO A 1 391 ? -5.289 16.875 14.367 1 94.06 391 PRO A C 1
ATOM 3201 O O . PRO A 1 391 ? -5.453 16.703 15.578 1 94.06 391 PRO A O 1
ATOM 3204 N N . GLU A 1 392 ? -6.031 16.203 13.508 1 93.94 392 GLU A N 1
ATOM 3205 C CA . GLU A 1 392 ? -7.152 15.344 13.867 1 93.94 392 GLU A CA 1
ATOM 3206 C C . GLU A 1 392 ? -6.68 14.133 14.664 1 93.94 392 GLU A C 1
ATOM 3208 O O . GLU A 1 392 ? -7.48 13.469 15.32 1 93.94 392 GLU A O 1
ATOM 3213 N N . LEU A 1 393 ? -5.426 13.898 14.57 1 95.56 393 LEU A N 1
ATOM 3214 C CA . LEU A 1 393 ? -4.844 12.742 15.25 1 95.56 393 LEU A CA 1
ATOM 3215 C C . LEU A 1 393 ? -5.039 12.844 16.75 1 95.56 393 LEU A C 1
ATOM 3217 O O . LEU A 1 393 ? -5.227 11.828 17.422 1 95.56 393 LEU A O 1
ATOM 3221 N N . ASP A 1 394 ? -4.973 14.031 17.312 1 94.88 394 ASP A N 1
ATOM 3222 C CA . ASP A 1 394 ? -5.141 14.234 18.75 1 94.88 394 ASP A CA 1
ATOM 3223 C C . ASP A 1 394 ? -6.496 13.711 19.219 1 94.88 394 ASP A C 1
ATOM 3225 O O . ASP A 1 394 ? -6.559 12.883 20.125 1 94.88 394 ASP A O 1
ATOM 3229 N N . LYS A 1 395 ? -7.535 14.141 18.562 1 93.19 395 LYS A N 1
ATOM 3230 C CA . LYS A 1 395 ? -8.883 13.703 18.906 1 93.19 395 LYS A CA 1
ATOM 3231 C C . LYS A 1 395 ? -9.047 12.203 18.672 1 93.19 395 LYS A C 1
ATOM 3233 O O . LYS A 1 395 ? -9.672 11.508 19.484 1 93.19 395 LYS A O 1
ATOM 3238 N N . GLU A 1 396 ? -8.5 11.711 17.609 1 94.31 396 GLU A N 1
ATOM 3239 C CA . GLU A 1 396 ? -8.57 10.289 17.281 1 94.31 396 GLU A CA 1
ATOM 3240 C C . GLU A 1 396 ? -7.949 9.43 18.375 1 94.31 396 GLU A C 1
ATOM 3242 O O . GLU A 1 396 ? -8.523 8.422 18.781 1 94.31 396 GLU A O 1
ATOM 3247 N N . ILE A 1 397 ? -6.809 9.844 18.828 1 95.31 397 ILE A N 1
ATOM 3248 C CA . ILE A 1 397 ? -6.078 9.078 19.828 1 95.31 397 ILE A CA 1
ATOM 3249 C C . ILE A 1 397 ? -6.82 9.133 21.172 1 95.31 397 ILE A C 1
ATOM 3251 O O . ILE A 1 397 ? -6.93 8.125 21.859 1 95.31 397 ILE A O 1
ATOM 3255 N N . ARG A 1 398 ? -7.34 10.258 21.531 1 94.62 398 ARG A N 1
ATOM 3256 C CA . ARG A 1 398 ? -8.086 10.391 22.781 1 94.62 398 ARG A CA 1
ATOM 3257 C C . ARG A 1 398 ? -9.312 9.492 22.781 1 94.62 398 ARG A C 1
ATOM 3259 O O . ARG A 1 398 ? -9.625 8.867 23.797 1 94.62 398 ARG A O 1
ATOM 3266 N N . LYS A 1 399 ? -9.992 9.438 21.688 1 93.06 399 LYS A N 1
ATOM 3267 C CA . LYS A 1 399 ? -11.141 8.547 21.562 1 93.06 399 LYS A CA 1
ATOM 3268 C C . LYS A 1 399 ? -10.719 7.086 21.672 1 93.06 399 LYS A C 1
ATOM 3270 O O . LYS A 1 399 ? -11.359 6.297 22.359 1 93.06 399 LYS A O 1
ATOM 3275 N N . ALA A 1 400 ? -9.648 6.777 21.047 1 91.31 400 ALA A N 1
ATOM 3276 C CA . ALA A 1 400 ? -9.148 5.402 21.062 1 91.31 400 ALA A CA 1
ATOM 3277 C C . ALA A 1 400 ? -8.672 5.008 22.453 1 91.31 400 ALA A C 1
ATOM 3279 O O . ALA A 1 400 ? -8.656 3.822 22.797 1 91.31 400 ALA A O 1
ATOM 3280 N N . ASN A 1 401 ? -8.305 6.055 23.234 1 92.88 401 ASN A N 1
ATOM 3281 C CA . ASN A 1 401 ? -7.832 5.809 24.594 1 92.88 401 ASN A CA 1
ATOM 3282 C C . ASN A 1 401 ? -8.992 5.617 25.562 1 92.88 401 ASN A C 1
ATOM 3284 O O . ASN A 1 401 ? -8.789 5.16 26.703 1 92.88 401 ASN A O 1
ATOM 3288 N N . SER A 1 402 ? -10.18 5.945 25.172 1 93.5 402 SER A N 1
ATOM 3289 C CA . SER A 1 402 ? -11.32 5.84 26.078 1 93.5 402 SER A CA 1
ATOM 3290 C C . SER A 1 402 ? -11.641 4.383 26.391 1 93.5 402 SER A C 1
ATOM 3292 O O . SER A 1 402 ? -11.469 3.506 25.547 1 93.5 402 SER A O 1
ATOM 3294 N N . LEU A 1 403 ? -12.141 4.137 27.594 1 91.94 403 LEU A N 1
ATOM 3295 C CA . LEU A 1 403 ? -12.477 2.787 28.031 1 91.94 403 LEU A CA 1
ATOM 3296 C C . LEU A 1 403 ? -13.633 2.221 27.203 1 91.94 403 LEU A C 1
ATOM 3298 O O . LEU A 1 403 ? -13.656 1.023 26.906 1 91.94 403 LEU A O 1
ATOM 3302 N N . GLN A 1 404 ? -14.516 3.049 26.875 1 92.75 404 GLN A N 1
ATOM 3303 C CA . GLN A 1 404 ? -15.672 2.613 26.094 1 92.75 404 GLN A CA 1
ATOM 3304 C C . GLN A 1 404 ? -15.242 2.113 24.719 1 92.75 404 GLN A C 1
ATOM 3306 O O . GLN A 1 404 ? -15.688 1.053 24.281 1 92.75 404 GLN A O 1
ATOM 3311 N N . TYR A 1 405 ? -14.438 2.893 24.094 1 92.62 405 TYR A N 1
ATOM 3312 C CA . TYR A 1 405 ? -13.953 2.496 22.781 1 92.62 405 TYR A CA 1
ATOM 3313 C C . TYR A 1 405 ? -13.18 1.186 22.859 1 92.62 405 TYR A C 1
ATOM 3315 O O . TYR A 1 405 ? -13.414 0.272 22.062 1 92.62 405 TYR A O 1
ATOM 3323 N N . LYS A 1 406 ? -12.336 1.044 23.797 1 91.31 406 LYS A N 1
ATOM 3324 C CA . LYS A 1 406 ? -11.484 -0.132 23.969 1 91.31 406 LYS A CA 1
ATOM 3325 C C . LYS A 1 406 ? -12.32 -1.377 24.266 1 91.31 406 LYS A C 1
ATOM 3327 O O . LYS A 1 406 ? -12.031 -2.457 23.734 1 91.31 406 LYS A O 1
ATOM 3332 N N . ALA A 1 407 ? -13.297 -1.175 25.047 1 92.31 407 ALA A N 1
ATOM 3333 C CA . ALA A 1 407 ? -14.156 -2.303 25.391 1 92.31 407 ALA A CA 1
ATOM 3334 C C . ALA A 1 407 ? -14.891 -2.832 24.172 1 92.31 407 ALA A C 1
ATOM 3336 O O . ALA A 1 407 ? -14.992 -4.047 23.969 1 92.31 407 ALA A O 1
ATOM 3337 N N . GLN A 1 408 ? -15.391 -1.909 23.375 1 93 408 GLN A N 1
ATOM 3338 C CA . GLN A 1 408 ? -16.125 -2.309 22.172 1 93 408 GLN A CA 1
ATOM 3339 C C . GLN A 1 408 ? -15.18 -2.926 21.141 1 93 408 GLN A C 1
ATOM 3341 O O . GLN A 1 408 ? -15.547 -3.881 20.453 1 93 408 GLN A O 1
ATOM 3346 N N . LEU A 1 409 ? -14.023 -2.387 21.062 1 90.69 409 LEU A N 1
ATOM 3347 C CA . LEU A 1 409 ? -13.031 -2.947 20.141 1 90.69 409 LEU A CA 1
ATOM 3348 C C . LEU A 1 409 ? -12.633 -4.352 20.562 1 90.69 409 LEU A C 1
ATOM 3350 O O . LEU A 1 409 ? -12.516 -5.25 19.734 1 90.69 409 LEU A O 1
ATOM 3354 N N . ALA A 1 410 ? -12.398 -4.555 21.828 1 89.94 410 ALA A N 1
ATOM 3355 C CA . ALA A 1 410 ? -12.062 -5.875 22.359 1 89.94 410 ALA A CA 1
ATOM 3356 C C . ALA A 1 410 ? -13.141 -6.895 22.031 1 89.94 410 ALA A C 1
ATOM 3358 O O . ALA A 1 410 ? -12.836 -8.016 21.609 1 89.94 410 ALA A O 1
ATOM 3359 N N . SER A 1 411 ? -14.367 -6.43 22.219 1 92.12 411 SER A N 1
ATOM 3360 C CA . SER A 1 411 ? -15.484 -7.309 21.906 1 92.12 411 SER A CA 1
ATOM 3361 C C . SER A 1 411 ? -15.539 -7.641 20.422 1 92.12 411 SER A C 1
ATOM 3363 O O . SER A 1 411 ? -15.836 -8.781 20.047 1 92.12 411 SER A O 1
ATOM 3365 N N . LEU A 1 412 ? -15.336 -6.68 19.594 1 91.69 412 LEU A N 1
ATOM 3366 C CA . LEU A 1 412 ? -15.344 -6.891 18.156 1 91.69 412 LEU A CA 1
ATOM 3367 C C . LEU A 1 412 ? -14.281 -7.898 17.75 1 91.69 412 LEU A C 1
ATOM 3369 O O . LEU A 1 412 ? -14.562 -8.844 17 1 91.69 412 LEU A O 1
ATOM 3373 N N . LEU A 1 413 ? -13.094 -7.754 18.234 1 88.81 413 LEU A N 1
ATOM 3374 C CA . LEU A 1 413 ? -11.992 -8.633 17.875 1 88.81 413 LEU A CA 1
ATOM 3375 C C . LEU A 1 413 ? -12.227 -10.047 18.375 1 88.81 413 LEU A C 1
ATOM 3377 O O . LEU A 1 413 ? -11.914 -11.023 17.688 1 88.81 413 LEU A O 1
ATOM 3381 N N . ALA A 1 414 ? -12.789 -10.133 19.578 1 90.69 414 ALA A N 1
ATOM 3382 C CA . ALA A 1 414 ? -13.109 -11.445 20.125 1 90.69 414 ALA A CA 1
ATOM 3383 C C . ALA A 1 414 ? -14.102 -12.188 19.25 1 90.69 414 ALA A C 1
ATOM 3385 O O . ALA A 1 414 ? -13.906 -13.359 18.922 1 90.69 414 ALA A O 1
ATOM 3386 N N . VAL A 1 415 ? -15.102 -11.469 18.891 1 92.25 415 VAL A N 1
ATOM 3387 C CA . VAL A 1 415 ? -16.156 -12.07 18.078 1 92.25 415 VAL A CA 1
ATOM 3388 C C . VAL A 1 415 ? -15.586 -12.477 16.719 1 92.25 415 VAL A C 1
ATOM 3390 O O . VAL A 1 415 ? -15.922 -13.539 16.203 1 92.25 415 VAL A O 1
ATOM 3393 N N . GLU A 1 416 ? -14.773 -11.688 16.125 1 89.75 416 GLU A N 1
ATOM 3394 C CA . GLU A 1 416 ? -14.18 -11.992 14.836 1 89.75 416 GLU A CA 1
ATOM 3395 C C . GLU A 1 416 ? -13.266 -13.211 14.922 1 89.75 416 GLU A C 1
ATOM 3397 O O . GLU A 1 416 ? -13.234 -14.039 14.008 1 89.75 416 GLU A O 1
ATOM 3402 N N . MET A 1 417 ? -12.539 -13.266 15.977 1 88.31 417 MET A N 1
ATOM 3403 C CA . MET A 1 417 ? -11.688 -14.43 16.172 1 88.31 417 MET A CA 1
ATOM 3404 C C . MET A 1 417 ? -12.523 -15.703 16.297 1 88.31 417 MET A C 1
ATOM 3406 O O . MET A 1 417 ? -12.172 -16.734 15.734 1 88.31 417 MET A O 1
ATOM 3410 N N . LEU A 1 418 ? -13.602 -15.586 17.016 1 90.81 418 LEU A N 1
ATOM 3411 C CA . LEU A 1 418 ? -14.469 -16.734 17.219 1 90.81 418 LEU A CA 1
ATOM 3412 C C . LEU A 1 418 ? -15.156 -17.141 15.922 1 90.81 418 LEU A C 1
ATOM 3414 O O . LEU A 1 418 ? -15.297 -18.328 15.625 1 90.81 418 LEU A O 1
ATOM 3418 N N . LEU A 1 419 ? -15.562 -16.141 15.195 1 90.12 419 LEU A N 1
ATOM 3419 C CA . LEU A 1 419 ? -16.172 -16.438 13.906 1 90.12 419 LEU A CA 1
ATOM 3420 C C . LEU A 1 419 ? -15.18 -17.109 12.969 1 90.12 419 LEU A C 1
ATOM 3422 O O . LEU A 1 419 ? -15.539 -18.016 12.227 1 90.12 419 LEU A O 1
ATOM 3426 N N . LYS A 1 420 ? -13.977 -16.641 12.969 1 87.44 420 LYS A N 1
ATOM 3427 C CA . LYS A 1 420 ? -12.938 -17.234 12.133 1 87.44 420 LYS A CA 1
ATOM 3428 C C . LYS A 1 420 ? -12.742 -18.703 12.461 1 87.44 420 LYS A C 1
ATOM 3430 O O . LYS A 1 420 ? -12.555 -19.531 11.562 1 87.44 420 LYS A O 1
ATOM 3435 N N . GLU A 1 421 ? -12.883 -19.047 13.695 1 85.88 421 GLU A N 1
ATOM 3436 C CA . GLU A 1 421 ? -12.57 -20.406 14.156 1 85.88 421 GLU A CA 1
ATOM 3437 C C . GLU A 1 421 ? -13.773 -21.328 14.031 1 85.88 421 GLU A C 1
ATOM 3439 O O . GLU A 1 421 ? -13.625 -22.516 13.781 1 85.88 421 GLU A O 1
ATOM 3444 N N . HIS A 1 422 ? -15 -20.75 14.148 1 88.31 422 HIS A N 1
ATOM 3445 C CA . HIS A 1 422 ? -16.141 -21.641 14.336 1 88.31 422 HIS A CA 1
ATOM 3446 C C . HIS A 1 422 ? -17.203 -21.406 13.273 1 88.31 422 HIS A C 1
ATOM 3448 O O . HIS A 1 422 ? -18.328 -21.875 13.406 1 88.31 422 HIS A O 1
ATOM 3454 N N . GLN A 1 423 ? -17 -20.797 12.148 1 85.94 423 GLN A N 1
ATOM 3455 C CA . GLN A 1 423 ? -18.031 -20.422 11.188 1 85.94 423 GLN A CA 1
ATOM 3456 C C . GLN A 1 423 ? -18.562 -21.641 10.445 1 85.94 423 GLN A C 1
ATOM 3458 O O . GLN A 1 423 ? -19.688 -21.625 9.953 1 85.94 423 GLN A O 1
ATOM 3463 N N . ASN A 1 424 ? -17.844 -22.703 10.297 1 76.06 424 ASN A N 1
ATOM 3464 C CA . ASN A 1 424 ? -18.219 -23.781 9.398 1 76.06 424 ASN A CA 1
ATOM 3465 C C . ASN A 1 424 ? -18.891 -24.938 10.156 1 76.06 424 ASN A C 1
ATOM 3467 O O . ASN A 1 424 ? -18.875 -26.078 9.695 1 76.06 424 ASN A O 1
ATOM 3471 N N . LYS A 1 425 ? -19.562 -24.625 11.164 1 70.31 425 LYS A N 1
ATOM 3472 C CA . LYS A 1 425 ? -20.156 -25.719 11.914 1 70.31 425 LYS A CA 1
ATOM 3473 C C . LYS A 1 425 ? -21.609 -25.938 11.508 1 70.31 425 LYS A C 1
ATOM 3475 O O . LYS A 1 425 ? -22.344 -24.984 11.227 1 70.31 425 LYS A O 1
ATOM 3480 N N . ASN A 1 426 ? -21.922 -27.141 11.188 1 72.19 426 ASN A N 1
ATOM 3481 C CA . ASN A 1 426 ? -23.219 -27.547 10.625 1 72.19 426 ASN A CA 1
ATOM 3482 C C . ASN A 1 426 ? -24.234 -27.844 11.719 1 72.19 426 ASN A C 1
ATOM 3484 O O . ASN A 1 426 ? -25.359 -28.219 11.43 1 72.19 426 ASN A O 1
ATOM 3488 N N . ASP A 1 427 ? -23.875 -27.641 12.875 1 80.31 427 ASP A N 1
ATOM 3489 C CA . ASP A 1 427 ? -24.812 -27.859 13.977 1 80.31 427 ASP A CA 1
ATOM 3490 C C . ASP A 1 427 ? -25.703 -26.641 14.188 1 80.31 427 ASP A C 1
ATOM 3492 O O . ASP A 1 427 ? -25.219 -25.5 14.266 1 80.31 427 ASP A O 1
ATOM 3496 N N . SER A 1 428 ? -27.016 -26.891 14.195 1 82.06 428 SER A N 1
ATOM 3497 C CA . SER A 1 428 ? -28 -25.828 14.297 1 82.06 428 SER A CA 1
ATOM 3498 C C . SER A 1 428 ? -27.766 -24.969 15.531 1 82.06 428 SER A C 1
ATOM 3500 O O . SER A 1 428 ? -27.891 -23.734 15.477 1 82.06 428 SER A O 1
ATOM 3502 N N . SER A 1 429 ? -27.469 -25.609 16.594 1 82.06 429 SER A N 1
ATOM 3503 C CA . SER A 1 429 ? -27.234 -24.859 17.828 1 82.06 429 SER A CA 1
ATOM 3504 C C . SER A 1 429 ? -26 -23.984 17.703 1 82.06 429 SER A C 1
ATOM 3506 O O . SER A 1 429 ? -25.984 -22.844 18.203 1 82.06 429 SER A O 1
ATOM 3508 N N . LEU A 1 430 ? -25.094 -24.453 17.031 1 84.94 430 LEU A N 1
ATOM 3509 C CA . LEU A 1 430 ? -23.859 -23.703 16.828 1 84.94 430 LEU A CA 1
ATOM 3510 C C . LEU A 1 430 ? -24.062 -22.578 15.82 1 84.94 430 LEU A C 1
ATOM 3512 O O . LEU A 1 430 ? -23.5 -21.5 15.961 1 84.94 430 LEU A O 1
ATOM 3516 N N . MET A 1 431 ? -24.984 -22.828 14.961 1 87 431 MET A N 1
ATOM 3517 C CA . MET A 1 431 ? -25.297 -21.812 13.961 1 87 431 MET A CA 1
ATOM 3518 C C . MET A 1 431 ? -26.016 -20.625 14.586 1 87 431 MET A C 1
ATOM 3520 O O . MET A 1 431 ? -25.797 -19.484 14.188 1 87 431 MET A O 1
ATOM 3524 N N . ALA A 1 432 ? -26.797 -20.953 15.539 1 89.62 432 ALA A N 1
ATOM 3525 C CA . ALA A 1 432 ? -27.484 -19.875 16.234 1 89.62 432 ALA A CA 1
ATOM 3526 C C . ALA A 1 432 ? -26.5 -18.953 16.969 1 89.62 432 ALA A C 1
ATOM 3528 O O . ALA A 1 432 ? -26.688 -17.734 17 1 89.62 432 ALA A O 1
ATOM 3529 N N . ILE A 1 433 ? -25.5 -19.578 17.5 1 90.81 433 ILE A N 1
ATOM 3530 C CA . ILE A 1 433 ? -24.484 -18.828 18.219 1 90.81 433 ILE A CA 1
ATOM 3531 C C . ILE A 1 433 ? -23.672 -17.984 17.234 1 90.81 433 ILE A C 1
ATOM 3533 O O . ILE A 1 433 ? -23.422 -16.797 17.469 1 90.81 433 ILE A O 1
ATOM 3537 N N . THR A 1 434 ? -23.328 -18.547 16.125 1 90.31 434 THR A N 1
ATOM 3538 C CA . THR A 1 434 ? -22.547 -17.828 15.133 1 90.31 434 THR A CA 1
ATOM 3539 C C . THR A 1 434 ? -23.359 -16.688 14.531 1 90.31 434 THR A C 1
ATOM 3541 O O . THR A 1 434 ? -22.812 -15.625 14.211 1 90.31 434 THR A O 1
ATOM 3544 N N . ASP A 1 435 ? -24.594 -16.875 14.477 1 91.25 435 ASP A N 1
ATOM 3545 C CA . ASP A 1 435 ? -25.469 -15.805 13.977 1 91.25 435 ASP A CA 1
ATOM 3546 C C . ASP A 1 435 ? -25.531 -14.648 14.969 1 91.25 435 ASP A C 1
ATO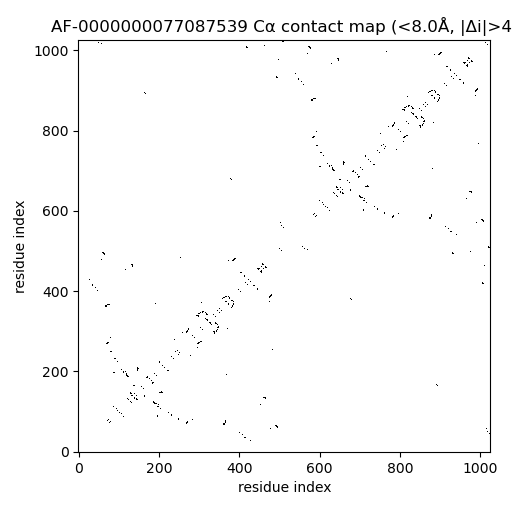M 3548 O O . ASP A 1 435 ? -25.562 -13.484 14.57 1 91.25 435 ASP A O 1
ATOM 3552 N N . LYS A 1 436 ? -25.609 -15.023 16.188 1 93.06 436 LYS A N 1
ATOM 3553 C CA . LYS A 1 436 ? -25.578 -13.992 17.219 1 93.06 436 LYS A CA 1
ATOM 3554 C C . LYS A 1 436 ? -24.266 -13.211 17.172 1 93.06 436 LYS A C 1
ATOM 3556 O O . LYS A 1 436 ? -24.25 -11.992 17.344 1 93.06 436 LYS A O 1
ATOM 3561 N N . TRP A 1 437 ? -23.172 -13.938 16.922 1 93.5 437 TRP A N 1
ATOM 3562 C CA . TRP A 1 437 ? -21.875 -13.289 16.828 1 93.5 437 TRP A CA 1
ATOM 3563 C C . TRP A 1 437 ? -21.797 -12.367 15.617 1 93.5 437 TRP A C 1
ATOM 3565 O O . TRP A 1 437 ? -21.188 -11.297 15.68 1 93.5 437 TRP A O 1
ATOM 3575 N N . ARG A 1 438 ? -22.406 -12.758 14.594 1 92.5 438 ARG A N 1
ATOM 3576 C CA . ARG A 1 438 ? -22.438 -11.922 13.398 1 92.5 438 ARG A CA 1
ATOM 3577 C C . ARG A 1 438 ? -23.203 -10.633 13.656 1 92.5 438 ARG A C 1
ATOM 3579 O O . ARG A 1 438 ? -22.797 -9.555 13.203 1 92.5 438 ARG A O 1
ATOM 3586 N N . LYS A 1 439 ? -24.25 -10.773 14.344 1 95 439 LYS A N 1
ATOM 3587 C CA . LYS A 1 439 ? -25.031 -9.602 14.703 1 95 439 LYS A CA 1
ATOM 3588 C C . LYS A 1 439 ? -24.25 -8.688 15.648 1 95 439 LYS A C 1
ATOM 3590 O O . LYS A 1 439 ? -24.266 -7.465 15.492 1 95 439 LYS A O 1
ATOM 3595 N N . GLU A 1 440 ? -23.625 -9.281 16.578 1 95.56 440 GLU A N 1
ATOM 3596 C CA . GLU A 1 440 ? -22.812 -8.516 17.516 1 95.56 440 GLU A CA 1
ATOM 3597 C C . GLU A 1 440 ? -21.672 -7.801 16.797 1 95.56 440 GLU A C 1
ATOM 3599 O O . GLU A 1 440 ? -21.359 -6.656 17.109 1 95.56 440 GLU A O 1
ATOM 3604 N N . ARG A 1 441 ? -21.062 -8.5 15.883 1 93.75 441 ARG A N 1
ATOM 3605 C CA . ARG A 1 441 ? -20 -7.898 15.078 1 93.75 441 ARG A CA 1
ATOM 3606 C C . ARG A 1 441 ? -20.5 -6.637 14.375 1 93.75 441 ARG A C 1
ATOM 3608 O O . ARG A 1 441 ? -19.828 -5.598 14.414 1 93.75 441 ARG A O 1
ATOM 3615 N N . ALA A 1 442 ? -21.656 -6.719 13.789 1 92.88 442 ALA A N 1
ATOM 3616 C CA . ALA A 1 442 ? -22.234 -5.582 13.078 1 92.88 442 ALA A CA 1
ATOM 3617 C C . ALA A 1 442 ? -22.531 -4.426 14.031 1 92.88 442 ALA A C 1
ATOM 3619 O O . ALA A 1 442 ? -22.297 -3.264 13.695 1 92.88 442 ALA A O 1
ATOM 3620 N N . GLU A 1 443 ? -22.984 -4.762 15.172 1 95.25 443 GLU A N 1
ATOM 3621 C CA . GLU A 1 443 ? -23.312 -3.75 16.172 1 95.25 443 GLU A CA 1
ATOM 3622 C C . GLU A 1 443 ? -22.047 -3.041 16.672 1 95.25 443 GLU A C 1
ATOM 3624 O O . GLU A 1 443 ? -22.047 -1.816 16.812 1 95.25 443 GLU A O 1
ATOM 3629 N N . LYS A 1 444 ? -21.062 -3.82 16.969 1 94.44 444 LYS A N 1
ATOM 3630 C CA . LYS A 1 444 ? -19.828 -3.24 17.453 1 94.44 444 LYS A CA 1
ATOM 3631 C C . LYS A 1 444 ? -19.156 -2.381 16.391 1 94.44 444 LYS A C 1
ATOM 3633 O O . LYS A 1 444 ? -18.609 -1.322 16.688 1 94.44 444 LYS A O 1
ATOM 3638 N N . ARG A 1 445 ? -19.219 -2.844 15.188 1 92.25 445 ARG A N 1
ATOM 3639 C CA . ARG A 1 445 ? -18.656 -2.068 14.078 1 92.25 445 ARG A CA 1
ATOM 3640 C C . ARG A 1 445 ? -19.375 -0.729 13.938 1 92.25 445 ARG A C 1
ATOM 3642 O O . ARG A 1 445 ? -18.734 0.307 13.75 1 92.25 445 ARG A O 1
ATOM 3649 N N . LYS A 1 446 ? -20.672 -0.765 14.016 1 92.69 446 LYS A N 1
ATOM 3650 C CA . LYS A 1 446 ? -21.453 0.465 13.938 1 92.69 446 LYS A CA 1
ATOM 3651 C C . LYS A 1 446 ? -21.125 1.398 15.102 1 92.69 446 LYS A C 1
ATOM 3653 O O . LYS A 1 446 ? -20.984 2.609 14.906 1 92.69 446 LYS A O 1
ATOM 3658 N N . PHE A 1 447 ? -21 0.855 16.219 1 94.31 447 PHE A N 1
ATOM 3659 C CA . PHE A 1 447 ? -20.688 1.658 17.391 1 94.31 447 PHE A CA 1
ATOM 3660 C C . PHE A 1 447 ? -19.344 2.361 17.219 1 94.31 447 PHE A C 1
ATOM 3662 O O . PHE A 1 447 ? -19.219 3.561 17.469 1 94.31 447 PHE A O 1
ATOM 3669 N N . LEU A 1 448 ? -18.344 1.593 16.844 1 92.69 448 LEU A N 1
ATOM 3670 C CA . LEU A 1 448 ? -17 2.141 16.703 1 92.69 448 LEU A CA 1
ATOM 3671 C C . LEU A 1 448 ? -16.969 3.229 15.633 1 92.69 448 LEU A C 1
ATOM 3673 O O . LEU A 1 448 ? -16.281 4.238 15.797 1 92.69 448 LEU A O 1
ATOM 3677 N N . LYS A 1 449 ? -17.672 3.025 14.562 1 92.56 449 LYS A N 1
ATOM 3678 C CA . LYS A 1 449 ? -17.766 4.055 13.531 1 92.56 449 LYS A CA 1
ATOM 3679 C C . LYS A 1 449 ? -18.406 5.324 14.094 1 92.56 449 LYS A C 1
ATOM 3681 O O . LYS A 1 449 ? -17.844 6.414 13.953 1 92.56 449 LYS A O 1
ATOM 3686 N N . ASP A 1 450 ? -19.531 5.152 14.812 1 92.94 450 ASP A N 1
ATOM 3687 C CA . ASP A 1 450 ? -20.297 6.289 15.32 1 92.94 450 ASP A CA 1
ATOM 3688 C C . ASP A 1 450 ? -19.516 7.031 16.406 1 92.94 450 ASP A C 1
ATOM 3690 O O . ASP A 1 450 ? -19.656 8.25 16.547 1 92.94 450 ASP A O 1
ATOM 3694 N N . TYR A 1 451 ? -18.734 6.242 17.109 1 92.06 451 TYR A N 1
ATOM 3695 C CA . TYR A 1 451 ? -17.953 6.836 18.188 1 92.06 451 TYR A CA 1
ATOM 3696 C C . TYR A 1 451 ? -16.953 7.844 17.625 1 92.06 451 TYR A C 1
ATOM 3698 O O . TYR A 1 451 ? -16.656 8.852 18.281 1 92.06 451 TYR A O 1
ATOM 3706 N N . SER A 1 452 ? -16.422 7.613 16.453 1 91.12 452 SER A N 1
ATOM 3707 C CA . SER A 1 452 ? -15.477 8.523 15.82 1 91.12 452 SER A CA 1
ATOM 3708 C C . SER A 1 452 ? -16.203 9.672 15.117 1 91.12 452 SER A C 1
ATOM 3710 O O . SER A 1 452 ? -15.852 10.836 15.305 1 91.12 452 SER A O 1
ATOM 3712 N N . ASN A 1 453 ? -17.047 9.391 14.328 1 92.12 453 ASN A N 1
ATOM 3713 C CA . ASN A 1 453 ? -17.938 10.305 13.609 1 92.12 453 ASN A CA 1
ATOM 3714 C C . ASN A 1 453 ? -19.234 9.617 13.188 1 92.12 453 ASN A C 1
ATOM 3716 O O . ASN A 1 453 ? -19.203 8.562 12.547 1 92.12 453 ASN A O 1
ATOM 3720 N N . ILE A 1 454 ? -20.297 10.172 13.438 1 92.19 454 ILE A N 1
ATOM 3721 C CA . ILE A 1 454 ? -21.594 9.539 13.281 1 92.19 454 ILE A CA 1
ATOM 3722 C C . ILE A 1 454 ? -21.875 9.266 11.805 1 92.19 454 ILE A C 1
ATOM 3724 O O . ILE A 1 454 ? -22.5 8.266 11.461 1 92.19 454 ILE A O 1
ATOM 3728 N N . LYS A 1 455 ? -21.359 10.094 10.953 1 93.31 455 LYS A N 1
ATOM 3729 C CA . LYS A 1 455 ? -21.656 9.945 9.531 1 93.31 455 LYS A CA 1
ATOM 3730 C C . LYS A 1 455 ? -20.594 9.125 8.82 1 93.31 455 LYS A C 1
ATOM 3732 O O . LYS A 1 455 ? -20.906 8.219 8.047 1 93.31 455 LYS A O 1
ATOM 3737 N N . PHE A 1 456 ? -19.281 9.398 9.148 1 95.19 456 PHE A N 1
ATOM 3738 C CA . PHE A 1 456 ? -18.25 8.867 8.266 1 95.19 456 PHE A CA 1
ATOM 3739 C C . PHE A 1 456 ? -17.25 8.023 9.055 1 95.19 456 PHE A C 1
ATOM 3741 O O . PHE A 1 456 ? -16.438 7.305 8.469 1 95.19 456 PHE A O 1
ATOM 3748 N N . GLY A 1 457 ? -17.312 8.07 10.375 1 94.12 457 GLY A N 1
ATOM 3749 C CA . GLY A 1 457 ? -16.375 7.305 11.18 1 94.12 457 GLY A CA 1
ATOM 3750 C C . GLY A 1 457 ? -14.984 7.918 11.242 1 94.12 457 GLY A C 1
ATOM 3751 O O . GLY A 1 457 ? -14.836 9.133 11.094 1 94.12 457 GLY A O 1
ATOM 3752 N N . SER A 1 458 ? -13.984 7.129 11.516 1 94.62 458 SER A N 1
ATOM 3753 C CA . SER A 1 458 ? -12.602 7.559 11.688 1 94.62 458 SER A CA 1
ATOM 3754 C C . SER A 1 458 ? -11.992 7.992 10.359 1 94.62 458 SER A C 1
ATOM 3756 O O . SER A 1 458 ? -12.273 7.406 9.312 1 94.62 458 SER A O 1
ATOM 3758 N N . ILE A 1 459 ? -11.109 8.969 10.438 1 94.94 459 ILE A N 1
ATOM 3759 C CA . ILE A 1 459 ? -10.352 9.414 9.281 1 94.94 459 ILE A CA 1
ATOM 3760 C C . ILE A 1 459 ? -9.398 8.305 8.828 1 94.94 459 ILE A C 1
ATOM 3762 O O . ILE A 1 459 ? -9.062 8.211 7.645 1 94.94 459 ILE A O 1
ATOM 3766 N N . PHE A 1 460 ? -9.086 7.41 9.734 1 95.62 460 PHE A N 1
ATOM 3767 C CA . PHE A 1 460 ? -7.965 6.516 9.477 1 95.62 460 PHE A CA 1
ATOM 3768 C C . PHE A 1 460 ? -8.453 5.09 9.258 1 95.62 460 PHE A C 1
ATOM 3770 O O . PHE A 1 460 ? -7.727 4.258 8.703 1 95.62 460 PHE A O 1
ATOM 3777 N N . ARG A 1 461 ? -9.656 4.824 9.68 1 91.5 461 ARG A N 1
ATOM 3778 C CA . ARG A 1 461 ? -10.094 3.43 9.641 1 91.5 461 ARG A CA 1
ATOM 3779 C C . ARG A 1 461 ? -11.523 3.316 9.117 1 91.5 461 ARG A C 1
ATOM 3781 O O . ARG A 1 461 ? -12.352 4.184 9.375 1 91.5 461 ARG A O 1
ATOM 3788 N N . THR A 1 462 ? -11.672 2.277 8.422 1 82.69 462 THR A N 1
ATOM 3789 C CA . THR A 1 462 ? -13.008 1.782 8.117 1 82.69 462 THR A CA 1
ATOM 3790 C C . THR A 1 462 ? -13.328 0.546 8.953 1 82.69 462 THR A C 1
ATOM 3792 O O . THR A 1 462 ? -12.672 0.278 9.953 1 82.69 462 THR A O 1
ATOM 3795 N N . GLU A 1 463 ? -14.406 -0.095 8.68 1 73.75 463 GLU A N 1
ATOM 3796 C CA . GLU A 1 463 ? -14.82 -1.266 9.445 1 73.75 463 GLU A CA 1
ATOM 3797 C C . GLU A 1 463 ? -13.758 -2.355 9.414 1 73.75 463 GLU A C 1
ATOM 3799 O O . GLU A 1 463 ? -13.43 -2.941 10.453 1 73.75 463 GLU A O 1
ATOM 3804 N N . LYS A 1 464 ? -13.211 -2.49 8.312 1 70.94 464 LYS A N 1
ATOM 3805 C CA . LYS A 1 464 ? -12.383 -3.682 8.148 1 70.94 464 LYS A CA 1
ATOM 3806 C C . LYS A 1 464 ? -10.953 -3.311 7.77 1 70.94 464 LYS A C 1
ATOM 3808 O O . LYS A 1 464 ? -10.039 -4.137 7.863 1 70.94 464 LYS A O 1
ATOM 3813 N N . ALA A 1 465 ? -10.781 -2.1 7.348 1 84.25 465 ALA A N 1
ATOM 3814 C CA . ALA A 1 465 ? -9.516 -1.778 6.691 1 84.25 465 ALA A CA 1
ATOM 3815 C C . ALA A 1 465 ? -9.133 -0.319 6.922 1 84.25 465 ALA A C 1
ATOM 3817 O O . ALA A 1 465 ? -9.969 0.487 7.344 1 84.25 465 ALA A O 1
ATOM 3818 N N . PRO A 1 466 ? -7.836 -0.042 6.754 1 91.5 466 PRO A N 1
ATOM 3819 C CA . PRO A 1 466 ? -7.469 1.377 6.73 1 91.5 466 PRO A CA 1
ATOM 3820 C C . PRO A 1 466 ? -8.156 2.148 5.609 1 91.5 466 PRO A C 1
ATOM 3822 O O . PRO A 1 466 ? -8.602 1.549 4.625 1 91.5 466 PRO A O 1
ATOM 3825 N N . THR A 1 467 ? -8.305 3.4 5.801 1 95.25 467 THR A N 1
ATOM 3826 C CA . THR A 1 467 ? -8.93 4.234 4.781 1 95.25 467 THR A CA 1
ATOM 3827 C C . THR A 1 467 ? -7.949 4.516 3.643 1 95.25 467 THR A C 1
ATOM 3829 O O . THR A 1 467 ? -6.754 4.242 3.766 1 95.25 467 THR A O 1
ATOM 3832 N N . TYR A 1 468 ? -8.508 5.02 2.502 1 93.25 468 TYR A N 1
ATOM 3833 C CA . TYR A 1 468 ? -7.672 5.48 1.399 1 93.25 468 TYR A CA 1
ATOM 3834 C C . TYR A 1 468 ? -6.738 6.598 1.854 1 93.25 468 TYR A C 1
ATOM 3836 O O . TYR A 1 468 ? -5.598 6.688 1.394 1 93.25 468 TYR A O 1
ATOM 3844 N N . PHE A 1 469 ? -7.18 7.426 2.781 1 94.94 469 PHE A N 1
ATOM 3845 C CA . PHE A 1 469 ? -6.359 8.469 3.389 1 94.94 469 PHE A CA 1
ATOM 3846 C C . PHE A 1 469 ? -5.152 7.863 4.09 1 94.94 469 PHE A C 1
ATOM 3848 O O . PHE A 1 469 ? -4.023 8.328 3.908 1 94.94 469 PHE A O 1
ATOM 3855 N N . SER A 1 470 ? -5.41 6.855 4.898 1 95.19 470 SER A N 1
ATOM 3856 C CA . SER A 1 470 ? -4.336 6.184 5.625 1 95.19 470 SER A CA 1
ATOM 3857 C C . SER A 1 470 ? -3.326 5.562 4.668 1 95.19 470 SER A C 1
ATOM 3859 O O . SER A 1 470 ? -2.127 5.535 4.953 1 95.19 470 SER A O 1
ATOM 3861 N N . ARG A 1 471 ? -3.834 5.031 3.633 1 91.5 471 ARG A N 1
ATOM 3862 C CA . ARG A 1 471 ? -2.943 4.445 2.635 1 91.5 471 ARG A CA 1
ATOM 3863 C C . ARG A 1 471 ? -2.01 5.5 2.049 1 91.5 471 ARG A C 1
ATOM 3865 O O . ARG A 1 471 ? -0.811 5.258 1.895 1 91.5 471 ARG A O 1
ATOM 3872 N N . ARG A 1 472 ? -2.504 6.621 1.705 1 92.62 472 ARG A N 1
ATOM 3873 C CA . ARG A 1 472 ? -1.687 7.707 1.171 1 92.62 472 ARG A CA 1
ATOM 3874 C C . ARG A 1 472 ? -0.702 8.219 2.217 1 92.62 472 ARG A C 1
ATOM 3876 O O . ARG A 1 472 ? 0.449 8.523 1.897 1 92.62 472 ARG A O 1
ATOM 3883 N N . LEU A 1 473 ? -1.203 8.312 3.395 1 94.75 473 LEU A N 1
ATOM 3884 C CA . LEU A 1 473 ? -0.347 8.75 4.492 1 94.75 473 LEU A CA 1
ATOM 3885 C C . LEU A 1 473 ? 0.855 7.82 4.645 1 94.75 473 LEU A C 1
ATOM 3887 O O . LEU A 1 473 ? 1.99 8.289 4.773 1 94.75 473 LEU A O 1
ATOM 3891 N N . ALA A 1 474 ? 0.597 6.57 4.617 1 91.25 474 ALA A N 1
ATOM 3892 C CA . ALA A 1 474 ? 1.657 5.578 4.777 1 91.25 474 ALA A CA 1
ATOM 3893 C C . ALA A 1 474 ? 2.629 5.617 3.602 1 91.25 474 ALA A C 1
ATOM 3895 O O . ALA A 1 474 ? 3.816 5.328 3.758 1 91.25 474 ALA A O 1
ATOM 3896 N N . ARG A 1 475 ? 2.135 6.02 2.512 1 89.06 475 ARG A N 1
ATOM 3897 C CA . ARG A 1 475 ? 2.947 6.031 1.301 1 89.06 475 ARG A CA 1
ATOM 3898 C C . ARG A 1 475 ? 3.82 7.281 1.238 1 89.06 475 ARG A C 1
ATOM 3900 O O . ARG A 1 475 ? 4.965 7.227 0.782 1 89.06 475 ARG A O 1
ATOM 3907 N N . PHE A 1 476 ? 3.291 8.367 1.764 1 93.19 476 PHE A N 1
ATOM 3908 C CA . PHE A 1 476 ? 3.943 9.648 1.493 1 93.19 476 PHE A CA 1
ATOM 3909 C C . PHE A 1 476 ? 4.691 10.141 2.723 1 93.19 476 PHE A C 1
ATOM 3911 O O . PHE A 1 476 ? 5.594 10.977 2.613 1 93.19 476 PHE A O 1
ATOM 3918 N N . ALA A 1 477 ? 4.328 9.633 3.846 1 96 477 ALA A N 1
ATOM 3919 C CA . ALA A 1 477 ? 4.895 10.195 5.066 1 96 477 ALA A CA 1
ATOM 3920 C C . ALA A 1 477 ? 5.699 9.148 5.832 1 96 477 ALA A C 1
ATOM 3922 O O . ALA A 1 477 ? 5.191 8.07 6.148 1 96 477 ALA A O 1
ATOM 3923 N N . ASN A 1 478 ? 6.934 9.531 6.168 1 95.12 478 ASN A N 1
ATOM 3924 C CA . ASN A 1 478 ? 7.723 8.695 7.07 1 95.12 478 ASN A CA 1
ATOM 3925 C C . ASN A 1 478 ? 7.234 8.805 8.508 1 95.12 478 ASN A C 1
ATOM 3927 O O . ASN A 1 478 ? 7.125 7.805 9.219 1 95.12 478 ASN A O 1
ATOM 3931 N N . LEU A 1 479 ? 6.953 10.047 8.852 1 97.38 479 LEU A N 1
ATOM 3932 C CA . LEU A 1 479 ? 6.457 10.375 10.188 1 97.38 479 LEU A CA 1
ATOM 3933 C C . LEU A 1 479 ? 5.125 11.117 10.102 1 97.38 479 LEU A C 1
ATOM 3935 O O . LEU A 1 479 ? 4.828 11.75 9.086 1 97.38 479 LEU A O 1
ATOM 3939 N N . TYR A 1 480 ? 4.34 11.008 11.094 1 97.88 480 TYR A N 1
ATOM 3940 C CA . TYR A 1 480 ? 3.18 11.883 11.211 1 97.88 480 TYR A CA 1
ATOM 3941 C C . TYR A 1 480 ? 2.832 12.125 12.672 1 97.88 480 TYR A C 1
ATOM 3943 O O . TYR A 1 480 ? 3.125 11.297 13.539 1 97.88 480 TYR A O 1
ATOM 3951 N N . THR A 1 481 ? 2.318 13.211 12.969 1 98.12 481 THR A N 1
ATOM 3952 C CA . THR A 1 481 ? 2.006 13.672 14.32 1 98.12 481 THR A CA 1
ATOM 3953 C C . THR A 1 481 ? 0.922 14.742 14.289 1 98.12 481 THR A C 1
ATOM 3955 O O . THR A 1 481 ? 0.568 15.242 13.219 1 98.12 481 THR A O 1
ATOM 3958 N N . SER A 1 482 ? 0.315 14.992 15.422 1 96.5 482 SER A N 1
ATOM 3959 C CA . SER A 1 482 ? -0.776 15.961 15.5 1 96.5 482 SER A CA 1
ATOM 3960 C C . SER A 1 482 ? -0.25 17.391 15.461 1 96.5 482 SER A C 1
ATOM 3962 O O . SER A 1 482 ? -0.949 18.297 15.008 1 96.5 482 SER A O 1
ATOM 3964 N N . SER A 1 483 ? 0.969 17.547 15.938 1 95.81 483 SER A N 1
ATOM 3965 C CA . SER A 1 483 ? 1.535 18.891 16.031 1 95.81 483 SER A CA 1
ATOM 3966 C C . SER A 1 483 ? 3.057 18.859 15.93 1 95.81 483 SER A C 1
ATOM 3968 O O . SER A 1 483 ? 3.693 17.906 16.375 1 95.81 483 SER A O 1
ATOM 3970 N N . LEU A 1 484 ? 3.547 19.953 15.367 1 96.44 484 LEU A N 1
ATOM 3971 C CA . LEU A 1 484 ? 4.996 20.094 15.25 1 96.44 484 LEU A CA 1
ATOM 3972 C C . LEU A 1 484 ? 5.656 20.109 16.625 1 96.44 484 LEU A C 1
ATOM 3974 O O . LEU A 1 484 ? 6.797 19.672 16.766 1 96.44 484 LEU A O 1
ATOM 3978 N N . ASP A 1 485 ? 4.938 20.516 17.594 1 94.19 485 ASP A N 1
ATOM 3979 C CA . ASP A 1 485 ? 5.406 20.625 18.969 1 94.19 485 ASP A CA 1
ATOM 3980 C C . ASP A 1 485 ? 5.867 19.266 19.5 1 94.19 485 ASP A C 1
ATOM 3982 O O . ASP A 1 485 ? 6.754 19.188 20.359 1 94.19 485 ASP A O 1
ATOM 3986 N N . ASN A 1 486 ? 5.324 18.25 19.047 1 96.06 486 ASN A N 1
ATOM 3987 C CA . ASN A 1 486 ? 5.602 16.906 19.547 1 96.06 486 ASN A CA 1
ATOM 3988 C C . ASN A 1 486 ? 7.031 16.484 19.219 1 96.06 486 ASN A C 1
ATOM 3990 O O . ASN A 1 486 ? 7.578 15.602 19.891 1 96.06 486 ASN A O 1
ATOM 3994 N N . LEU A 1 487 ? 7.645 17.094 18.281 1 95.31 487 LEU A N 1
ATOM 3995 C CA . LEU A 1 487 ? 9.016 16.766 17.922 1 95.31 487 LEU A CA 1
ATOM 3996 C C . LEU A 1 487 ? 9.992 17.219 19 1 95.31 487 LEU A C 1
ATOM 3998 O O . LEU A 1 487 ? 11.125 16.719 19.062 1 95.31 487 LEU A O 1
ATOM 4002 N N . MET A 1 488 ? 9.562 18.156 19.844 1 93.88 488 MET A N 1
ATOM 4003 C CA . MET A 1 488 ? 10.406 18.688 20.906 1 93.88 488 MET A CA 1
ATOM 4004 C C . MET A 1 488 ? 10.68 17.609 21.969 1 93.88 488 MET A C 1
ATOM 4006 O O . MET A 1 488 ? 11.656 17.703 22.719 1 93.88 488 MET A O 1
ATOM 4010 N N . ASP A 1 489 ? 9.859 16.625 21.953 1 92.31 489 ASP A N 1
ATOM 4011 C CA . ASP A 1 489 ? 9.984 15.578 22.969 1 92.31 489 ASP A CA 1
ATOM 4012 C C . ASP A 1 489 ? 11.078 14.57 22.594 1 92.31 489 ASP A C 1
ATOM 4014 O O . ASP A 1 489 ? 11.414 13.688 23.375 1 92.31 489 ASP A O 1
ATOM 4018 N N . PHE A 1 490 ? 11.703 14.812 21.469 1 93 490 PHE A N 1
ATOM 4019 C CA . PHE A 1 490 ? 12.711 13.875 21 1 93 490 PHE A CA 1
ATOM 4020 C C . PHE A 1 490 ? 14.047 14.57 20.781 1 93 490 PHE A C 1
ATOM 4022 O O . PHE A 1 490 ? 14.094 15.727 20.359 1 93 490 PHE A O 1
ATOM 4029 N N . SER A 1 491 ? 15.094 13.812 21.109 1 92.5 491 SER A N 1
ATOM 4030 C CA . SER A 1 491 ? 16.422 14.328 20.812 1 92.5 491 SER A CA 1
ATOM 4031 C C . SER A 1 491 ? 16.703 14.312 19.312 1 92.5 491 SER A C 1
ATOM 4033 O O . SER A 1 491 ? 16.062 13.562 18.562 1 92.5 491 SER A O 1
ATOM 4035 N N . LEU A 1 492 ? 17.672 15.094 18.859 1 94.12 492 LEU A N 1
ATOM 4036 C CA . LEU A 1 492 ? 18.031 15.156 17.438 1 94.12 492 LEU A CA 1
ATOM 4037 C C . LEU A 1 492 ? 18.812 13.922 17.016 1 94.12 492 LEU A C 1
ATOM 4039 O O . LEU A 1 492 ? 19.156 13.766 15.844 1 94.12 492 LEU A O 1
ATOM 4043 N N . GLU A 1 493 ? 19 12.961 17.922 1 91.62 493 GLU A N 1
ATOM 4044 C CA . GLU A 1 493 ? 19.688 11.695 17.641 1 91.62 493 GLU A CA 1
ATOM 4045 C C . GLU A 1 493 ? 18.703 10.523 17.672 1 91.62 493 GLU A C 1
ATOM 4047 O O . GLU A 1 493 ? 19.078 9.383 17.406 1 91.62 493 GLU A O 1
ATOM 4052 N N . HIS A 1 494 ? 17.5 10.898 17.922 1 93.94 494 HIS A N 1
ATOM 4053 C CA . HIS A 1 494 ? 16.484 9.859 18.109 1 93.94 494 HIS A CA 1
ATOM 4054 C C . HIS A 1 494 ? 16.234 9.102 16.797 1 93.94 494 HIS A C 1
ATOM 4056 O O . HIS A 1 494 ? 16.203 9.703 15.727 1 93.94 494 HIS A O 1
ATOM 4062 N N . ARG A 1 495 ? 16.078 7.793 16.969 1 92.94 495 ARG A N 1
ATOM 4063 C CA . ARG A 1 495 ? 15.703 6.934 15.844 1 92.94 495 ARG A CA 1
ATOM 4064 C C . ARG A 1 495 ? 14.289 6.398 16.016 1 92.94 495 ARG A C 1
ATOM 4066 O O . ARG A 1 495 ? 13.953 5.828 17.062 1 92.94 495 ARG A O 1
ATOM 4073 N N . PHE A 1 496 ? 13.484 6.648 15.023 1 93.62 496 PHE A N 1
ATOM 4074 C CA . PHE A 1 496 ? 12.133 6.105 15.016 1 93.62 496 PHE A CA 1
ATOM 4075 C C . PHE A 1 496 ? 12.109 4.707 14.414 1 93.62 496 PHE A C 1
ATOM 4077 O O . PHE A 1 496 ? 12.578 4.504 13.289 1 93.62 496 PHE A O 1
ATOM 4084 N N . TYR A 1 497 ? 11.625 3.799 15.219 1 88.62 497 TYR A N 1
ATOM 4085 C CA . TYR A 1 497 ? 11.5 2.42 14.766 1 88.62 497 TYR A CA 1
ATOM 4086 C C . TYR A 1 497 ? 10.055 2.08 14.438 1 88.62 497 TYR A C 1
ATOM 4088 O O . TYR A 1 497 ? 9.172 2.188 15.297 1 88.62 497 TYR A O 1
ATOM 4096 N N . PRO A 1 498 ? 9.836 1.709 13.203 1 87.5 498 PRO A N 1
ATOM 4097 C CA . PRO A 1 498 ? 8.461 1.306 12.883 1 87.5 498 PRO A CA 1
ATOM 4098 C C . PRO A 1 498 ? 8.07 -0.01 13.547 1 87.5 498 PRO A C 1
ATOM 4100 O O . PRO A 1 498 ? 8.93 -0.835 13.859 1 87.5 498 PRO A O 1
ATOM 4103 N N . ARG A 1 499 ? 6.797 -0.131 13.711 1 81.06 499 ARG A N 1
ATOM 4104 C CA . ARG A 1 499 ? 6.281 -1.396 14.227 1 81.06 499 ARG A CA 1
ATOM 4105 C C . ARG A 1 499 ? 6.301 -2.473 13.148 1 81.06 499 ARG A C 1
ATOM 4107 O O . ARG A 1 499 ? 5.977 -2.205 11.992 1 81.06 499 ARG A O 1
ATOM 4114 N N . ARG A 1 500 ? 6.785 -3.627 13.531 1 80.31 500 ARG A N 1
ATOM 4115 C CA . ARG A 1 500 ? 6.77 -4.742 12.594 1 80.31 500 ARG A CA 1
ATOM 4116 C C . ARG A 1 500 ? 5.367 -5.324 12.453 1 80.31 500 ARG A C 1
ATOM 4118 O O . ARG A 1 500 ? 4.781 -5.785 13.43 1 80.31 500 ARG A O 1
ATOM 4125 N N . ALA A 1 501 ? 4.773 -5.188 11.352 1 77.06 501 ALA A N 1
ATOM 4126 C CA . ALA A 1 501 ? 3.471 -5.797 11.102 1 77.06 501 ALA A CA 1
ATOM 4127 C C . ALA A 1 501 ? 3.619 -7.191 10.508 1 77.06 501 ALA A C 1
ATOM 4129 O O . ALA A 1 501 ? 4.375 -7.391 9.555 1 77.06 501 ALA A O 1
ATOM 4130 N N . SER A 1 502 ? 2.945 -8.094 11.117 1 83.31 502 SER A N 1
ATOM 4131 C CA . SER A 1 502 ? 2.975 -9.453 10.586 1 83.31 502 SER A CA 1
ATOM 4132 C C . SER A 1 502 ? 2.193 -9.555 9.281 1 83.31 502 SER A C 1
ATOM 4134 O O . SER A 1 502 ? 1.106 -8.992 9.156 1 83.31 502 SER A O 1
ATOM 4136 N N . LEU A 1 503 ? 2.812 -10.234 8.383 1 89.19 503 LEU A N 1
ATOM 4137 C CA . LEU A 1 503 ? 2.076 -10.594 7.176 1 89.19 503 LEU A CA 1
ATOM 4138 C C . LEU A 1 503 ? 1.057 -11.695 7.465 1 89.19 503 LEU A C 1
ATOM 4140 O O . LEU A 1 503 ? 1.182 -12.414 8.461 1 89.19 503 LEU A O 1
ATOM 4144 N N . PRO A 1 504 ? 0.036 -11.836 6.637 1 89 504 PRO A N 1
ATOM 4145 C CA . PRO A 1 504 ? -1.022 -12.805 6.922 1 89 504 PRO A CA 1
ATOM 4146 C C . PRO A 1 504 ? -0.485 -14.219 7.137 1 89 504 PRO A C 1
ATOM 4148 O O . PRO A 1 504 ? -1.039 -14.977 7.934 1 89 504 PRO A O 1
ATOM 4151 N N . HIS A 1 505 ? 0.608 -14.555 6.469 1 92.31 505 HIS A N 1
ATOM 4152 C CA . HIS A 1 505 ? 1.091 -15.922 6.57 1 92.31 505 HIS A CA 1
ATOM 4153 C C . HIS A 1 505 ? 2.133 -16.062 7.676 1 92.31 505 HIS A C 1
ATOM 4155 O O . HIS A 1 505 ? 2.732 -17.125 7.844 1 92.31 505 HIS A O 1
ATOM 4161 N N . GLU A 1 506 ? 2.395 -15.008 8.383 1 87.5 506 GLU A N 1
ATOM 4162 C CA . GLU A 1 506 ? 3.312 -15.047 9.516 1 87.5 506 GLU A CA 1
ATOM 4163 C C . GLU A 1 506 ? 2.561 -15.242 10.828 1 87.5 506 GLU A C 1
ATOM 4165 O O . GLU A 1 506 ? 1.39 -14.875 10.945 1 87.5 506 GLU A O 1
ATOM 4170 N N . PRO A 1 507 ? 3.277 -15.906 11.758 1 78.19 507 PRO A N 1
ATOM 4171 C CA . PRO A 1 507 ? 2.609 -16.031 13.055 1 78.19 507 PRO A CA 1
ATOM 4172 C C . PRO A 1 507 ? 2.277 -14.688 13.688 1 78.19 507 PRO A C 1
ATOM 4174 O O . PRO A 1 507 ? 3.055 -13.734 13.562 1 78.19 507 PRO A O 1
ATOM 4177 N N . ASP A 1 508 ? 1.012 -14.664 14.062 1 66.44 508 ASP A N 1
ATOM 4178 C CA . ASP A 1 508 ? 0.564 -13.422 14.688 1 66.44 508 ASP A CA 1
ATOM 4179 C C . ASP A 1 508 ? 1.228 -13.219 16.047 1 66.44 508 ASP A C 1
ATOM 4181 O O . ASP A 1 508 ? 1.145 -14.086 16.922 1 66.44 508 ASP A O 1
ATOM 4185 N N . VAL A 1 509 ? 2.225 -12.555 16.172 1 57.56 509 VAL A N 1
ATOM 4186 C CA . VAL A 1 509 ? 2.832 -12.305 17.469 1 57.56 509 VAL A CA 1
ATOM 4187 C C . VAL A 1 509 ? 1.875 -11.492 18.344 1 57.56 509 VAL A C 1
ATOM 4189 O O . VAL A 1 509 ? 2.1 -11.336 19.547 1 57.56 509 VAL A O 1
ATOM 4192 N N . ASN A 1 510 ? 0.967 -10.828 17.781 1 50.06 510 ASN A N 1
ATOM 4193 C CA . ASN A 1 510 ? 0.146 -9.898 18.547 1 50.06 510 ASN A CA 1
ATOM 4194 C C . ASN A 1 510 ? -0.841 -10.633 19.453 1 50.06 510 ASN A C 1
ATOM 4196 O O . ASN A 1 510 ? -1.161 -10.156 20.531 1 50.06 510 ASN A O 1
ATOM 4200 N N . PHE A 1 511 ? -1.677 -11.727 18.938 1 43.41 511 PHE A N 1
ATOM 4201 C CA . PHE A 1 511 ? -2.918 -12.047 19.625 1 43.41 511 PHE A CA 1
ATOM 4202 C C . PHE A 1 511 ? -2.732 -13.258 20.531 1 43.41 511 PHE A C 1
ATOM 4204 O O . PHE A 1 511 ? -3.701 -13.773 21.094 1 43.41 511 PHE A O 1
ATOM 4211 N N . ASP A 1 512 ? -1.722 -13.898 20.828 1 35.91 512 ASP A N 1
ATOM 4212 C CA . ASP A 1 512 ? -2.047 -15.055 21.656 1 35.91 512 ASP A CA 1
ATOM 4213 C C . ASP A 1 512 ? -2.68 -14.617 22.969 1 35.91 512 ASP A C 1
ATOM 4215 O O . ASP A 1 512 ? -2.047 -13.922 23.766 1 35.91 512 ASP A O 1
ATOM 4219 N N . VAL A 1 513 ? -3.928 -14.289 23.078 1 29.25 513 VAL A N 1
ATOM 4220 C CA . VAL A 1 513 ? -4.574 -14.414 24.375 1 29.25 513 VAL A CA 1
ATOM 4221 C C . VAL A 1 513 ? -4.43 -15.844 24.891 1 29.25 513 VAL A C 1
ATOM 4223 O O . VAL A 1 513 ? -4.645 -16.797 24.156 1 29.25 513 VAL A O 1
ATOM 4226 N N . MET B 1 1 ? -34.062 52.094 44.75 1 20.72 1 MET B N 1
ATOM 4227 C CA . MET B 1 1 ? -32.969 51.625 45.594 1 20.72 1 MET B CA 1
ATOM 4228 C C . MET B 1 1 ? -32 50.75 44.812 1 20.72 1 MET B C 1
ATOM 4230 O O . MET B 1 1 ? -32.406 49.844 44.125 1 20.72 1 MET B O 1
ATOM 4234 N N . LEU B 1 2 ? -30.609 51.188 44.562 1 21.3 2 LEU B N 1
ATOM 4235 C CA . LEU B 1 2 ? -29.344 51.188 43.844 1 21.3 2 LEU B CA 1
ATOM 4236 C C . LEU B 1 2 ? -28.531 49.938 44.156 1 21.3 2 LEU B C 1
ATOM 4238 O O . LEU B 1 2 ? -27.844 49.875 45.188 1 21.3 2 LEU B O 1
ATOM 4242 N N . SER B 1 3 ? -29.125 48.812 44.469 1 23.55 3 SER B N 1
ATOM 4243 C CA . SER B 1 3 ? -28.328 47.781 45.125 1 23.55 3 SER B CA 1
ATOM 4244 C C . SER B 1 3 ? -27.109 47.406 44.281 1 23.55 3 SER B C 1
ATOM 4246 O O . SER B 1 3 ? -27.188 47.375 43.062 1 23.55 3 SER B O 1
ATOM 4248 N N . PHE B 1 4 ? -25.875 47.469 44.781 1 22.95 4 PHE B N 1
ATOM 4249 C CA . PHE B 1 4 ? -24.422 47.375 44.656 1 22.95 4 PHE B CA 1
ATOM 4250 C C . PHE B 1 4 ? -24.016 46.031 44.062 1 22.95 4 PHE B C 1
ATOM 4252 O O . PHE B 1 4 ? -24.391 44.969 44.562 1 22.95 4 PHE B O 1
ATOM 4259 N N . ARG B 1 5 ? -23.516 45.875 42.688 1 21.28 5 ARG B N 1
ATOM 4260 C CA . ARG B 1 5 ? -23.078 45.094 41.5 1 21.28 5 ARG B CA 1
ATOM 4261 C C . ARG B 1 5 ? -21.75 44.406 41.781 1 21.28 5 ARG B C 1
ATOM 4263 O O . ARG B 1 5 ? -20.688 44.969 41.469 1 21.28 5 ARG B O 1
ATOM 4270 N N . ILE B 1 6 ? -21.453 43.844 43 1 22.08 6 ILE B N 1
ATOM 4271 C CA . ILE B 1 6 ? -20.062 43.531 43.312 1 22.08 6 ILE B CA 1
ATOM 4272 C C . ILE B 1 6 ? -19.547 42.438 42.406 1 22.08 6 ILE B C 1
ATOM 4274 O O . ILE B 1 6 ? -20.094 41.344 42.375 1 22.08 6 ILE B O 1
ATOM 4278 N N . ILE B 1 7 ? -18.906 42.781 41.25 1 21.89 7 ILE B N 1
ATOM 4279 C CA . ILE B 1 7 ? -18.344 42.062 40.094 1 21.89 7 ILE B CA 1
ATOM 4280 C C . ILE B 1 7 ? -17.172 41.219 40.562 1 21.89 7 ILE B C 1
ATOM 4282 O O . ILE B 1 7 ? -16.125 41.75 40.969 1 21.89 7 ILE B O 1
ATOM 4286 N N . LEU B 1 8 ? -17.406 40.25 41.469 1 20.97 8 LEU B N 1
ATOM 4287 C CA . LEU B 1 8 ? -16.297 39.531 42.062 1 20.97 8 LEU B CA 1
ATOM 4288 C C . LEU B 1 8 ? -15.391 38.906 41.031 1 20.97 8 LEU B C 1
ATOM 4290 O O . LEU B 1 8 ? -15.859 38.188 40.125 1 20.97 8 LEU B O 1
ATOM 4294 N N . ARG B 1 9 ? -14.18 39.5 40.75 1 21.31 9 ARG B N 1
ATOM 4295 C CA . ARG B 1 9 ? -12.961 39.312 39.938 1 21.31 9 ARG B CA 1
ATOM 4296 C C . ARG B 1 9 ? -12.297 37.969 40.25 1 21.31 9 ARG B C 1
ATOM 4298 O O . ARG B 1 9 ? -11.516 37.875 41.188 1 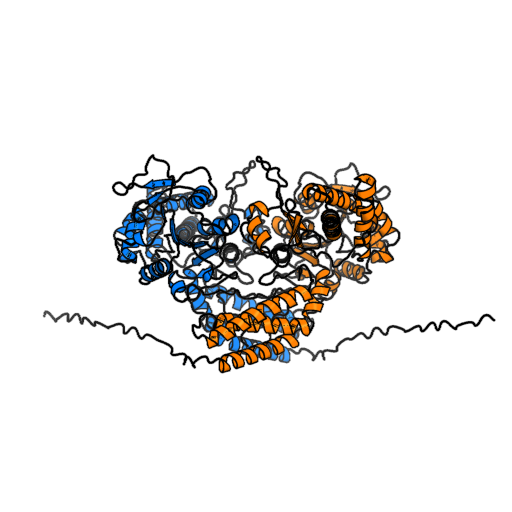21.31 9 ARG B O 1
ATOM 4305 N N . CYS B 1 10 ? -13.031 36.875 40.438 1 20.77 10 CYS B N 1
ATOM 4306 C CA . CYS B 1 10 ? -12.305 35.75 40.969 1 20.77 10 CYS B CA 1
ATOM 4307 C C . CYS B 1 10 ? -11.195 35.312 40.031 1 20.77 10 CYS B C 1
ATOM 4309 O O . CYS B 1 10 ? -11.453 35 38.844 1 20.77 10 CYS B O 1
ATOM 4311 N N . GLY B 1 11 ? -9.969 35.844 40.156 1 22.05 11 GLY B N 1
ATOM 4312 C CA . GLY B 1 11 ? -8.656 35.625 39.562 1 22.05 11 GLY B CA 1
ATOM 4313 C C . GLY B 1 11 ? -8.219 34.188 39.594 1 22.05 11 GLY B C 1
ATOM 4314 O O . GLY B 1 11 ? -7.656 33.719 40.594 1 22.05 11 GLY B O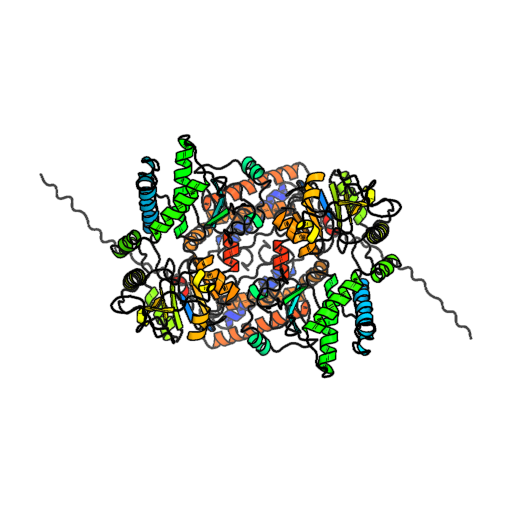 1
ATOM 4315 N N . ALA B 1 12 ? -9.023 33.156 39.344 1 23 12 ALA B N 1
ATOM 4316 C CA . ALA B 1 12 ? -8.555 31.797 39.625 1 23 12 ALA B CA 1
ATOM 4317 C C . ALA B 1 12 ? -7.297 31.484 38.812 1 23 12 ALA B C 1
ATOM 4319 O O . ALA B 1 12 ? -7.289 31.594 37.594 1 23 12 ALA B O 1
ATOM 4320 N N . ALA B 1 13 ? -6.145 31.672 39.406 1 24.62 13 ALA B N 1
ATOM 4321 C CA . ALA B 1 13 ? -4.781 31.266 39.094 1 24.62 13 ALA B CA 1
ATOM 4322 C C . ALA B 1 13 ? -4.734 29.797 38.688 1 24.62 13 ALA B C 1
ATOM 4324 O O . ALA B 1 13 ? -5.113 28.922 39.469 1 24.62 13 ALA B O 1
ATOM 4325 N N . ARG B 1 14 ? -5.008 29.484 37.469 1 24.56 14 ARG B N 1
ATOM 4326 C CA . ARG B 1 14 ? -4.918 28.156 36.844 1 24.56 14 ARG B CA 1
ATOM 4327 C C . ARG B 1 14 ? -3.598 27.484 37.219 1 24.56 14 ARG B C 1
ATOM 4329 O O . ARG B 1 14 ? -2.531 27.906 36.781 1 24.56 14 ARG B O 1
ATOM 4336 N N . GLN B 1 15 ? -3.516 27.062 38.5 1 21.92 15 GLN B N 1
ATOM 4337 C CA . GLN B 1 15 ? -2.373 26.25 38.906 1 21.92 15 GLN B CA 1
ATOM 4338 C C . GLN B 1 15 ? -2.088 25.141 37.906 1 21.92 15 GLN B C 1
ATOM 4340 O O . GLN B 1 15 ? -2.98 24.375 37.562 1 21.92 15 GLN B O 1
ATOM 4345 N N . ARG B 1 16 ? -1.178 25.344 37 1 23.2 16 ARG B N 1
ATOM 4346 C CA . ARG B 1 16 ? -0.436 24.453 36.094 1 23.2 16 ARG B CA 1
ATOM 4347 C C . ARG B 1 16 ? 0 23.188 36.844 1 23.2 16 ARG B C 1
ATOM 4349 O O . ARG B 1 16 ? 1.001 23.188 37.562 1 23.2 16 ARG B O 1
ATOM 4356 N N . LEU B 1 17 ? -0.915 22.547 37.562 1 23.11 17 LEU B N 1
ATOM 4357 C CA . LEU B 1 17 ? -0.399 21.312 38.125 1 23.11 17 LEU B CA 1
ATOM 4358 C C . LEU B 1 17 ? 0.305 20.469 37.094 1 23.11 17 LEU B C 1
ATOM 4360 O O . LEU B 1 17 ? -0.302 20.094 36.062 1 23.11 17 LEU B O 1
ATOM 4364 N N . GLY B 1 18 ? 1.558 20.703 36.875 1 23.58 18 GLY B N 1
ATOM 4365 C CA . GLY B 1 18 ? 2.578 19.906 36.219 1 23.58 18 GLY B CA 1
ATOM 4366 C C . GLY B 1 18 ? 2.441 18.422 36.5 1 23.58 18 GLY B C 1
ATOM 4367 O O . GLY B 1 18 ? 2.693 17.969 37.625 1 23.58 18 GLY B O 1
ATOM 4368 N N . TYR B 1 19 ? 1.354 17.859 36.312 1 23.5 19 TYR B N 1
ATOM 4369 C CA . TYR B 1 19 ? 1.321 16.406 36.5 1 23.5 19 TYR B CA 1
ATOM 4370 C C . TYR B 1 19 ? 2.559 15.742 35.906 1 23.5 19 TYR B C 1
ATOM 4372 O O . TYR B 1 19 ? 2.645 15.547 34.688 1 23.5 19 TYR B O 1
ATOM 4380 N N . LYS B 1 20 ? 3.736 16.109 36.375 1 28.48 20 LYS B N 1
ATOM 4381 C CA . LYS B 1 20 ? 4.93 15.273 36.344 1 28.48 20 LYS B CA 1
ATOM 4382 C C . LYS B 1 20 ? 4.602 13.852 36.812 1 28.48 20 LYS B C 1
ATOM 4384 O O . LYS B 1 20 ? 4.438 13.594 38 1 28.48 20 LYS B O 1
ATOM 4389 N N . ARG B 1 21 ? 3.676 13.18 36.344 1 28.38 21 ARG B N 1
ATOM 4390 C CA . ARG B 1 21 ? 3.748 11.773 36.719 1 28.38 21 ARG B CA 1
ATOM 4391 C C . ARG B 1 21 ? 5.195 11.305 36.812 1 28.38 21 ARG B C 1
ATOM 4393 O O . ARG B 1 21 ? 5.934 11.352 35.844 1 28.38 21 ARG B O 1
ATOM 4400 N N . CYS B 1 22 ? 5.805 11.438 37.906 1 29.38 22 CYS B N 1
ATOM 4401 C CA . CYS B 1 22 ? 7.004 10.805 38.469 1 29.38 22 CYS B CA 1
ATOM 4402 C C . CYS B 1 22 ? 7.016 9.312 38.156 1 29.38 22 CYS B C 1
ATOM 4404 O O . CYS B 1 22 ? 6.414 8.523 38.906 1 29.38 22 CYS B O 1
ATOM 4406 N N . LEU B 1 23 ? 6.547 8.805 37.031 1 33.22 23 LEU B N 1
ATOM 4407 C CA . LEU B 1 23 ? 7.066 7.445 36.906 1 33.22 23 LEU B CA 1
ATOM 4408 C C . LEU B 1 23 ? 8.406 7.309 37.625 1 33.22 23 LEU B C 1
ATOM 4410 O O . LEU B 1 23 ? 9.297 8.141 37.438 1 33.22 23 LEU B O 1
ATOM 4414 N N . SER B 1 24 ? 8.344 7.051 38.844 1 35.12 24 SER B N 1
ATOM 4415 C CA . SER B 1 24 ? 9.57 6.676 39.562 1 35.12 24 SER B CA 1
ATOM 4416 C C . SER B 1 24 ? 10.648 6.238 38.562 1 35.12 24 SER B C 1
ATOM 4418 O O . SER B 1 24 ? 10.461 5.281 37.812 1 35.12 24 SER B O 1
ATOM 4420 N N . GLU B 1 25 ? 11.141 7.078 37.812 1 43.56 25 GLU B N 1
ATOM 4421 C CA . GLU B 1 25 ? 12.367 6.82 37.031 1 43.56 25 GLU B CA 1
ATOM 4422 C C . GLU B 1 25 ? 13.281 5.848 37.781 1 43.56 25 GLU B C 1
ATOM 4424 O O . GLU B 1 25 ? 14.039 6.246 38.656 1 43.56 25 GLU B O 1
ATOM 4429 N N . GLN B 1 26 ? 12.711 4.863 38.344 1 50.03 26 GLN B N 1
ATOM 4430 C CA . GLN B 1 26 ? 13.727 3.906 38.75 1 50.03 26 GLN B CA 1
ATOM 4431 C C . GLN B 1 26 ? 14.977 4.004 37.875 1 50.03 26 GLN B C 1
ATOM 4433 O O . GLN B 1 26 ? 14.883 4.039 36.656 1 50.03 26 GLN B O 1
ATOM 4438 N N . ARG B 1 27 ? 15.992 4.602 38.406 1 65.25 27 ARG B N 1
ATOM 4439 C CA . ARG B 1 27 ? 17.297 4.723 37.75 1 65.25 27 ARG B CA 1
ATOM 4440 C C . ARG B 1 27 ? 17.578 3.498 36.906 1 65.25 27 ARG B C 1
ATOM 4442 O O . ARG B 1 27 ? 17.656 2.377 37.406 1 65.25 27 ARG B O 1
ATOM 4449 N N . VAL B 1 28 ? 17.297 3.625 35.562 1 80.38 28 VAL B N 1
ATOM 4450 C CA . VAL B 1 28 ? 17.656 2.562 34.656 1 80.38 28 VAL B CA 1
ATOM 4451 C C . VAL B 1 28 ? 19.141 2.238 34.781 1 80.38 28 VAL B C 1
ATOM 4453 O O . VAL B 1 28 ? 20 3.125 34.688 1 80.38 28 VAL B O 1
ATOM 4456 N N . THR B 1 29 ? 19.453 1.171 35.5 1 84.69 29 THR B N 1
ATOM 4457 C CA . THR B 1 29 ? 20.812 0.671 35.625 1 84.69 29 THR B CA 1
ATOM 4458 C C . THR B 1 29 ? 21.094 -0.394 34.562 1 84.69 29 THR B C 1
ATOM 4460 O O . THR B 1 29 ? 20.172 -0.938 33.938 1 84.69 29 THR B O 1
ATOM 4463 N N . PRO B 1 30 ? 22.344 -0.552 34.281 1 86.12 30 PRO B N 1
ATOM 4464 C CA . PRO B 1 30 ? 22.688 -1.631 33.344 1 86.12 30 PRO B CA 1
ATOM 4465 C C . PRO B 1 30 ? 22.109 -2.977 33.75 1 86.12 30 PRO B C 1
ATOM 4467 O O . PRO B 1 30 ? 21.672 -3.756 32.906 1 86.12 30 PRO B O 1
ATOM 4470 N N . GLU B 1 31 ? 22.078 -3.209 35.031 1 87.81 31 GLU B N 1
ATOM 4471 C CA . GLU B 1 31 ? 21.531 -4.469 35.531 1 87.81 31 GLU B CA 1
ATOM 4472 C C . GLU B 1 31 ? 20.031 -4.559 35.281 1 87.81 31 GLU B C 1
ATOM 4474 O O . GLU B 1 31 ? 19.516 -5.613 34.906 1 87.81 31 GLU B O 1
ATOM 4479 N N . SER B 1 32 ? 19.422 -3.469 35.438 1 88.75 32 SER B N 1
ATOM 4480 C CA . SER B 1 32 ? 17.984 -3.463 35.219 1 88.75 32 SER B CA 1
ATOM 4481 C C . SER B 1 32 ? 17.656 -3.641 33.75 1 88.75 32 SER B C 1
ATOM 4483 O O . SER B 1 32 ? 16.656 -4.262 33.375 1 88.75 32 SER B O 1
ATOM 4485 N N . LEU B 1 33 ? 18.484 -3.086 32.906 1 89.12 33 LEU B N 1
ATOM 4486 C CA . LEU B 1 33 ? 18.281 -3.223 31.453 1 89.12 33 LEU B CA 1
ATOM 4487 C C . LEU B 1 33 ? 18.5 -4.664 31.016 1 89.12 33 LEU B C 1
ATOM 4489 O O . LEU B 1 33 ? 17.781 -5.168 30.141 1 89.12 33 LEU B O 1
ATOM 4493 N N . LEU B 1 34 ? 19.469 -5.277 31.625 1 89.06 34 LEU B N 1
ATOM 4494 C CA . LEU B 1 34 ? 19.734 -6.672 31.297 1 89.06 34 LEU B CA 1
ATOM 4495 C C . LEU B 1 34 ? 18.594 -7.566 31.766 1 89.06 34 LEU B C 1
ATOM 4497 O O . LEU B 1 34 ? 18.25 -8.547 31.094 1 89.06 34 LEU B O 1
ATOM 4501 N N . GLU B 1 35 ? 18.016 -7.227 32.844 1 91.88 35 GLU B N 1
ATOM 4502 C CA . GLU B 1 35 ? 16.859 -7.973 33.344 1 91.88 35 GLU B CA 1
ATOM 4503 C C . GLU B 1 35 ? 15.656 -7.801 32.406 1 91.88 35 GLU B C 1
ATOM 4505 O O . GLU B 1 35 ? 14.938 -8.766 32.125 1 91.88 35 GLU B O 1
ATOM 4510 N N . GLU B 1 36 ? 15.523 -6.602 32 1 91.38 36 GLU B N 1
ATOM 4511 C CA . GLU B 1 36 ? 14.43 -6.336 31.062 1 91.38 36 GLU B CA 1
ATOM 4512 C C . GLU B 1 36 ? 14.633 -7.078 29.75 1 91.38 36 GLU B C 1
ATOM 4514 O O . GLU B 1 36 ? 13.68 -7.586 29.156 1 91.38 36 GLU B O 1
ATOM 4519 N N . TYR B 1 37 ? 15.844 -7.078 29.359 1 91.12 37 TYR B N 1
ATOM 4520 C CA . TYR B 1 37 ? 16.203 -7.801 28.156 1 91.12 37 TYR B CA 1
ATOM 4521 C C . TYR B 1 37 ? 15.852 -9.281 28.266 1 91.12 37 TYR B C 1
ATOM 4523 O O . TYR B 1 37 ? 15.195 -9.836 27.391 1 91.12 37 TYR B O 1
ATOM 4531 N N . ASN B 1 38 ? 16.219 -9.875 29.328 1 91.81 38 ASN B N 1
ATOM 4532 C CA . ASN B 1 38 ? 15.953 -11.297 29.547 1 91.81 38 ASN B CA 1
ATOM 4533 C C . ASN B 1 38 ? 14.461 -11.578 29.672 1 91.81 38 ASN B C 1
ATOM 4535 O O . ASN B 1 38 ? 13.969 -12.594 29.188 1 91.81 38 ASN B O 1
ATOM 4539 N N . GLU B 1 39 ? 13.852 -10.711 30.266 1 92 39 GLU B N 1
ATOM 4540 C CA . GLU B 1 39 ? 12.406 -10.875 30.422 1 92 39 GLU B CA 1
ATOM 4541 C C . GLU B 1 39 ? 11.695 -10.797 29.078 1 92 39 GLU B C 1
ATOM 4543 O O . GLU B 1 39 ? 10.82 -11.617 28.781 1 92 39 GLU B O 1
ATOM 4548 N N . LYS B 1 40 ? 12.078 -9.812 28.312 1 90.62 40 LYS B N 1
ATOM 4549 C CA . LYS B 1 40 ? 11.43 -9.617 27.016 1 90.62 40 LYS B CA 1
ATOM 4550 C C . LYS B 1 40 ? 11.727 -10.789 26.094 1 90.62 40 LYS B C 1
ATOM 4552 O O . LYS B 1 40 ? 10.828 -11.273 25.391 1 90.62 40 LYS B O 1
ATOM 4557 N N . ILE B 1 41 ? 12.914 -11.242 26.109 1 90.06 41 ILE B N 1
ATOM 4558 C CA . ILE B 1 41 ? 13.297 -12.344 25.234 1 90.06 41 ILE B CA 1
ATOM 4559 C C . ILE B 1 41 ? 12.562 -13.617 25.641 1 90.06 41 ILE B C 1
ATOM 4561 O O . ILE B 1 41 ? 12.055 -14.352 24.797 1 90.06 41 ILE B O 1
ATOM 4565 N N . THR B 1 42 ? 12.477 -13.836 26.906 1 90.19 42 THR B N 1
ATOM 4566 C CA . THR B 1 42 ? 11.812 -15.039 27.406 1 90.19 42 THR B CA 1
ATOM 4567 C C . THR B 1 42 ? 10.32 -15.008 27.078 1 90.19 42 THR B C 1
ATOM 4569 O O . THR B 1 42 ? 9.75 -16.016 26.656 1 90.19 42 THR B O 1
ATOM 4572 N N . THR B 1 43 ? 9.773 -13.906 27.25 1 87.19 43 THR B N 1
ATOM 4573 C CA . THR B 1 43 ? 8.352 -13.758 26.969 1 87.19 43 THR B CA 1
ATOM 4574 C C . THR B 1 43 ? 8.07 -13.969 25.484 1 87.19 43 THR B C 1
ATOM 4576 O O . THR B 1 43 ? 7.145 -14.695 25.125 1 87.19 43 THR B O 1
ATOM 4579 N N . LEU B 1 44 ? 8.852 -13.352 24.656 1 87.88 44 LEU B N 1
ATOM 4580 C CA . LEU B 1 44 ? 8.648 -13.453 23.219 1 87.88 44 LEU B CA 1
ATOM 4581 C C . LEU B 1 44 ? 8.945 -14.867 22.719 1 87.88 44 LEU B C 1
ATOM 4583 O O . LEU B 1 44 ? 8.258 -15.383 21.844 1 87.88 44 LEU B O 1
ATOM 4587 N N . HIS B 1 45 ? 9.938 -15.477 23.328 1 87.56 45 HIS B N 1
ATOM 4588 C CA . HIS B 1 45 ? 10.258 -16.859 22.969 1 87.56 45 HIS B CA 1
ATOM 4589 C C . HIS B 1 45 ? 9.086 -17.781 23.266 1 87.56 45 HIS B C 1
ATOM 4591 O O . HIS B 1 45 ? 8.766 -18.672 22.469 1 87.56 45 HIS B O 1
ATOM 4597 N N . LYS B 1 46 ? 8.547 -17.594 24.359 1 84.81 46 LYS B N 1
ATOM 4598 C CA . LYS B 1 46 ? 7.402 -18.406 24.75 1 84.81 46 LYS B CA 1
ATOM 4599 C C . LYS B 1 46 ? 6.215 -18.172 23.828 1 84.81 46 LYS B C 1
ATOM 4601 O O . LYS B 1 46 ? 5.508 -19.125 23.453 1 84.81 46 LYS B O 1
ATOM 4606 N N . GLN B 1 47 ? 6.062 -17 23.453 1 81.69 47 GLN B N 1
ATOM 4607 C CA . GLN B 1 47 ? 4.938 -16.641 22.594 1 81.69 47 GLN B CA 1
ATOM 4608 C C . GLN B 1 47 ? 5.109 -17.219 21.188 1 81.69 47 GLN B C 1
ATOM 4610 O O . GLN B 1 47 ? 4.148 -17.719 20.594 1 81.69 47 GLN B O 1
ATOM 4615 N N . PHE B 1 48 ? 6.328 -17.203 20.688 1 84.81 48 PHE B N 1
ATOM 4616 C CA . PHE B 1 48 ? 6.578 -17.656 19.328 1 84.81 48 PHE B CA 1
ATOM 4617 C C . PHE B 1 48 ? 6.688 -19.172 19.266 1 84.81 48 PHE B C 1
ATOM 4619 O O . PHE B 1 48 ? 6.34 -19.781 18.25 1 84.81 48 PHE B O 1
ATOM 4626 N N . ALA B 1 49 ? 7.23 -19.766 20.297 1 81.19 49 ALA B N 1
ATOM 4627 C CA . ALA B 1 49 ? 7.504 -21.203 20.297 1 81.19 49 ALA B CA 1
ATOM 4628 C C . ALA B 1 49 ? 6.223 -22.016 20.078 1 81.19 49 ALA B C 1
ATOM 4630 O O . ALA B 1 49 ? 6.223 -23.016 19.375 1 81.19 49 ALA B O 1
ATOM 4631 N N . GLY B 1 50 ? 5.141 -21.578 20.531 1 78.56 50 GLY B N 1
ATOM 4632 C CA . GLY B 1 50 ? 3.914 -22.344 20.438 1 78.56 50 GLY B CA 1
ATOM 4633 C C . GLY B 1 50 ? 3.07 -22 19.234 1 78.56 50 GLY B C 1
ATOM 4634 O O . GLY B 1 50 ? 2.053 -22.641 18.969 1 78.56 50 GLY B O 1
ATOM 4635 N N . ARG B 1 51 ? 3.545 -21.172 18.422 1 84 51 ARG B N 1
ATOM 4636 C CA . ARG B 1 51 ? 2.719 -20.734 17.297 1 84 51 ARG B CA 1
ATOM 4637 C C . ARG B 1 51 ? 3.209 -21.328 15.984 1 84 51 ARG B C 1
ATOM 4639 O O . ARG B 1 51 ? 4.406 -21.312 15.703 1 84 51 ARG B O 1
ATOM 4646 N N . THR B 1 52 ? 2.303 -21.969 15.328 1 88.44 52 THR B N 1
ATOM 4647 C CA . THR B 1 52 ? 2.639 -22.562 14.039 1 88.44 52 THR B CA 1
ATOM 4648 C C . THR B 1 52 ? 1.594 -22.203 12.992 1 88.44 52 THR B C 1
ATOM 4650 O O . THR B 1 52 ? 0.406 -22.078 13.297 1 88.44 52 THR B O 1
ATOM 4653 N N . VAL B 1 53 ? 2.047 -21.969 11.859 1 92.19 53 VAL B N 1
ATOM 4654 C CA . VAL B 1 53 ? 1.184 -21.703 10.711 1 92.19 53 VAL B CA 1
ATOM 4655 C C . VAL B 1 53 ? 1.218 -22.906 9.758 1 92.19 53 VAL B C 1
ATOM 4657 O O . VAL B 1 53 ? 2.289 -23.438 9.453 1 92.19 53 VAL B O 1
ATOM 4660 N N . SER B 1 54 ? 0.091 -23.328 9.328 1 92.56 54 SER B N 1
ATOM 4661 C CA . SER B 1 54 ? 0.039 -24.453 8.398 1 92.56 54 SER B CA 1
ATOM 4662 C C . SER B 1 54 ? 0.429 -24.016 6.988 1 92.56 54 SER B C 1
ATOM 4664 O O . SER B 1 54 ? -0.13 -23.047 6.453 1 92.56 54 SER B O 1
ATOM 4666 N N . PRO B 1 55 ? 1.332 -24.703 6.398 1 93.38 55 PRO B N 1
ATOM 4667 C CA . PRO B 1 55 ? 1.676 -24.391 5.012 1 93.38 55 PRO B CA 1
ATOM 4668 C C . PRO B 1 55 ? 0.515 -24.625 4.047 1 93.38 55 PRO B C 1
ATOM 4670 O O . PRO B 1 55 ? 0.567 -24.203 2.893 1 93.38 55 PRO B O 1
ATOM 4673 N N . ARG B 1 56 ? -0.538 -25.266 4.484 1 93.38 56 ARG B N 1
ATOM 4674 C CA . ARG B 1 56 ? -1.691 -25.562 3.637 1 93.38 56 ARG B CA 1
ATOM 4675 C C . ARG B 1 56 ? -2.789 -24.516 3.834 1 93.38 56 ARG B C 1
ATOM 4677 O O . ARG B 1 56 ? -3.91 -24.688 3.35 1 93.38 56 ARG B O 1
ATOM 4684 N N . SER B 1 57 ? -2.453 -23.469 4.492 1 94 57 SER B N 1
ATOM 4685 C CA . SER B 1 57 ? -3.443 -22.438 4.773 1 94 57 SER B CA 1
ATOM 4686 C C . SER B 1 57 ? -3.662 -21.531 3.561 1 94 57 SER B C 1
ATOM 4688 O O . SER B 1 57 ? -2.846 -21.516 2.637 1 94 57 SER B O 1
ATOM 4690 N N . VAL B 1 58 ? -4.855 -20.938 3.512 1 97 58 VAL B N 1
ATOM 4691 C CA . VAL B 1 58 ? -5.176 -19.859 2.578 1 97 58 VAL B CA 1
ATOM 4692 C C . VAL B 1 58 ? -5.211 -18.516 3.32 1 97 58 VAL B C 1
ATOM 4694 O O . VAL B 1 58 ? -5.949 -18.375 4.297 1 97 58 VAL B O 1
ATOM 4697 N N . PHE B 1 59 ? -4.426 -17.688 2.883 1 96.31 59 PHE B N 1
ATOM 4698 C CA . PHE B 1 59 ? -4.281 -16.406 3.57 1 96.31 59 PHE B CA 1
ATOM 4699 C C . PHE B 1 59 ? -5.066 -15.312 2.857 1 96.31 59 PHE B C 1
ATOM 4701 O O . PHE B 1 59 ? -5.297 -15.391 1.648 1 96.31 59 PHE B O 1
ATOM 4708 N N . THR B 1 60 ? -5.453 -14.312 3.625 1 94.94 60 THR B N 1
ATOM 4709 C CA . THR B 1 60 ? -6.332 -13.305 3.037 1 94.94 60 THR B CA 1
ATOM 4710 C C . THR B 1 60 ? -5.832 -11.898 3.357 1 94.94 60 THR B C 1
ATOM 4712 O O . THR B 1 60 ? -5.316 -11.648 4.449 1 94.94 60 THR B O 1
ATOM 4715 N N . ASN B 1 61 ? -5.934 -11.008 2.355 1 90.56 61 ASN B N 1
ATOM 4716 C CA . ASN B 1 61 ? -5.613 -9.594 2.514 1 90.56 61 ASN B CA 1
ATOM 4717 C C . ASN B 1 61 ? -6.875 -8.75 2.699 1 90.56 61 ASN B C 1
ATOM 4719 O O . ASN B 1 61 ? -6.797 -7.605 3.146 1 90.56 61 ASN B O 1
ATOM 4723 N N . SER B 1 62 ? -7.996 -9.328 2.361 1 87.69 62 SER B N 1
ATOM 4724 C CA . SER B 1 62 ? -9.289 -8.664 2.506 1 87.69 62 SER B CA 1
ATOM 4725 C C . SER B 1 62 ? -10.391 -9.664 2.84 1 87.69 62 SER B C 1
ATOM 4727 O O . SER B 1 62 ? -10.219 -10.875 2.643 1 87.69 62 SER B O 1
ATOM 4729 N N . GLU B 1 63 ? -11.453 -9.133 3.338 1 88 63 GLU B N 1
ATOM 4730 C CA . GLU B 1 63 ? -12.562 -10.031 3.654 1 88 63 GLU B CA 1
ATOM 4731 C C . GLU B 1 63 ? -13.18 -10.609 2.387 1 88 63 GLU B C 1
ATOM 4733 O O . GLU B 1 63 ? -13.406 -9.883 1.414 1 88 63 GLU B O 1
ATOM 4738 N N . LEU B 1 64 ? -13.352 -11.922 2.4 1 92 64 LEU B N 1
ATOM 4739 C CA . LEU B 1 64 ? -13.906 -12.609 1.239 1 92 64 LEU B CA 1
ATOM 4740 C C . LEU B 1 64 ? -14.758 -13.805 1.668 1 92 64 LEU B C 1
ATOM 4742 O O . LEU B 1 64 ? -14.289 -14.672 2.41 1 92 64 LEU B O 1
ATOM 4746 N N . SER B 1 65 ? -16.016 -13.727 1.246 1 92.5 65 SER B N 1
ATOM 4747 C CA . SER B 1 65 ? -16.906 -14.852 1.491 1 92.5 65 SER B CA 1
ATOM 4748 C C . SER B 1 65 ? -17.094 -15.703 0.237 1 92.5 65 SER B C 1
ATOM 4750 O O . SER B 1 65 ? -17.578 -15.211 -0.787 1 92.5 65 SER B O 1
ATOM 4752 N N . LEU B 1 66 ? -16.797 -16.953 0.35 1 95.44 66 LEU B N 1
ATOM 4753 C CA . LEU B 1 66 ? -16.922 -17.859 -0.788 1 95.44 66 LEU B CA 1
ATOM 4754 C C . LEU B 1 66 ? -18.391 -18.078 -1.127 1 95.44 66 LEU B C 1
ATOM 4756 O O . LEU B 1 66 ? -18.719 -18.516 -2.232 1 95.44 66 LEU B O 1
ATOM 4760 N N . ARG B 1 67 ? -19.234 -17.75 -0.216 1 92 67 ARG B N 1
ATOM 4761 C CA . ARG B 1 67 ? -20.656 -17.922 -0.426 1 92 67 ARG B CA 1
ATOM 4762 C C . ARG B 1 67 ? -21.141 -17.078 -1.604 1 92 67 ARG B C 1
ATOM 4764 O O . ARG B 1 67 ? -22.047 -17.484 -2.338 1 92 67 ARG B O 1
ATOM 4771 N N . TYR B 1 68 ? -20.516 -16 -1.808 1 91.69 68 TYR B N 1
ATOM 4772 C CA . TYR B 1 68 ? -21 -15.062 -2.812 1 91.69 68 TYR B CA 1
ATOM 4773 C C . TYR B 1 68 ? -20.219 -15.219 -4.117 1 91.69 68 TYR B C 1
ATOM 4775 O O . TYR B 1 68 ? -20.484 -14.5 -5.086 1 91.69 68 TYR B O 1
ATOM 4783 N N . ILE B 1 69 ? -19.297 -16.094 -4.148 1 96.31 69 ILE B N 1
ATOM 4784 C CA . ILE B 1 69 ? -18.562 -16.375 -5.383 1 96.31 69 ILE B CA 1
ATOM 4785 C C . ILE B 1 69 ? -19.328 -17.406 -6.207 1 96.31 69 ILE B C 1
ATOM 4787 O O . ILE B 1 69 ? -19.5 -18.562 -5.781 1 96.31 69 ILE B O 1
ATOM 4791 N N . ASN B 1 70 ? -19.719 -17.016 -7.391 1 97 70 ASN B N 1
ATOM 4792 C CA . ASN B 1 70 ? -20.5 -17.906 -8.227 1 97 70 ASN B CA 1
ATOM 4793 C C . ASN B 1 70 ? -19.734 -18.344 -9.469 1 97 70 ASN B C 1
ATOM 4795 O O . ASN B 1 70 ? -20.125 -19.297 -10.141 1 97 70 ASN B O 1
ATOM 4799 N N . VAL B 1 71 ? -18.719 -17.641 -9.742 1 98.25 71 VAL B N 1
ATOM 4800 C CA . VAL B 1 71 ? -17.906 -17.938 -10.922 1 98.25 71 VAL B CA 1
ATOM 4801 C C . VAL B 1 71 ? -16.438 -18.094 -10.531 1 98.25 71 VAL B C 1
ATOM 4803 O O . VAL B 1 71 ? -15.883 -17.219 -9.867 1 98.25 71 VAL B O 1
ATOM 4806 N N . TYR B 1 72 ? -15.875 -19.188 -10.938 1 98.44 72 TYR B N 1
ATOM 4807 C CA . TYR B 1 72 ? -14.461 -19.453 -10.68 1 98.44 72 TYR B CA 1
ATOM 4808 C C . TYR B 1 72 ? -13.672 -19.5 -11.984 1 98.44 72 TYR B C 1
ATOM 4810 O O . TYR B 1 72 ? -14.008 -20.25 -12.898 1 98.44 72 TYR B O 1
ATOM 4818 N N . GLY B 1 73 ? -12.695 -18.672 -12.094 1 98.31 73 GLY B N 1
ATOM 4819 C CA . GLY B 1 73 ? -11.766 -18.672 -13.211 1 98.31 73 GLY B CA 1
ATOM 4820 C C . GLY B 1 73 ? -10.375 -19.141 -12.82 1 98.31 73 GLY B C 1
ATOM 4821 O O . GLY B 1 73 ? -9.891 -18.828 -11.734 1 98.31 73 GLY B O 1
ATOM 4822 N N . PHE B 1 74 ? -9.742 -19.828 -13.766 1 98.44 74 PHE B N 1
ATOM 4823 C CA . PHE B 1 74 ? -8.438 -20.406 -13.461 1 98.44 74 PHE B CA 1
ATOM 4824 C C . PHE B 1 74 ? -7.445 -20.109 -14.586 1 98.44 74 PHE B C 1
ATOM 4826 O O . PHE B 1 74 ? -7.809 -20.156 -15.766 1 98.44 74 PHE B O 1
ATOM 4833 N N . ASP B 1 75 ? -6.211 -19.859 -14.125 1 97.56 75 ASP B N 1
ATOM 4834 C CA . ASP B 1 75 ? -5.086 -20 -15.039 1 97.56 75 ASP B CA 1
ATOM 4835 C C . ASP B 1 75 ? -4.621 -21.453 -15.125 1 97.56 75 ASP B C 1
ATOM 4837 O O . ASP B 1 75 ? -5.07 -22.297 -14.344 1 97.56 75 ASP B O 1
ATOM 4841 N N . TYR B 1 76 ? -3.885 -21.688 -16.188 1 97.31 76 TYR B N 1
ATOM 4842 C CA . TYR B 1 76 ? -3.408 -23.047 -16.391 1 97.31 76 TYR B CA 1
ATOM 4843 C C . TYR B 1 76 ? -2.061 -23.266 -15.711 1 97.31 76 TYR B C 1
ATOM 4845 O O . TYR B 1 76 ? -1.955 -24.047 -14.766 1 97.31 76 TYR B O 1
ATOM 4853 N N . ASP B 1 77 ? -1.028 -22.406 -16.062 1 94.69 77 ASP B N 1
ATOM 4854 C CA . ASP B 1 77 ? 0.348 -22.609 -15.617 1 94.69 77 ASP B CA 1
ATOM 4855 C C . ASP B 1 77 ? 0.503 -22.234 -14.141 1 94.69 77 ASP B C 1
ATOM 4857 O O . ASP B 1 77 ? 0.174 -21.109 -13.742 1 94.69 77 ASP B O 1
ATOM 4861 N N . PHE B 1 78 ? 1.039 -23.156 -13.398 1 94.31 78 PHE B N 1
ATOM 4862 C CA . PHE B 1 78 ? 1.335 -22.984 -11.984 1 94.31 78 PHE B CA 1
ATOM 4863 C C . PHE B 1 78 ? 0.056 -22.75 -11.188 1 94.31 78 PHE B C 1
ATOM 4865 O O . PHE B 1 78 ? 0.092 -22.156 -10.102 1 94.31 78 PHE B O 1
ATOM 4872 N N . THR B 1 79 ? -1.055 -23.078 -11.75 1 96.62 79 THR B N 1
ATOM 4873 C CA . THR B 1 79 ? -2.346 -23 -11.078 1 96.62 79 THR B CA 1
ATOM 4874 C C . THR B 1 79 ? -3.082 -24.328 -11.148 1 96.62 79 THR B C 1
ATOM 4876 O O . THR B 1 79 ? -2.99 -25.141 -10.227 1 96.62 79 THR B O 1
ATOM 4879 N N . LEU B 1 80 ? -3.65 -24.703 -12.344 1 97.69 80 LEU B N 1
ATOM 4880 C CA . LEU B 1 80 ? -4.266 -26.016 -12.5 1 97.69 80 LEU B CA 1
ATOM 4881 C C . LEU B 1 80 ? -3.199 -27.094 -12.609 1 97.69 80 LEU B C 1
ATOM 4883 O O . LEU B 1 80 ? -3.412 -28.219 -12.156 1 97.69 80 LEU B O 1
ATOM 4887 N N . VAL B 1 81 ? -2.146 -26.672 -13.25 1 96.31 81 VAL B N 1
ATOM 4888 C CA . VAL B 1 81 ? -1.009 -27.578 -13.383 1 96.31 81 VAL B CA 1
ATOM 4889 C C . VAL B 1 81 ? 0.225 -26.953 -12.734 1 96.31 81 VAL B C 1
ATOM 4891 O O . VAL B 1 81 ? 0.543 -25.781 -12.977 1 96.31 81 VAL B O 1
ATOM 4894 N N . GLN B 1 82 ? 0.833 -27.703 -11.898 1 94.81 82 GLN B N 1
ATOM 4895 C CA . GLN B 1 82 ? 2.088 -27.312 -11.273 1 94.81 82 GLN B CA 1
ATOM 4896 C C . GLN B 1 82 ? 3.27 -28.062 -11.883 1 94.81 82 GLN B C 1
ATOM 4898 O O . GLN B 1 82 ? 3.125 -29.203 -12.32 1 94.81 82 GLN B O 1
ATOM 4903 N N . TYR B 1 83 ? 4.363 -27.438 -11.906 1 94.69 83 TYR B N 1
ATOM 4904 C CA . TYR B 1 83 ? 5.523 -28.016 -12.562 1 94.69 83 TYR B CA 1
ATOM 4905 C C . TYR B 1 83 ? 6.613 -28.359 -11.555 1 94.69 83 TYR B C 1
ATOM 4907 O O . TYR B 1 83 ? 6.734 -27.703 -10.516 1 94.69 83 TYR B O 1
ATOM 4915 N N . THR B 1 84 ? 7.363 -29.359 -11.883 1 94.25 84 THR B N 1
ATOM 4916 C CA . THR B 1 84 ? 8.562 -29.688 -11.109 1 94.25 84 THR B CA 1
ATOM 4917 C C . THR B 1 84 ? 9.695 -28.734 -11.453 1 94.25 84 THR B C 1
ATOM 4919 O O . THR B 1 84 ? 9.648 -28.031 -12.461 1 94.25 84 THR B O 1
ATOM 4922 N N . PRO B 1 85 ? 10.734 -28.688 -10.594 1 91.69 85 PRO B N 1
ATOM 4923 C CA . PRO B 1 85 ? 11.883 -27.812 -10.875 1 91.69 85 PRO B CA 1
ATOM 4924 C C . PRO B 1 85 ? 12.586 -28.172 -12.18 1 91.69 85 PRO B C 1
ATOM 4926 O O . PRO B 1 85 ? 13.352 -27.359 -12.711 1 91.69 85 PRO B O 1
ATOM 4929 N N . GLU B 1 86 ? 12.273 -29.328 -12.695 1 95.31 86 GLU B N 1
ATOM 4930 C CA . GLU B 1 86 ? 12.914 -29.797 -13.922 1 95.31 86 GLU B CA 1
ATOM 4931 C C . GLU B 1 86 ? 12.539 -28.906 -15.109 1 95.31 86 GLU B C 1
ATOM 4933 O O . GLU B 1 86 ? 13.297 -28.828 -16.078 1 95.31 86 GLU B O 1
ATOM 4938 N N . VAL B 1 87 ? 11.406 -28.281 -15.039 1 94.75 87 VAL B N 1
ATOM 4939 C CA . VAL B 1 87 ? 10.977 -27.422 -16.141 1 94.75 87 VAL B CA 1
ATOM 4940 C C . VAL B 1 87 ? 11.875 -26.188 -16.219 1 94.75 87 VAL B C 1
ATOM 4942 O O . VAL B 1 87 ? 12.281 -25.781 -17.312 1 94.75 87 VAL B O 1
ATOM 4945 N N . MET B 1 88 ? 12.195 -25.594 -15.055 1 94.69 88 MET B N 1
ATOM 4946 C CA . MET B 1 88 ? 13.078 -24.438 -15.031 1 94.69 88 MET B CA 1
ATOM 4947 C C . MET B 1 88 ? 14.469 -24.797 -15.547 1 94.69 88 MET B C 1
ATOM 4949 O O . MET B 1 88 ? 15.094 -24.031 -16.281 1 94.69 88 MET B O 1
ATOM 4953 N N . LYS B 1 89 ? 14.875 -25.984 -15.156 1 96.12 89 LYS B N 1
ATOM 4954 C CA . LYS B 1 89 ? 16.156 -26.484 -15.633 1 96.12 89 LYS B CA 1
ATOM 4955 C C . LYS B 1 89 ? 16.156 -26.641 -17.156 1 96.12 89 LYS B C 1
ATOM 4957 O O . LYS B 1 89 ? 17.125 -26.312 -17.812 1 96.12 89 LYS B O 1
ATOM 4962 N N . LEU B 1 90 ? 15.078 -27.188 -17.625 1 96.19 90 LEU B N 1
ATOM 4963 C CA . LEU B 1 90 ? 14.93 -27.375 -19.062 1 96.19 90 LEU B CA 1
ATOM 4964 C C . LEU B 1 90 ? 15.023 -26.047 -19.812 1 96.19 90 LEU B C 1
ATOM 4966 O O . LEU B 1 90 ? 15.75 -25.938 -20.797 1 96.19 90 LEU B O 1
ATOM 4970 N N . ILE B 1 91 ? 14.312 -25.047 -19.344 1 96.12 91 ILE B N 1
ATOM 4971 C CA . ILE B 1 91 ? 14.305 -23.734 -19.984 1 96.12 91 ILE B CA 1
ATOM 4972 C C . ILE B 1 91 ? 15.703 -23.125 -19.922 1 96.12 91 ILE B C 1
ATOM 4974 O O . ILE B 1 91 ? 16.188 -22.578 -20.906 1 96.12 91 ILE B O 1
ATOM 4978 N N . TYR B 1 92 ? 16.328 -23.219 -18.75 1 97.44 92 TYR B N 1
ATOM 4979 C CA . TYR B 1 92 ? 17.688 -22.719 -18.562 1 97.44 92 TYR B CA 1
ATOM 4980 C C . TYR B 1 92 ? 18.656 -23.375 -19.547 1 97.44 92 TYR B C 1
ATOM 4982 O O . TYR B 1 92 ? 19.406 -22.703 -20.234 1 97.44 92 TYR B O 1
ATOM 4990 N N . ASP B 1 93 ? 18.578 -24.656 -19.688 1 97.19 93 ASP B N 1
ATOM 4991 C CA . ASP B 1 93 ? 19.5 -25.438 -20.516 1 97.19 93 ASP B CA 1
ATOM 4992 C C . ASP B 1 93 ? 19.297 -25.141 -22 1 97.19 93 ASP B C 1
ATOM 4994 O O . ASP B 1 93 ? 20.266 -24.938 -22.734 1 97.19 93 ASP B O 1
ATOM 4998 N N . GLU B 1 94 ? 18.078 -25.125 -22.391 1 96.88 94 GLU B N 1
ATOM 4999 C CA . GLU B 1 94 ? 17.797 -24.859 -23.797 1 96.88 94 GLU B CA 1
ATOM 5000 C C . GLU B 1 94 ? 18.156 -23.422 -24.156 1 96.88 94 GLU B C 1
ATOM 5002 O O . GLU B 1 94 ? 18.594 -23.156 -25.281 1 96.88 94 GLU B O 1
ATOM 5007 N N . SER B 1 95 ? 17.984 -22.5 -23.25 1 97.5 95 SER B N 1
ATOM 5008 C CA . SER B 1 95 ? 18.312 -21.094 -23.5 1 97.5 95 SER B CA 1
ATOM 5009 C C . SER B 1 95 ? 19.812 -20.891 -23.609 1 97.5 95 SER B C 1
ATOM 5011 O O . SER B 1 95 ? 20.281 -20.172 -24.5 1 97.5 95 SER B O 1
ATOM 5013 N N . LYS B 1 96 ? 20.578 -21.484 -22.688 1 97.62 96 LYS B N 1
ATOM 5014 C CA . LYS B 1 96 ? 22.031 -21.297 -22.75 1 97.62 96 LYS B CA 1
ATOM 5015 C C . LYS B 1 96 ? 22.594 -21.875 -24.047 1 97.62 96 LYS B C 1
ATOM 5017 O O . LYS B 1 96 ? 23.5 -21.297 -24.641 1 97.62 96 LYS B O 1
ATOM 5022 N N . LYS B 1 97 ? 22.062 -23 -24.5 1 96.94 97 LYS B N 1
ATOM 5023 C CA . LYS B 1 97 ? 22.484 -23.594 -25.766 1 96.94 97 LYS B CA 1
ATOM 5024 C C . LYS B 1 97 ? 22.203 -22.641 -26.938 1 96.94 97 LYS B C 1
ATOM 5026 O O . LYS B 1 97 ? 23.047 -22.469 -27.828 1 96.94 97 LYS B O 1
ATOM 5031 N N . ARG B 1 98 ? 21.078 -22.078 -26.891 1 96.31 98 ARG B N 1
ATOM 5032 C CA . ARG B 1 98 ? 20.672 -21.172 -27.969 1 96.31 98 ARG B CA 1
ATOM 5033 C C . ARG B 1 98 ? 21.547 -19.922 -27.969 1 96.31 98 ARG B C 1
ATOM 5035 O O . ARG B 1 98 ? 21.875 -19.391 -29.031 1 96.31 98 ARG B O 1
ATOM 5042 N N . LEU B 1 99 ? 21.859 -19.375 -26.797 1 97.5 99 LEU B N 1
ATOM 5043 C CA . LEU B 1 99 ? 22.719 -18.203 -26.703 1 97.5 99 LEU B CA 1
ATOM 5044 C C . LEU B 1 99 ? 24.078 -18.469 -27.328 1 97.5 99 LEU B C 1
ATOM 5046 O O . LEU B 1 99 ? 24.609 -17.625 -28.047 1 97.5 99 LEU B O 1
ATOM 5050 N N . VAL B 1 100 ? 24.625 -19.641 -27.141 1 97.44 100 VAL B N 1
ATOM 5051 C CA . VAL B 1 100 ? 25.938 -20 -27.656 1 97.44 100 VAL B CA 1
ATOM 5052 C C . VAL B 1 100 ? 25.828 -20.281 -29.156 1 97.44 100 VAL B C 1
ATOM 5054 O O . VAL B 1 100 ? 26.609 -19.734 -29.953 1 97.44 100 VAL B O 1
ATOM 5057 N N . ASN B 1 101 ? 24.844 -21.031 -29.547 1 96.56 101 ASN B N 1
ATOM 5058 C CA . ASN B 1 101 ? 24.75 -21.516 -30.922 1 96.56 101 ASN B CA 1
ATOM 5059 C C . ASN B 1 101 ? 24.266 -20.438 -31.875 1 96.56 101 ASN B C 1
ATOM 5061 O O . ASN B 1 101 ? 24.688 -20.375 -33.031 1 96.56 101 ASN B O 1
ATOM 5065 N N . LYS B 1 102 ? 23.375 -19.594 -31.453 1 94.88 102 LYS B N 1
ATOM 5066 C CA . LYS B 1 102 ? 22.75 -18.656 -32.375 1 94.88 102 LYS B CA 1
ATOM 5067 C C . LYS B 1 102 ? 23.328 -17.25 -32.188 1 94.88 102 LYS B C 1
ATOM 5069 O O . LYS B 1 102 ? 23.344 -16.453 -33.125 1 94.88 102 LYS B O 1
ATOM 5074 N N . LEU B 1 103 ? 23.734 -16.891 -30.953 1 95.5 103 LEU B N 1
ATOM 5075 C CA . LEU B 1 103 ? 24.141 -15.508 -30.719 1 95.5 103 LEU B CA 1
ATOM 5076 C C . LEU B 1 103 ? 25.656 -15.422 -30.5 1 95.5 103 LEU B C 1
ATOM 5078 O O . LEU B 1 103 ? 26.203 -14.328 -30.328 1 95.5 103 LEU B O 1
ATOM 5082 N N . GLY B 1 104 ? 26.391 -16.531 -30.391 1 94.94 104 GLY B N 1
ATOM 5083 C CA . GLY B 1 104 ? 27.859 -16.547 -30.391 1 94.94 104 GLY B CA 1
ATOM 5084 C C . GLY B 1 104 ? 28.453 -16.312 -29.016 1 94.94 104 GLY B C 1
ATOM 5085 O O . GLY B 1 104 ? 29.594 -15.836 -28.906 1 94.94 104 GLY B O 1
ATOM 5086 N N . TYR B 1 105 ? 27.734 -16.547 -28.016 1 96.75 105 TYR B N 1
ATOM 5087 C CA . TYR B 1 105 ? 28.297 -16.438 -26.672 1 96.75 105 TYR B CA 1
ATOM 5088 C C . TYR B 1 105 ? 29.375 -17.5 -26.438 1 96.75 105 TYR B C 1
ATOM 5090 O O . TYR B 1 105 ? 29.453 -18.484 -27.203 1 96.75 105 TYR B O 1
ATOM 5098 N N . PRO B 1 106 ? 30.203 -17.359 -25.469 1 96 106 PRO B N 1
ATOM 5099 C CA . PRO B 1 106 ? 31.297 -18.297 -25.219 1 96 106 PRO B CA 1
ATOM 5100 C C . PRO B 1 106 ? 30.797 -19.734 -25 1 96 106 PRO B C 1
ATOM 5102 O O . PRO B 1 106 ? 29.781 -19.953 -24.344 1 96 106 PRO B O 1
ATOM 5105 N N . GLU B 1 107 ? 31.516 -20.703 -25.469 1 96.62 107 GLU B N 1
ATOM 5106 C CA . GLU B 1 107 ? 31.156 -22.125 -25.453 1 96.62 107 GLU B CA 1
ATOM 5107 C C . GLU B 1 107 ? 31.031 -22.641 -24.031 1 96.62 107 GLU B C 1
ATOM 5109 O O . GLU B 1 107 ? 30.234 -23.531 -23.75 1 96.62 107 GLU B O 1
ATOM 5114 N N . ARG B 1 108 ? 31.766 -22.094 -23.141 1 95.88 108 ARG B N 1
ATOM 5115 C CA . ARG B 1 108 ? 31.797 -22.531 -21.75 1 95.88 108 ARG B CA 1
ATOM 5116 C C . ARG B 1 108 ? 30.422 -22.391 -21.109 1 95.88 108 ARG B C 1
ATOM 5118 O O . ARG B 1 108 ? 30.109 -23.078 -20.125 1 95.88 108 ARG B O 1
ATOM 5125 N N . ILE B 1 109 ? 29.641 -21.562 -21.625 1 96.56 109 ILE B N 1
ATOM 5126 C CA . ILE B 1 109 ? 28.312 -21.281 -21.078 1 96.56 109 ILE B CA 1
ATOM 5127 C C . ILE B 1 109 ? 27.438 -22.516 -21.172 1 96.56 109 ILE B C 1
ATOM 5129 O O . ILE B 1 109 ? 26.578 -22.75 -20.312 1 96.56 109 ILE B O 1
ATOM 5133 N N . LYS B 1 110 ? 27.641 -23.391 -22.109 1 96.38 110 LYS B N 1
ATOM 5134 C CA . LYS B 1 110 ? 26.875 -24.625 -22.281 1 96.38 110 LYS B CA 1
ATOM 5135 C C . LYS B 1 110 ? 27.016 -25.547 -21.078 1 96.38 110 LYS B C 1
ATOM 5137 O O . LYS B 1 110 ? 26.172 -26.406 -20.844 1 96.38 110 LYS B O 1
ATOM 5142 N N . SER B 1 111 ? 28.062 -25.344 -20.281 1 96.12 111 SER B N 1
ATOM 5143 C CA . SER B 1 111 ? 28.344 -26.234 -19.172 1 96.12 111 SER B CA 1
ATOM 5144 C C . SER B 1 111 ? 27.703 -25.719 -17.875 1 96.12 111 SER B C 1
ATOM 5146 O O . SER B 1 111 ? 27.75 -26.406 -16.844 1 96.12 111 SER B O 1
ATOM 5148 N N . PHE B 1 112 ? 27.109 -24.609 -17.984 1 97.19 112 PHE B N 1
ATOM 5149 C CA . PHE B 1 112 ? 26.469 -24.047 -16.797 1 97.19 112 PHE B CA 1
ATOM 5150 C C . PHE B 1 112 ? 25.359 -24.969 -16.297 1 97.19 112 PHE B C 1
ATOM 5152 O O . PHE B 1 112 ? 24.766 -25.703 -17.078 1 97.19 112 PHE B O 1
ATOM 5159 N N . GLU B 1 113 ? 25.156 -24.969 -15.008 1 96.5 113 GLU B N 1
ATOM 5160 C CA . GLU B 1 113 ? 24.062 -25.719 -14.391 1 96.5 113 GLU B CA 1
ATOM 5161 C C . GLU B 1 113 ? 23.094 -24.797 -13.648 1 96.5 113 GLU B C 1
ATOM 5163 O O . GLU B 1 113 ? 23.531 -23.891 -12.945 1 96.5 113 GLU B O 1
ATOM 5168 N N . TYR B 1 114 ? 21.875 -25.109 -13.883 1 96.38 114 TYR B N 1
ATOM 5169 C CA . TYR B 1 114 ? 20.844 -24.297 -13.242 1 96.38 114 TYR B CA 1
ATOM 5170 C C . TYR B 1 114 ? 20.828 -24.516 -11.734 1 96.38 114 TYR B C 1
ATOM 5172 O O . TYR B 1 114 ? 20.766 -25.656 -11.273 1 96.38 114 TYR B O 1
ATOM 5180 N N . ASN B 1 115 ? 20.969 -23.453 -10.961 1 94.75 115 ASN B N 1
ATOM 5181 C CA . ASN B 1 115 ? 20.844 -23.469 -9.5 1 94.75 115 ASN B CA 1
ATOM 5182 C C . ASN B 1 115 ? 19.531 -22.844 -9.047 1 94.75 115 ASN B C 1
ATOM 5184 O O . ASN B 1 115 ? 19.375 -21.625 -9.078 1 94.75 115 ASN B O 1
ATOM 5188 N N . PRO B 1 116 ? 18.594 -23.672 -8.578 1 91.44 116 PRO B N 1
ATOM 5189 C CA . PRO B 1 116 ? 17.281 -23.156 -8.195 1 91.44 116 PRO B CA 1
ATOM 5190 C C . PRO B 1 116 ? 17.344 -22.188 -7.012 1 91.44 116 PRO B C 1
ATOM 5192 O O . PRO B 1 116 ? 16.406 -21.438 -6.77 1 91.44 116 PRO B O 1
ATOM 5195 N N . ASP B 1 117 ? 18.438 -22.109 -6.289 1 90.38 117 ASP B N 1
ATOM 5196 C CA . ASP B 1 117 ? 18.531 -21.266 -5.098 1 90.38 117 ASP B CA 1
ATOM 5197 C C . ASP B 1 117 ? 19.297 -19.984 -5.398 1 90.38 117 ASP B C 1
ATOM 5199 O O . ASP B 1 117 ? 19.516 -19.156 -4.504 1 90.38 117 ASP B O 1
ATOM 5203 N N . LEU B 1 118 ? 19.656 -19.797 -6.625 1 94.19 118 LEU B N 1
ATOM 5204 C CA . LEU B 1 118 ? 20.5 -18.656 -6.984 1 94.19 118 LEU B CA 1
ATOM 5205 C C . LEU B 1 118 ? 19.703 -17.359 -6.879 1 94.19 118 LEU B C 1
ATOM 5207 O O . LEU B 1 118 ? 20.219 -16.359 -6.375 1 94.19 118 LEU B O 1
ATOM 5211 N N . VAL B 1 119 ? 18.5 -17.422 -7.445 1 95.06 119 VAL B N 1
ATOM 5212 C CA . VAL B 1 119 ? 17.688 -16.203 -7.488 1 95.06 119 VAL B CA 1
ATOM 5213 C C . VAL B 1 119 ? 16.281 -16.516 -6.965 1 95.06 119 VAL B C 1
ATOM 5215 O O . VAL B 1 119 ? 15.859 -17.672 -6.934 1 95.06 119 VAL B O 1
ATOM 5218 N N . ILE B 1 120 ? 15.617 -15.516 -6.484 1 95.25 120 ILE B N 1
ATOM 5219 C CA . ILE B 1 120 ? 14.258 -15.664 -5.973 1 95.25 120 ILE B CA 1
ATOM 5220 C C . ILE B 1 120 ? 13.312 -14.766 -6.766 1 95.25 120 ILE B C 1
ATOM 5222 O O . ILE B 1 120 ? 13.742 -13.812 -7.418 1 95.25 120 ILE B O 1
ATOM 5226 N N . ARG B 1 121 ? 12.086 -15.055 -6.672 1 94.25 121 ARG B N 1
ATOM 5227 C CA . ARG B 1 121 ? 11.055 -14.242 -7.305 1 94.25 121 ARG B CA 1
ATOM 5228 C C . ARG B 1 121 ? 10.961 -12.859 -6.656 1 94.25 121 ARG B C 1
ATOM 5230 O O . ARG B 1 121 ? 11.18 -12.727 -5.453 1 94.25 121 ARG B O 1
ATOM 5237 N N . GLY B 1 122 ? 10.672 -11.867 -7.445 1 94.94 122 GLY B N 1
ATOM 5238 C CA . GLY B 1 122 ? 10.422 -10.539 -6.902 1 94.94 122 GLY B CA 1
ATOM 5239 C C . GLY B 1 122 ? 11.625 -9.617 -7.004 1 94.94 122 GLY B C 1
ATOM 5240 O O . GLY B 1 122 ? 11.531 -8.43 -6.676 1 94.94 122 GLY B O 1
ATOM 5241 N N . LEU B 1 123 ? 12.727 -10.109 -7.527 1 96.31 123 LEU B N 1
ATOM 5242 C CA . LEU B 1 123 ? 13.938 -9.305 -7.637 1 96.31 123 LEU B CA 1
ATOM 5243 C C . LEU B 1 123 ? 13.797 -8.258 -8.734 1 96.31 123 LEU B C 1
ATOM 5245 O O . LEU B 1 123 ? 12.977 -8.406 -9.641 1 96.31 123 LEU B O 1
ATOM 5249 N N . HIS B 1 124 ? 14.555 -7.156 -8.562 1 95.5 124 HIS B N 1
ATOM 5250 C CA . HIS B 1 124 ? 14.68 -6.113 -9.578 1 95.5 124 HIS B CA 1
ATOM 5251 C C . HIS B 1 124 ? 16.031 -6.168 -10.266 1 95.5 124 HIS B C 1
ATOM 5253 O O . HIS B 1 124 ? 17.047 -6.457 -9.625 1 95.5 124 HIS B O 1
ATOM 5259 N N . LEU B 1 125 ? 16.047 -5.969 -11.516 1 95.62 125 LEU B N 1
ATOM 5260 C CA . LEU B 1 125 ? 17.281 -5.816 -12.273 1 95.62 125 LEU B CA 1
ATOM 5261 C C . LEU B 1 125 ? 17.438 -4.387 -12.781 1 95.62 125 LEU B C 1
ATOM 5263 O O . LEU B 1 125 ? 16.562 -3.867 -13.469 1 95.62 125 LEU B O 1
ATOM 5267 N N . ASP B 1 126 ? 18.453 -3.732 -12.344 1 94.25 126 ASP B N 1
ATOM 5268 C CA . ASP B 1 126 ? 18.891 -2.506 -13.008 1 94.25 126 ASP B CA 1
ATOM 5269 C C . ASP B 1 126 ? 19.672 -2.818 -14.273 1 94.25 126 ASP B C 1
ATOM 5271 O O . ASP B 1 126 ? 20.859 -3.17 -14.211 1 94.25 126 ASP B O 1
ATOM 5275 N N . ILE B 1 127 ? 19.141 -2.623 -15.383 1 92.06 127 ILE B N 1
ATOM 5276 C CA . ILE B 1 127 ? 19.672 -3.07 -16.656 1 92.06 127 ILE B CA 1
ATOM 5277 C C . ILE B 1 127 ? 20.953 -2.312 -16.984 1 92.06 127 ILE B C 1
ATOM 5279 O O . ILE B 1 127 ? 21.906 -2.889 -17.516 1 92.06 127 ILE B O 1
ATOM 5283 N N . ARG B 1 128 ? 21.062 -1.099 -16.656 1 89.81 128 ARG B N 1
ATOM 5284 C CA . ARG B 1 128 ? 22.203 -0.26 -17 1 89.81 128 ARG B CA 1
ATOM 5285 C C . ARG B 1 128 ? 23.438 -0.673 -16.203 1 89.81 128 ARG B C 1
ATOM 5287 O O . ARG B 1 128 ? 24.531 -0.814 -16.75 1 89.81 128 ARG B O 1
ATOM 5294 N N . ASN B 1 129 ? 23.234 -0.956 -14.953 1 91.88 129 ASN B N 1
ATOM 5295 C CA . ASN B 1 129 ? 24.359 -1.275 -14.086 1 91.88 129 ASN B CA 1
ATOM 5296 C C . ASN B 1 129 ? 24.562 -2.783 -13.953 1 91.88 129 ASN B C 1
ATOM 5298 O O . ASN B 1 129 ? 25.625 -3.236 -13.508 1 91.88 129 ASN B O 1
ATOM 5302 N N . GLY B 1 130 ? 23.562 -3.525 -14.328 1 94.94 130 GLY B N 1
ATOM 5303 C CA . GLY B 1 130 ? 23.609 -4.973 -14.188 1 94.94 130 GLY B CA 1
ATOM 5304 C C . GLY B 1 130 ? 23.453 -5.441 -12.758 1 94.94 130 GLY B C 1
ATOM 5305 O O . GLY B 1 130 ? 23.953 -6.504 -12.383 1 94.94 130 GLY B O 1
ATOM 5306 N N . TYR B 1 131 ? 22.797 -4.629 -11.898 1 96.44 131 TYR B N 1
ATOM 5307 C CA . TYR B 1 131 ? 22.578 -4.984 -10.5 1 96.44 131 TYR B CA 1
ATOM 5308 C C . TYR B 1 131 ? 21.281 -5.766 -10.336 1 96.44 131 TYR B C 1
ATOM 5310 O O . TYR B 1 131 ? 20.234 -5.387 -10.891 1 96.44 131 TYR B O 1
ATOM 5318 N N . ILE B 1 132 ? 21.391 -6.898 -9.703 1 97.25 132 ILE B N 1
ATOM 5319 C CA . ILE B 1 132 ? 20.203 -7.586 -9.203 1 97.25 132 ILE B CA 1
ATOM 5320 C C . ILE B 1 132 ? 19.984 -7.219 -7.734 1 97.25 132 ILE B C 1
ATOM 5322 O O . ILE B 1 132 ? 20.891 -7.324 -6.914 1 97.25 132 ILE B O 1
ATOM 5326 N N . MET B 1 133 ? 18.781 -6.762 -7.438 1 95.69 133 MET B N 1
ATOM 5327 C CA . MET B 1 133 ? 18.594 -6.238 -6.086 1 95.69 133 MET B CA 1
ATOM 5328 C C . MET B 1 133 ? 17.172 -6.492 -5.602 1 95.69 133 MET B C 1
ATOM 5330 O O . MET B 1 133 ? 16.281 -6.824 -6.395 1 95.69 133 MET B O 1
ATOM 5334 N N . LYS B 1 134 ? 17 -6.434 -4.367 1 95.56 134 LYS B N 1
ATOM 5335 C CA . LYS B 1 134 ? 15.695 -6.496 -3.715 1 95.56 134 LYS B CA 1
ATOM 5336 C C . LYS B 1 134 ? 15.305 -5.133 -3.15 1 95.56 134 LYS B C 1
ATOM 5338 O O . LYS B 1 134 ? 16.141 -4.41 -2.611 1 95.56 134 LYS B O 1
ATOM 5343 N N . MET B 1 135 ? 14.094 -4.75 -3.314 1 93.5 135 MET B N 1
ATOM 5344 C CA . MET B 1 135 ? 13.578 -3.48 -2.816 1 93.5 135 MET B CA 1
ATOM 5345 C C . MET B 1 135 ? 12.406 -3.703 -1.866 1 93.5 135 MET B C 1
ATOM 5347 O O . MET B 1 135 ? 11.672 -4.684 -2 1 93.5 135 MET B O 1
ATOM 5351 N N . ASP B 1 136 ? 12.273 -2.818 -0.98 1 90.94 136 ASP B N 1
ATOM 5352 C CA . ASP B 1 136 ? 11.141 -2.93 -0.06 1 90.94 136 ASP B CA 1
ATOM 5353 C C . ASP B 1 136 ? 9.898 -2.246 -0.627 1 90.94 136 ASP B C 1
ATOM 5355 O O . ASP B 1 136 ? 9.906 -1.795 -1.774 1 90.94 136 ASP B O 1
ATOM 5359 N N . ALA B 1 137 ? 8.836 -2.256 0.141 1 88.44 137 ALA B N 1
ATOM 5360 C CA . ALA B 1 137 ? 7.539 -1.746 -0.292 1 88.44 137 ALA B CA 1
ATOM 5361 C C . ALA B 1 137 ? 7.578 -0.233 -0.488 1 88.44 137 ALA B C 1
ATOM 5363 O O . ALA B 1 137 ? 6.672 0.346 -1.09 1 88.44 137 ALA B O 1
ATOM 5364 N N . TYR B 1 138 ? 8.625 0.432 -0.057 1 81.25 138 TYR B N 1
ATOM 5365 C CA . TYR B 1 138 ? 8.703 1.888 -0.078 1 81.25 138 TYR B CA 1
ATOM 5366 C C . TYR B 1 138 ? 9.812 2.359 -1.012 1 81.25 138 TYR B C 1
ATOM 5368 O O . TYR B 1 138 ? 10.328 3.467 -0.861 1 81.25 138 TYR B O 1
ATOM 5376 N N . HIS B 1 139 ? 10.344 1.479 -1.86 1 87.06 139 HIS B N 1
ATOM 5377 C CA . HIS B 1 139 ? 11.258 1.773 -2.957 1 87.06 139 HIS B CA 1
ATOM 5378 C C . HIS B 1 139 ? 12.68 1.972 -2.447 1 87.06 139 HIS B C 1
ATOM 5380 O O . HIS B 1 139 ? 13.461 2.729 -3.037 1 87.06 139 HIS B O 1
ATOM 5386 N N . HIS B 1 140 ? 12.977 1.362 -1.366 1 87.81 140 HIS B N 1
ATOM 5387 C CA . HIS B 1 140 ? 14.352 1.418 -0.883 1 87.81 140 HIS B CA 1
ATOM 5388 C C . HIS B 1 140 ? 15.094 0.126 -1.197 1 87.81 140 HIS B C 1
ATOM 5390 O O . HIS B 1 140 ? 14.586 -0.968 -0.953 1 87.81 140 HIS B O 1
ATOM 5396 N N . ILE B 1 141 ? 16.266 0.316 -1.631 1 92.75 141 ILE B N 1
ATOM 5397 C CA . ILE B 1 141 ? 17.141 -0.808 -1.964 1 92.75 141 ILE B CA 1
ATOM 5398 C C . ILE B 1 141 ? 17.641 -1.468 -0.682 1 92.75 141 ILE B C 1
ATOM 5400 O O . ILE B 1 141 ? 18.016 -0.78 0.271 1 92.75 141 ILE B O 1
ATOM 5404 N N . GLN B 1 142 ? 17.547 -2.758 -0.665 1 93.62 142 GLN B N 1
ATOM 5405 C CA . GLN B 1 142 ? 18.234 -3.494 0.396 1 93.62 142 GLN B CA 1
ATOM 5406 C C . GLN B 1 142 ? 19.703 -3.699 0.068 1 93.62 142 GLN B C 1
ATOM 5408 O O . GLN B 1 142 ? 20.062 -4.621 -0.672 1 93.62 142 GLN B O 1
ATOM 5413 N N . LEU B 1 143 ? 20.531 -3.004 0.729 1 92.25 143 LEU B N 1
ATOM 5414 C CA . LEU B 1 143 ? 21.938 -2.906 0.36 1 92.25 143 LEU B CA 1
ATOM 5415 C C . LEU B 1 143 ? 22.625 -4.266 0.468 1 92.25 143 LEU B C 1
ATOM 5417 O O . LEU B 1 143 ? 23.484 -4.594 -0.35 1 92.25 143 LEU B O 1
ATOM 5421 N N . ALA B 1 144 ? 22.156 -5.055 1.371 1 91.31 144 ALA B N 1
ATOM 5422 C CA . ALA B 1 144 ? 22.828 -6.336 1.607 1 91.31 144 ALA B CA 1
ATOM 5423 C C . ALA B 1 144 ? 22.391 -7.375 0.579 1 91.31 144 ALA B C 1
ATOM 5425 O O . ALA B 1 144 ? 22.844 -8.523 0.612 1 91.31 144 ALA B O 1
ATOM 5426 N N . SER B 1 145 ? 21.609 -6.98 -0.376 1 93.81 145 SER B N 1
ATOM 5427 C CA . SER B 1 145 ? 21.094 -7.938 -1.347 1 93.81 145 SER B CA 1
ATOM 5428 C C . SER B 1 145 ? 21.469 -7.547 -2.77 1 93.81 145 SER B C 1
ATOM 5430 O O . SER B 1 145 ? 21.016 -8.156 -3.734 1 93.81 145 SER B O 1
ATOM 5432 N N . VAL B 1 146 ? 22.297 -6.57 -2.932 1 96.88 146 VAL B N 1
ATOM 5433 C CA . VAL B 1 146 ? 22.625 -6.102 -4.273 1 96.88 146 VAL B CA 1
ATOM 5434 C C . VAL B 1 146 ? 23.797 -6.906 -4.828 1 96.88 146 VAL B C 1
ATOM 5436 O O . VAL B 1 146 ? 24.875 -6.969 -4.211 1 96.88 146 VAL B O 1
ATOM 5439 N N . HIS B 1 147 ? 23.562 -7.496 -5.996 1 97.62 147 HIS B N 1
ATOM 5440 C CA . HIS B 1 147 ? 24.609 -8.32 -6.602 1 97.62 147 HIS B CA 1
ATOM 5441 C C . HIS B 1 147 ? 24.859 -7.91 -8.047 1 97.62 147 HIS B C 1
ATOM 5443 O O . HIS B 1 147 ? 23.938 -7.492 -8.75 1 97.62 147 HIS B O 1
ATOM 5449 N N . ARG B 1 148 ? 26.016 -7.973 -8.461 1 97.19 148 ARG B N 1
ATOM 5450 C CA . ARG B 1 148 ? 26.469 -7.98 -9.852 1 97.19 148 ARG B CA 1
ATOM 5451 C C . ARG B 1 148 ? 27.156 -9.305 -10.195 1 97.19 148 ARG B C 1
ATOM 5453 O O . ARG B 1 148 ? 28.234 -9.602 -9.695 1 97.19 148 ARG B O 1
ATOM 5460 N N . GLY B 1 149 ? 26.516 -10.07 -11.094 1 96.75 149 GLY B N 1
ATOM 5461 C CA . GLY B 1 149 ? 26.922 -11.461 -11.148 1 96.75 149 GLY B CA 1
ATOM 5462 C C . GLY B 1 149 ? 26.703 -12.203 -9.844 1 96.75 149 GLY B C 1
ATOM 5463 O O . GLY B 1 149 ? 25.609 -12.141 -9.273 1 96.75 149 GLY B O 1
ATOM 5464 N N . HIS B 1 150 ? 27.688 -12.938 -9.391 1 96.31 150 HIS B N 1
ATOM 5465 C CA . HIS B 1 150 ? 27.562 -13.688 -8.148 1 96.31 150 HIS B CA 1
ATOM 5466 C C . HIS B 1 150 ? 28.125 -12.883 -6.973 1 96.31 150 HIS B C 1
ATOM 5468 O O . HIS B 1 150 ? 28.156 -13.383 -5.844 1 96.31 150 HIS B O 1
ATOM 5474 N N . ARG B 1 151 ? 28.406 -11.641 -7.164 1 95.75 151 ARG B N 1
ATOM 5475 C CA . ARG B 1 151 ? 29.172 -10.898 -6.16 1 95.75 151 ARG B CA 1
ATOM 5476 C C . ARG B 1 151 ? 28.312 -9.805 -5.527 1 95.75 151 ARG B C 1
ATOM 5478 O O . ARG B 1 151 ? 27.594 -9.094 -6.227 1 95.75 151 ARG B O 1
ATOM 5485 N N . LEU B 1 152 ? 28.5 -9.742 -4.25 1 96.06 152 LEU B N 1
ATOM 5486 C CA . LEU B 1 152 ? 27.859 -8.656 -3.52 1 96.06 152 LEU B CA 1
ATOM 5487 C C . LEU B 1 152 ? 28.516 -7.32 -3.848 1 96.06 152 LEU B C 1
ATOM 5489 O O . LEU B 1 152 ? 29.734 -7.227 -3.904 1 96.06 152 LEU B O 1
ATOM 5493 N N . VAL B 1 153 ? 27.75 -6.34 -4.125 1 96.88 153 VAL B N 1
ATOM 5494 C CA . VAL B 1 153 ? 28.266 -5.012 -4.438 1 96.88 153 VAL B CA 1
ATOM 5495 C C . VAL B 1 153 ? 28.453 -4.215 -3.146 1 96.88 153 VAL B C 1
ATOM 5497 O O . VAL B 1 153 ? 27.625 -4.297 -2.23 1 96.88 153 VAL B O 1
ATOM 5500 N N . ASP B 1 154 ? 29.453 -3.461 -3.102 1 96.19 154 ASP B N 1
ATOM 5501 C CA . ASP B 1 154 ? 29.703 -2.598 -1.952 1 96.19 154 ASP B CA 1
ATOM 5502 C C . ASP B 1 154 ? 28.562 -1.606 -1.751 1 96.19 154 ASP B C 1
ATOM 5504 O O . ASP B 1 154 ? 28.156 -0.912 -2.688 1 96.19 154 ASP B O 1
ATOM 5508 N N . PRO B 1 155 ? 28.078 -1.59 -0.535 1 94 155 PRO B N 1
ATOM 5509 C CA . PRO B 1 155 ? 26.953 -0.693 -0.256 1 94 155 PRO B CA 1
ATOM 5510 C C . PRO B 1 155 ? 27.234 0.751 -0.661 1 94 155 PRO B C 1
ATOM 5512 O O . PRO B 1 155 ? 26.344 1.445 -1.151 1 94 155 PRO B O 1
ATOM 5515 N N . GLN B 1 156 ? 28.453 1.216 -0.459 1 94.12 156 GLN B N 1
ATOM 5516 C CA . GLN B 1 156 ? 28.781 2.598 -0.794 1 94.12 156 GLN B CA 1
ATOM 5517 C C . GLN B 1 156 ? 28.688 2.836 -2.299 1 94.12 156 GLN B C 1
ATOM 5519 O O . GLN B 1 156 ? 28.266 3.906 -2.74 1 94.12 156 GLN B O 1
ATOM 5524 N N . VAL B 1 157 ? 29.062 1.856 -3.035 1 94.94 157 VAL B N 1
ATOM 5525 C CA . VAL B 1 157 ? 28.969 1.96 -4.488 1 94.94 157 VAL B CA 1
ATOM 5526 C C . VAL B 1 157 ? 27.516 2.068 -4.91 1 94.94 157 VAL B C 1
ATOM 5528 O O . VAL B 1 157 ? 27.172 2.84 -5.812 1 94.94 157 VAL B O 1
ATOM 5531 N N . VAL B 1 158 ? 26.672 1.32 -4.258 1 93.88 158 VAL B N 1
ATOM 5532 C CA . VAL B 1 158 ? 25.25 1.352 -4.555 1 93.88 158 VAL B CA 1
ATOM 5533 C C . VAL B 1 158 ? 24.672 2.721 -4.191 1 93.88 158 VAL B C 1
ATOM 5535 O O . VAL B 1 158 ? 23.953 3.328 -4.984 1 93.88 158 VAL B O 1
ATOM 5538 N N . ILE B 1 159 ? 25.031 3.23 -3.076 1 89.69 159 ILE B N 1
ATOM 5539 C CA . ILE B 1 159 ? 24.531 4.516 -2.596 1 89.69 159 ILE B CA 1
ATOM 5540 C C . ILE B 1 159 ? 24.969 5.625 -3.553 1 89.69 159 ILE B C 1
ATOM 5542 O O . ILE B 1 159 ? 24.172 6.516 -3.877 1 89.69 159 ILE B O 1
ATOM 5546 N N . ASP B 1 160 ? 26.156 5.543 -4.039 1 89.38 160 ASP B N 1
ATOM 5547 C CA . ASP B 1 160 ? 26.688 6.547 -4.953 1 89.38 160 ASP B CA 1
ATOM 5548 C C . ASP B 1 160 ? 26 6.477 -6.312 1 89.38 160 ASP B C 1
ATOM 5550 O O . ASP B 1 160 ? 25.781 7.5 -6.961 1 89.38 160 ASP B O 1
ATOM 5554 N N . SER B 1 161 ? 25.625 5.289 -6.676 1 88.94 161 SER B N 1
ATOM 5555 C CA . SER B 1 161 ? 25.016 5.09 -7.984 1 88.94 161 SER B CA 1
ATOM 5556 C C . SER B 1 161 ? 23.625 5.695 -8.031 1 88.94 161 SER B C 1
ATOM 5558 O O . SER B 1 161 ? 23.172 6.168 -9.086 1 88.94 161 SER B O 1
ATOM 5560 N N . TYR B 1 162 ? 22.969 5.742 -6.879 1 85.31 162 TYR B N 1
ATOM 5561 C CA . TYR B 1 162 ? 21.562 6.172 -6.898 1 85.31 162 TYR B CA 1
ATOM 5562 C C . TYR B 1 162 ? 21.375 7.418 -6.043 1 85.31 162 TYR B C 1
ATOM 5564 O O . TYR B 1 162 ? 20.281 7.988 -6.016 1 85.31 162 TYR B O 1
ATOM 5572 N N . GLY B 1 163 ? 22.422 7.836 -5.41 1 78.69 163 GLY B N 1
ATOM 5573 C CA . GLY B 1 163 ? 22.297 8.977 -4.516 1 78.69 163 GLY B CA 1
ATOM 5574 C C . GLY B 1 163 ? 21.578 8.641 -3.223 1 78.69 163 GLY B C 1
ATOM 5575 O O . GLY B 1 163 ? 20.922 9.508 -2.629 1 78.69 163 GLY B O 1
ATOM 5576 N N . GLY B 1 164 ? 21.625 7.359 -2.887 1 83.5 164 GLY B N 1
ATOM 5577 C CA . GLY B 1 164 ? 20.938 6.828 -1.722 1 83.5 164 GLY B CA 1
ATOM 5578 C C . GLY B 1 164 ? 20.328 5.457 -1.958 1 83.5 164 GLY B C 1
ATOM 5579 O O . GLY B 1 164 ? 20.797 4.707 -2.818 1 83.5 164 GLY B O 1
ATOM 5580 N N . THR B 1 165 ? 19.344 5.16 -1.144 1 87.31 165 THR B N 1
ATOM 5581 C CA . THR B 1 165 ? 18.75 3.838 -1.304 1 87.31 165 THR B CA 1
ATOM 5582 C C . THR B 1 165 ? 17.359 3.943 -1.917 1 87.31 165 THR B C 1
ATOM 5584 O O . THR B 1 165 ? 16.766 2.934 -2.311 1 87.31 165 THR B O 1
ATOM 5587 N N . HIS B 1 166 ? 16.891 5.16 -1.984 1 86.31 166 HIS B N 1
ATOM 5588 C CA . HIS B 1 166 ? 15.539 5.344 -2.52 1 86.31 166 HIS B CA 1
ATOM 5589 C C . HIS B 1 166 ? 15.555 5.402 -4.043 1 86.31 166 HIS B C 1
ATOM 5591 O O . HIS B 1 166 ? 16.391 6.098 -4.633 1 86.31 166 HIS B O 1
ATOM 5597 N N . ILE B 1 167 ? 14.664 4.691 -4.668 1 88.19 167 ILE B N 1
ATOM 5598 C CA . ILE B 1 167 ? 14.492 4.734 -6.117 1 88.19 167 ILE B CA 1
ATOM 5599 C C . ILE B 1 167 ? 13.242 5.547 -6.461 1 88.19 167 ILE B C 1
ATOM 5601 O O . ILE B 1 167 ? 12.133 5.184 -6.066 1 88.19 167 ILE B O 1
ATOM 5605 N N . PRO B 1 168 ? 13.445 6.625 -7.203 1 82.69 168 PRO B N 1
ATOM 5606 C CA . PRO B 1 168 ? 12.289 7.457 -7.566 1 82.69 168 PRO B CA 1
ATOM 5607 C C . PRO B 1 168 ? 11.289 6.719 -8.453 1 82.69 168 PRO B C 1
ATOM 5609 O O . PRO B 1 168 ? 11.672 5.809 -9.195 1 82.69 168 PRO B O 1
ATOM 5612 N N . LEU B 1 169 ? 10.086 7.184 -8.453 1 76.88 169 LEU B N 1
ATOM 5613 C CA . LEU B 1 169 ? 8.977 6.539 -9.141 1 76.88 169 LEU B CA 1
ATOM 5614 C C . LEU B 1 169 ? 9.211 6.512 -10.648 1 76.88 169 LEU B C 1
ATOM 5616 O O . LEU B 1 169 ? 8.852 5.543 -11.312 1 76.88 169 LEU B O 1
ATOM 5620 N N . HIS B 1 170 ? 9.773 7.512 -11.156 1 72.31 170 HIS B N 1
ATOM 5621 C CA . HIS B 1 170 ? 9.93 7.598 -12.602 1 72.31 170 HIS B CA 1
ATOM 5622 C C . HIS B 1 170 ? 10.914 6.551 -13.109 1 72.31 170 HIS B C 1
ATOM 5624 O O . HIS B 1 170 ? 10.867 6.168 -14.281 1 72.31 170 HIS B O 1
ATOM 5630 N N . ILE B 1 171 ? 11.695 6.059 -12.172 1 74.25 171 ILE B N 1
ATOM 5631 C CA . ILE B 1 171 ? 12.641 5 -12.523 1 74.25 171 ILE B CA 1
ATOM 5632 C C . ILE B 1 171 ? 11.953 3.641 -12.391 1 74.25 171 ILE B C 1
ATOM 5634 O O . ILE B 1 171 ? 12.281 2.703 -13.125 1 74.25 171 ILE B O 1
ATOM 5638 N N . MET B 1 172 ? 10.961 3.539 -11.445 1 72.31 172 MET B N 1
ATOM 5639 C CA . MET B 1 172 ? 10.281 2.279 -11.148 1 72.31 172 MET B CA 1
ATOM 5640 C C . MET B 1 172 ? 9.297 1.913 -12.25 1 72.31 172 MET B C 1
ATOM 5642 O O . MET B 1 172 ? 9.094 0.733 -12.539 1 72.31 172 MET B O 1
ATOM 5646 N N . ASP B 1 173 ? 8.211 2.748 -12.516 1 56.69 173 ASP B N 1
ATOM 5647 C CA . ASP B 1 173 ? 7.055 2.479 -13.375 1 56.69 173 ASP B CA 1
ATOM 5648 C C . ASP B 1 173 ? 7.496 1.949 -14.734 1 56.69 173 ASP B C 1
ATOM 5650 O O . ASP B 1 173 ? 8.273 2.598 -15.438 1 56.69 173 ASP B O 1
ATOM 5654 N N . ASP B 1 174 ? 7.648 0.562 -14.742 1 49 174 ASP B N 1
ATOM 5655 C CA . ASP B 1 174 ? 7.891 -0.348 -15.852 1 49 174 ASP B CA 1
ATOM 5656 C C . ASP B 1 174 ? 7.133 0.096 -17.109 1 49 174 ASP B C 1
ATOM 5658 O O . ASP B 1 174 ? 7.41 -0.382 -18.203 1 49 174 ASP B O 1
ATOM 5662 N N . HIS B 1 175 ? 5.777 0.356 -16.734 1 41.41 175 HIS B N 1
ATOM 5663 C CA . HIS B 1 175 ? 4.898 0.147 -17.891 1 41.41 175 HIS B CA 1
ATOM 5664 C C . HIS B 1 175 ? 5.555 0.617 -19.172 1 41.41 175 HIS B C 1
ATOM 5666 O O . HIS B 1 175 ? 5.359 0.01 -20.234 1 41.41 175 HIS B O 1
ATOM 5672 N N . HIS B 1 176 ? 5.457 1.989 -19.469 1 33.53 176 HIS B N 1
ATOM 5673 C CA . HIS B 1 176 ? 5.672 2.307 -20.891 1 33.53 176 HIS B CA 1
ATOM 5674 C C . HIS B 1 176 ? 7.137 2.133 -21.266 1 33.53 176 HIS B C 1
ATOM 5676 O O . HIS B 1 176 ? 8 2.881 -20.797 1 33.53 176 HIS B O 1
ATOM 5682 N N . HIS B 1 177 ? 7.594 0.91 -21.234 1 38.5 177 HIS B N 1
ATOM 5683 C CA . HIS B 1 177 ? 8.578 0.874 -22.312 1 38.5 177 HIS B CA 1
ATOM 5684 C C . HIS B 1 177 ? 8.406 2.059 -23.266 1 38.5 177 HIS B C 1
ATOM 5686 O O . HIS B 1 177 ? 8.453 1.896 -24.484 1 38.5 177 HIS B O 1
ATOM 5692 N N . ARG B 1 178 ? 7.59 2.949 -22.938 1 33.28 178 ARG B N 1
ATOM 5693 C CA . ARG B 1 178 ? 7.547 4.055 -23.891 1 33.28 178 ARG B CA 1
ATOM 5694 C C . ARG B 1 178 ? 8.891 4.781 -23.953 1 33.28 178 ARG B C 1
ATOM 5696 O O . ARG B 1 178 ? 9.492 5.07 -22.922 1 33.28 178 ARG B O 1
ATOM 5703 N N . THR B 1 179 ? 9.469 4.527 -24.875 1 34.88 179 THR B N 1
ATOM 5704 C CA . THR B 1 179 ? 10.445 5.504 -25.344 1 34.88 179 THR B CA 1
ATOM 5705 C C . THR B 1 179 ? 10.023 6.918 -24.953 1 34.88 179 THR B C 1
ATOM 5707 O O . THR B 1 179 ? 9.008 7.426 -25.438 1 34.88 179 THR B O 1
ATOM 5710 N N . THR B 1 180 ? 9.852 7.336 -23.828 1 34.47 180 THR B N 1
ATOM 5711 C CA . THR B 1 180 ? 9.68 8.773 -23.703 1 34.47 180 THR B CA 1
ATOM 5712 C C . THR B 1 180 ? 10.523 9.523 -24.719 1 34.47 180 THR B C 1
ATOM 5714 O O . THR B 1 180 ? 11.477 8.961 -25.266 1 34.47 180 THR B O 1
ATOM 5717 N N . ALA B 1 181 ? 9.977 10.703 -25.094 1 33.12 181 ALA B N 1
ATOM 5718 C CA . ALA B 1 181 ? 10.664 11.539 -26.078 1 33.12 181 ALA B CA 1
ATOM 5719 C C . ALA B 1 181 ? 12.164 11.555 -25.812 1 33.12 181 ALA B C 1
ATOM 5721 O O . ALA B 1 181 ? 12.961 11.695 -26.75 1 33.12 181 ALA B O 1
ATOM 5722 N N . GLU B 1 182 ? 12.5 11.914 -24.578 1 37.97 182 GLU B N 1
ATOM 5723 C CA . GLU B 1 182 ? 13.93 12.188 -24.469 1 37.97 182 GLU B CA 1
ATOM 5724 C C . GLU B 1 182 ? 14.719 10.914 -24.203 1 37.97 182 GLU B C 1
ATOM 5726 O O . GLU B 1 182 ? 15.844 10.961 -23.719 1 37.97 182 GLU B O 1
ATOM 5731 N N . GLY B 1 183 ? 14.383 9.68 -24.672 1 37.75 183 GLY B N 1
ATOM 5732 C CA . GLY B 1 183 ? 15.25 8.516 -24.75 1 37.75 183 GLY B CA 1
ATOM 5733 C C . GLY B 1 183 ? 15.398 7.801 -23.422 1 37.75 183 GLY B C 1
ATOM 5734 O O . GLY B 1 183 ? 16.312 6.984 -23.25 1 37.75 183 GLY B O 1
ATOM 5735 N N . SER B 1 184 ? 14.977 8.281 -22.297 1 40.25 184 SER B N 1
ATOM 5736 C CA . SER B 1 184 ? 15.438 7.594 -21.094 1 40.25 184 SER B CA 1
ATOM 5737 C C . SER B 1 184 ? 14.586 6.359 -20.812 1 40.25 184 SER B C 1
ATOM 5739 O O . SER B 1 184 ? 13.375 6.457 -20.625 1 40.25 184 SER B O 1
ATOM 5741 N N . SER B 1 185 ? 14.68 5.199 -21.359 1 46.38 185 SER B N 1
ATOM 5742 C CA . SER B 1 185 ? 14.227 3.832 -21.125 1 46.38 185 SER B CA 1
ATOM 5743 C C . SER B 1 185 ? 14.273 3.482 -19.641 1 46.38 185 SER B C 1
ATOM 5745 O O . SER B 1 185 ? 15.172 3.914 -18.922 1 46.38 185 SER B O 1
ATOM 5747 N N . THR B 1 186 ? 13.188 3.1 -19.141 1 56.38 186 THR B N 1
ATOM 5748 C CA . THR B 1 186 ? 13.156 2.6 -17.766 1 56.38 186 THR B CA 1
ATOM 5749 C C . THR B 1 186 ? 14.266 1.573 -17.531 1 56.38 186 THR B C 1
ATOM 5751 O O . THR B 1 186 ? 14.508 0.721 -18.391 1 56.38 186 THR B O 1
ATOM 5754 N N . ASN B 1 187 ? 15.078 1.765 -16.516 1 78.94 187 ASN B N 1
ATOM 5755 C CA . ASN B 1 187 ? 16.312 1.02 -16.25 1 78.94 187 ASN B CA 1
ATOM 5756 C C . ASN B 1 187 ? 16.062 -0.118 -15.266 1 78.94 187 ASN B C 1
ATOM 5758 O O . ASN B 1 187 ? 16.938 -0.97 -15.07 1 78.94 187 ASN B O 1
ATOM 5762 N N . LEU B 1 188 ? 14.695 -0.219 -14.781 1 89.69 188 LEU B N 1
ATOM 5763 C CA . LEU B 1 188 ? 14.508 -1.256 -13.773 1 89.69 188 LEU B CA 1
ATOM 5764 C C . LEU B 1 188 ? 13.422 -2.238 -14.195 1 89.69 188 LEU B C 1
ATOM 5766 O O . LEU B 1 188 ? 12.367 -1.831 -14.68 1 89.69 188 LEU B O 1
ATOM 5770 N N . VAL B 1 189 ? 13.703 -3.51 -14.109 1 91.31 189 VAL B N 1
ATOM 5771 C CA . VAL B 1 189 ? 12.742 -4.574 -14.406 1 91.31 189 VAL B CA 1
ATOM 5772 C C . VAL B 1 189 ? 12.547 -5.449 -13.164 1 91.31 189 VAL B C 1
ATOM 5774 O O . VAL B 1 189 ? 13.508 -5.789 -12.477 1 91.31 189 VAL B O 1
ATOM 5777 N N . GLN B 1 190 ? 11.266 -5.73 -12.852 1 93.06 190 GLN B N 1
ATOM 5778 C CA . GLN B 1 190 ? 10.977 -6.641 -11.75 1 93.06 190 GLN B CA 1
ATOM 5779 C C . GLN B 1 190 ? 10.547 -8.008 -12.258 1 93.06 190 GLN B C 1
ATOM 5781 O O . GLN B 1 190 ? 9.766 -8.109 -13.203 1 93.06 190 GLN B O 1
ATOM 5786 N N . PHE B 1 191 ? 11.008 -9.055 -11.625 1 93.81 191 PHE B N 1
ATOM 5787 C CA . PHE B 1 191 ? 10.695 -10.422 -12.031 1 93.81 191 PHE B CA 1
ATOM 5788 C C . PHE B 1 191 ? 9.672 -11.047 -11.086 1 93.81 191 PHE B C 1
ATOM 5790 O O . PHE B 1 191 ? 10.031 -11.547 -10.023 1 93.81 191 PHE B O 1
ATOM 5797 N N . LEU B 1 192 ? 8.445 -11.141 -11.555 1 91.38 192 LEU B N 1
ATOM 5798 C CA . LEU B 1 192 ? 7.34 -11.539 -10.688 1 91.38 192 LEU B CA 1
ATOM 5799 C C . LEU B 1 192 ? 6.883 -12.961 -11.008 1 91.38 192 LEU B C 1
ATOM 5801 O O . LEU B 1 192 ? 6.18 -13.586 -10.211 1 91.38 192 LEU B O 1
ATOM 5805 N N . ASP B 1 193 ? 7.266 -13.406 -12.102 1 87.19 193 ASP B N 1
ATOM 5806 C CA . ASP B 1 193 ? 6.766 -14.688 -12.586 1 87.19 193 ASP B CA 1
ATOM 5807 C C . ASP B 1 193 ? 7.773 -15.805 -12.336 1 87.19 193 ASP B C 1
ATOM 5809 O O . ASP B 1 193 ? 8.984 -15.578 -12.398 1 87.19 193 ASP B O 1
ATOM 5813 N N . SER B 1 194 ? 7.258 -16.938 -12.172 1 86.38 194 SER B N 1
ATOM 5814 C CA . SER B 1 194 ? 8.117 -18.078 -11.914 1 86.38 194 SER B CA 1
ATOM 5815 C C . SER B 1 194 ? 8.961 -18.422 -13.141 1 86.38 194 SER B C 1
ATOM 5817 O O . SER B 1 194 ? 10.117 -18.844 -13.008 1 86.38 194 SER B O 1
ATOM 5819 N N . PHE B 1 195 ? 8.43 -18.156 -14.281 1 86.56 195 PHE B N 1
ATOM 5820 C CA . PHE B 1 195 ? 9.133 -18.531 -15.508 1 86.56 195 PHE B CA 1
ATOM 5821 C C . PHE B 1 195 ? 10.281 -17.562 -15.781 1 86.56 195 PHE B C 1
ATOM 5823 O O . PHE B 1 195 ? 11.102 -17.797 -16.656 1 86.56 195 PHE B O 1
ATOM 5830 N N . SER B 1 196 ? 10.344 -16.547 -14.961 1 90.69 196 SER B N 1
ATOM 5831 C CA . SER B 1 196 ? 11.414 -15.578 -15.18 1 90.69 196 SER B CA 1
ATOM 5832 C C . SER B 1 196 ? 12.68 -15.977 -14.422 1 90.69 196 SER B C 1
ATOM 5834 O O . SER B 1 196 ? 13.75 -15.398 -14.641 1 90.69 196 SER B O 1
ATOM 5836 N N . LEU B 1 197 ? 12.641 -16.953 -13.625 1 94.06 197 LEU B N 1
ATOM 5837 C CA . LEU B 1 197 ? 13.758 -17.328 -12.766 1 94.06 197 LEU B CA 1
ATOM 5838 C C . LEU B 1 197 ? 14.945 -17.812 -13.602 1 94.06 197 LEU B C 1
ATOM 5840 O O . LEU B 1 197 ? 16.078 -17.406 -13.359 1 94.06 197 LEU B O 1
ATOM 5844 N N . PRO B 1 198 ? 14.695 -18.625 -14.641 1 95.5 198 PRO B N 1
ATOM 5845 C CA . PRO B 1 198 ? 15.828 -19.016 -15.477 1 95.5 198 PRO B CA 1
ATOM 5846 C C . PRO B 1 198 ? 16.469 -17.828 -16.188 1 95.5 198 PRO B C 1
ATOM 5848 O O . PRO B 1 198 ? 17.688 -17.812 -16.422 1 95.5 198 PRO B O 1
ATOM 5851 N N . GLU B 1 199 ? 15.633 -16.906 -16.531 1 96.31 199 GLU B N 1
ATOM 5852 C CA . GLU B 1 199 ? 16.125 -15.695 -17.188 1 96.31 199 GLU B CA 1
ATOM 5853 C C . GLU B 1 199 ? 17.094 -14.922 -16.281 1 96.31 199 GLU B C 1
ATOM 5855 O O . GLU B 1 199 ? 18.188 -14.562 -16.703 1 96.31 199 GLU B O 1
ATOM 5860 N N . VAL B 1 200 ? 16.703 -14.75 -15.094 1 96.75 200 VAL B N 1
ATOM 5861 C CA . VAL B 1 200 ? 17.516 -14.016 -14.133 1 96.75 200 VAL B CA 1
ATOM 5862 C C . VAL B 1 200 ? 18.781 -14.805 -13.812 1 96.75 200 VAL B C 1
ATOM 5864 O O . VAL B 1 200 ? 19.875 -14.25 -13.75 1 96.75 200 VAL B O 1
ATOM 5867 N N . ALA B 1 201 ? 18.625 -16.062 -13.602 1 97.44 201 ALA B N 1
ATOM 5868 C CA . ALA B 1 201 ? 19.75 -16.922 -13.289 1 97.44 201 ALA B CA 1
ATOM 5869 C C . ALA B 1 201 ? 20.797 -16.891 -14.406 1 97.44 201 ALA B C 1
ATOM 5871 O O . ALA B 1 201 ? 22 -16.781 -14.148 1 97.44 201 ALA B O 1
ATOM 5872 N N . LEU B 1 202 ? 20.297 -17.016 -15.625 1 97.69 202 LEU B N 1
ATOM 5873 C CA . LEU B 1 202 ? 21.203 -17 -16.781 1 97.69 202 LEU B CA 1
ATOM 5874 C C . LEU B 1 202 ? 21.922 -15.656 -16.875 1 97.69 202 LEU B C 1
ATOM 5876 O O . LEU B 1 202 ? 23.125 -15.617 -17.172 1 97.69 202 LEU B O 1
ATOM 5880 N N . PHE B 1 203 ? 21.219 -14.594 -16.688 1 98.06 203 PHE B N 1
ATOM 5881 C CA . PHE B 1 203 ? 21.812 -13.266 -16.688 1 98.06 203 PHE B CA 1
ATOM 5882 C C . PHE B 1 203 ? 22.938 -13.164 -15.664 1 98.06 203 PHE B C 1
ATOM 5884 O O . PHE B 1 203 ? 24.031 -12.664 -15.961 1 98.06 203 PHE B O 1
ATOM 5891 N N . VAL B 1 204 ? 22.641 -13.648 -14.461 1 97.81 204 VAL B N 1
ATOM 5892 C CA . VAL B 1 204 ? 23.594 -13.57 -13.359 1 97.81 204 VAL B CA 1
ATOM 5893 C C . VAL B 1 204 ? 24.828 -14.43 -13.68 1 97.81 204 VAL B C 1
ATOM 5895 O O . VAL B 1 204 ? 25.953 -13.984 -13.516 1 97.81 204 VAL B O 1
ATOM 5898 N N . ASP B 1 205 ? 24.641 -15.633 -14.141 1 98.12 205 ASP B N 1
ATOM 5899 C CA . ASP B 1 205 ? 25.719 -16.578 -14.414 1 98.12 205 ASP B CA 1
ATOM 5900 C C . ASP B 1 205 ? 26.609 -16.062 -15.547 1 98.12 205 ASP B C 1
ATOM 5902 O O . ASP B 1 205 ? 27.828 -16.125 -15.445 1 98.12 205 ASP B O 1
ATOM 5906 N N . ILE B 1 206 ? 25.984 -15.602 -16.609 1 98.06 206 ILE B N 1
ATOM 5907 C CA . ILE B 1 206 ? 26.75 -15.133 -17.75 1 98.06 206 ILE B CA 1
ATOM 5908 C C . ILE B 1 206 ? 27.5 -13.859 -17.375 1 98.06 206 ILE B C 1
ATOM 5910 O O . ILE B 1 206 ? 28.672 -13.695 -17.734 1 98.06 206 ILE B O 1
ATOM 5914 N N . SER B 1 207 ? 26.828 -12.938 -16.656 1 97.62 207 SER B N 1
ATOM 5915 C CA . SER B 1 207 ? 27.5 -11.734 -16.188 1 97.62 207 SER B CA 1
ATOM 5916 C C . SER B 1 207 ? 28.75 -12.078 -15.383 1 97.62 207 SER B C 1
ATOM 5918 O O . SER B 1 207 ? 29.812 -11.484 -15.578 1 97.62 207 SER B O 1
ATOM 5920 N N . GLU B 1 208 ? 28.609 -13.047 -14.461 1 97.38 208 GLU B N 1
ATOM 5921 C CA . GLU B 1 208 ? 29.734 -13.469 -13.641 1 97.38 208 GLU B CA 1
ATOM 5922 C C . GLU B 1 208 ? 30.875 -14.008 -14.5 1 97.38 208 GLU B C 1
ATOM 5924 O O . GLU B 1 208 ? 32.031 -13.703 -14.25 1 97.38 208 GLU B O 1
ATOM 5929 N N . TYR B 1 209 ? 30.531 -14.82 -15.445 1 97.5 209 TYR B N 1
ATOM 5930 C CA . TYR B 1 209 ? 31.547 -15.391 -16.328 1 97.5 209 TYR B CA 1
ATOM 5931 C C . TYR B 1 209 ? 32.281 -14.305 -17.078 1 97.5 209 TYR B C 1
ATOM 5933 O O . TYR B 1 209 ? 33.531 -14.32 -17.156 1 97.5 209 TYR B O 1
ATOM 5941 N N . LEU B 1 210 ? 31.531 -13.367 -17.656 1 96.75 210 LEU B N 1
ATOM 5942 C CA . LEU B 1 210 ? 32.125 -12.297 -18.453 1 96.75 210 LEU B CA 1
ATOM 5943 C C . LEU B 1 210 ? 33 -11.406 -17.578 1 96.75 210 LEU B C 1
ATOM 5945 O O . LEU B 1 210 ? 34.125 -11.023 -17.969 1 96.75 210 LEU B O 1
ATOM 5949 N N . ILE B 1 211 ? 32.562 -11.156 -16.422 1 96.06 211 ILE B N 1
ATOM 5950 C CA . ILE B 1 211 ? 33.344 -10.32 -15.484 1 96.06 211 ILE B CA 1
ATOM 5951 C C . ILE B 1 211 ? 34.594 -11.047 -15.062 1 96.06 211 ILE B C 1
ATOM 5953 O O . ILE B 1 211 ? 35.688 -10.477 -15.102 1 96.06 211 ILE B O 1
ATOM 5957 N N . SER B 1 212 ? 34.5 -12.281 -14.688 1 96.31 212 SER B N 1
ATOM 5958 C CA . SER B 1 212 ? 35.625 -13.062 -14.164 1 96.31 212 SER B CA 1
ATOM 5959 C C . SER B 1 212 ? 36.688 -13.289 -15.234 1 96.31 212 SER B C 1
ATOM 5961 O O . SER B 1 212 ? 37.844 -13.484 -14.922 1 96.31 212 SER B O 1
ATOM 5963 N N . HIS B 1 213 ? 36.312 -13.219 -16.438 1 96.25 213 HIS B N 1
ATOM 5964 C CA . HIS B 1 213 ? 37.25 -13.438 -17.531 1 96.25 213 HIS B CA 1
ATOM 5965 C C . HIS B 1 213 ? 37.625 -12.125 -18.203 1 96.25 213 HIS B C 1
ATOM 5967 O O . HIS B 1 213 ? 38.188 -12.125 -19.297 1 96.25 213 HIS B O 1
ATOM 5973 N N . ASN B 1 214 ? 37.25 -11.055 -17.703 1 95.31 214 ASN B N 1
ATOM 5974 C CA . ASN B 1 214 ? 37.594 -9.703 -18.141 1 95.31 214 ASN B CA 1
ATOM 5975 C C . ASN B 1 214 ? 37.125 -9.453 -19.578 1 95.31 214 ASN B C 1
ATOM 5977 O O . ASN B 1 214 ? 37.875 -8.906 -20.391 1 95.31 214 ASN B O 1
ATOM 5981 N N . ILE B 1 215 ? 36.031 -9.984 -19.844 1 94.62 215 ILE B N 1
ATOM 5982 C CA . ILE B 1 215 ? 35.406 -9.719 -21.125 1 94.62 215 ILE B CA 1
ATOM 5983 C C . ILE B 1 215 ? 34.438 -8.531 -21 1 94.62 215 ILE B C 1
ATOM 5985 O O . ILE B 1 215 ? 33.531 -8.555 -20.188 1 94.62 215 ILE B O 1
ATOM 5989 N N . SER B 1 216 ? 34.719 -7.535 -21.766 1 93.19 216 SER B N 1
ATOM 5990 C CA . SER B 1 216 ? 33.875 -6.344 -21.719 1 93.19 216 SER B CA 1
ATOM 5991 C C . SER B 1 216 ? 32.5 -6.613 -22.312 1 93.19 216 SER B C 1
ATOM 5993 O O . SER B 1 216 ? 32.375 -7.301 -23.328 1 93.19 216 SER B O 1
ATOM 5995 N N . PHE B 1 217 ? 31.469 -6.16 -21.625 1 94 217 PHE B N 1
ATOM 5996 C CA . PHE B 1 217 ? 30.109 -6.328 -22.141 1 94 217 PHE B CA 1
ATOM 5997 C C . PHE B 1 217 ? 29.203 -5.219 -21.625 1 94 217 PHE B C 1
ATOM 5999 O O . PHE B 1 217 ? 29.516 -4.543 -20.641 1 94 217 PHE B O 1
ATOM 6006 N N . ASP B 1 218 ? 28.125 -4.977 -22.344 1 94.5 218 ASP B N 1
ATOM 6007 C CA . ASP B 1 218 ? 27.047 -4.082 -21.922 1 94.5 218 ASP B CA 1
ATOM 6008 C C . ASP B 1 218 ? 25.891 -4.867 -21.297 1 94.5 218 ASP B C 1
ATOM 6010 O O . ASP B 1 218 ? 25.266 -5.691 -21.969 1 94.5 218 ASP B O 1
ATOM 6014 N N . PRO B 1 219 ? 25.578 -4.574 -20.094 1 94.56 219 PRO B N 1
ATOM 6015 C CA . PRO B 1 219 ? 24.516 -5.324 -19.406 1 94.56 219 PRO B CA 1
ATOM 6016 C C . PRO B 1 219 ? 23.172 -5.227 -20.125 1 94.56 219 PRO B C 1
ATOM 6018 O O . PRO B 1 219 ? 22.359 -6.156 -20.062 1 94.56 219 PRO B O 1
ATOM 6021 N N . GLU B 1 220 ? 22.906 -4.188 -20.781 1 93.06 220 GLU B N 1
ATOM 6022 C CA . GLU B 1 220 ? 21.641 -4.023 -21.5 1 93.06 220 GLU B CA 1
ATOM 6023 C C . GLU B 1 220 ? 21.531 -5.004 -22.656 1 93.06 220 GLU B C 1
ATOM 6025 O O . GLU B 1 220 ? 20.484 -5.605 -22.875 1 93.06 220 GLU B O 1
ATOM 6030 N N . TYR B 1 221 ? 22.625 -5.137 -23.375 1 94.19 221 TYR B N 1
ATOM 6031 C CA . TYR B 1 221 ? 22.641 -6.09 -24.484 1 94.19 221 TYR B CA 1
ATOM 6032 C C . TYR B 1 221 ? 22.484 -7.516 -23.969 1 94.19 221 TYR B C 1
ATOM 6034 O O . TYR B 1 221 ? 21.766 -8.32 -24.562 1 94.19 221 TYR B O 1
ATOM 6042 N N . LEU B 1 222 ? 23.203 -7.715 -22.953 1 96.5 222 LEU B N 1
ATOM 6043 C CA . LEU B 1 222 ? 23.109 -9.047 -22.359 1 96.5 222 LEU B CA 1
ATOM 6044 C C . LEU B 1 222 ? 21.688 -9.352 -21.938 1 96.5 222 LEU B C 1
ATOM 6046 O O . LEU B 1 222 ? 21.156 -10.438 -22.203 1 96.5 222 LEU B O 1
ATOM 6050 N N . TYR B 1 223 ? 21.078 -8.398 -21.281 1 96.06 223 TYR B N 1
ATOM 6051 C CA . TYR B 1 223 ? 19.719 -8.586 -20.812 1 96.06 223 TYR B CA 1
ATOM 6052 C C . TYR B 1 223 ? 18.766 -8.844 -21.969 1 96.06 223 TYR B C 1
ATOM 6054 O O . TYR B 1 223 ? 17.953 -9.773 -21.922 1 96.06 223 TYR B O 1
ATOM 6062 N N . LEU B 1 224 ? 18.828 -8.055 -22.969 1 94.81 224 LEU B N 1
ATOM 6063 C CA . LEU B 1 224 ? 17.938 -8.172 -24.125 1 94.81 224 LEU B CA 1
ATOM 6064 C C . LEU B 1 224 ? 18.109 -9.523 -24.812 1 94.81 224 LEU B C 1
ATOM 6066 O O . LEU B 1 224 ? 17.109 -10.164 -25.172 1 94.81 224 LEU B O 1
ATOM 6070 N N . ASP B 1 225 ? 19.328 -9.977 -24.891 1 96.88 225 ASP B N 1
ATOM 6071 C CA . ASP B 1 225 ? 19.594 -11.266 -25.516 1 96.88 225 ASP B CA 1
ATOM 6072 C C . ASP B 1 225 ? 19.016 -12.406 -24.688 1 96.88 225 ASP B C 1
ATOM 6074 O O . ASP B 1 225 ? 18.375 -13.312 -25.219 1 96.88 225 ASP B O 1
ATOM 6078 N N . VAL B 1 226 ? 19.266 -12.297 -23.438 1 97.19 226 VAL B N 1
ATOM 6079 C CA . VAL B 1 226 ? 18.812 -13.359 -22.531 1 97.19 226 VAL B CA 1
ATOM 6080 C C . VAL B 1 226 ? 17.281 -13.367 -22.484 1 97.19 226 VAL B C 1
ATOM 6082 O O . VAL B 1 226 ? 16.656 -14.43 -22.594 1 97.19 226 VAL B O 1
ATOM 6085 N N . GLU B 1 227 ? 16.688 -12.211 -22.266 1 95.25 227 GLU B N 1
ATOM 6086 C CA . GLU B 1 227 ? 15.227 -12.102 -22.188 1 95.25 227 GLU B CA 1
ATOM 6087 C C . GLU B 1 227 ? 14.555 -12.648 -23.438 1 95.25 227 GLU B C 1
ATOM 6089 O O . GLU B 1 227 ? 13.625 -13.453 -23.344 1 95.25 227 GLU B O 1
ATOM 6094 N N . GLU B 1 228 ? 15.031 -12.227 -24.594 1 94.56 228 GLU B N 1
ATOM 6095 C CA . GLU B 1 228 ? 14.469 -12.672 -25.859 1 94.56 228 GLU B CA 1
ATOM 6096 C C . GLU B 1 228 ? 14.648 -14.18 -26.047 1 94.56 228 GLU B C 1
ATOM 6098 O O . GLU B 1 228 ? 13.727 -14.867 -26.5 1 94.56 228 GLU B O 1
ATOM 6103 N N . THR B 1 229 ? 15.797 -14.633 -25.734 1 96.12 229 THR B N 1
ATOM 6104 C CA . THR B 1 229 ? 16.094 -16.047 -25.906 1 96.12 229 THR B CA 1
ATOM 6105 C C . THR B 1 229 ? 15.203 -16.906 -25 1 96.12 229 THR B C 1
ATOM 6107 O O . THR B 1 229 ? 14.617 -17.891 -25.453 1 96.12 229 THR B O 1
ATOM 6110 N N . VAL B 1 230 ? 15.133 -16.547 -23.75 1 95.19 230 VAL B N 1
ATOM 6111 C CA . VAL B 1 230 ? 14.328 -17.312 -22.797 1 95.19 230 VAL B CA 1
ATOM 6112 C C . VAL B 1 230 ? 12.859 -17.266 -23.219 1 95.19 230 VAL B C 1
ATOM 6114 O O . VAL B 1 230 ? 12.156 -18.281 -23.141 1 95.19 230 VAL B O 1
ATOM 6117 N N . LYS B 1 231 ? 12.383 -16.125 -23.578 1 91 231 LYS B N 1
ATOM 6118 C CA . LYS B 1 231 ? 11.008 -15.992 -24.047 1 91 231 LYS B CA 1
ATOM 6119 C C . LYS B 1 231 ? 10.742 -16.906 -25.234 1 91 231 LYS B C 1
ATOM 6121 O O . LYS B 1 231 ? 9.719 -17.594 -25.297 1 91 231 LYS B O 1
ATOM 6126 N N . ASN B 1 232 ? 11.68 -16.938 -26.125 1 91.12 232 ASN B N 1
ATOM 6127 C CA . ASN B 1 232 ? 11.555 -17.766 -27.328 1 91.12 232 ASN B CA 1
ATOM 6128 C C . ASN B 1 232 ? 11.547 -19.25 -26.969 1 91.12 232 ASN B C 1
ATOM 6130 O O . ASN B 1 232 ? 10.789 -20.031 -27.547 1 91.12 232 ASN B O 1
ATOM 6134 N N . VAL B 1 233 ? 12.383 -19.562 -26.109 1 92.56 233 VAL B N 1
ATOM 6135 C CA . VAL B 1 233 ? 12.461 -20.953 -25.688 1 92.56 233 VAL B CA 1
ATOM 6136 C C . VAL B 1 233 ? 11.164 -21.344 -24.969 1 92.56 233 VAL B C 1
ATOM 6138 O O . VAL B 1 233 ? 10.594 -22.406 -25.25 1 92.56 233 VAL B O 1
ATOM 6141 N N . HIS B 1 234 ? 10.711 -20.516 -24.125 1 84.75 234 HIS B N 1
ATOM 6142 C CA . HIS B 1 234 ? 9.508 -20.781 -23.344 1 84.75 234 HIS B CA 1
ATOM 6143 C C . HIS B 1 234 ? 8.305 -20.984 -24.234 1 84.75 234 HIS B C 1
ATOM 6145 O O . HIS B 1 234 ? 7.488 -21.891 -24 1 84.75 234 HIS B O 1
ATOM 6151 N N . TYR B 1 235 ? 8.219 -20.203 -25.281 1 79.75 235 TYR B N 1
ATOM 6152 C CA . TYR B 1 235 ? 7.031 -20.25 -26.125 1 79.75 235 TYR B CA 1
ATOM 6153 C C . TYR B 1 235 ? 7.27 -21.156 -27.328 1 79.75 235 TYR B C 1
ATOM 6155 O O . TYR B 1 235 ? 6.402 -21.297 -28.188 1 79.75 235 TYR B O 1
ATOM 6163 N N . SER B 1 236 ? 8.391 -21.75 -27.266 1 83.31 236 SER B N 1
ATOM 6164 C CA . SER B 1 236 ? 8.703 -22.641 -28.375 1 83.31 236 SER B CA 1
ATOM 6165 C C . SER B 1 236 ? 7.992 -23.984 -28.203 1 83.31 236 SER B C 1
ATOM 6167 O O . SER B 1 236 ? 7.629 -24.375 -27.094 1 83.31 236 SER B O 1
ATOM 6169 N N . ASN B 1 237 ? 7.879 -24.656 -29.25 1 83.62 237 ASN B N 1
ATOM 6170 C CA . ASN B 1 237 ? 7.293 -26 -29.266 1 83.62 237 ASN B CA 1
ATOM 6171 C C . ASN B 1 237 ? 8.188 -27 -28.547 1 83.62 237 ASN B C 1
ATOM 6173 O O . ASN B 1 237 ? 7.699 -28.016 -28.031 1 83.62 237 ASN B O 1
ATOM 6177 N N . LEU B 1 238 ? 9.352 -26.656 -28.469 1 89.38 238 LEU B N 1
ATOM 6178 C CA . LEU B 1 238 ? 10.312 -27.594 -27.891 1 89.38 238 LEU B CA 1
ATOM 6179 C C . LEU B 1 238 ? 10 -27.844 -26.422 1 89.38 238 LEU B C 1
ATOM 6181 O O . LEU B 1 238 ? 9.953 -29 -25.969 1 89.38 238 LEU B O 1
ATOM 6185 N N . VAL B 1 239 ? 9.867 -26.828 -25.641 1 91.25 239 VAL B N 1
ATOM 6186 C CA . VAL B 1 239 ? 9.609 -26.969 -24.219 1 91.25 239 VAL B CA 1
ATOM 6187 C C . VAL B 1 239 ? 8.266 -27.672 -24 1 91.25 239 VAL B C 1
ATOM 6189 O O . VAL B 1 239 ? 8.172 -28.609 -23.203 1 91.25 239 VAL B O 1
ATOM 6192 N N . HIS B 1 240 ? 7.328 -27.266 -24.719 1 90.88 240 HIS B N 1
ATOM 6193 C CA . HIS B 1 240 ? 6 -27.859 -24.594 1 90.88 240 HIS B CA 1
ATOM 6194 C C . HIS B 1 240 ? 6.023 -29.344 -24.938 1 90.88 240 HIS B C 1
ATOM 6196 O O . HIS B 1 240 ? 5.477 -30.156 -24.203 1 90.88 240 HIS B O 1
ATOM 6202 N N . THR B 1 241 ? 6.648 -29.656 -26 1 93.62 241 THR B N 1
ATOM 6203 C CA . THR B 1 241 ? 6.715 -31.047 -26.453 1 93.62 241 THR B CA 1
ATOM 6204 C C . THR B 1 241 ? 7.484 -31.906 -25.469 1 93.62 241 THR B C 1
ATOM 6206 O O . THR B 1 241 ? 7.117 -33.062 -25.203 1 93.62 241 THR B O 1
ATOM 6209 N N . THR B 1 242 ? 8.539 -31.344 -25 1 95.25 242 THR B N 1
ATOM 6210 C CA . THR B 1 242 ? 9.336 -32.094 -24.031 1 95.25 242 THR B CA 1
ATOM 6211 C C . THR B 1 242 ? 8.523 -32.406 -22.781 1 95.25 242 THR B C 1
ATOM 6213 O O . THR B 1 242 ? 8.586 -33.5 -22.25 1 95.25 242 THR B O 1
ATOM 6216 N N . ILE B 1 243 ? 7.785 -31.469 -22.297 1 94.75 243 ILE B N 1
ATOM 6217 C CA . ILE B 1 243 ? 6.965 -31.641 -21.109 1 94.75 243 ILE B CA 1
ATOM 6218 C C . ILE B 1 243 ? 5.879 -32.688 -21.375 1 94.75 243 ILE B C 1
ATOM 6220 O O . ILE B 1 243 ? 5.66 -33.594 -20.562 1 94.75 243 ILE B O 1
ATOM 6224 N N . VAL B 1 244 ? 5.227 -32.625 -22.562 1 93.31 244 VAL B N 1
ATOM 6225 C CA . VAL B 1 244 ? 4.094 -33.469 -22.906 1 93.31 244 VAL B CA 1
ATOM 6226 C C . VAL B 1 244 ? 4.578 -34.906 -23.141 1 93.31 244 VAL B C 1
ATOM 6228 O O . VAL B 1 244 ? 3.852 -35.844 -22.875 1 93.31 244 VAL B O 1
ATOM 6231 N N . ASN B 1 245 ? 5.77 -35.031 -23.547 1 95.06 245 ASN B N 1
ATOM 6232 C CA . ASN B 1 245 ? 6.324 -36.344 -23.844 1 95.06 245 ASN B CA 1
ATOM 6233 C C . ASN B 1 245 ? 6.734 -37.062 -22.562 1 95.06 245 ASN B C 1
ATOM 6235 O O . ASN B 1 245 ? 6.887 -38.281 -22.562 1 95.06 245 ASN B O 1
ATOM 6239 N N . ASP B 1 246 ? 6.984 -36.344 -21.531 1 96.69 246 ASP B N 1
ATOM 6240 C CA . ASP B 1 246 ? 7.312 -36.938 -20.234 1 96.69 246 ASP B CA 1
ATOM 6241 C C . ASP B 1 246 ? 6.648 -36.188 -19.094 1 96.69 246 ASP B C 1
ATOM 6243 O O . ASP B 1 246 ? 7.336 -35.625 -18.234 1 96.69 246 ASP B O 1
ATOM 6247 N N . PRO B 1 247 ? 5.395 -36.25 -19.078 1 96.06 247 PRO B N 1
ATOM 6248 C CA . PRO B 1 247 ? 4.672 -35.438 -18.094 1 96.06 247 PRO B CA 1
ATOM 6249 C C . PRO B 1 247 ? 4.969 -35.844 -16.656 1 96.06 247 PRO B C 1
ATOM 6251 O O . PRO B 1 247 ? 4.953 -35 -15.758 1 96.06 247 PRO B O 1
ATOM 6254 N N . ASP B 1 248 ? 5.297 -37.094 -16.344 1 96.19 248 ASP B N 1
ATOM 6255 C CA . ASP B 1 248 ? 5.582 -37.531 -14.992 1 96.19 248 ASP B CA 1
ATOM 6256 C C . ASP B 1 248 ? 6.828 -36.875 -14.43 1 96.19 248 ASP B C 1
ATOM 6258 O O . ASP B 1 248 ? 6.934 -36.656 -13.219 1 96.19 248 ASP B O 1
ATOM 6262 N N . ARG B 1 249 ? 7.699 -36.562 -15.312 1 96.5 249 ARG B N 1
ATOM 6263 C CA . ARG B 1 249 ? 8.945 -35.906 -14.914 1 96.5 249 ARG B CA 1
ATOM 6264 C C . ARG B 1 249 ? 8.742 -34.438 -14.68 1 96.5 249 ARG B C 1
ATOM 6266 O O . ARG B 1 249 ? 9.367 -33.844 -13.781 1 96.5 249 ARG B O 1
ATOM 6273 N N . TYR B 1 250 ? 7.875 -33.812 -15.414 1 96.88 250 TYR B N 1
ATOM 6274 C CA . TYR B 1 250 ? 7.855 -32.344 -15.469 1 96.88 250 TYR B CA 1
ATOM 6275 C C . TYR B 1 250 ? 6.613 -31.797 -14.789 1 96.88 250 TYR B C 1
ATOM 6277 O O . TYR B 1 250 ? 6.57 -30.609 -14.414 1 96.88 250 TYR B O 1
ATOM 6285 N N . ILE B 1 251 ? 5.59 -32.562 -14.633 1 97 251 ILE B N 1
ATOM 6286 C CA . ILE B 1 251 ? 4.336 -32.094 -14.047 1 97 251 ILE B CA 1
ATOM 6287 C C . ILE B 1 251 ? 4.137 -32.75 -12.672 1 97 251 ILE B C 1
ATOM 6289 O O . ILE B 1 251 ? 4.32 -33.969 -12.516 1 97 251 ILE B O 1
ATOM 6293 N N . GLU B 1 252 ? 3.854 -31.906 -11.688 1 95.38 252 GLU B N 1
ATOM 6294 C CA . GLU B 1 252 ? 3.561 -32.406 -10.344 1 95.38 252 GLU B CA 1
ATOM 6295 C C . GLU B 1 252 ? 2.182 -33.062 -10.289 1 95.38 252 GLU B C 1
ATOM 6297 O O . GLU B 1 252 ? 1.234 -32.594 -10.914 1 95.38 252 GLU B O 1
ATOM 6302 N N . PRO B 1 253 ? 2.104 -34.156 -9.547 1 94 253 PRO B N 1
ATOM 6303 C CA . PRO B 1 253 ? 0.777 -34.75 -9.367 1 94 253 PRO B CA 1
ATOM 6304 C C . PRO B 1 253 ? -0.175 -33.844 -8.594 1 94 253 PRO B C 1
ATOM 6306 O O . PRO B 1 253 ? 0.259 -33.125 -7.711 1 94 253 PRO B O 1
ATOM 6309 N N . PHE B 1 254 ? -1.411 -33.906 -8.977 1 93.62 254 PHE B N 1
ATOM 6310 C CA . PHE B 1 254 ? -2.469 -33.156 -8.312 1 93.62 254 PHE B CA 1
ATOM 6311 C C . PHE B 1 254 ? -3.742 -33.969 -8.211 1 93.62 254 PHE B C 1
ATOM 6313 O O . PHE B 1 254 ? -4.746 -33.656 -8.852 1 93.62 254 PHE B O 1
ATOM 6320 N N . PRO B 1 255 ? -3.766 -34.875 -7.266 1 91.5 255 PRO B N 1
ATOM 6321 C CA . PRO B 1 255 ? -4.883 -35.812 -7.199 1 91.5 255 PRO B CA 1
ATOM 6322 C C . PRO B 1 255 ? -6.207 -35.156 -6.852 1 91.5 255 PRO B C 1
ATOM 6324 O O . PRO B 1 255 ? -7.27 -35.625 -7.25 1 91.5 255 PRO B O 1
ATOM 6327 N N . ASN B 1 256 ? -6.164 -34 -6.203 1 93.62 256 ASN B N 1
ATOM 6328 C CA . ASN B 1 256 ? -7.395 -33.375 -5.723 1 93.62 256 ASN B CA 1
ATOM 6329 C C . ASN B 1 256 ? -7.945 -32.375 -6.73 1 93.62 256 ASN B C 1
ATOM 6331 O O . ASN B 1 256 ? -8.914 -31.656 -6.445 1 93.62 256 ASN B O 1
ATOM 6335 N N . LEU B 1 257 ? -7.34 -32.281 -7.879 1 96.19 257 LEU B N 1
ATOM 6336 C CA . LEU B 1 257 ? -7.816 -31.312 -8.844 1 96.19 257 LEU B CA 1
ATOM 6337 C C . LEU B 1 257 ? -9.219 -31.656 -9.328 1 96.19 257 LEU B C 1
ATOM 6339 O O . LEU B 1 257 ? -10.117 -30.812 -9.312 1 96.19 257 LEU B O 1
ATOM 6343 N N . LEU B 1 258 ? -9.414 -32.938 -9.781 1 95.75 258 LEU B N 1
ATOM 6344 C CA . LEU B 1 258 ? -10.711 -33.344 -10.297 1 95.75 258 LEU B CA 1
ATOM 6345 C C . LEU B 1 258 ? -11.789 -33.219 -9.227 1 95.75 258 LEU B C 1
ATOM 6347 O O . LEU B 1 258 ? -12.867 -32.688 -9.477 1 95.75 258 LEU B O 1
ATOM 6351 N N . PRO B 1 259 ? -11.492 -33.719 -8.016 1 96.12 259 PRO B N 1
ATOM 6352 C CA . PRO B 1 259 ? -12.469 -33.531 -6.938 1 96.12 259 PRO B CA 1
ATOM 6353 C C . PRO B 1 259 ? -12.812 -32.062 -6.691 1 96.12 259 PRO B C 1
ATOM 6355 O O . PRO B 1 259 ? -13.969 -31.734 -6.422 1 96.12 259 PRO B O 1
ATOM 6358 N N . LEU B 1 260 ? -11.883 -31.234 -6.758 1 96.75 260 LEU B N 1
ATOM 6359 C CA . LEU B 1 260 ? -12.102 -29.812 -6.527 1 96.75 260 LEU B CA 1
ATOM 6360 C C . LEU B 1 260 ? -13.031 -29.219 -7.59 1 96.75 260 LEU B C 1
ATOM 6362 O O . LEU B 1 260 ? -14.016 -28.547 -7.258 1 96.75 260 LEU B O 1
ATOM 6366 N N . LEU B 1 261 ? -12.75 -29.469 -8.836 1 97.5 261 LEU B N 1
ATOM 6367 C CA . LEU B 1 261 ? -13.555 -28.953 -9.938 1 97.5 261 LEU B CA 1
ATOM 6368 C C . LEU B 1 261 ? -14.953 -29.547 -9.914 1 97.5 261 LEU B C 1
ATOM 6370 O O . LEU B 1 261 ? -15.938 -28.844 -10.195 1 97.5 261 LEU B O 1
ATOM 6374 N N . THR B 1 262 ? -15.031 -30.797 -9.562 1 97.12 262 THR B N 1
ATOM 6375 C CA . THR B 1 262 ? -16.328 -31.469 -9.484 1 97.12 262 THR B CA 1
ATOM 6376 C C . THR B 1 262 ? -17.172 -30.875 -8.367 1 97.12 262 THR B C 1
ATOM 6378 O O . THR B 1 262 ? -18.391 -30.688 -8.531 1 97.12 262 THR B O 1
ATOM 6381 N N . ARG B 1 263 ? -16.547 -30.609 -7.297 1 97.06 263 ARG B N 1
ATOM 6382 C CA . ARG B 1 263 ? -17.25 -29.984 -6.18 1 97.06 263 ARG B CA 1
ATOM 6383 C C . ARG B 1 263 ? -17.859 -28.656 -6.594 1 97.06 263 ARG B C 1
ATOM 6385 O O . ARG B 1 263 ? -19 -28.344 -6.246 1 97.06 263 ARG B O 1
ATOM 6392 N N . LEU B 1 264 ? -17.141 -27.891 -7.301 1 97.69 264 LEU B N 1
ATOM 6393 C CA . LEU B 1 264 ? -17.625 -26.594 -7.766 1 97.69 264 LEU B CA 1
ATOM 6394 C C . LEU B 1 264 ? -18.781 -26.766 -8.742 1 97.69 264 LEU B C 1
ATOM 6396 O O . LEU B 1 264 ? -19.812 -26.094 -8.617 1 97.69 264 LEU B O 1
ATOM 6400 N N . LYS B 1 265 ? -18.609 -27.688 -9.609 1 96.94 265 LYS B N 1
ATOM 6401 C CA . LYS B 1 265 ? -19.656 -27.953 -10.594 1 96.94 265 LYS B CA 1
ATOM 6402 C C . LYS B 1 265 ? -20.938 -28.438 -9.93 1 96.94 265 LYS B C 1
ATOM 6404 O O . LYS B 1 265 ? -22.031 -27.984 -10.258 1 96.94 265 LYS B O 1
ATOM 6409 N N . ASP B 1 266 ? -20.812 -29.328 -9.031 1 97.12 266 ASP B N 1
ATOM 6410 C CA . ASP B 1 266 ? -21.953 -29.906 -8.328 1 97.12 266 ASP B CA 1
ATOM 6411 C C . ASP B 1 266 ? -22.688 -28.844 -7.512 1 97.12 266 ASP B C 1
ATOM 6413 O O . ASP B 1 266 ? -23.891 -28.938 -7.297 1 97.12 266 ASP B O 1
ATOM 6417 N N . ALA B 1 267 ? -21.953 -27.875 -7.086 1 97 267 ALA B N 1
ATOM 6418 C CA . ALA B 1 267 ? -22.547 -26.797 -6.297 1 97 267 ALA B CA 1
ATOM 6419 C C . ALA B 1 267 ? -23.203 -25.75 -7.195 1 97 267 ALA B C 1
ATOM 6421 O O . ALA B 1 267 ? -23.719 -24.75 -6.711 1 97 267 ALA B O 1
ATOM 6422 N N . GLY B 1 268 ? -23.109 -25.953 -8.469 1 96.81 268 GLY B N 1
ATOM 6423 C CA . GLY B 1 268 ? -23.766 -25.062 -9.414 1 96.81 268 GLY B CA 1
ATOM 6424 C C . GLY B 1 268 ? -22.906 -23.859 -9.773 1 96.81 268 GLY B C 1
ATOM 6425 O O . GLY B 1 268 ? -23.406 -22.891 -10.367 1 96.81 268 GLY B O 1
ATOM 6426 N N . LYS B 1 269 ? -21.656 -23.875 -9.398 1 97.88 269 LYS B N 1
ATOM 6427 C CA . LYS B 1 269 ? -20.766 -22.766 -9.742 1 97.88 269 LYS B CA 1
ATOM 6428 C C . LYS B 1 269 ? -20.344 -22.844 -11.203 1 97.88 269 LYS B C 1
ATOM 6430 O O . LYS B 1 269 ? -20.234 -23.938 -11.773 1 97.88 269 LYS B O 1
ATOM 6435 N N . LYS B 1 270 ? -20.141 -21.641 -11.789 1 98.19 270 LYS B N 1
ATOM 6436 C CA . LYS B 1 270 ? -19.594 -21.578 -13.133 1 98.19 270 LYS B CA 1
ATOM 6437 C C . LYS B 1 270 ? -18.062 -21.609 -13.102 1 98.19 270 LYS B C 1
ATOM 6439 O O . LYS B 1 270 ? -17.438 -21.016 -12.211 1 98.19 270 LYS B O 1
ATOM 6444 N N . ILE B 1 271 ? -17.531 -22.328 -14.062 1 98.44 271 ILE B N 1
ATOM 6445 C CA . ILE B 1 271 ? -16.078 -22.5 -14.094 1 98.44 271 ILE B CA 1
ATOM 6446 C C . ILE B 1 271 ? -15.547 -22.125 -15.477 1 98.44 271 ILE B C 1
ATOM 6448 O O . ILE B 1 271 ? -16.094 -22.562 -16.5 1 98.44 271 ILE B O 1
ATOM 6452 N N . PHE B 1 272 ? -14.461 -21.297 -15.531 1 98.44 272 PHE B N 1
ATOM 6453 C CA . PHE B 1 272 ? -13.844 -21.016 -16.812 1 98.44 272 PHE B CA 1
ATOM 6454 C C . PHE B 1 272 ? -12.32 -21.094 -16.719 1 98.44 272 PHE B C 1
ATOM 6456 O O . PHE B 1 272 ? -11.758 -20.922 -15.633 1 98.44 272 PHE B O 1
ATOM 6463 N N . LEU B 1 273 ? -11.719 -21.469 -17.812 1 98.44 273 LEU B N 1
ATOM 6464 C CA . LEU B 1 273 ? -10.266 -21.469 -17.969 1 98.44 273 LEU B CA 1
ATOM 6465 C C . LEU B 1 273 ? -9.828 -20.359 -18.922 1 98.44 273 LEU B C 1
ATOM 6467 O O . LEU B 1 273 ? -10.375 -20.234 -20.031 1 98.44 273 LEU B O 1
ATOM 6471 N N . LEU B 1 274 ? -9.008 -19.484 -18.469 1 97.94 274 LEU B N 1
ATOM 6472 C CA . LEU B 1 274 ? -8.43 -18.406 -19.25 1 97.94 274 LEU B CA 1
ATOM 6473 C C . LEU B 1 274 ? -6.902 -18.453 -19.188 1 97.94 274 LEU B C 1
ATOM 6475 O O . LEU B 1 274 ? -6.316 -18.078 -18.172 1 97.94 274 LEU B O 1
ATOM 6479 N N . THR B 1 275 ? -6.199 -18.875 -20.219 1 96.88 275 THR B N 1
ATOM 6480 C CA . THR B 1 275 ? -4.758 -19.109 -20.188 1 96.88 275 THR B CA 1
ATOM 6481 C C . THR B 1 275 ? -4.098 -18.609 -21.469 1 96.88 275 THR B C 1
ATOM 6483 O O . THR B 1 275 ? -4.766 -18.438 -22.484 1 96.88 275 THR B O 1
ATOM 6486 N N . ASN B 1 276 ? -2.848 -18.266 -21.391 1 93.06 276 ASN B N 1
ATOM 6487 C CA . ASN B 1 276 ? -2.062 -17.891 -22.562 1 93.06 276 ASN B CA 1
ATOM 6488 C C . ASN B 1 276 ? -1.539 -19.125 -23.297 1 93.06 276 ASN B C 1
ATOM 6490 O O . ASN B 1 276 ? -1.067 -19.016 -24.438 1 93.06 276 ASN B O 1
ATOM 6494 N N . SER B 1 277 ? -1.647 -20.297 -22.766 1 93.31 277 SER B N 1
ATOM 6495 C CA . SER B 1 277 ? -1.117 -21.516 -23.344 1 93.31 277 SER B CA 1
ATOM 6496 C C . SER B 1 277 ? -2.031 -22.047 -24.453 1 93.31 277 SER B C 1
ATOM 6498 O O . SER B 1 277 ? -3.246 -21.844 -24.406 1 93.31 277 SER B O 1
ATOM 6500 N N . GLU B 1 278 ? -1.433 -22.734 -25.375 1 91.81 278 GLU B N 1
ATOM 6501 C CA . GLU B 1 278 ? -2.189 -23.344 -26.453 1 91.81 278 GLU B CA 1
ATOM 6502 C C . GLU B 1 278 ? -2.953 -24.578 -25.969 1 91.81 278 GLU B C 1
ATOM 6504 O O . GLU B 1 278 ? -2.512 -25.266 -25.047 1 91.81 278 GLU B O 1
ATOM 6509 N N . PHE B 1 279 ? -3.99 -24.891 -26.688 1 93.38 279 PHE B N 1
ATOM 6510 C CA . PHE B 1 279 ? -4.914 -25.922 -26.203 1 93.38 279 PHE B CA 1
ATOM 6511 C C . PHE B 1 279 ? -4.242 -27.281 -26.172 1 93.38 279 PHE B C 1
ATOM 6513 O O . PHE B 1 279 ? -4.484 -28.078 -25.266 1 93.38 279 PHE B O 1
ATOM 6520 N N . ASP B 1 280 ? -3.516 -27.562 -27.172 1 91.06 280 ASP B N 1
ATOM 6521 C CA . ASP B 1 280 ? -2.895 -28.875 -27.219 1 91.06 280 ASP B CA 1
ATOM 6522 C C . ASP B 1 280 ? -2.053 -29.141 -25.969 1 91.06 280 ASP B C 1
ATOM 6524 O O . ASP B 1 280 ? -2.109 -30.219 -25.391 1 91.06 280 ASP B O 1
ATOM 6528 N N . PHE B 1 281 ? -1.327 -28.234 -25.641 1 93.88 281 PHE B N 1
ATOM 6529 C CA . PHE B 1 281 ? -0.503 -28.312 -24.438 1 93.88 281 PHE B CA 1
ATOM 6530 C C . PHE B 1 281 ? -1.372 -28.453 -23.188 1 93.88 281 PHE B C 1
ATOM 6532 O O . PHE B 1 281 ? -1.117 -29.297 -22.344 1 93.88 281 PHE B O 1
ATOM 6539 N N . VAL B 1 282 ? -2.402 -27.609 -23.109 1 95.44 282 VAL B N 1
ATOM 6540 C CA . VAL B 1 282 ? -3.322 -27.594 -21.984 1 95.44 282 VAL B CA 1
ATOM 6541 C C . VAL B 1 282 ? -4.023 -28.953 -21.875 1 95.44 282 VAL B C 1
ATOM 6543 O O . VAL B 1 282 ? -4.117 -29.531 -20.781 1 95.44 282 VAL B O 1
ATOM 6546 N N . ASN B 1 283 ? -4.48 -29.438 -23.016 1 94.38 283 ASN B N 1
ATOM 6547 C CA . ASN B 1 283 ? -5.227 -30.688 -23.047 1 94.38 283 ASN B CA 1
ATOM 6548 C C . ASN B 1 283 ? -4.391 -31.859 -22.547 1 94.38 283 ASN B C 1
ATOM 6550 O O . ASN B 1 283 ? -4.871 -32.656 -21.75 1 94.38 283 ASN B O 1
ATOM 6554 N N . ARG B 1 284 ? -3.207 -31.938 -22.938 1 94.31 284 ARG B N 1
ATOM 6555 C CA . ARG B 1 284 ? -2.334 -33.031 -22.531 1 94.31 284 ARG B CA 1
ATOM 6556 C C . ARG B 1 284 ? -2.027 -32.969 -21.047 1 94.31 284 ARG B C 1
ATOM 6558 O O . ARG B 1 284 ? -2.023 -33.969 -20.344 1 94.31 284 ARG B O 1
ATOM 6565 N N . GLY B 1 285 ? -1.739 -31.75 -20.625 1 96.06 285 GLY B N 1
ATOM 6566 C CA . GLY B 1 285 ? -1.478 -31.578 -19.203 1 96.06 285 GLY B CA 1
ATOM 6567 C C . GLY B 1 285 ? -2.676 -31.906 -18.328 1 96.06 285 GLY B C 1
ATOM 6568 O O . GLY B 1 285 ? -2.543 -32.594 -17.328 1 96.06 285 GLY B O 1
ATOM 6569 N N . MET B 1 286 ? -3.797 -31.438 -18.734 1 97.06 286 MET B N 1
ATOM 6570 C CA . MET B 1 286 ? -5.016 -31.672 -17.969 1 97.06 286 MET B CA 1
ATOM 6571 C C . MET B 1 286 ? -5.383 -33.156 -17.969 1 97.06 286 MET B C 1
ATOM 6573 O O . MET B 1 286 ? -5.801 -33.688 -16.938 1 97.06 286 MET B O 1
ATOM 6577 N N . CYS B 1 287 ? -5.277 -33.781 -19.078 1 96 287 CYS B N 1
ATOM 6578 C CA . CYS B 1 287 ? -5.535 -35.219 -19.141 1 96 287 CYS B CA 1
ATOM 6579 C C . CYS B 1 287 ? -4.609 -35.969 -18.203 1 96 287 CYS B C 1
ATOM 6581 O O . CYS B 1 287 ? -5.035 -36.906 -17.516 1 96 287 CYS B O 1
ATOM 6583 N N . HIS B 1 288 ? -3.418 -35.531 -18.172 1 96 288 HIS B N 1
ATOM 6584 C CA . HIS B 1 288 ? -2.428 -36.188 -17.344 1 96 288 HIS B CA 1
ATOM 6585 C C . HIS B 1 288 ? -2.738 -36 -15.859 1 96 288 HIS B C 1
ATOM 6587 O O . HIS B 1 288 ? -2.701 -36.969 -15.086 1 96 288 HIS B O 1
ATOM 6593 N N . VAL B 1 289 ? -3.047 -34.812 -15.461 1 96.38 289 VAL B N 1
ATOM 6594 C CA . VAL B 1 289 ? -3.213 -34.5 -14.047 1 96.38 289 VAL B CA 1
ATOM 6595 C C . VAL B 1 289 ? -4.547 -35.031 -13.539 1 96.38 289 VAL B C 1
ATOM 6597 O O . VAL B 1 289 ? -4.637 -35.531 -12.414 1 96.38 289 VAL B O 1
ATOM 6600 N N . THR B 1 290 ? -5.566 -34.969 -14.336 1 95.75 290 THR B N 1
ATOM 6601 C CA . THR B 1 290 ? -6.898 -35.375 -13.898 1 95.75 290 THR B CA 1
ATOM 6602 C C . THR B 1 290 ? -7.117 -36.875 -14.164 1 95.75 290 THR B C 1
ATOM 6604 O O . THR B 1 290 ? -8.055 -37.469 -13.633 1 95.75 290 THR B O 1
ATOM 6607 N N . LYS B 1 291 ? -6.336 -37.438 -14.984 1 94.19 291 LYS B N 1
ATOM 6608 C CA . LYS B 1 291 ? -6.52 -38.812 -15.438 1 94.19 291 LYS B CA 1
ATOM 6609 C C . LYS B 1 291 ? -7.898 -39 -16.062 1 94.19 291 LYS B C 1
ATOM 6611 O O . LYS B 1 291 ? -8.516 -40.062 -15.914 1 94.19 291 LYS B O 1
ATOM 6616 N N . SER B 1 292 ? -8.414 -37.906 -16.594 1 92.81 292 SER B N 1
ATOM 6617 C CA . SER B 1 292 ? -9.719 -37.906 -17.25 1 92.81 292 SER B CA 1
ATOM 6618 C C . SER B 1 292 ? -9.656 -37.281 -18.625 1 92.81 292 SER B C 1
ATOM 6620 O O . SER B 1 292 ? -9.383 -36.062 -18.734 1 92.81 292 SER B O 1
ATOM 6622 N N . PRO B 1 293 ? -10 -38 -19.641 1 92.12 293 PRO B N 1
ATOM 6623 C CA . PRO B 1 293 ? -10.016 -37.406 -20.984 1 92.12 293 PRO B CA 1
ATOM 6624 C C . PRO B 1 293 ? -11.156 -36.438 -21.188 1 92.12 293 PRO B C 1
ATOM 6626 O O . PRO B 1 293 ? -11.125 -35.625 -22.109 1 92.12 293 PRO B O 1
ATOM 6629 N N . ASP B 1 294 ? -12.18 -36.5 -20.281 1 94.31 294 ASP B N 1
ATOM 6630 C CA . ASP B 1 294 ? -13.352 -35.656 -20.438 1 94.31 294 ASP B CA 1
ATOM 6631 C C . ASP B 1 294 ? -13.305 -34.469 -19.453 1 94.31 294 ASP B C 1
ATOM 6633 O O . ASP B 1 294 ? -14.344 -34 -18.984 1 94.31 294 ASP B O 1
ATOM 6637 N N . TRP B 1 295 ? -12.086 -34.062 -19.094 1 96.19 295 TRP B N 1
ATOM 6638 C CA . TRP B 1 295 ? -11.93 -33 -18.109 1 96.19 295 TRP B CA 1
ATOM 6639 C C . TRP B 1 295 ? -12.641 -31.719 -18.562 1 96.19 295 TRP B C 1
ATOM 6641 O O . TRP B 1 295 ? -13.078 -30.906 -17.734 1 96.19 295 TRP B O 1
ATOM 6651 N N . ARG B 1 296 ? -12.867 -31.516 -19.844 1 95.81 296 ARG B N 1
ATOM 6652 C CA . ARG B 1 296 ? -13.484 -30.312 -20.422 1 95.81 296 ARG B CA 1
ATOM 6653 C C . ARG B 1 296 ? -14.922 -30.156 -19.938 1 95.81 296 ARG B C 1
ATOM 6655 O O . ARG B 1 296 ? -15.445 -29.047 -19.859 1 95.81 296 ARG B O 1
ATOM 6662 N N . ASP B 1 297 ? -15.547 -31.266 -19.594 1 95.81 297 ASP B N 1
ATOM 6663 C CA . ASP B 1 297 ? -16.953 -31.25 -19.188 1 95.81 297 ASP B CA 1
ATOM 6664 C C . ASP B 1 297 ? -17.141 -30.469 -17.906 1 95.81 297 ASP B C 1
ATOM 6666 O O . ASP B 1 297 ? -18.266 -30.047 -17.578 1 95.81 297 ASP B O 1
ATOM 6670 N N . LEU B 1 298 ? -16.125 -30.25 -17.25 1 96.44 298 LEU B N 1
ATOM 6671 C CA . LEU B 1 298 ? -16.203 -29.578 -15.961 1 96.44 298 LEU B CA 1
ATOM 6672 C C . LEU B 1 298 ? -16.188 -28.062 -16.141 1 96.44 298 LEU B C 1
ATOM 6674 O O . LEU B 1 298 ? -16.516 -27.312 -15.211 1 96.44 298 LEU B O 1
ATOM 6678 N N . PHE B 1 299 ? -15.859 -27.562 -17.312 1 98.06 299 PHE B N 1
ATOM 6679 C CA . PHE B 1 299 ? -15.703 -26.141 -17.547 1 98.06 299 PHE B CA 1
ATOM 6680 C C . PHE B 1 299 ? -16.859 -25.594 -18.391 1 98.06 299 PHE B C 1
ATOM 6682 O O . PHE B 1 299 ? -17.328 -26.266 -19.312 1 98.06 299 PHE B O 1
ATOM 6689 N N . ASP B 1 300 ? -17.281 -24.453 -18.047 1 98 300 ASP B N 1
ATOM 6690 C CA . ASP B 1 300 ? -18.281 -23.781 -18.859 1 98 300 ASP B CA 1
ATOM 6691 C C . ASP B 1 300 ? -17.641 -23.094 -20.062 1 98 300 ASP B C 1
ATOM 6693 O O . ASP B 1 300 ? -18.203 -23.125 -21.156 1 98 300 ASP B O 1
ATOM 6697 N N . VAL B 1 301 ? -16.531 -22.484 -19.875 1 97.88 301 VAL B N 1
ATOM 6698 C CA . VAL B 1 301 ? -15.836 -21.797 -20.953 1 97.88 301 VAL B CA 1
ATOM 6699 C C . VAL B 1 301 ? -14.336 -22.047 -20.844 1 97.88 301 VAL B C 1
ATOM 6701 O O . VAL B 1 301 ? -13.773 -22.062 -19.75 1 97.88 301 VAL B O 1
ATOM 6704 N N . ILE B 1 302 ? -13.711 -22.328 -21.969 1 97.75 302 ILE B N 1
ATOM 6705 C CA . ILE B 1 302 ? -12.258 -22.469 -22.047 1 97.75 302 ILE B CA 1
ATOM 6706 C C . ILE B 1 302 ? -11.703 -21.547 -23.125 1 97.75 302 ILE B C 1
ATOM 6708 O O . ILE B 1 302 ? -12.102 -21.625 -24.281 1 97.75 302 ILE B O 1
ATOM 6712 N N . VAL B 1 303 ? -10.836 -20.656 -22.703 1 97.44 303 VAL B N 1
ATOM 6713 C CA . VAL B 1 303 ? -10.156 -19.75 -23.625 1 97.44 303 VAL B CA 1
ATOM 6714 C C . VAL B 1 303 ? -8.656 -20 -23.578 1 97.44 303 VAL B C 1
ATOM 6716 O O . VAL B 1 303 ? -8.016 -19.812 -22.547 1 97.44 303 VAL B O 1
ATOM 6719 N N . CYS B 1 304 ? -8.047 -20.391 -24.656 1 95.25 304 CYS B N 1
ATOM 6720 C CA . CYS B 1 304 ? -6.605 -20.609 -24.781 1 95.25 304 CYS B CA 1
ATOM 6721 C C . CYS B 1 304 ? -5.973 -19.516 -25.641 1 95.25 304 CYS B C 1
ATOM 6723 O O . CYS B 1 304 ? -6.668 -18.797 -26.359 1 95.25 304 CYS B O 1
ATOM 6725 N N . SER B 1 305 ? -4.691 -19.328 -25.516 1 93.88 305 SER B N 1
ATOM 6726 C CA . SER B 1 305 ? -3.984 -18.266 -26.234 1 93.88 305 SER B CA 1
ATOM 6727 C C . SER B 1 305 ? -4.707 -16.938 -26.094 1 93.88 305 SER B C 1
ATOM 6729 O O . SER B 1 305 ? -4.988 -16.266 -27.094 1 93.88 305 SER B O 1
ATOM 6731 N N . ALA B 1 306 ? -4.984 -16.578 -24.906 1 94.94 306 ALA B N 1
ATOM 6732 C CA . ALA B 1 306 ? -5.824 -15.422 -24.609 1 94.94 306 ALA B CA 1
ATOM 6733 C C . ALA B 1 306 ? -5.016 -14.125 -24.688 1 94.94 306 ALA B C 1
ATOM 6735 O O . ALA B 1 306 ? -5.586 -13.039 -24.75 1 94.94 306 ALA B O 1
ATOM 6736 N N . ARG B 1 307 ? -3.658 -14.211 -24.594 1 92.62 307 ARG B N 1
ATOM 6737 C CA . ARG B 1 307 ? -2.76 -13.07 -24.734 1 92.62 307 ARG B CA 1
ATOM 6738 C C . ARG B 1 307 ? -2.854 -12.148 -23.516 1 92.62 307 ARG B C 1
ATOM 6740 O O . ARG B 1 307 ? -2.928 -10.93 -23.672 1 92.62 307 ARG B O 1
ATOM 6747 N N . LYS B 1 308 ? -3.051 -12.734 -22.375 1 91.75 308 LYS B N 1
ATOM 6748 C CA . LYS B 1 308 ? -2.941 -11.906 -21.188 1 91.75 308 LYS B CA 1
ATOM 6749 C C . LYS B 1 308 ? -1.57 -11.242 -21.094 1 91.75 308 LYS B C 1
ATOM 6751 O O . LYS B 1 308 ? -0.557 -11.852 -21.453 1 91.75 308 LYS B O 1
ATOM 6756 N N . PRO B 1 309 ? -1.495 -10.008 -20.734 1 89.88 309 PRO B N 1
ATOM 6757 C CA . PRO B 1 309 ? -2.494 -9.125 -20.125 1 89.88 309 PRO B CA 1
ATOM 6758 C C . PRO B 1 309 ? -3.309 -8.352 -21.156 1 89.88 309 PRO B C 1
ATOM 6760 O O . PRO B 1 309 ? -4.258 -7.648 -20.797 1 89.88 309 PRO B O 1
ATOM 6763 N N . LEU B 1 310 ? -3.018 -8.469 -22.422 1 89.25 310 LEU B N 1
ATOM 6764 C CA . LEU B 1 310 ? -3.713 -7.73 -23.469 1 89.25 310 LEU B CA 1
ATOM 6765 C C . LEU B 1 310 ? -5.195 -8.086 -23.5 1 89.25 310 LEU B C 1
ATOM 6767 O O . LEU B 1 310 ? -6.023 -7.277 -23.922 1 89.25 310 LEU B O 1
ATOM 6771 N N . PHE B 1 311 ? -5.492 -9.25 -23.062 1 94.06 311 PHE B N 1
ATOM 6772 C CA . PHE B 1 311 ? -6.879 -9.688 -22.969 1 94.06 311 PHE B CA 1
ATOM 6773 C C . PHE B 1 311 ? -7.719 -8.68 -22.203 1 94.06 311 PHE B C 1
ATOM 6775 O O . PHE B 1 311 ? -8.891 -8.469 -22.516 1 94.06 311 PHE B O 1
ATOM 6782 N N . TYR B 1 312 ? -7.125 -8.016 -21.25 1 90.12 312 TYR B N 1
ATOM 6783 C CA . TYR B 1 312 ? -7.852 -7.137 -20.328 1 90.12 312 TYR B CA 1
ATOM 6784 C C . TYR B 1 312 ? -7.801 -5.691 -20.812 1 90.12 312 TYR B C 1
ATOM 6786 O O . TYR B 1 312 ? -8.641 -4.875 -20.422 1 90.12 312 TYR B O 1
ATOM 6794 N N . SER B 1 313 ? -6.852 -5.355 -21.562 1 83.38 313 SER B N 1
ATOM 6795 C CA . SER B 1 313 ? -6.645 -3.955 -21.906 1 83.38 313 SER B CA 1
ATOM 6796 C C . SER B 1 313 ? -7.141 -3.66 -23.328 1 83.38 313 SER B C 1
ATOM 6798 O O . SER B 1 313 ? -7.508 -2.525 -23.641 1 83.38 313 SER B O 1
ATOM 6800 N N . SER B 1 314 ? -7.074 -4.664 -24.219 1 79.62 314 SER B N 1
ATOM 6801 C CA . SER B 1 314 ? -7.465 -4.465 -25.609 1 79.62 314 SER B CA 1
ATOM 6802 C C . SER B 1 314 ? -8.945 -4.773 -25.812 1 79.62 314 SER B C 1
ATOM 6804 O O . SER B 1 314 ? -9.445 -5.797 -25.344 1 79.62 314 SER B O 1
ATOM 6806 N N . VAL B 1 315 ? -9.586 -3.854 -26.5 1 80.69 315 VAL B N 1
ATOM 6807 C CA . VAL B 1 315 ? -11.016 -4.066 -26.734 1 80.69 315 VAL B CA 1
ATOM 6808 C C . VAL B 1 315 ? -11.242 -4.488 -28.188 1 80.69 315 VAL B C 1
ATOM 6810 O O . VAL B 1 315 ? -12.367 -4.816 -28.578 1 80.69 315 VAL B O 1
ATOM 6813 N N . ASN B 1 316 ? -10.242 -4.715 -28.891 1 83.75 316 ASN B N 1
ATOM 6814 C CA . ASN B 1 316 ? -10.445 -4.84 -30.328 1 83.75 316 ASN B CA 1
ATOM 6815 C C . ASN B 1 316 ? -10.25 -6.277 -30.797 1 83.75 316 ASN B C 1
ATOM 6817 O O . ASN B 1 316 ? -10.555 -6.605 -31.938 1 83.75 316 ASN B O 1
ATOM 6821 N N . ARG B 1 317 ? -9.82 -7.188 -30.031 1 88.88 317 ARG B N 1
ATOM 6822 C CA . ARG B 1 317 ? -9.586 -8.555 -30.484 1 88.88 317 ARG B CA 1
ATOM 6823 C C . ARG B 1 317 ? -10.766 -9.461 -30.125 1 88.88 317 ARG B C 1
ATOM 6825 O O . ARG B 1 317 ? -10.945 -9.812 -28.953 1 88.88 317 ARG B O 1
ATOM 6832 N N . PRO B 1 318 ? -11.484 -9.867 -31.078 1 91.5 318 PRO B N 1
ATOM 6833 C CA . PRO B 1 318 ? -12.656 -10.688 -30.766 1 91.5 318 PRO B CA 1
ATOM 6834 C C . PRO B 1 318 ? -12.297 -12.148 -30.484 1 91.5 318 PRO B C 1
ATOM 6836 O O . PRO B 1 318 ? -11.195 -12.586 -30.828 1 91.5 318 PRO B O 1
ATOM 6839 N N . PHE B 1 319 ? -13.25 -12.875 -29.891 1 94.88 319 PHE B N 1
ATOM 6840 C CA . PHE B 1 319 ? -13.109 -14.312 -29.703 1 94.88 319 PHE B CA 1
ATOM 6841 C C . PHE B 1 319 ? -13.164 -15.047 -31.031 1 94.88 319 PHE B C 1
ATOM 6843 O O . PHE B 1 319 ? -13.883 -14.625 -31.953 1 94.88 319 PHE B O 1
ATOM 6850 N N . ARG B 1 320 ? -12.406 -16.109 -31.094 1 94.62 320 ARG B N 1
ATOM 6851 C CA . ARG B 1 320 ? -12.539 -17.062 -32.188 1 94.62 320 ARG B CA 1
ATOM 6852 C C . ARG B 1 320 ? -12.742 -18.469 -31.672 1 94.62 320 ARG B C 1
ATOM 6854 O O . ARG B 1 320 ? -12.102 -18.875 -30.703 1 94.62 320 ARG B O 1
ATOM 6861 N N . ALA B 1 321 ? -13.672 -19.172 -32.312 1 94.81 321 ALA B N 1
ATOM 6862 C CA . ALA B 1 321 ? -13.898 -20.562 -31.953 1 94.81 321 ALA B CA 1
ATOM 6863 C C . ALA B 1 321 ? -12.844 -21.469 -32.594 1 94.81 321 ALA B C 1
ATOM 6865 O O . ALA B 1 321 ? -12.445 -21.25 -33.719 1 94.81 321 ALA B O 1
ATOM 6866 N N . LEU B 1 322 ? -12.445 -22.422 -31.812 1 92.5 322 LEU B N 1
ATOM 6867 C CA . LEU B 1 322 ? -11.516 -23.406 -32.344 1 92.5 322 LEU B CA 1
ATOM 6868 C C . LEU B 1 322 ? -12.258 -24.641 -32.875 1 92.5 322 LEU B C 1
ATOM 6870 O O . LEU B 1 322 ? -13.156 -25.141 -32.188 1 92.5 322 LEU B O 1
ATOM 6874 N N . ASP B 1 323 ? -11.797 -25 -34.031 1 83.62 323 ASP B N 1
ATOM 6875 C CA . ASP B 1 323 ? -12.367 -26.219 -34.562 1 83.62 323 ASP B CA 1
ATOM 6876 C C . ASP B 1 323 ? -11.953 -27.438 -33.75 1 83.62 323 ASP B C 1
ATOM 6878 O O . ASP B 1 323 ? -10.781 -27.609 -33.406 1 83.62 323 ASP B O 1
ATOM 6882 N N . GLN B 1 324 ? -12.82 -28.359 -33.438 1 77.44 324 GLN B N 1
ATOM 6883 C CA . GLN B 1 324 ? -12.562 -29.484 -32.562 1 77.44 324 GLN B CA 1
ATOM 6884 C C . GLN B 1 324 ? -11.602 -30.484 -33.188 1 77.44 324 GLN B C 1
ATOM 6886 O O . GLN B 1 324 ? -10.828 -31.141 -32.5 1 77.44 324 GLN B O 1
ATOM 6891 N N . GLU B 1 325 ? -11.703 -30.594 -34.5 1 77.56 325 GLU B N 1
ATOM 6892 C CA . GLU B 1 325 ? -10.898 -31.594 -35.188 1 77.56 325 GLU B CA 1
ATOM 6893 C C . GLU B 1 325 ? -9.531 -31.031 -35.562 1 77.56 325 GLU B C 1
ATOM 6895 O O . GLU B 1 325 ? -8.5 -31.672 -35.312 1 77.56 325 GLU B O 1
ATOM 6900 N N . THR B 1 326 ? -9.523 -29.797 -36.031 1 79.5 326 THR B N 1
ATOM 6901 C CA . THR B 1 326 ? -8.289 -29.25 -36.594 1 79.5 326 THR B CA 1
ATOM 6902 C C . THR B 1 326 ? -7.652 -28.266 -35.594 1 79.5 326 THR B C 1
ATOM 6904 O O . THR B 1 326 ? -6.48 -27.906 -35.75 1 79.5 326 THR B O 1
ATOM 6907 N N . MET B 1 327 ? -8.375 -27.891 -34.656 1 82.12 327 MET B N 1
ATOM 6908 C CA . MET B 1 327 ? -7.953 -26.906 -33.656 1 82.12 327 MET B CA 1
ATOM 6909 C C . MET B 1 327 ? -7.59 -25.578 -34.344 1 82.12 327 MET B C 1
ATOM 6911 O O . MET B 1 327 ? -6.809 -24.797 -33.812 1 82.12 327 MET B O 1
ATOM 6915 N N . MET B 1 328 ? -8.156 -25.359 -35.594 1 85.88 328 MET B N 1
ATOM 6916 C CA . MET B 1 328 ? -7.98 -24.094 -36.312 1 85.88 328 MET B CA 1
ATOM 6917 C C . MET B 1 328 ? -9.086 -23.109 -35.938 1 85.88 328 MET B C 1
ATOM 6919 O O . MET B 1 328 ? -10.242 -23.5 -35.781 1 85.88 328 MET B O 1
ATOM 6923 N N . PRO B 1 329 ? -8.719 -21.906 -35.875 1 89.69 329 PRO B N 1
ATOM 6924 C CA . PRO B 1 329 ? -9.727 -20.891 -35.531 1 89.69 329 PRO B CA 1
ATOM 6925 C C . PRO B 1 329 ? -10.773 -20.719 -36.656 1 89.69 329 PRO B C 1
ATOM 6927 O O . PRO B 1 329 ? -10.438 -20.719 -37.844 1 89.69 329 PRO B O 1
ATOM 6930 N N . SER B 1 330 ? -11.953 -20.578 -36.219 1 88 330 SER B N 1
ATOM 6931 C CA . SER B 1 330 ? -13.062 -20.359 -37.125 1 88 330 SER B CA 1
ATOM 6932 C C . SER B 1 330 ? -13.094 -18.906 -37.594 1 88 330 SER B C 1
ATOM 6934 O O . SER B 1 330 ? -12.578 -18.016 -36.938 1 88 330 SER B O 1
ATOM 6936 N N . TRP B 1 331 ? -13.742 -18.672 -38.844 1 86 331 TRP B N 1
ATOM 6937 C CA . TRP B 1 331 ? -13.875 -17.328 -39.438 1 86 331 TRP B CA 1
ATOM 6938 C C . TRP B 1 331 ? -15.203 -16.688 -39 1 86 331 TRP B C 1
ATOM 6940 O O . TRP B 1 331 ? -15.438 -15.516 -39.281 1 86 331 TRP B O 1
ATOM 6950 N N . GLN B 1 332 ? -15.953 -17.438 -38.312 1 86.38 332 GLN B N 1
ATOM 6951 C CA . GLN B 1 332 ? -17.25 -16.922 -37.906 1 86.38 332 GLN B CA 1
ATOM 6952 C C . GLN B 1 332 ? -17.156 -16.203 -36.562 1 86.38 332 GLN B C 1
ATOM 6954 O O . GLN B 1 332 ? -16.469 -16.656 -35.656 1 86.38 332 GLN B O 1
ATOM 6959 N N . ARG B 1 333 ? -17.891 -15.109 -36.531 1 89.31 333 ARG B N 1
ATOM 6960 C CA . ARG B 1 333 ? -17.922 -14.344 -35.312 1 89.31 333 ARG B CA 1
ATOM 6961 C C . ARG B 1 333 ? -18.625 -15.125 -34.188 1 89.31 333 ARG B C 1
ATOM 6963 O O . ARG B 1 333 ? -19.625 -15.797 -34.438 1 89.31 333 ARG B O 1
ATOM 6970 N N . VAL B 1 334 ? -18.094 -15.031 -33.062 1 91.94 334 VAL B N 1
ATOM 6971 C CA . VAL B 1 334 ? -18.641 -15.727 -31.906 1 91.94 334 VAL B CA 1
ATOM 6972 C C . VAL B 1 334 ? -19.781 -14.906 -31.297 1 91.94 334 VAL B C 1
ATOM 6974 O O . VAL B 1 334 ? -19.578 -13.766 -30.891 1 91.94 334 VAL B O 1
ATOM 6977 N N . ALA B 1 335 ? -20.953 -15.391 -31.281 1 89.44 335 ALA B N 1
ATOM 6978 C CA . ALA B 1 335 ? -22.125 -14.688 -30.766 1 89.44 335 ALA B CA 1
ATOM 6979 C C . ALA B 1 335 ? -22.422 -15.109 -29.328 1 89.44 335 ALA B C 1
ATOM 6981 O O . ALA B 1 335 ? -23.031 -14.359 -28.562 1 89.44 335 ALA B O 1
ATOM 6982 N N . GLU B 1 336 ? -22.031 -16.297 -29.031 1 92.44 336 GLU B N 1
ATOM 6983 C CA . GLU B 1 336 ? -22.219 -16.828 -27.688 1 92.44 336 GLU B CA 1
ATOM 6984 C C . GLU B 1 336 ? -21.094 -17.781 -27.312 1 92.44 336 GLU B C 1
ATOM 6986 O O . GLU B 1 336 ? -20.484 -18.406 -28.172 1 92.44 336 GLU B O 1
ATOM 6991 N N . LEU B 1 337 ? -20.875 -17.828 -26.047 1 92.38 337 LEU B N 1
ATOM 6992 C CA . LEU B 1 337 ? -19.891 -18.781 -25.547 1 92.38 337 LEU B CA 1
ATOM 6993 C C . LEU B 1 337 ? -20.578 -20.062 -25.094 1 92.38 337 LEU B C 1
ATOM 6995 O O . LEU B 1 337 ? -21.344 -20.047 -24.125 1 92.38 337 LEU B O 1
ATOM 6999 N N . ARG B 1 338 ? -20.25 -21.094 -25.781 1 91.5 338 ARG B N 1
ATOM 7000 C CA . ARG B 1 338 ? -20.859 -22.391 -25.5 1 91.5 338 ARG B CA 1
ATOM 7001 C C . ARG B 1 338 ? -20.016 -23.188 -24.5 1 91.5 338 ARG B C 1
ATOM 7003 O O . ARG B 1 338 ? -18.844 -22.875 -24.281 1 91.5 338 ARG B O 1
ATOM 7010 N N . PRO B 1 339 ? -20.656 -24.172 -23.922 1 91.56 339 PRO B N 1
ATOM 7011 C CA . PRO B 1 339 ? -19.922 -24.984 -22.938 1 91.56 339 PRO B CA 1
ATOM 7012 C C . PRO B 1 339 ? -18.656 -25.594 -23.531 1 91.56 339 PRO B C 1
ATOM 7014 O O . PRO B 1 339 ? -18.625 -25.953 -24.703 1 91.56 339 PRO B O 1
ATOM 7017 N N . ALA B 1 340 ? -17.688 -25.797 -22.672 1 91.5 340 ALA B N 1
ATOM 7018 C CA . ALA B 1 340 ? -16.359 -26.219 -23.094 1 91.5 340 ALA B CA 1
ATOM 7019 C C . ALA B 1 340 ? -16.391 -27.594 -23.75 1 91.5 340 ALA B C 1
ATOM 7021 O O . ALA B 1 340 ? -15.523 -27.922 -24.562 1 91.5 340 ALA B O 1
ATOM 7022 N N . ARG B 1 341 ? -17.391 -28.375 -23.438 1 89.5 341 ARG B N 1
ATOM 7023 C CA . ARG B 1 341 ? -17.531 -29.688 -24.062 1 89.5 341 ARG B CA 1
ATOM 7024 C C . ARG B 1 341 ? -17.797 -29.562 -25.562 1 89.5 341 ARG B C 1
ATOM 7026 O O . ARG B 1 341 ? -17.422 -30.438 -26.344 1 89.5 341 ARG B O 1
ATOM 7033 N N . GLU B 1 342 ? -18.328 -28.453 -25.922 1 90.19 342 GLU B N 1
ATOM 7034 C CA . GLU B 1 342 ? -18.766 -28.266 -27.297 1 90.19 342 GLU B CA 1
ATOM 7035 C C . GLU B 1 342 ? -17.781 -27.406 -28.094 1 90.19 342 GLU B C 1
ATOM 7037 O O . GLU B 1 342 ? -17.516 -27.688 -29.266 1 90.19 342 GLU B O 1
ATOM 7042 N N . CYS B 1 343 ? -17.312 -26.406 -27.438 1 92.5 343 CYS B N 1
ATOM 7043 C CA . CYS B 1 343 ? -16.5 -25.469 -28.203 1 92.5 343 CYS B CA 1
ATOM 7044 C C . CYS B 1 343 ? -15.406 -24.859 -27.328 1 92.5 343 CYS B C 1
ATOM 7046 O O . CYS B 1 343 ? -15.602 -24.641 -26.125 1 92.5 343 CYS B O 1
ATOM 7048 N N . LEU B 1 344 ? -14.273 -24.703 -28.031 1 95.44 344 LEU B N 1
ATOM 7049 C CA . LEU B 1 344 ? -13.133 -24.016 -27.422 1 95.44 344 LEU B CA 1
ATOM 7050 C C . LEU B 1 344 ? -12.906 -22.656 -28.094 1 95.44 344 LEU B C 1
ATOM 7052 O O . LEU B 1 344 ? -13.273 -22.469 -29.266 1 95.44 344 LEU B O 1
ATOM 7056 N N . TYR B 1 345 ? -12.297 -21.75 -27.344 1 96.69 345 TYR B N 1
ATOM 7057 C CA . TYR B 1 345 ? -12.125 -20.422 -27.891 1 96.69 345 TYR B CA 1
ATOM 7058 C C . TYR B 1 345 ? -10.672 -19.953 -27.766 1 96.69 345 TYR B C 1
ATOM 7060 O O . TYR B 1 345 ? -9.922 -20.484 -26.938 1 96.69 345 TYR B O 1
ATOM 7068 N N . THR B 1 346 ? -10.258 -19.031 -28.578 1 95.06 346 THR B N 1
ATOM 7069 C CA . THR B 1 346 ? -8.953 -18.391 -28.531 1 95.06 346 THR B CA 1
ATOM 7070 C C . THR B 1 346 ? -9.094 -16.875 -28.719 1 95.06 346 THR B C 1
ATOM 7072 O O . THR B 1 346 ? -10.156 -16.391 -29.094 1 95.06 346 THR B O 1
ATOM 7075 N N . GLN B 1 347 ? -8.016 -16.078 -28.25 1 94.12 347 GLN B N 1
ATOM 7076 C CA . GLN B 1 347 ? -8.023 -14.625 -28.344 1 94.12 347 GLN B CA 1
ATOM 7077 C C . GLN B 1 347 ? -9.141 -14.023 -27.5 1 94.12 347 GLN B C 1
ATOM 7079 O O . GLN B 1 347 ? -9.305 -14.391 -26.328 1 94.12 347 GLN B O 1
ATOM 7084 N N . GLY B 1 348 ? -9.773 -13.062 -28 1 93.44 348 GLY B N 1
ATOM 7085 C CA . GLY B 1 348 ? -10.867 -12.438 -27.266 1 93.44 348 GLY B CA 1
ATOM 7086 C C . GLY B 1 348 ? -10.422 -11.289 -26.391 1 93.44 348 GLY B C 1
ATOM 7087 O O . GLY B 1 348 ? -9.234 -10.938 -26.375 1 93.44 348 GLY B O 1
ATOM 7088 N N . ASN B 1 349 ? -11.32 -10.688 -25.719 1 94.44 349 ASN B N 1
ATOM 7089 C CA . ASN B 1 349 ? -11.086 -9.602 -24.781 1 94.44 349 ASN B CA 1
ATOM 7090 C C . ASN B 1 349 ? -12.109 -9.609 -23.641 1 94.44 349 ASN B C 1
ATOM 7092 O O . ASN B 1 349 ? -13.172 -10.227 -23.766 1 94.44 349 ASN B O 1
ATOM 7096 N N . ILE B 1 350 ? -11.805 -8.891 -22.656 1 93.69 350 ILE B N 1
ATOM 7097 C CA . ILE B 1 350 ? -12.555 -8.977 -21.422 1 93.69 350 ILE B CA 1
ATOM 7098 C C . ILE B 1 350 ? -13.938 -8.344 -21.594 1 93.69 350 ILE B C 1
ATOM 7100 O O . ILE B 1 350 ? -14.914 -8.805 -21.016 1 93.69 350 ILE B O 1
ATOM 7104 N N . SER B 1 351 ? -14.031 -7.289 -22.359 1 90.94 351 SER B N 1
ATOM 7105 C CA . SER B 1 351 ? -15.312 -6.633 -22.578 1 90.94 351 SER B CA 1
ATOM 7106 C C . SER B 1 351 ? -16.312 -7.586 -23.219 1 90.94 351 SER B C 1
ATOM 7108 O O . SER B 1 351 ? -17.469 -7.672 -22.781 1 90.94 351 SER B O 1
ATOM 7110 N N . GLU B 1 352 ? -15.891 -8.227 -24.234 1 94.12 352 GLU B N 1
ATOM 7111 C CA . GLU B 1 352 ? -16.734 -9.211 -24.891 1 94.12 352 GLU B CA 1
ATOM 7112 C C . GLU B 1 352 ? -17.047 -10.391 -23.969 1 94.12 352 GLU B C 1
ATOM 7114 O O . GLU B 1 352 ? -18.156 -10.922 -23.984 1 94.12 352 GLU B O 1
ATOM 7119 N N . PHE B 1 353 ? -16.094 -10.789 -23.234 1 95.56 353 PHE B N 1
ATOM 7120 C CA . PHE B 1 353 ? -16.266 -11.898 -22.312 1 95.56 353 PHE B CA 1
ATOM 7121 C C . PHE B 1 353 ? -17.391 -11.602 -21.312 1 95.56 353 PHE B C 1
ATOM 7123 O O . PHE B 1 353 ? -18.281 -12.438 -21.109 1 95.56 353 PHE B O 1
ATOM 7130 N N . ILE B 1 354 ? -17.344 -10.445 -20.734 1 92.38 354 ILE B N 1
ATOM 7131 C CA . ILE B 1 354 ? -18.328 -10.039 -19.75 1 92.38 354 ILE B CA 1
ATOM 7132 C C . ILE B 1 354 ? -19.688 -9.883 -20.422 1 92.38 354 ILE B C 1
ATOM 7134 O O . ILE B 1 354 ? -20.719 -10.281 -19.859 1 92.38 354 ILE B O 1
ATOM 7138 N N . LYS B 1 355 ? -19.688 -9.328 -21.578 1 92.19 355 LYS B N 1
ATOM 7139 C CA . LYS B 1 355 ? -20.938 -9.148 -22.312 1 92.19 355 LYS B CA 1
ATOM 7140 C C . LYS B 1 355 ? -21.594 -10.492 -22.609 1 92.19 355 LYS B C 1
ATOM 7142 O O . LYS B 1 355 ? -22.812 -10.633 -22.469 1 92.19 355 LYS B O 1
ATOM 7147 N N . LEU B 1 356 ? -20.859 -11.438 -23 1 94.69 356 LEU B N 1
ATOM 7148 C CA . LEU B 1 356 ? -21.375 -12.727 -23.453 1 94.69 356 LEU B CA 1
ATOM 7149 C C . LEU B 1 356 ? -21.734 -13.609 -22.266 1 94.69 356 LEU B C 1
ATOM 7151 O O . LEU B 1 356 ? -22.641 -14.438 -22.344 1 94.69 356 LEU B O 1
ATOM 7155 N N . THR B 1 357 ? -21.016 -13.5 -21.141 1 94.69 357 THR B N 1
ATOM 7156 C CA . THR B 1 357 ? -21.219 -14.414 -20.016 1 94.69 357 THR B CA 1
ATOM 7157 C C . THR B 1 357 ? -22.047 -13.75 -18.922 1 94.69 357 THR B C 1
ATOM 7159 O O . THR B 1 357 ? -22.734 -14.43 -18.156 1 94.69 357 THR B O 1
ATOM 7162 N N . GLY B 1 358 ? -21.812 -12.375 -18.812 1 91.31 358 GLY B N 1
ATOM 7163 C CA . GLY B 1 358 ? -22.453 -11.648 -17.734 1 91.31 358 GLY B CA 1
ATOM 7164 C C . GLY B 1 358 ? -21.703 -11.773 -16.406 1 91.31 358 GLY B C 1
ATOM 7165 O O . GLY B 1 358 ? -22.188 -11.336 -15.367 1 91.31 358 GLY B O 1
ATOM 7166 N N . TRP B 1 359 ? -20.594 -12.43 -16.422 1 92.38 359 TRP B N 1
ATOM 7167 C CA . TRP B 1 359 ? -19.812 -12.641 -15.211 1 92.38 359 TRP B CA 1
ATOM 7168 C C . TRP B 1 359 ? -19.031 -11.383 -14.836 1 92.38 359 TRP B C 1
ATOM 7170 O O . TRP B 1 359 ? -17.984 -11.094 -15.422 1 92.38 359 TRP B O 1
ATOM 7180 N N . ARG B 1 360 ? -19.484 -10.641 -13.781 1 85.88 360 ARG B N 1
ATOM 7181 C CA . ARG B 1 360 ? -18.875 -9.359 -13.438 1 85.88 360 ARG B CA 1
ATOM 7182 C C . ARG B 1 360 ? -18.812 -9.172 -11.922 1 85.88 360 ARG B C 1
ATOM 7184 O O . ARG B 1 360 ? -19.531 -9.844 -11.18 1 85.88 360 ARG B O 1
ATOM 7191 N N . GLY B 1 361 ? -17.828 -8.352 -11.57 1 83.69 361 GLY B N 1
ATOM 7192 C CA . GLY B 1 361 ? -17.812 -7.82 -10.219 1 83.69 361 GLY B CA 1
ATOM 7193 C C . GLY B 1 361 ? -17.297 -8.812 -9.195 1 83.69 361 GLY B C 1
ATOM 7194 O O . GLY B 1 361 ? -16.453 -9.648 -9.5 1 83.69 361 GLY B O 1
ATOM 7195 N N . ASN B 1 362 ? -17.859 -8.75 -7.984 1 84.38 362 ASN B N 1
ATOM 7196 C CA . ASN B 1 362 ? -17.297 -9.414 -6.812 1 84.38 362 ASN B CA 1
ATOM 7197 C C . ASN B 1 362 ? -17.797 -10.844 -6.672 1 84.38 362 ASN B C 1
ATOM 7199 O O . ASN B 1 362 ? -17.531 -11.508 -5.668 1 84.38 362 ASN B O 1
ATOM 7203 N N . HIS B 1 363 ? -18.422 -11.328 -7.75 1 91.81 363 HIS B N 1
ATOM 7204 C CA . HIS B 1 363 ? -18.875 -12.711 -7.695 1 91.81 363 HIS B CA 1
ATOM 7205 C C . HIS B 1 363 ? -17.953 -13.641 -8.469 1 91.81 363 HIS B C 1
ATOM 7207 O O . HIS B 1 363 ? -18.188 -14.844 -8.539 1 91.81 363 HIS B O 1
ATOM 7213 N N . VAL B 1 364 ? -16.969 -13.039 -9.039 1 96 364 VAL B N 1
ATOM 7214 C CA . VAL B 1 364 ? -15.984 -13.805 -9.805 1 96 364 VAL B CA 1
ATOM 7215 C C . VAL B 1 364 ? -14.68 -13.914 -9.016 1 96 364 VAL B C 1
ATOM 7217 O O . VAL B 1 364 ? -14.195 -12.922 -8.477 1 96 364 VAL B O 1
ATOM 7220 N N . LEU B 1 365 ? -14.188 -15.094 -8.883 1 97.75 365 LEU B N 1
ATOM 7221 C CA . LEU B 1 365 ? -12.875 -15.336 -8.289 1 97.75 365 LEU B CA 1
ATOM 7222 C C . LEU B 1 365 ? -11.906 -15.898 -9.328 1 97.75 365 LEU B C 1
ATOM 7224 O O . LEU B 1 365 ? -12.117 -17 -9.852 1 97.75 365 LEU B O 1
ATOM 7228 N N . TYR B 1 366 ? -10.945 -15.148 -9.656 1 98.12 366 TYR B N 1
ATOM 7229 C CA . TYR B 1 366 ? -9.93 -15.617 -10.594 1 98.12 366 TYR B CA 1
ATOM 7230 C C . TYR B 1 366 ? -8.672 -16.062 -9.859 1 98.12 366 TYR B C 1
ATOM 7232 O O . TYR B 1 366 ? -8.172 -15.344 -8.984 1 98.12 366 TYR B O 1
ATOM 7240 N N . ILE B 1 367 ? -8.172 -17.188 -10.195 1 98.38 367 ILE B N 1
ATOM 7241 C CA . ILE B 1 367 ? -7.027 -17.781 -9.508 1 98.38 367 ILE B CA 1
ATOM 7242 C C . ILE B 1 367 ? -5.867 -17.953 -10.492 1 98.38 367 ILE B C 1
ATOM 7244 O O . ILE B 1 367 ? -6.027 -18.547 -11.555 1 98.38 367 ILE B O 1
ATOM 7248 N N . GLY B 1 368 ? -4.719 -17.406 -10.133 1 97.06 368 GLY B N 1
ATOM 7249 C CA . GLY B 1 368 ? -3.541 -17.5 -10.984 1 97.06 368 GLY B CA 1
ATOM 7250 C C . GLY B 1 368 ? -2.244 -17.234 -10.242 1 97.06 368 GLY B C 1
ATOM 7251 O O . GLY B 1 368 ? -2.262 -16.922 -9.047 1 97.06 368 GLY B O 1
ATOM 7252 N N . ASP B 1 369 ? -1.15 -17.359 -10.938 1 94.06 369 ASP B N 1
ATOM 7253 C CA . ASP B 1 369 ? 0.145 -17.25 -10.273 1 94.06 369 ASP B CA 1
ATOM 7254 C C . ASP B 1 369 ? 0.846 -15.945 -10.648 1 94.06 369 ASP B C 1
ATOM 7256 O O . ASP B 1 369 ? 1.752 -15.492 -9.945 1 94.06 369 ASP B O 1
ATOM 7260 N N . HIS B 1 370 ? 0.474 -15.398 -11.766 1 92.81 370 HIS B N 1
ATOM 7261 C CA . HIS B 1 370 ? 1.134 -14.18 -12.219 1 92.81 370 HIS B CA 1
ATOM 7262 C C . HIS B 1 370 ? 0.422 -12.938 -11.688 1 92.81 370 HIS B C 1
ATOM 7264 O O . HIS B 1 370 ? -0.643 -12.57 -12.188 1 92.81 370 HIS B O 1
ATOM 7270 N N . LEU B 1 371 ? 1.062 -12.258 -10.867 1 91.5 371 LEU B N 1
ATOM 7271 C CA . LEU B 1 371 ? 0.445 -11.125 -10.188 1 91.5 371 LEU B CA 1
ATOM 7272 C C . LEU B 1 371 ? 0.008 -10.062 -11.188 1 91.5 371 LEU B C 1
ATOM 7274 O O . LEU B 1 371 ? -1.086 -9.5 -11.07 1 91.5 371 LEU B O 1
ATOM 7278 N N . LEU B 1 372 ? 0.754 -9.844 -12.148 1 88.56 372 LEU B N 1
ATOM 7279 C CA . LEU B 1 372 ? 0.475 -8.742 -13.062 1 88.56 372 LEU B CA 1
ATOM 7280 C C . LEU B 1 372 ? -0.468 -9.188 -14.172 1 88.56 372 LEU B C 1
ATOM 7282 O O . LEU B 1 372 ? -1.528 -8.586 -14.367 1 88.56 372 LEU B O 1
ATOM 7286 N N . SER B 1 373 ? -0.16 -10.281 -14.773 1 87.31 373 SER B N 1
ATOM 7287 C CA . SER B 1 373 ? -0.923 -10.68 -15.945 1 87.31 373 SER B CA 1
ATOM 7288 C C . SER B 1 373 ? -2.246 -11.328 -15.555 1 87.31 373 SER B C 1
ATOM 7290 O O . SER B 1 373 ? -3.23 -11.242 -16.297 1 87.31 373 SER B O 1
ATOM 7292 N N . ASP B 1 374 ? -2.254 -11.883 -14.375 1 91.25 374 ASP B N 1
ATOM 7293 C CA . ASP B 1 374 ? -3.447 -12.625 -13.984 1 91.25 374 ASP B CA 1
ATOM 7294 C C . ASP B 1 374 ? -4.328 -11.805 -13.055 1 91.25 374 ASP B C 1
ATOM 7296 O O . ASP B 1 374 ? -5.555 -11.93 -13.078 1 91.25 374 ASP B O 1
ATOM 7300 N N . LEU B 1 375 ? -3.693 -11.039 -12.234 1 93.56 375 LEU B N 1
ATOM 7301 C CA . LEU B 1 375 ? -4.477 -10.609 -11.086 1 93.56 375 LEU B CA 1
ATOM 7302 C C . LEU B 1 375 ? -4.652 -9.094 -11.086 1 93.56 375 LEU B C 1
ATOM 7304 O O . LEU B 1 375 ? -5.66 -8.578 -10.594 1 93.56 375 LEU B O 1
ATOM 7308 N N . SER B 1 376 ? -3.748 -8.359 -11.617 1 91.56 376 SER B N 1
ATOM 7309 C CA . SER B 1 376 ? -3.77 -6.906 -11.516 1 91.56 376 SER B CA 1
ATOM 7310 C C . SER B 1 376 ? -5.02 -6.324 -12.164 1 91.56 376 SER B C 1
ATOM 7312 O O . SER B 1 376 ? -5.816 -5.652 -11.5 1 91.56 376 SER B O 1
ATOM 7314 N N . ASN B 1 377 ? -5.246 -6.637 -13.383 1 89.12 377 ASN B N 1
ATOM 7315 C CA . ASN B 1 377 ? -6.367 -6.059 -14.125 1 89.12 377 ASN B CA 1
ATOM 7316 C C . ASN B 1 377 ? -7.703 -6.562 -13.586 1 89.12 377 ASN B C 1
ATOM 7318 O O . ASN B 1 377 ? -8.609 -5.766 -13.32 1 89.12 377 ASN B O 1
ATOM 7322 N N . PRO B 1 378 ? -7.844 -7.855 -13.398 1 91.12 378 PRO B N 1
ATOM 7323 C CA . PRO B 1 378 ? -9.102 -8.344 -12.828 1 91.12 378 PRO B CA 1
ATOM 7324 C C . PRO B 1 378 ? -9.453 -7.672 -11.5 1 91.12 378 PRO B C 1
ATOM 7326 O O . PRO B 1 378 ? -10.617 -7.348 -11.258 1 91.12 378 PRO B O 1
ATOM 7329 N N . SER B 1 379 ? -8.5 -7.438 -10.742 1 89.88 379 SER B N 1
ATOM 7330 C CA . SER B 1 379 ? -8.727 -6.844 -9.43 1 89.88 379 SER B CA 1
ATOM 7331 C C . SER B 1 379 ? -8.984 -5.344 -9.539 1 89.88 379 SER B C 1
ATOM 7333 O O . SER B 1 379 ? -10.008 -4.848 -9.062 1 89.88 379 SER B O 1
ATOM 7335 N N . LEU B 1 380 ? -8.141 -4.652 -10.234 1 86.19 380 LEU B N 1
ATOM 7336 C CA . LEU B 1 380 ? -8.125 -3.193 -10.211 1 86.19 380 LEU B CA 1
ATOM 7337 C C . LEU B 1 380 ? -9.164 -2.619 -11.164 1 86.19 380 LEU B C 1
ATOM 7339 O O . LEU B 1 380 ? -9.711 -1.543 -10.922 1 86.19 380 LEU B O 1
ATOM 7343 N N . HIS B 1 381 ? -9.453 -3.318 -12.227 1 84.25 381 HIS B N 1
ATOM 7344 C CA . HIS B 1 381 ? -10.289 -2.723 -13.258 1 84.25 381 HIS B CA 1
ATOM 7345 C C . HIS B 1 381 ? -11.648 -3.404 -13.328 1 84.25 381 HIS B C 1
ATOM 7347 O O . HIS B 1 381 ? -12.641 -2.785 -13.727 1 84.25 381 HIS B O 1
ATOM 7353 N N . LEU B 1 382 ? -11.719 -4.672 -12.914 1 86.44 382 LEU B N 1
ATOM 7354 C CA . LEU B 1 382 ? -12.969 -5.402 -13.086 1 86.44 382 LEU B CA 1
ATOM 7355 C C . LEU B 1 382 ? -13.664 -5.613 -11.742 1 86.44 382 LEU B C 1
ATOM 7357 O O . LEU B 1 382 ? -14.844 -5.957 -11.703 1 86.44 382 LEU B O 1
ATOM 7361 N N . GLY B 1 383 ? -12.875 -5.516 -10.703 1 85.81 383 GLY B N 1
ATOM 7362 C CA . GLY B 1 383 ? -13.453 -5.742 -9.391 1 85.81 383 GLY B CA 1
ATOM 7363 C C . GLY B 1 383 ? -13.617 -7.215 -9.055 1 85.81 383 GLY B C 1
ATOM 7364 O O . GLY B 1 383 ? -14.359 -7.57 -8.141 1 85.81 383 GLY B O 1
ATOM 7365 N N . TRP B 1 384 ? -13.008 -8.078 -9.82 1 92.88 384 TRP B N 1
ATOM 7366 C CA . TRP B 1 384 ? -12.984 -9.5 -9.492 1 92.88 384 TRP B CA 1
ATOM 7367 C C . TRP B 1 384 ? -12.227 -9.742 -8.195 1 92.88 384 TRP B C 1
ATOM 7369 O O . TRP B 1 384 ? -11.375 -8.938 -7.801 1 92.88 384 TRP B O 1
ATOM 7379 N N . LYS B 1 385 ? -12.688 -10.789 -7.535 1 95.06 385 LYS B N 1
ATOM 7380 C CA . LYS B 1 385 ? -11.805 -11.312 -6.496 1 95.06 385 LYS B CA 1
ATOM 7381 C C . LYS B 1 385 ? -10.688 -12.156 -7.098 1 95.06 385 LYS B C 1
ATOM 7383 O O . LYS B 1 385 ? -10.844 -12.727 -8.18 1 95.06 385 LYS B O 1
ATOM 7388 N N . THR B 1 386 ? -9.57 -12.102 -6.434 1 97.25 386 THR B N 1
ATOM 7389 C CA . THR B 1 386 ? -8.422 -12.797 -6.996 1 97.25 386 THR B CA 1
ATOM 7390 C C . THR B 1 386 ? -7.719 -13.625 -5.922 1 97.25 386 THR B C 1
ATOM 7392 O O . THR B 1 386 ? -7.734 -13.258 -4.746 1 97.25 386 THR B O 1
ATOM 7395 N N . CYS B 1 387 ? -7.191 -14.719 -6.324 1 98.25 387 CYS B N 1
ATOM 7396 C CA . CYS B 1 387 ? -6.395 -15.602 -5.484 1 98.25 387 CYS B CA 1
ATOM 7397 C C . CYS B 1 387 ? -5.055 -15.922 -6.141 1 98.25 387 CYS B C 1
ATOM 7399 O O . CYS B 1 387 ? -5.02 -16.469 -7.242 1 98.25 387 CYS B O 1
ATOM 7401 N N . ALA B 1 388 ? -4.004 -15.594 -5.449 1 97.81 388 ALA B N 1
ATOM 7402 C CA . ALA B 1 388 ? -2.668 -15.836 -5.984 1 97.81 388 ALA B CA 1
ATOM 7403 C C . ALA B 1 388 ? -2.141 -17.203 -5.543 1 97.81 388 ALA B C 1
ATOM 7405 O O . ALA B 1 388 ? -2.27 -17.578 -4.375 1 97.81 388 ALA B O 1
ATOM 7406 N N . ILE B 1 389 ? -1.588 -17.906 -6.496 1 97.25 389 ILE B N 1
ATOM 7407 C CA . ILE B 1 389 ? -0.88 -19.156 -6.18 1 97.25 389 ILE B CA 1
ATOM 7408 C C . ILE B 1 389 ? 0.622 -18.891 -6.125 1 97.25 389 ILE B C 1
ATOM 7410 O O . ILE B 1 389 ? 1.24 -18.547 -7.137 1 97.25 389 ILE B O 1
ATOM 7414 N N . ILE B 1 390 ? 1.155 -19.047 -4.926 1 96.25 390 ILE B N 1
ATOM 7415 C CA . ILE B 1 390 ? 2.574 -18.797 -4.691 1 96.25 390 ILE B CA 1
ATOM 7416 C C . ILE B 1 390 ? 3.215 -20.047 -4.07 1 96.25 390 ILE B C 1
ATOM 7418 O O . ILE B 1 390 ? 3.332 -20.141 -2.848 1 96.25 390 ILE B O 1
ATOM 7422 N N . PRO B 1 391 ? 3.762 -20.875 -4.887 1 94 391 PRO B N 1
ATOM 7423 C CA . PRO B 1 391 ? 4.309 -22.141 -4.383 1 94 391 PRO B CA 1
ATOM 7424 C C . PRO B 1 391 ? 5.422 -21.922 -3.357 1 94 391 PRO B C 1
ATOM 7426 O O . PRO B 1 391 ? 5.574 -22.734 -2.434 1 94 391 PRO B O 1
ATOM 7429 N N . GLU B 1 392 ? 6.164 -20.844 -3.404 1 93.88 392 GLU B N 1
ATOM 7430 C CA . GLU B 1 392 ? 7.277 -20.562 -2.506 1 93.88 392 GLU B CA 1
ATOM 7431 C C . GLU B 1 392 ? 6.793 -20.359 -1.071 1 93.88 392 GLU B C 1
ATOM 7433 O O . GLU B 1 392 ? 7.586 -20.422 -0.13 1 93.88 392 GLU B O 1
ATOM 7438 N N . LEU B 1 393 ? 5.543 -20.141 -0.961 1 95.56 393 LEU B N 1
ATOM 7439 C CA . LEU B 1 393 ? 4.953 -19.906 0.35 1 95.56 393 LEU B CA 1
ATOM 7440 C C . LEU B 1 393 ? 5.137 -21.109 1.264 1 95.56 393 LEU B C 1
ATOM 7442 O O . LEU B 1 393 ? 5.316 -20.953 2.475 1 95.56 393 LEU B O 1
ATOM 7446 N N . ASP B 1 394 ? 5.074 -22.297 0.72 1 94.88 394 ASP B N 1
ATOM 7447 C CA . ASP B 1 394 ? 5.234 -23.516 1.504 1 94.88 394 ASP B CA 1
ATOM 7448 C C . ASP B 1 394 ? 6.582 -23.547 2.221 1 94.88 394 ASP B C 1
ATOM 7450 O O . ASP B 1 394 ? 6.637 -23.688 3.445 1 94.88 394 ASP B O 1
ATOM 7454 N N . LYS B 1 395 ? 7.629 -23.328 1.467 1 93.12 395 LYS B N 1
ATOM 7455 C CA . LYS B 1 395 ? 8.969 -23.297 2.039 1 93.12 395 LYS B CA 1
ATOM 7456 C C . LYS B 1 395 ? 9.133 -22.156 3.029 1 93.12 395 LYS B C 1
ATOM 7458 O O . LYS B 1 395 ? 9.75 -22.312 4.082 1 93.12 395 LYS B O 1
ATOM 7463 N N . GLU B 1 396 ? 8.586 -21.031 2.701 1 94.31 396 GLU B N 1
ATOM 7464 C CA . GLU B 1 396 ? 8.656 -19.844 3.559 1 94.31 396 GLU B CA 1
ATOM 7465 C C . GLU B 1 396 ? 8.023 -20.109 4.918 1 94.31 396 GLU B C 1
ATOM 7467 O O . GLU B 1 396 ? 8.586 -19.766 5.957 1 94.31 396 GLU B O 1
ATOM 7472 N N . ILE B 1 397 ? 6.883 -20.719 4.898 1 95.25 397 ILE B N 1
ATOM 7473 C CA . ILE B 1 397 ? 6.141 -20.984 6.125 1 95.25 397 ILE B CA 1
ATOM 7474 C C . ILE B 1 397 ? 6.875 -22.031 6.957 1 95.25 397 ILE B C 1
ATOM 7476 O O . ILE B 1 397 ? 6.973 -21.906 8.18 1 95.25 397 ILE B O 1
ATOM 7480 N N . ARG B 1 398 ? 7.395 -23.047 6.348 1 94.62 398 ARG B N 1
ATOM 7481 C CA . ARG B 1 398 ? 8.133 -24.078 7.062 1 94.62 398 ARG B CA 1
ATOM 7482 C C . ARG B 1 398 ? 9.359 -23.5 7.758 1 94.62 398 ARG B C 1
ATOM 7484 O O . ARG B 1 398 ? 9.656 -23.859 8.898 1 94.62 398 ARG B O 1
ATOM 7491 N N . LYS B 1 399 ? 10.039 -22.625 7.078 1 93 399 LYS B N 1
ATOM 7492 C CA . LYS B 1 399 ? 11.188 -21.953 7.68 1 93 399 LYS B CA 1
ATOM 7493 C C . LYS B 1 399 ? 10.758 -21.094 8.859 1 93 399 LYS B C 1
ATOM 7495 O O . LYS B 1 399 ? 11.398 -21.094 9.914 1 93 399 LYS B O 1
ATOM 7500 N N . ALA B 1 400 ? 9.695 -20.422 8.68 1 91.25 400 ALA B N 1
ATOM 7501 C CA . ALA B 1 400 ? 9.195 -19.531 9.727 1 91.25 400 ALA B CA 1
ATOM 7502 C C . ALA B 1 400 ? 8.711 -20.328 10.938 1 91.25 400 ALA B C 1
ATOM 7504 O O . ALA B 1 400 ? 8.688 -19.812 12.055 1 91.25 400 ALA B O 1
ATOM 7505 N N . ASN B 1 401 ? 8.344 -21.594 10.664 1 92.88 401 ASN B N 1
ATOM 7506 C CA . ASN B 1 401 ? 7.855 -22.469 11.727 1 92.88 401 ASN B CA 1
ATOM 7507 C C . ASN B 1 401 ? 9.008 -23.078 12.516 1 92.88 401 ASN B C 1
ATOM 7509 O O . ASN B 1 401 ? 8.797 -23.641 13.602 1 92.88 401 ASN B O 1
ATOM 7513 N N . SER B 1 402 ? 10.203 -23 12.016 1 93.5 402 SER B N 1
ATOM 7514 C CA . SER B 1 402 ? 11.336 -23.625 12.695 1 93.5 402 SER B CA 1
ATOM 7515 C C . SER B 1 402 ? 11.641 -22.922 14.008 1 93.5 402 SER B C 1
ATOM 7517 O O . SER B 1 402 ? 11.477 -21.703 14.117 1 93.5 402 SER B O 1
ATOM 7519 N N . LEU B 1 403 ? 12.125 -23.656 14.984 1 91.94 403 LEU B N 1
ATOM 7520 C CA . LEU B 1 403 ? 12.453 -23.109 16.297 1 91.94 403 LEU B CA 1
ATOM 7521 C C . LEU B 1 403 ? 13.617 -22.125 16.203 1 91.94 403 LEU B C 1
ATOM 7523 O O . LEU B 1 403 ? 13.633 -21.109 16.906 1 91.94 403 LEU B O 1
ATOM 7527 N N . GLN B 1 404 ? 14.5 -22.422 15.352 1 92.69 404 GLN B N 1
ATOM 7528 C CA . GLN B 1 404 ? 15.656 -21.547 15.18 1 92.69 404 GLN B CA 1
ATOM 7529 C C . GLN B 1 404 ? 15.242 -20.172 14.656 1 92.69 404 GLN B C 1
ATOM 7531 O O . GLN B 1 404 ? 15.688 -19.141 15.172 1 92.69 404 GLN B O 1
ATOM 7536 N N . TYR B 1 405 ? 14.445 -20.203 13.656 1 92.62 405 TYR B N 1
ATOM 7537 C CA . TYR B 1 405 ? 13.969 -18.953 13.094 1 92.62 405 TYR B CA 1
ATOM 7538 C C . TYR B 1 405 ? 13.195 -18.156 14.125 1 92.62 405 TYR B C 1
ATOM 7540 O O . TYR B 1 405 ? 13.43 -16.953 14.305 1 92.62 405 TYR B O 1
ATOM 7548 N N . LYS B 1 406 ? 12.344 -18.766 14.844 1 91.31 406 LYS B N 1
ATOM 7549 C CA . LYS B 1 406 ? 11.492 -18.125 15.836 1 91.31 406 LYS B CA 1
ATOM 7550 C C . LYS B 1 406 ? 12.32 -17.531 16.969 1 91.31 406 LYS B C 1
ATOM 7552 O O . LYS B 1 406 ? 12.031 -16.438 17.453 1 91.31 406 LYS B O 1
ATOM 7557 N N . ALA B 1 407 ? 13.289 -18.266 17.344 1 92.31 407 ALA B N 1
ATOM 7558 C CA . ALA B 1 407 ? 14.141 -17.797 18.438 1 92.31 407 ALA B CA 1
ATOM 7559 C C . ALA B 1 407 ? 14.883 -16.531 18.031 1 92.31 407 ALA B C 1
ATOM 7561 O O . ALA B 1 407 ? 14.984 -15.586 18.828 1 92.31 407 ALA B O 1
ATOM 7562 N N . GLN B 1 408 ? 15.391 -16.531 16.828 1 93 408 GLN B N 1
ATOM 7563 C CA . GLN B 1 408 ? 16.125 -15.359 16.344 1 93 408 GLN B CA 1
ATOM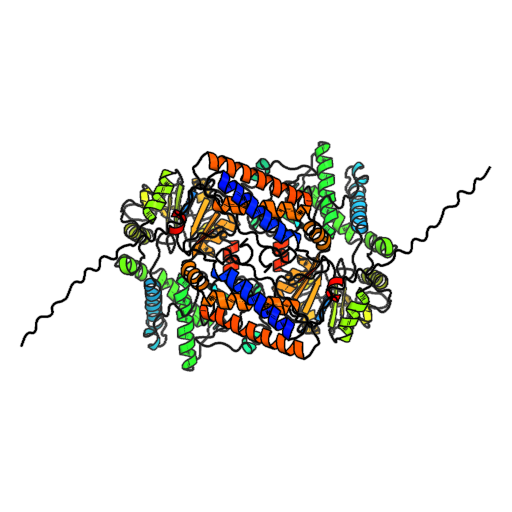 7564 C C . GLN B 1 408 ? 15.188 -14.172 16.141 1 93 408 GLN B C 1
ATOM 7566 O O . GLN B 1 408 ? 15.555 -13.023 16.406 1 93 408 GLN B O 1
ATOM 7571 N N . LEU B 1 409 ? 14.039 -14.461 15.672 1 90.69 409 LEU B N 1
ATOM 7572 C CA . LEU B 1 409 ? 13.055 -13.398 15.484 1 90.69 409 LEU B CA 1
ATOM 7573 C C . LEU B 1 409 ? 12.641 -12.797 16.828 1 90.69 409 LEU B C 1
ATOM 7575 O O . LEU B 1 409 ? 12.523 -11.578 16.953 1 90.69 409 LEU B O 1
ATOM 7579 N N . ALA B 1 410 ? 12.406 -13.633 17.797 1 90 410 ALA B N 1
ATOM 7580 C CA . ALA B 1 410 ? 12.055 -13.172 19.141 1 90 410 ALA B CA 1
ATOM 7581 C C . ALA B 1 410 ? 13.141 -12.25 19.703 1 90 410 ALA B C 1
ATOM 7583 O O . ALA B 1 410 ? 12.836 -11.203 20.281 1 90 410 ALA B O 1
ATOM 7584 N N . SER B 1 411 ? 14.359 -12.695 19.484 1 92.12 411 SER B N 1
ATOM 7585 C CA . SER B 1 411 ? 15.477 -11.891 19.953 1 92.12 411 SER B CA 1
ATOM 7586 C C . SER B 1 411 ? 15.539 -10.547 19.234 1 92.12 411 SER B C 1
ATOM 7588 O O . SER B 1 411 ? 15.82 -9.516 19.844 1 92.12 411 SER B O 1
ATOM 7590 N N . LEU B 1 412 ? 15.344 -10.555 17.969 1 91.69 412 LEU B N 1
ATOM 7591 C CA . LEU B 1 412 ? 15.367 -9.32 17.188 1 91.69 412 LEU B CA 1
ATOM 7592 C C . LEU B 1 412 ? 14.297 -8.352 17.672 1 91.69 412 LEU B C 1
ATOM 7594 O O . LEU B 1 412 ? 14.586 -7.172 17.891 1 91.69 412 LEU B O 1
ATOM 7598 N N . LEU B 1 413 ? 13.109 -8.82 17.875 1 88.88 413 LEU B N 1
ATOM 7599 C CA . LEU B 1 413 ? 12 -7.969 18.297 1 88.88 413 LEU B CA 1
ATOM 7600 C C . LEU B 1 413 ? 12.234 -7.426 19.688 1 88.88 413 LEU B C 1
ATOM 7602 O O . LEU B 1 413 ? 11.914 -6.266 19.984 1 88.88 413 LEU B O 1
ATOM 7606 N N . ALA B 1 414 ? 12.781 -8.273 20.547 1 90.69 414 ALA B N 1
ATOM 7607 C CA . ALA B 1 414 ? 13.086 -7.832 21.906 1 90.69 414 ALA B CA 1
ATOM 7608 C C . ALA B 1 414 ? 14.086 -6.68 21.891 1 90.69 414 ALA B C 1
ATOM 7610 O O . ALA B 1 414 ? 13.883 -5.668 22.562 1 90.69 414 ALA B O 1
ATOM 7611 N N . VAL B 1 415 ? 15.094 -6.887 21.125 1 92.25 415 VAL B N 1
ATOM 7612 C CA . VAL B 1 415 ? 16.156 -5.883 21.062 1 92.25 415 VAL B CA 1
ATOM 7613 C C . VAL B 1 415 ? 15.594 -4.586 20.469 1 92.25 415 VAL B C 1
ATOM 7615 O O . VAL B 1 415 ? 15.93 -3.492 20.938 1 92.25 415 VAL B O 1
ATOM 7618 N N . GLU B 1 416 ? 14.781 -4.656 19.469 1 89.75 416 GLU B N 1
ATOM 7619 C CA . GLU B 1 416 ? 14.195 -3.473 18.859 1 89.75 416 GLU B CA 1
ATOM 7620 C C . GLU B 1 416 ? 13.273 -2.738 19.828 1 89.75 416 GLU B C 1
ATOM 7622 O O . GLU B 1 416 ? 13.25 -1.506 19.859 1 89.75 416 GLU B O 1
ATOM 7627 N N . MET B 1 417 ? 12.547 -3.496 20.547 1 88.31 417 MET B N 1
ATOM 7628 C CA . MET B 1 417 ? 11.688 -2.883 21.562 1 88.31 417 MET B CA 1
ATOM 7629 C C . MET B 1 417 ? 12.523 -2.145 22.609 1 88.31 417 MET B C 1
ATOM 7631 O O . MET B 1 417 ? 12.164 -1.039 23.016 1 88.31 417 MET B O 1
ATOM 7635 N N . LEU B 1 418 ? 13.586 -2.76 23 1 90.81 418 LEU B N 1
ATOM 7636 C CA . LEU B 1 418 ? 14.453 -2.17 24.016 1 90.81 418 LEU B CA 1
ATOM 7637 C C . LEU B 1 418 ? 15.156 -0.925 23.484 1 90.81 418 LEU B C 1
ATOM 7639 O O . LEU B 1 418 ? 15.297 0.072 24.188 1 90.81 418 LEU B O 1
ATOM 7643 N N . LEU B 1 419 ? 15.555 -1.022 22.25 1 90.19 419 LEU B N 1
ATOM 7644 C CA . LEU B 1 419 ? 16.188 0.139 21.625 1 90.19 419 LEU B CA 1
ATOM 7645 C C . LEU B 1 419 ? 15.188 1.292 21.516 1 90.19 419 LEU B C 1
ATOM 7647 O O . LEU B 1 419 ? 15.555 2.453 21.719 1 90.19 419 LEU B O 1
ATOM 7651 N N . LYS B 1 420 ? 13.984 0.979 21.156 1 87.5 420 LYS B N 1
ATOM 7652 C CA . LYS B 1 420 ? 12.953 2.004 21.047 1 87.5 420 LYS B CA 1
ATOM 7653 C C . LYS B 1 420 ? 12.742 2.721 22.375 1 87.5 420 LYS B C 1
ATOM 7655 O O . LYS B 1 420 ? 12.562 3.941 22.406 1 87.5 420 LYS B O 1
ATOM 7660 N N . GLU B 1 421 ? 12.875 2.018 23.453 1 85.94 421 GLU B N 1
ATOM 7661 C CA . GLU B 1 421 ? 12.555 2.553 24.766 1 85.94 421 GLU B CA 1
ATOM 7662 C C . GLU B 1 421 ? 13.766 3.25 25.391 1 85.94 421 GLU B C 1
ATOM 7664 O O . GLU B 1 421 ? 13.609 4.223 26.125 1 85.94 421 GLU B O 1
ATOM 7669 N N . HIS B 1 422 ? 14.984 2.791 25.062 1 88.44 422 HIS B N 1
ATOM 7670 C CA . HIS B 1 422 ? 16.125 3.225 25.859 1 88.44 422 HIS B CA 1
ATOM 7671 C C . HIS B 1 422 ? 17.203 3.873 25 1 88.44 422 HIS B C 1
ATOM 7673 O O . HIS B 1 422 ? 18.328 4.09 25.453 1 88.44 422 HIS B O 1
ATOM 7679 N N . GLN B 1 423 ? 17 4.324 23.797 1 86 423 GLN B N 1
ATOM 7680 C CA . GLN B 1 423 ? 18.047 4.797 22.891 1 86 423 GLN B CA 1
ATOM 7681 C C . GLN B 1 423 ? 18.578 6.156 23.328 1 86 423 GLN B C 1
ATOM 7683 O O . GLN B 1 423 ? 19.719 6.52 23 1 86 423 GLN B O 1
ATOM 7688 N N . ASN B 1 424 ? 17.844 6.957 24.031 1 75.94 424 ASN B N 1
ATOM 7689 C CA . ASN B 1 424 ? 18.219 8.344 24.266 1 75.94 424 ASN B CA 1
ATOM 7690 C C . ASN B 1 424 ? 18.891 8.523 25.641 1 75.94 424 ASN B C 1
ATOM 7692 O O . ASN B 1 424 ? 18.875 9.625 26.188 1 75.94 424 ASN B O 1
ATOM 7696 N N . LYS B 1 425 ? 19.562 7.559 26.047 1 70.62 425 LYS B N 1
ATOM 7697 C CA . LYS B 1 425 ? 20.156 7.711 27.375 1 70.62 425 LYS B CA 1
ATOM 7698 C C . LYS B 1 425 ? 21.609 8.156 27.281 1 70.62 425 LYS B C 1
ATOM 7700 O O . LYS B 1 425 ? 22.344 7.734 26.391 1 70.62 425 LYS B O 1
ATOM 7705 N N . ASN B 1 426 ? 21.922 9.188 28 1 72.38 426 ASN B N 1
ATOM 7706 C CA . ASN B 1 426 ? 23.203 9.867 27.938 1 72.38 426 ASN B CA 1
ATOM 7707 C C . ASN B 1 426 ? 24.219 9.227 28.891 1 72.38 426 ASN B C 1
ATOM 7709 O O . ASN B 1 426 ? 25.359 9.688 29 1 72.38 426 ASN B O 1
ATOM 7713 N N . ASP B 1 427 ? 23.859 8.211 29.484 1 80.38 427 ASP B N 1
ATOM 7714 C CA . ASP B 1 427 ? 24.781 7.512 30.375 1 80.38 427 ASP B CA 1
ATOM 7715 C C . ASP B 1 427 ? 25.672 6.555 29.594 1 80.38 427 ASP B C 1
ATOM 7717 O O . ASP B 1 427 ? 25.188 5.762 28.797 1 80.38 427 ASP B O 1
ATOM 7721 N N . SER B 1 428 ? 26.984 6.711 29.812 1 82.25 428 SER B N 1
ATOM 7722 C CA . SER B 1 428 ? 27.969 5.93 29.078 1 82.25 428 SER B CA 1
ATOM 7723 C C . SER B 1 428 ? 27.719 4.434 29.234 1 82.25 428 SER B C 1
ATOM 7725 O O . SER B 1 428 ? 27.859 3.672 28.266 1 82.25 428 SER B O 1
ATOM 7727 N N . SER B 1 429 ? 27.422 4.062 30.422 1 82.38 429 SER B N 1
ATOM 7728 C CA . SER B 1 429 ? 27.172 2.645 30.656 1 82.38 429 SER B CA 1
ATOM 7729 C C . SER B 1 429 ? 25.938 2.162 29.891 1 82.38 429 SER B C 1
ATOM 7731 O O . SER B 1 429 ? 25.922 1.051 29.359 1 82.38 429 SER B O 1
ATOM 7733 N N . LEU B 1 430 ? 25.047 2.994 29.828 1 85.19 430 LEU B N 1
ATOM 7734 C CA . LEU B 1 430 ? 23.812 2.656 29.109 1 85.19 430 LEU B CA 1
ATOM 7735 C C . LEU B 1 430 ? 24.031 2.688 27.609 1 85.19 430 LEU B C 1
ATOM 7737 O O . LEU B 1 430 ? 23.469 1.869 26.875 1 85.19 430 LEU B O 1
ATOM 7741 N N . MET B 1 431 ? 24.953 3.498 27.234 1 87.12 431 MET B N 1
ATOM 7742 C CA . MET B 1 431 ? 25.281 3.594 25.812 1 87.12 431 MET B CA 1
ATOM 7743 C C . MET B 1 431 ? 25.984 2.338 25.328 1 87.12 431 MET B C 1
ATOM 7745 O O . MET B 1 431 ? 25.781 1.894 24.203 1 87.12 431 MET B O 1
ATOM 7749 N N . ALA B 1 432 ? 26.766 1.814 26.188 1 89.62 432 ALA B N 1
ATOM 7750 C CA . ALA B 1 432 ? 27.453 0.582 25.828 1 89.62 432 ALA B CA 1
ATOM 7751 C C . ALA B 1 432 ? 26.469 -0.561 25.609 1 89.62 432 ALA B C 1
ATOM 7753 O O . ALA B 1 432 ? 26.656 -1.383 24.719 1 89.62 432 ALA B O 1
ATOM 7754 N N . ILE B 1 433 ? 25.469 -0.56 26.438 1 90.88 433 ILE B N 1
ATOM 7755 C CA . ILE B 1 433 ? 24.453 -1.596 26.312 1 90.88 433 ILE B CA 1
ATOM 7756 C C . ILE B 1 433 ? 23.641 -1.392 25.031 1 90.88 433 ILE B C 1
ATOM 7758 O O . ILE B 1 433 ? 23.375 -2.348 24.297 1 90.88 433 ILE B O 1
ATOM 7762 N N . THR B 1 434 ? 23.312 -0.187 24.75 1 90.44 434 THR B N 1
ATOM 7763 C CA . THR B 1 434 ? 22.531 0.096 23.547 1 90.44 434 THR B CA 1
ATOM 7764 C C . THR B 1 434 ? 23.359 -0.196 22.297 1 90.44 434 THR B C 1
ATOM 7766 O O . THR B 1 434 ? 22.812 -0.639 21.281 1 90.44 434 THR B O 1
ATOM 7769 N N . ASP B 1 435 ? 24.594 -0.041 22.406 1 91.31 435 ASP B N 1
ATOM 7770 C CA . ASP B 1 435 ? 25.453 -0.365 21.281 1 91.31 435 ASP B CA 1
ATOM 7771 C C . ASP B 1 435 ? 25.516 -1.873 21.047 1 91.31 435 ASP B C 1
ATOM 7773 O O . ASP B 1 435 ? 25.562 -2.332 19.906 1 91.31 435 ASP B O 1
ATOM 7777 N N . LYS B 1 436 ? 25.578 -2.537 22.125 1 93.06 436 LYS B N 1
ATOM 7778 C CA . LYS B 1 436 ? 25.547 -3.994 22.016 1 93.06 436 LYS B CA 1
ATOM 7779 C C . LYS B 1 436 ? 24.25 -4.469 21.391 1 93.06 436 LYS B C 1
ATOM 7781 O O . LYS B 1 436 ? 24.234 -5.402 20.578 1 93.06 436 LYS B O 1
ATOM 7786 N N . TRP B 1 437 ? 23.172 -3.801 21.766 1 93.44 437 TRP B N 1
ATOM 7787 C CA . TRP B 1 437 ? 21.859 -4.148 21.219 1 93.44 437 TRP B CA 1
ATOM 7788 C C . TRP B 1 437 ? 21.812 -3.834 19.719 1 93.44 437 TRP B C 1
ATOM 7790 O O . TRP B 1 437 ? 21.203 -4.578 18.953 1 93.44 437 TRP B O 1
ATOM 7800 N N . ARG B 1 438 ? 22.406 -2.799 19.359 1 92.56 438 ARG B N 1
ATOM 7801 C CA . ARG B 1 438 ? 22.453 -2.443 17.938 1 92.56 438 ARG B CA 1
ATOM 7802 C C . ARG B 1 438 ? 23.234 -3.484 17.141 1 92.56 438 ARG B C 1
ATOM 7804 O O . ARG B 1 438 ? 22.828 -3.846 16.031 1 92.56 438 ARG B O 1
ATOM 7811 N N . LYS B 1 439 ? 24.266 -3.92 17.703 1 95 439 LYS B N 1
ATOM 7812 C CA . LYS B 1 439 ? 25.047 -4.965 17.062 1 95 439 LYS B CA 1
ATOM 7813 C C . LYS B 1 439 ? 24.266 -6.273 16.984 1 95 439 LYS B C 1
ATOM 7815 O O . LYS B 1 439 ? 24.281 -6.949 15.945 1 95 439 LYS B O 1
ATOM 7820 N N . GLU B 1 440 ? 23.641 -6.586 18.031 1 95.5 440 GLU B N 1
ATOM 7821 C CA . GLU B 1 440 ? 22.828 -7.793 18.047 1 95.5 440 GLU B CA 1
ATOM 7822 C C . GLU B 1 440 ? 21.688 -7.707 17.031 1 95.5 440 GLU B C 1
ATOM 7824 O O . GLU B 1 440 ? 21.375 -8.695 16.375 1 95.5 440 GLU B O 1
ATOM 7829 N N . ARG B 1 441 ? 21.078 -6.559 16.969 1 93.69 441 ARG B N 1
ATOM 7830 C CA . ARG B 1 441 ? 20.031 -6.34 15.969 1 93.69 441 ARG B CA 1
ATOM 7831 C C . ARG B 1 441 ? 20.531 -6.629 14.562 1 93.69 441 ARG B C 1
ATOM 7833 O O . ARG B 1 441 ? 19.875 -7.332 13.797 1 93.69 441 ARG B O 1
ATOM 7840 N N . ALA B 1 442 ? 21.703 -6.141 14.258 1 92.81 442 ALA B N 1
ATOM 7841 C CA . ALA B 1 442 ? 22.297 -6.344 12.938 1 92.81 442 ALA B CA 1
ATOM 7842 C C . ALA B 1 442 ? 22.578 -7.82 12.688 1 92.81 442 ALA B C 1
ATOM 7844 O O . ALA B 1 442 ? 22.344 -8.328 11.586 1 92.81 442 ALA B O 1
ATOM 7845 N N . GLU B 1 443 ? 23.031 -8.469 13.688 1 95.19 443 GLU B N 1
ATOM 7846 C CA . GLU B 1 443 ? 23.344 -9.883 13.578 1 95.19 443 GLU B CA 1
ATOM 7847 C C . GLU B 1 443 ? 22.094 -10.719 13.352 1 95.19 443 GLU B C 1
ATOM 7849 O O . GLU B 1 443 ? 22.078 -11.625 12.516 1 95.19 443 GLU B O 1
ATOM 7854 N N . LYS B 1 444 ? 21.094 -10.43 14.125 1 94.44 444 LYS B N 1
ATOM 7855 C CA . LYS B 1 444 ? 19.859 -11.18 13.992 1 94.44 444 LYS B CA 1
ATOM 7856 C C . LYS B 1 444 ? 19.203 -10.93 12.641 1 94.44 444 LYS B C 1
ATOM 7858 O O . LYS B 1 444 ? 18.641 -11.852 12.031 1 94.44 444 LYS B O 1
ATOM 7863 N N . ARG B 1 445 ? 19.266 -9.719 12.203 1 92.19 445 ARG B N 1
ATOM 7864 C CA . ARG B 1 445 ? 18.719 -9.383 10.891 1 92.19 445 ARG B CA 1
ATOM 7865 C C . ARG B 1 445 ? 19.438 -10.156 9.789 1 92.19 445 ARG B C 1
ATOM 7867 O O . ARG B 1 445 ? 18.812 -10.688 8.875 1 92.19 445 ARG B O 1
ATOM 7874 N N . LYS B 1 446 ? 20.734 -10.195 9.883 1 92.56 446 LYS B N 1
ATOM 7875 C CA . LYS B 1 446 ? 21.531 -10.945 8.906 1 92.56 446 LYS B CA 1
ATOM 7876 C C . LYS B 1 446 ? 21.188 -12.43 8.961 1 92.56 446 LYS B C 1
ATOM 7878 O O . LYS B 1 446 ? 21.062 -13.078 7.914 1 92.56 446 LYS B O 1
ATOM 7883 N N . PHE B 1 447 ? 21.062 -12.922 10.102 1 94.25 447 PHE B N 1
ATOM 7884 C CA . PHE B 1 447 ? 20.734 -14.336 10.258 1 94.25 447 PHE B CA 1
ATOM 7885 C C . PHE B 1 447 ? 19.391 -14.656 9.602 1 94.25 447 PHE B C 1
ATOM 7887 O O . PHE B 1 447 ? 19.281 -15.633 8.859 1 94.25 447 PHE B O 1
ATOM 7894 N N . LEU B 1 448 ? 18.406 -13.867 9.922 1 92.62 448 LEU B N 1
ATOM 7895 C CA . LEU B 1 448 ? 17.062 -14.117 9.406 1 92.62 448 LEU B CA 1
ATOM 7896 C C . LEU B 1 448 ? 17.047 -14.023 7.883 1 92.62 448 LEU B C 1
ATOM 7898 O O . LEU B 1 448 ? 16.359 -14.797 7.219 1 92.62 448 LEU B O 1
ATOM 7902 N N . LYS B 1 449 ? 17.75 -13.078 7.344 1 92.44 449 LYS B N 1
ATOM 7903 C CA . LYS B 1 449 ? 17.875 -12.977 5.895 1 92.44 449 LYS B CA 1
ATOM 7904 C C . LYS B 1 449 ? 18.5 -14.227 5.301 1 92.44 449 LYS B C 1
ATOM 7906 O O . LYS B 1 449 ? 17.953 -14.836 4.383 1 92.44 449 LYS B O 1
ATOM 7911 N N . ASP B 1 450 ? 19.609 -14.672 5.91 1 92.81 450 ASP B N 1
ATOM 7912 C CA . ASP B 1 450 ? 20.375 -15.797 5.387 1 92.81 450 ASP B CA 1
ATOM 7913 C C . ASP B 1 450 ? 19.594 -17.109 5.527 1 92.81 450 ASP B C 1
ATOM 7915 O O . ASP B 1 450 ? 19.75 -18.016 4.707 1 92.81 450 ASP B O 1
ATOM 7919 N N . TYR B 1 451 ? 18.812 -17.109 6.578 1 91.94 451 TYR B N 1
ATOM 7920 C CA . TYR B 1 451 ? 18.016 -18.312 6.82 1 91.94 451 TYR B CA 1
ATOM 7921 C C . TYR B 1 451 ? 17.031 -18.547 5.688 1 91.94 451 TYR B C 1
ATOM 7923 O O . TYR B 1 451 ? 16.734 -19.703 5.34 1 91.94 451 TYR B O 1
ATOM 7931 N N . SER B 1 452 ? 16.516 -17.5 5.094 1 91.06 452 SER B N 1
ATOM 7932 C CA . SER B 1 452 ? 15.578 -17.609 3.982 1 91.06 452 SER B CA 1
ATOM 7933 C C . SER B 1 452 ? 16.312 -17.828 2.66 1 91.06 452 SER B C 1
ATOM 7935 O O . SER B 1 452 ? 15.969 -18.734 1.898 1 91.06 452 SER B O 1
ATOM 7937 N N . ASN B 1 453 ? 17.172 -17.047 2.355 1 92 453 ASN B N 1
ATOM 7938 C CA . ASN B 1 453 ? 18.062 -17.094 1.202 1 92 453 ASN B CA 1
ATOM 7939 C C . ASN B 1 453 ? 19.359 -16.344 1.458 1 92 453 ASN B C 1
ATOM 7941 O O . ASN B 1 453 ? 19.328 -15.164 1.827 1 92 453 ASN B O 1
ATOM 7945 N N . ILE B 1 454 ? 20.422 -16.906 1.218 1 92.06 454 ILE B N 1
ATOM 7946 C CA . ILE B 1 454 ? 21.719 -16.375 1.612 1 92.06 454 ILE B CA 1
ATOM 7947 C C . ILE B 1 454 ? 22 -15.078 0.855 1 92.06 454 ILE B C 1
ATOM 7949 O O . ILE B 1 454 ? 22.641 -14.164 1.39 1 92.06 454 ILE B O 1
ATOM 7953 N N . LYS B 1 455 ? 21.5 -14.977 -0.345 1 93.19 455 LYS B N 1
ATOM 7954 C CA . LYS B 1 455 ? 21.812 -13.805 -1.159 1 93.19 455 LYS B CA 1
ATOM 7955 C C . LYS B 1 455 ? 20.75 -12.727 -1.013 1 93.19 455 LYS B C 1
ATOM 7957 O O . LYS B 1 455 ? 21.062 -11.547 -0.837 1 93.19 455 LYS B O 1
ATOM 7962 N N . PHE B 1 456 ? 19.438 -13.148 -1.007 1 95.06 456 PHE B N 1
ATOM 7963 C CA . PHE B 1 456 ? 18.406 -12.133 -1.185 1 95.06 456 PHE B CA 1
ATOM 7964 C C . PHE B 1 456 ? 17.406 -12.172 -0.038 1 95.06 456 PHE B C 1
ATOM 7966 O O . PHE B 1 456 ? 16.609 -11.25 0.123 1 95.06 456 PHE B O 1
ATOM 7973 N N . GLY B 1 457 ? 17.453 -13.203 0.782 1 94.06 457 GLY B N 1
ATOM 7974 C CA . GLY B 1 457 ? 16.5 -13.312 1.884 1 94.06 457 GLY B CA 1
ATOM 7975 C C . GLY B 1 457 ? 15.117 -13.75 1.444 1 94.06 457 GLY B C 1
ATOM 7976 O O . GLY B 1 457 ? 14.977 -14.438 0.434 1 94.06 457 GLY B O 1
ATOM 7977 N N . SER B 1 458 ? 14.117 -13.43 2.207 1 94.56 458 SER B N 1
ATOM 7978 C CA . SER B 1 458 ? 12.734 -13.844 1.981 1 94.56 458 SER B CA 1
ATOM 7979 C C . SER B 1 458 ? 12.133 -13.117 0.784 1 94.56 458 SER B C 1
ATOM 7981 O O . SER B 1 458 ? 12.43 -11.938 0.55 1 94.56 458 SER B O 1
ATOM 7983 N N . ILE B 1 459 ? 11.258 -13.805 0.096 1 94.88 459 ILE B N 1
ATOM 7984 C CA . ILE B 1 459 ? 10.508 -13.211 -1.006 1 94.88 459 ILE B CA 1
ATOM 7985 C C . ILE B 1 459 ? 9.562 -12.148 -0.466 1 94.88 459 ILE B C 1
ATOM 7987 O O . ILE B 1 459 ? 9.234 -11.188 -1.167 1 94.88 459 ILE B O 1
ATOM 7991 N N . PHE B 1 460 ? 9.234 -12.25 0.797 1 95.56 460 PHE B N 1
ATOM 7992 C CA . PHE B 1 460 ? 8.117 -11.461 1.297 1 95.56 460 PHE B CA 1
ATOM 7993 C C . PHE B 1 460 ? 8.602 -10.367 2.236 1 95.56 460 PHE B C 1
ATOM 7995 O O . PHE B 1 460 ? 7.883 -9.398 2.498 1 95.56 460 PHE B O 1
ATOM 8002 N N . ARG B 1 461 ? 9.805 -10.523 2.736 1 91.44 461 ARG B N 1
ATOM 8003 C CA . ARG B 1 461 ? 10.234 -9.586 3.768 1 91.44 461 ARG B CA 1
ATOM 8004 C C . ARG B 1 461 ? 11.664 -9.117 3.516 1 91.44 461 ARG B C 1
ATOM 8006 O O . ARG B 1 461 ? 12.5 -9.883 3.043 1 91.44 461 ARG B O 1
ATOM 8013 N N . THR B 1 462 ? 11.812 -7.906 3.848 1 82.62 462 THR B N 1
ATOM 8014 C CA . THR B 1 462 ? 13.148 -7.352 4.02 1 82.62 462 THR B CA 1
ATOM 8015 C C . THR B 1 462 ? 13.477 -7.18 5.5 1 82.62 462 THR B C 1
ATOM 8017 O O . THR B 1 462 ? 12.781 -7.723 6.363 1 82.62 462 THR B O 1
ATOM 8020 N N . GLU B 1 463 ? 14.555 -6.598 5.812 1 74.12 463 GLU B N 1
ATOM 8021 C CA . GLU B 1 463 ? 14.977 -6.41 7.199 1 74.12 463 GLU B CA 1
ATOM 8022 C C . GLU B 1 463 ? 13.93 -5.637 7.992 1 74.12 463 GLU B C 1
ATOM 8024 O O . GLU B 1 463 ? 13.602 -6 9.125 1 74.12 463 GLU B O 1
ATOM 8029 N N . LYS B 1 464 ? 13.398 -4.727 7.359 1 71.19 464 LYS B N 1
ATOM 8030 C CA . LYS B 1 464 ? 12.594 -3.789 8.141 1 71.19 464 LYS B CA 1
ATOM 8031 C C . LYS B 1 464 ? 11.156 -3.744 7.629 1 71.19 464 LYS B C 1
ATOM 8033 O O . LYS B 1 464 ? 10.25 -3.324 8.352 1 71.19 464 LYS B O 1
ATOM 8038 N N . ALA B 1 465 ? 10.953 -4.234 6.43 1 84.44 465 ALA B N 1
ATOM 8039 C CA . ALA B 1 465 ? 9.68 -3.957 5.777 1 84.44 465 ALA B CA 1
ATOM 8040 C C . ALA B 1 465 ? 9.297 -5.074 4.812 1 84.44 465 ALA B C 1
ATOM 8042 O O . ALA B 1 465 ? 10.125 -5.926 4.484 1 84.44 465 ALA B O 1
ATOM 8043 N N . PRO B 1 466 ? 7.996 -5.121 4.492 1 91.5 466 PRO B N 1
ATOM 8044 C CA . PRO B 1 466 ? 7.633 -6.027 3.402 1 91.5 466 PRO B CA 1
ATOM 8045 C C . PRO B 1 466 ? 8.328 -5.684 2.09 1 91.5 466 PRO B C 1
ATOM 8047 O O . PRO B 1 466 ? 8.766 -4.547 1.9 1 91.5 466 PRO B O 1
ATOM 8050 N N . THR B 1 467 ? 8.477 -6.652 1.263 1 95.25 467 THR B N 1
ATOM 8051 C CA . THR B 1 467 ? 9.109 -6.43 -0.034 1 95.25 467 THR B CA 1
ATOM 8052 C C . THR B 1 467 ? 8.141 -5.746 -0.994 1 95.25 467 THR B C 1
ATOM 8054 O O . THR B 1 467 ? 6.941 -5.652 -0.712 1 95.25 467 THR B O 1
ATOM 8057 N N . TYR B 1 468 ? 8.703 -5.215 -2.113 1 93.25 468 TYR B N 1
ATOM 8058 C CA . TYR B 1 468 ? 7.879 -4.68 -3.188 1 93.25 468 TYR B CA 1
ATOM 8059 C C . TYR B 1 468 ? 6.941 -5.746 -3.74 1 93.25 468 TYR B C 1
ATOM 8061 O O . TYR B 1 468 ? 5.801 -5.449 -4.109 1 93.25 468 TYR B O 1
ATOM 8069 N N . PHE B 1 469 ? 7.379 -6.992 -3.766 1 94.94 469 PHE B N 1
ATOM 8070 C CA . PHE B 1 469 ? 6.555 -8.125 -4.164 1 94.94 469 PHE B CA 1
ATOM 8071 C C . PHE B 1 469 ? 5.336 -8.258 -3.258 1 94.94 469 PHE B C 1
ATOM 8073 O O . PHE B 1 469 ? 4.211 -8.422 -3.736 1 94.94 469 PHE B O 1
ATOM 8080 N N . SER B 1 470 ? 5.59 -8.203 -1.967 1 95.19 470 SER B N 1
ATOM 8081 C CA . SER B 1 470 ? 4.512 -8.312 -0.991 1 95.19 470 SER B CA 1
ATOM 8082 C C . SER B 1 470 ? 3.506 -7.18 -1.152 1 95.19 470 SER B C 1
ATOM 8084 O O . SER B 1 470 ? 2.305 -7.375 -0.96 1 95.19 470 SER B O 1
ATOM 8086 N N . ARG B 1 471 ? 4.012 -6.055 -1.425 1 91.44 471 ARG B N 1
ATOM 8087 C CA . ARG B 1 471 ? 3.127 -4.918 -1.642 1 91.44 471 ARG B CA 1
ATOM 8088 C C . ARG B 1 471 ? 2.203 -5.16 -2.828 1 91.44 471 ARG B C 1
ATOM 8090 O O . ARG B 1 471 ? 1.003 -4.887 -2.756 1 91.44 471 ARG B O 1
ATOM 8097 N N . ARG B 1 472 ? 2.711 -5.637 -3.895 1 92.62 472 ARG B N 1
ATOM 8098 C CA . ARG B 1 472 ? 1.9 -5.938 -5.07 1 92.62 472 ARG B CA 1
ATOM 8099 C C . ARG B 1 472 ? 0.907 -7.059 -4.777 1 92.62 472 ARG B C 1
ATOM 8101 O O . ARG B 1 472 ? -0.241 -7.008 -5.227 1 92.62 472 ARG B O 1
ATOM 8108 N N . LEU B 1 473 ? 1.399 -8.008 -4.082 1 94.75 473 LEU B N 1
ATOM 8109 C CA . LEU B 1 473 ? 0.537 -9.125 -3.701 1 94.75 473 LEU B CA 1
ATOM 8110 C C . LEU B 1 473 ? -0.669 -8.625 -2.908 1 94.75 473 LEU B C 1
ATOM 8112 O O . LEU B 1 473 ? -1.804 -9.023 -3.186 1 94.75 473 LEU B O 1
ATOM 8116 N N . ALA B 1 474 ? -0.414 -7.797 -1.979 1 91.19 474 ALA B N 1
ATOM 8117 C CA . ALA B 1 474 ? -1.478 -7.262 -1.131 1 91.19 474 ALA B CA 1
ATOM 8118 C C . ALA B 1 474 ? -2.439 -6.398 -1.939 1 91.19 474 ALA B C 1
ATOM 8120 O O . ALA B 1 474 ? -3.631 -6.32 -1.624 1 91.19 474 ALA B O 1
ATOM 8121 N N . ARG B 1 475 ? -1.94 -5.84 -2.945 1 89.06 475 ARG B N 1
ATOM 8122 C CA . ARG B 1 475 ? -2.744 -4.93 -3.752 1 89.06 475 ARG B CA 1
ATOM 8123 C C . ARG B 1 475 ? -3.613 -5.695 -4.746 1 89.06 475 ARG B C 1
ATOM 8125 O O . ARG B 1 475 ? -4.754 -5.312 -5.008 1 89.06 475 ARG B O 1
ATOM 8132 N N . PHE B 1 476 ? -3.082 -6.805 -5.215 1 93.19 476 PHE B N 1
ATOM 8133 C CA . PHE B 1 476 ? -3.73 -7.426 -6.363 1 93.19 476 PHE B CA 1
ATOM 8134 C C . PHE B 1 476 ? -4.488 -8.68 -5.941 1 93.19 476 PHE B C 1
ATOM 8136 O O . PHE B 1 476 ? -5.387 -9.141 -6.652 1 93.19 476 PHE B O 1
ATOM 8143 N N . ALA B 1 477 ? -4.137 -9.203 -4.828 1 96 477 ALA B N 1
ATOM 8144 C CA . ALA B 1 477 ? -4.711 -10.492 -4.465 1 96 477 ALA B CA 1
ATOM 8145 C C . ALA B 1 477 ? -5.523 -10.391 -3.178 1 96 477 ALA B C 1
ATOM 8147 O O . ALA B 1 477 ? -5.02 -9.93 -2.152 1 96 477 ALA B O 1
ATOM 8148 N N . ASN B 1 478 ? -6.758 -10.891 -3.248 1 95.06 478 ASN B N 1
ATOM 8149 C CA . ASN B 1 478 ? -7.559 -11.016 -2.033 1 95.06 478 ASN B CA 1
ATOM 8150 C C . ASN B 1 478 ? -7.086 -12.188 -1.175 1 95.06 478 ASN B C 1
ATOM 8152 O O . ASN B 1 478 ? -6.98 -12.062 0.047 1 95.06 478 ASN B O 1
ATOM 8156 N N . LEU B 1 479 ? -6.797 -13.258 -1.886 1 97.38 479 LEU B N 1
ATOM 8157 C CA . LEU B 1 479 ? -6.309 -14.477 -1.261 1 97.38 479 LEU B CA 1
ATOM 8158 C C . LEU B 1 479 ? -4.973 -14.898 -1.865 1 97.38 479 LEU B C 1
ATOM 8160 O O . LEU B 1 479 ? -4.664 -14.547 -3.006 1 97.38 479 LEU B O 1
ATOM 8164 N N . TYR B 1 480 ? -4.199 -15.586 -1.129 1 97.88 480 TYR B N 1
ATOM 8165 C CA . TYR B 1 480 ? -3.037 -16.25 -1.705 1 97.88 480 TYR B CA 1
ATOM 8166 C C . TYR B 1 480 ? -2.699 -17.531 -0.933 1 97.88 480 TYR B C 1
ATOM 8168 O O . TYR B 1 480 ? -3.002 -17.641 0.257 1 97.88 480 TYR B O 1
ATOM 8176 N N . THR B 1 481 ? -2.186 -18.453 -1.558 1 98.12 481 THR B N 1
ATOM 8177 C CA . THR B 1 481 ? -1.883 -19.781 -1.023 1 98.12 481 THR B CA 1
ATOM 8178 C C . THR B 1 481 ? -0.795 -20.453 -1.85 1 98.12 481 THR B C 1
ATOM 8180 O O . THR B 1 481 ? -0.43 -19.969 -2.924 1 98.12 481 THR B O 1
ATOM 8183 N N . SER B 1 482 ? -0.195 -21.484 -1.292 1 96.5 482 SER B N 1
ATOM 8184 C CA . SER B 1 482 ? 0.898 -22.188 -1.964 1 96.5 482 SER B CA 1
ATOM 8185 C C . SER B 1 482 ? 0.378 -23.094 -3.078 1 96.5 482 SER B C 1
ATOM 8187 O O . SER B 1 482 ? 1.082 -23.344 -4.059 1 96.5 482 SER B O 1
ATOM 8189 N N . SER B 1 483 ? -0.85 -23.547 -2.898 1 95.88 483 SER B N 1
ATOM 8190 C CA . SER B 1 483 ? -1.414 -24.484 -3.859 1 95.88 483 SER B CA 1
ATOM 8191 C C . SER B 1 483 ? -2.934 -24.375 -3.912 1 95.88 483 SER B C 1
ATOM 8193 O O . SER B 1 483 ? -3.576 -24.078 -2.902 1 95.88 483 SER B O 1
ATOM 8195 N N . LEU B 1 484 ? -3.418 -24.688 -5.102 1 96.44 484 LEU B N 1
ATOM 8196 C CA . LEU B 1 484 ? -4.863 -24.672 -5.297 1 96.44 484 LEU B CA 1
ATOM 8197 C C . LEU B 1 484 ? -5.535 -25.734 -4.418 1 96.44 484 LEU B C 1
ATOM 8199 O O . LEU B 1 484 ? -6.68 -25.547 -3.996 1 96.44 484 LEU B O 1
ATOM 8203 N N . ASP B 1 485 ? -4.828 -26.719 -4.078 1 94.31 485 ASP B N 1
ATOM 8204 C CA . ASP B 1 485 ? -5.309 -27.828 -3.264 1 94.31 485 ASP B CA 1
ATOM 8205 C C . ASP B 1 485 ? -5.777 -27.344 -1.894 1 94.31 485 ASP B C 1
ATOM 8207 O O . ASP B 1 485 ? -6.668 -27.938 -1.288 1 94.31 485 ASP B O 1
ATOM 8211 N N . ASN B 1 486 ? -5.219 -26.344 -1.43 1 96.12 486 ASN B N 1
ATOM 8212 C CA . ASN B 1 486 ? -5.5 -25.844 -0.089 1 96.12 486 ASN B CA 1
ATOM 8213 C C . ASN B 1 486 ? -6.93 -25.312 0.025 1 96.12 486 ASN B C 1
ATOM 8215 O O . ASN B 1 486 ? -7.484 -25.25 1.123 1 96.12 486 ASN B O 1
ATOM 8219 N N . LEU B 1 487 ? -7.539 -25 -1.071 1 95.38 487 LEU B N 1
ATOM 8220 C CA . LEU B 1 487 ? -8.914 -24.5 -1.065 1 95.38 487 LEU B CA 1
ATOM 8221 C C . LEU B 1 487 ? -9.891 -25.609 -0.706 1 95.38 487 LEU B C 1
ATOM 8223 O O . LEU B 1 487 ? -11.023 -25.344 -0.294 1 95.38 487 LEU B O 1
ATOM 8227 N N . MET B 1 488 ? -9.469 -26.875 -0.86 1 93.88 488 MET B N 1
ATOM 8228 C CA . MET B 1 488 ? -10.32 -28.031 -0.567 1 93.88 488 MET B CA 1
ATOM 8229 C C . MET B 1 488 ? -10.594 -28.141 0.929 1 93.88 488 MET B C 1
ATOM 8231 O O . MET B 1 488 ? -11.57 -28.766 1.341 1 93.88 488 MET B O 1
ATOM 8235 N N . ASP B 1 489 ? -9.781 -27.484 1.673 1 92.38 489 ASP B N 1
ATOM 8236 C CA . ASP B 1 489 ? -9.914 -27.562 3.125 1 92.38 489 ASP B CA 1
ATOM 8237 C C . ASP B 1 489 ? -11.008 -26.625 3.629 1 92.38 489 ASP B C 1
ATOM 8239 O O . ASP B 1 489 ? -11.359 -26.641 4.812 1 92.38 489 ASP B O 1
ATOM 8243 N N . PHE B 1 490 ? -11.641 -25.922 2.717 1 92.94 490 PHE B N 1
ATOM 8244 C CA . PHE B 1 490 ? -12.656 -24.953 3.113 1 92.94 490 PHE B CA 1
ATOM 8245 C C . PHE B 1 490 ? -13.984 -25.25 2.438 1 92.94 490 PHE B C 1
ATOM 8247 O O . PHE B 1 490 ? -14.016 -25.688 1.284 1 92.94 490 PHE B O 1
ATOM 8254 N N . SER B 1 491 ? -15.039 -24.984 3.207 1 92.44 491 SER B N 1
ATOM 8255 C CA . SER B 1 491 ? -16.359 -25.094 2.605 1 92.44 491 SER B CA 1
ATOM 8256 C C . SER B 1 491 ? -16.625 -23.953 1.638 1 92.44 491 SER B C 1
ATOM 8258 O O . SER B 1 491 ? -15.984 -22.891 1.726 1 92.44 491 SER B O 1
ATOM 8260 N N . LEU B 1 492 ? -17.594 -24.109 0.73 1 94.12 492 LEU B N 1
ATOM 8261 C CA . LEU B 1 492 ? -17.938 -23.078 -0.246 1 94.12 492 LEU B CA 1
ATOM 8262 C C . LEU B 1 492 ? -18.719 -21.953 0.411 1 94.12 492 LEU B C 1
ATOM 8264 O O . LEU B 1 492 ? -19.047 -20.953 -0.244 1 94.12 492 LEU B O 1
ATOM 8268 N N . GLU B 1 493 ? -18.922 -22 1.731 1 91.56 493 GLU B N 1
ATOM 8269 C CA . GLU B 1 493 ? -19.594 -20.953 2.494 1 91.56 493 GLU B CA 1
ATOM 8270 C C . GLU B 1 493 ? -18.625 -20.219 3.402 1 91.56 493 GLU B C 1
ATOM 8272 O O . GLU B 1 493 ? -19 -19.266 4.094 1 91.56 493 GLU B O 1
ATOM 8277 N N . HIS B 1 494 ? -17.422 -20.672 3.311 1 93.94 494 HIS B N 1
ATOM 8278 C CA . HIS B 1 494 ? -16.406 -20.125 4.215 1 93.94 494 HIS B CA 1
ATOM 8279 C C . HIS B 1 494 ? -16.156 -18.656 3.941 1 93.94 494 HIS B C 1
ATOM 8281 O O . HIS B 1 494 ? -16.109 -18.234 2.783 1 93.94 494 HIS B O 1
ATOM 8287 N N . ARG B 1 495 ? -16 -17.906 5.047 1 92.88 495 ARG B N 1
ATOM 8288 C CA . ARG B 1 495 ? -15.625 -16.5 4.965 1 92.88 495 ARG B CA 1
ATOM 8289 C C . ARG B 1 495 ? -14.211 -16.281 5.492 1 92.88 495 ARG B C 1
ATOM 8291 O O . ARG B 1 495 ? -13.883 -16.703 6.605 1 92.88 495 ARG B O 1
ATOM 8298 N N . PHE B 1 496 ? -13.398 -15.703 4.656 1 93.56 496 PHE B N 1
ATOM 8299 C CA . PHE B 1 496 ? -12.047 -15.352 5.074 1 93.56 496 PHE B CA 1
ATOM 8300 C C . PHE B 1 496 ? -12.031 -13.977 5.738 1 93.56 496 PHE B C 1
ATOM 8302 O O . PHE B 1 496 ? -12.492 -12.992 5.156 1 93.56 496 PHE B O 1
ATOM 8309 N N . TYR B 1 497 ? -11.547 -13.992 6.965 1 88.62 497 TYR B N 1
ATOM 8310 C CA . TYR B 1 497 ? -11.43 -12.742 7.711 1 88.62 497 TYR B CA 1
ATOM 8311 C C . TYR B 1 497 ? -9.977 -12.273 7.762 1 88.62 497 TYR B C 1
ATOM 8313 O O . TYR B 1 497 ? -9.102 -13 8.242 1 88.62 497 TYR B O 1
ATOM 8321 N N . PRO B 1 498 ? -9.75 -11.094 7.238 1 87.56 498 PRO B N 1
ATOM 8322 C CA . PRO B 1 498 ? -8.375 -10.602 7.348 1 87.56 498 PRO B CA 1
ATOM 8323 C C . PRO B 1 498 ? -7.988 -10.25 8.781 1 87.56 498 PRO B C 1
ATOM 8325 O O . PRO B 1 498 ? -8.859 -9.945 9.602 1 87.56 498 PRO B O 1
ATOM 8328 N N . ARG B 1 499 ? -6.719 -10.297 8.992 1 81.44 499 ARG B N 1
ATOM 8329 C CA . ARG B 1 499 ? -6.211 -9.859 10.289 1 81.44 499 ARG B CA 1
ATOM 8330 C C . ARG B 1 499 ? -6.219 -8.344 10.398 1 81.44 499 ARG B C 1
ATOM 8332 O O . ARG B 1 499 ? -5.879 -7.645 9.438 1 81.44 499 ARG B O 1
ATOM 8339 N N . ARG B 1 500 ? -6.715 -7.871 11.523 1 80.69 500 ARG B N 1
ATOM 8340 C CA . ARG B 1 500 ? -6.695 -6.43 11.75 1 80.69 500 ARG B CA 1
ATOM 8341 C C . ARG B 1 500 ? -5.293 -5.949 12.109 1 80.69 500 ARG B C 1
ATOM 8343 O O . ARG B 1 500 ? -4.719 -6.387 13.109 1 80.69 500 ARG B O 1
ATOM 8350 N N . ALA B 1 501 ? -4.684 -5.215 11.305 1 77.5 501 ALA B N 1
ATOM 8351 C CA . ALA B 1 501 ? -3.379 -4.633 11.609 1 77.5 501 ALA B CA 1
ATOM 8352 C C . ALA B 1 501 ? -3.529 -3.27 12.281 1 77.5 501 ALA B C 1
ATOM 8354 O O . ALA B 1 501 ? -4.281 -2.418 11.805 1 77.5 501 ALA B O 1
ATOM 8355 N N . SER B 1 502 ? -2.865 -3.129 13.359 1 83.69 502 SER B N 1
ATOM 8356 C CA . SER B 1 502 ? -2.9 -1.84 14.039 1 83.69 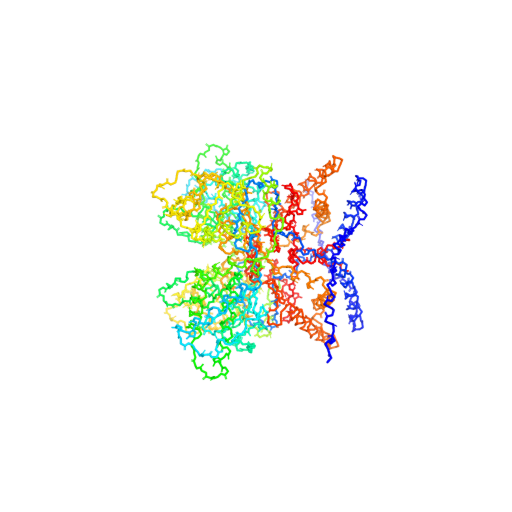502 SER B CA 1
ATOM 8357 C C . SER B 1 502 ? -2.109 -0.787 13.273 1 83.69 502 SER B C 1
ATOM 8359 O O . SER B 1 502 ? -1.021 -1.066 12.766 1 83.69 502 SER B O 1
ATOM 8361 N N . LEU B 1 503 ? -2.717 0.34 13.195 1 89.56 503 LEU B N 1
ATOM 8362 C CA . LEU B 1 503 ? -1.974 1.488 12.688 1 89.56 503 LEU B CA 1
ATOM 8363 C C . LEU B 1 503 ? -0.962 1.979 13.719 1 89.56 503 LEU B C 1
ATOM 8365 O O . LEU B 1 503 ? -1.101 1.701 14.906 1 89.56 503 LEU B O 1
ATOM 8369 N N . PRO B 1 504 ? 0.061 2.689 13.289 1 89.44 504 PRO B N 1
ATOM 8370 C CA . PRO B 1 504 ? 1.113 3.104 14.219 1 89.44 504 PRO B CA 1
ATOM 8371 C C . PRO B 1 504 ? 0.567 3.865 15.43 1 89.44 504 PRO B C 1
ATOM 8373 O O . PRO B 1 504 ? 1.109 3.752 16.531 1 89.44 504 PRO B O 1
ATOM 8376 N N . HIS B 1 505 ? -0.519 4.602 15.242 1 92.81 505 HIS B N 1
ATOM 8377 C CA . HIS B 1 505 ? -1.008 5.422 16.344 1 92.81 505 HIS B CA 1
ATOM 8378 C C . HIS B 1 505 ? -2.057 4.676 17.156 1 92.81 505 HIS B C 1
ATOM 8380 O O . HIS B 1 505 ? -2.664 5.246 18.062 1 92.81 505 HIS B O 1
ATOM 8386 N N . GLU B 1 506 ? -2.326 3.451 16.812 1 87.81 506 GLU B N 1
ATOM 8387 C CA . GLU B 1 506 ? -3.254 2.621 17.578 1 87.81 506 GLU B CA 1
ATOM 8388 C C . GLU B 1 506 ? -2.512 1.747 18.578 1 87.81 506 GLU B C 1
ATOM 8390 O O . GLU B 1 506 ? -1.34 1.421 18.391 1 87.81 506 GLU B O 1
ATOM 8395 N N . PRO B 1 507 ? -3.246 1.485 19.703 1 78.44 507 PRO B N 1
ATOM 8396 C CA . PRO B 1 507 ? -2.588 0.583 20.641 1 78.44 507 PRO B CA 1
ATOM 8397 C C . PRO B 1 507 ? -2.256 -0.776 20.031 1 78.44 507 PRO B C 1
ATOM 8399 O O . PRO B 1 507 ? -3.033 -1.303 19.234 1 78.44 507 PRO B O 1
ATOM 8402 N N . ASP B 1 508 ? -0.994 -1.083 20.25 1 66.38 508 ASP B N 1
ATOM 8403 C CA . ASP B 1 508 ? -0.549 -2.365 19.703 1 66.38 508 ASP B CA 1
ATOM 8404 C C . ASP B 1 508 ? -1.217 -3.529 20.438 1 66.38 508 ASP B C 1
ATOM 8406 O O . ASP B 1 508 ? -1.126 -3.635 21.656 1 66.38 508 ASP B O 1
ATOM 8410 N N . VAL B 1 509 ? -2.225 -4.047 20.016 1 57.62 509 VAL B N 1
ATOM 8411 C CA . VAL B 1 509 ? -2.832 -5.195 20.672 1 57.62 509 VAL B CA 1
ATOM 8412 C C . VAL B 1 509 ? -1.882 -6.391 20.609 1 57.62 509 VAL B C 1
ATOM 8414 O O . VAL B 1 509 ? -2.107 -7.406 21.266 1 57.62 509 VAL B O 1
ATOM 8417 N N . ASN B 1 510 ? -0.996 -6.395 19.734 1 49.88 510 ASN B N 1
ATOM 8418 C CA . ASN B 1 510 ? -0.174 -7.582 19.531 1 49.88 510 ASN B CA 1
ATOM 8419 C C . ASN B 1 510 ? 0.81 -7.797 20.672 1 49.88 510 ASN B C 1
ATOM 8421 O O . ASN B 1 510 ? 1.113 -8.938 21.031 1 49.88 510 ASN B O 1
ATOM 8425 N N . PHE B 1 511 ? 1.668 -6.688 21.141 1 43.31 511 PHE B N 1
ATOM 8426 C CA . PHE B 1 511 ? 2.902 -7.008 21.844 1 43.31 511 PHE B CA 1
ATOM 8427 C C . PHE B 1 511 ? 2.713 -6.891 23.359 1 43.31 511 PHE B C 1
ATOM 8429 O O . PHE B 1 511 ? 3.674 -7.004 24.125 1 43.31 511 PHE B O 1
ATOM 8436 N N . ASP B 1 512 ? 1.748 -6.598 24.031 1 35.25 512 ASP B N 1
ATOM 8437 C CA . ASP B 1 512 ? 2.098 -6.445 25.438 1 35.25 512 ASP B CA 1
ATOM 8438 C C . ASP B 1 512 ? 2.607 -7.758 26.031 1 35.25 512 ASP B C 1
ATOM 8440 O O . ASP B 1 512 ? 1.878 -8.75 26.062 1 35.25 512 ASP B O 1
ATOM 8444 N N . VAL B 1 513 ? 3.85 -8.117 25.906 1 29.03 513 VAL B N 1
ATOM 8445 C CA . VAL B 1 513 ? 4.461 -9.023 26.875 1 29.03 513 VAL B CA 1
ATOM 8446 C C . VAL B 1 513 ? 4.266 -8.477 28.281 1 29.03 513 VAL B C 1
ATOM 8448 O O . VAL B 1 513 ? 4.512 -7.293 28.547 1 29.03 513 VAL B O 1
#

Radius of gyration: 31.65 Å; Cα contacts (8 Å, |Δi|>4): 1771; chains: 2; bounding box: 75×120×85 Å

Sequence (1026 aa):
MLSFRIILRCGAARQRLGYKRCLSEQRVTPESLLEEYNEKITTLHKQFAGRTVSPRSVFTNSELSLRYINVYGFDYDFTLVQYTPEVMKLIYDESKKRLVNKLGYPERIKSFEYNPDLVIRGLHLDIRNGYIMKMDAYHHIQLASVHRGHRLVDPQVVIDSYGGTHIPLHIMDDHHHRTTAEGSSTNLVQFLDSFSLPEVALFVDISEYLISHNISFDPEYLYLDVEETVKNVHYSNLVHTTIVNDPDRYIEPFPNLLPLLTRLKDAGKKIFLLTNSEFDFVNRGMCHVTKSPDWRDLFDVIVCSARKPLFYSSVNRPFRALDQETMMPSWQRVAELRPARECLYTQGNISEFIKLTGWRGNHVLYIGDHLLSDLSNPSLHLGWKTCAIIPELDKEIRKANSLQYKAQLASLLAVEMLLKEHQNKNDSSLMAITDKWRKERAEKRKFLKDYSNIKFGSIFRTEKAPTYFSRRLARFANLYTSSLDNLMDFSLEHRFYPRRASLPHEPDVNFDVMLSFRIILRCGAARQRLGYKRCLSEQRVTPESLLEEYNEKITTLHKQFAGRTVSPRSVFTNSELSLRYINVYGFDYDFTLVQYTPEVMKLIYDESKKRLVNKLGYPERIKSFEYNPDLVIRGLHLDIRNGYIMKMDAYHHIQLASVHRGHRLVDPQVVIDSYGGTHIPLHIMDDHHHRTTAEGSSTNLVQFLDSFSLPEVALFVDISEYLISHNISFDPEYLYLDVEETVKNVHYSNLVHTTIVNDPDRYIEPFPNLLPLLTRLKDAGKKIFLLTNSEFDFVNRGMCHVTKSPDWRDLFDVIVCSARKPLFYSSVNRPFRALDQETMMPSWQRVAELRPARECLYTQGNISEFIKLTGWRGNHVLYIGDHLLSDLSNPSLHLGWKTCAIIPELDKEIRKANSLQYKAQLASLLAVEMLLKEHQNKNDSSLMAITDKWRKERAEKRKFLKDYSNIKFGSIFRTEKAPTYFSRRLARFANLYTSSLDNLMDFSLEHRFYPRRASLPHEPDVNFDV

Foldseek 3Di:
DPPPPPPPPPPPPPPPPPPPVCPVVPPPDPVNLVVLLVVLLVVLLVVQLPDADDQLDKAFLAWAFLLLAQAEEEEQELALWDWDCVLLQVLLLQLQVCCCPPVPADPCSNVDGDDPQQDDAWWKAQQQVQWIFFFFQQQFTDQLQIDRQSDRDDSVVVCVVCVHGHDDPVLVPQPPCPCDPVRDGRRMDHGHDPLCSSLSRSLSNSRVVCVVVVNDDGSNVSSVSSVVSSVCSVQDVVSLVVCLVPVVNIIDADACSLVVLVVSVVVNGAYEYDYLAQPVSSQSSNCVRHVDNQSQQSHQAYEYNQPFPCQEVPQPKAKFKADPPPRDTDPDGDPATGRSSVIYIYHHHDVVVCVRPVDAAANYEYEEARLRRGFARCVPPGNYAYEHAAQCSSVVSVLSSDSVLSSLVSSLVSLVVSCVVQVPDPDPSSNVVNVVSVVSNVVSQQVQQVSQRNNHRDSFDHSPHGTSSVSSCSRGHRMYHNHPSSCVVDDSRDMHDHDDDDDPVDDDPPDPD/DPPDPCPPPPPPPPPPPPPPVCPVVPPPDPVNLVVLLVVLLVVLLVVQLPDADDQLDKAFLAWAFLLLAQEEEEEQELALWDWDCVLLQVLLLQLQVCCCVPVPADPCSNVDGDDPQQDDAWWKAQQQVRWIFFFFQQQFTDQLQIDRQSDRDDSVVVCVVCVHGHDDPVLVPQPPCPCPPVRDRRRMDHGHDPLCSSLSRSLSNSRVVCVVVVNDDGSNVSSVSSVVSSVCSVQDVVSLVVCLVPVVNIIDADACSLVVLVVSVVVNGAYEYDYLAQVVSSQSSNCVRHVDNQSQQSHQAYEYNQPFPCQEVPQPKAKFKADPPPRDTDPDGDPATGRSSVIYIYHHHDVVVCVRPVDAAANYEYEEARLRRGFARCVPPGNYAYEHAAQCSSVVSVLSSDSVLSSLVSSLVSLVVSCVVQVPDPDPSSNVVNVVSVVSNVVSQQVQQVSQRNNHRDSFDHSVHGTSSVSSCSRGHRMYHNHPSSCVVDDSRDMHDHDDDDDPVDPDPPDPD

Organism: Amphimedon queenslandica (NCBI:txid400682)

pLDDT: mean 86.85, std 17.95, range [20.67, 98.44]

Secondary structure (DSSP, 8-state):
-----------------------------HHHHHHHHHHHHHHHHHHHHT----TT-EEESS-EEGGG--EEEE-TBTTTB-B-HHHHHHHHHHHHHHHHHHH---GGGGG----TTS--TT-EEETTTTEEE-BBTTSBB-GGG-EETTEEPPHHHHHHHHTSSBPPHHHH--S-----TT-----EEE--SGGGHHHHHHHHHHHHHHHHTT----HHHHHHHHHHHHHHHHTSHHHHHHHHH-HHHHB---TTHHHHHHHHHHTT-EEEEE-SS-HHHHHHHHHHHH--TTGGGG-SEEEES--TTHHHH-SS--EEEEPTTT-PBPSSPP-SPPPTTT-EEEE--HHHHHHHH---GGGEEEEES-IIIIIIHHHHTT--EEEEE-THHHHHHHHHHSHHHHHHHHHHHHHHHHHHHHTT---HHHHHHHHHHHHHHHHHHHHHHHHH-TTT--SSB-SSSBBHHHHHHHHH-SEEES-GGGGGGS-TT-EEPPP-PPPTTS--SS---/-----------------------------HHHHHHHHHHHHHHHHHHHHT----TT-EEESS-EEGGG--EEEE-TBTTTB-B-HHHHHHHHHHHHHHHHHHH---GGGGG----TTS--TT-EEETTTTEEE-BBTTSBB-GGG-EETTEEPPHHHHHHHHTSSB--HHHH--S-----TT-----EEE--SGGGHHHHHHHHHHHHHHHHTT----HHHHHHHHHHHHHHHHTSHHHHHHHHH-HHHHB---TTHHHHHHHHHHTT-EEEEE-SS-HHHHHHHHHHHH--TTGGGG-SEEEES--TTHHHH-SS--EEEEPTTT-PBPSSPP-S---TTT-EEEE--HHHHHHHH---GGGEEEEES-IIIIIIHHHHTT--EEEEE-THHHHHHHHHHSHHHHHHHHHHHHHHHHHHHHTT---HHHHHHHHHHHHHHHHHHHHHHHHH-TTT--SSB-SSSBBHHHHHHHHH-SEEES-GGGGGGS-TT-EE----PPPTTS--SS---

InterPro domains:
  IPR008380 HAD-superfamily hydrolase, subfamily IG, 5'-nucleotidase [PF05761] (58-507)
  IPR008380 HAD-superfamily hydrolase, subfamily IG, 5'-nucleotida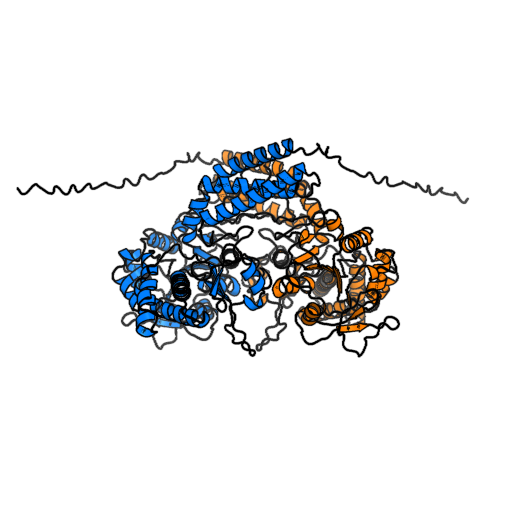se [PTHR12103] (47-506)
  IPR008380 HAD-superfamily hydrolase, subfamily IG, 5'-nucleotidase [TIGR02244] (58-408)
  IPR016695 Purine 5'-nucleotidase [PIRSF017434] (45-510)
  IPR023214 HAD superfamily [G3DSA:3.40.50.1000] (220-419)
  IPR036412 HAD-like superfamily [SSF56784] (55-508)

Nearest PDB structures (foldseek):
  4ohf-assembly3_C  TM=9.170E-01  e=7.107E-33  Legionella pneumophila subsp. pneumophila str. Philadelphia 1
  4ohf-assembly1_A  TM=8.898E-01  e=8.189E-32  Legionella pneumophila subsp. pneumophila str. Philadelphia 1
  6ddx-assembly1_A  TM=8.165E-01  e=2.674E-33  Homo sapiens
  2xcw-assembly1_A  TM=8.168E-01  e=8.365E-33  Homo sapiens
  6ddc-assembly1_A  TM=8.358E-01  e=9.325E-33  Homo sapiens

Solvent-accessible surface area (backbone atoms only — not comparable to full-atom values): 54852 Å² total; per-residue (Å²): 141,86,79,79,77,77,76,78,77,78,75,78,76,77,73,77,75,70,77,66,75,70,64,75,69,64,77,84,39,67,66,54,50,52,50,48,49,52,50,42,30,51,48,38,35,57,60,44,71,77,47,77,60,65,51,60,48,74,33,38,66,37,74,45,51,39,62,59,43,47,32,41,34,32,27,44,73,53,40,77,43,41,65,34,73,55,47,50,41,48,52,36,53,56,27,41,44,44,42,31,75,74,70,64,45,64,72,72,53,62,71,62,74,81,58,85,80,74,59,67,61,41,32,32,35,32,35,79,80,38,34,37,29,39,41,27,61,82,35,32,52,40,54,85,28,28,22,48,34,88,37,77,46,58,53,67,58,49,27,66,74,56,62,39,47,51,56,34,50,80,45,53,62,53,74,65,74,44,65,44,93,86,62,67,59,58,44,39,47,72,36,68,38,77,82,42,49,38,42,53,45,49,51,29,53,52,45,31,52,32,58,76,65,70,46,87,80,57,41,50,59,52,46,53,52,43,50,52,42,37,52,49,44,66,72,28,66,62,51,53,49,55,36,68,74,39,39,80,69,27,39,47,87,41,83,60,52,52,59,50,50,47,51,39,43,73,71,68,36,44,30,34,38,56,24,60,53,52,57,71,62,50,51,52,51,47,29,63,45,52,71,31,90,66,59,46,66,61,29,43,36,37,32,23,40,24,48,65,50,48,18,71,73,40,83,78,44,64,49,24,38,32,36,87,88,75,64,44,71,46,91,55,80,66,84,64,81,50,44,27,70,80,34,38,34,31,46,21,21,47,66,58,48,31,69,59,69,63,68,60,23,71,26,28,35,40,36,25,39,37,56,63,57,55,22,33,53,41,29,44,62,48,35,28,38,21,33,34,34,39,58,67,46,34,62,51,30,53,49,60,50,32,68,67,48,33,47,44,49,22,44,33,54,34,41,50,54,49,45,66,73,56,66,85,54,86,45,68,70,52,41,54,51,52,50,51,40,52,51,49,40,53,51,36,47,50,47,58,29,39,72,62,25,75,60,67,24,42,64,48,41,52,91,82,40,46,11,40,43,39,47,50,43,57,72,25,21,36,28,39,25,32,46,70,67,35,58,71,80,48,63,67,65,41,61,46,73,40,80,81,75,69,52,73,77,41,67,68,71,29,62,83,117,138,85,81,84,80,80,77,78,78,78,77,76,75,78,75,76,75,71,76,67,75,68,64,74,69,63,77,84,39,67,68,55,50,51,49,50,48,52,50,42,30,51,48,37,34,58,59,44,70,76,50,75,58,65,52,58,48,75,33,39,65,38,73,45,51,40,61,59,45,48,32,42,34,33,26,44,73,53,39,78,41,40,64,32,74,55,46,51,41,48,52,35,53,54,27,40,43,43,41,30,75,74,71,66,43,65,73,71,54,62,70,64,74,81,58,82,81,75,61,66,61,43,32,32,35,32,34,76,80,39,35,39,30,41,40,28,61,82,37,31,53,40,55,86,27,29,21,48,33,88,36,75,48,57,52,65,59,51,28,65,75,55,64,39,48,52,56,35,50,82,46,53,62,52,74,63,74,43,66,44,90,85,64,64,58,56,45,37,46,72,37,66,39,77,83,40,50,38,44,52,45,50,52,29,52,51,45,32,50,32,57,76,66,71,46,89,80,57,42,48,58,52,46,53,52,43,51,52,41,37,52,50,44,66,73,29,65,62,51,54,48,55,38,68,75,40,39,81,69,26,39,48,86,41,83,59,51,51,60,50,50,47,51,41,42,74,70,68,37,45,30,32,39,56,24,59,53,50,57,70,62,50,51,53,51,47,28,62,46,52,72,31,92,66,58,45,66,60,29,42,35,39,32,24,40,22,48,63,50,48,20,71,74,39,85,78,45,63,50,26,37,35,36,88,87,76,63,44,70,47,92,56,79,65,84,64,80,49,45,28,71,79,35,40,32,32,47,22,21,46,67,58,48,31,69,60,69,62,68,60,22,70,27,28,37,37,34,24,38,35,57,65,56,54,21,33,52,41,30,44,64,49,35,27,37,22,31,34,31,39,59,65,47,34,60,53,30,53,50,59,50,32,67,68,48,34,47,44,49,22,44,34,52,33,40,52,53,48,44,66,74,56,67,86,52,86,45,68,69,51,40,53,52,51,49,50,40,51,51,49,39,53,51,35,46,50,48,56,30,40,71,60,24,75,60,67,24,42,63,50,40,50,91,82,42,46,10,39,44,40,46,49,44,57,72,26,22,34,27,39,24,32,46,70,69,36,58,72,81,49,62,67,66,41,60,44,73,40,79,81,76,67,52,72,76,42,69,67,71,29,61,81,118